Protein 1MXH (pdb70)

Sequence (992 aa):
CPAAVITGGARRIGHSIAVRLHQQGFRVVVHYRHSEGAAQRLVAELNAARAGSAVLCKGDLSLSSSLLDCCEDIIDCSFRAFGRCDVLVNNASAYYPTPLLPPIDAQVAELFGSNAVAPLFLIRAFARRQSRNLSVVNLCDAMTDLPLPGFCVYTMAKHALGGLTRAAALELAPRHIRVNAVAPGLSLLPPAMPQETQEEYRRKVPLGQSEASAAQIADAIAFLVSKDAGYITGTTLKVDGGLILARACPAAVITGGARRIGHSIAVRLHQQGFRVVVHYRHSEGAAQRLVAELNAARAGSAVLCKGDLSLSSSLLDCCEDIIDCSFRAFGRCDVLVNNASAYYPTPLLPPIDAQVAELFGSNAVAPLFLIRAFARRQSRNLSVVNLCDAMTDLPLPGFCVYTMAKHALGGLTRAAALELAPRHIRVNAVAPGLSLLPPAMPQETQEEYRRKVPLGQSEASAAQIADAIAFLVSKDAGYITGTTLKVDGGLILARACPAAVITGGARRIGHSIAVRLHQQGFRVVVHYRHSEGAAQRLVAELNAARAGSAVLCKGDLSLSSSLLDCCEDIIDCSFRAFGRCDVLVNNASAYYPTPLLPPIDAQVAELFGSNAVAPLFLIRAFARRQSRNLSVVNLCDAMTDLPLPGFCVYTMAKHALGGLTRAAALELAPRHIRVNAVAPGLSLLPPAMPQETQEEYRRKVPLGQSEASAAQIADAIAFLVSKDAGYITGTTLKVDGGLILARACPAAVITGGARRIGHSIAVRLHQQGFRVVVHYRHSEGAAQRLVAELNAARAGSAVLCKGDLSLSSSLLDCCEDIIDCSFRAFGRCDVLVNNASAYYPTPLLPPIDAQVAELFGSNAVAPLFLIRAFARRQSRNLSVVNLCDAMTDLPLPGFCVYTMAKHALGGLTRAAALELAPRHIRVNAVAPGLSLLPPAMPQETQEEYRRKVPLGQSEASAAQIADAIAFLVSKDAGYITGTTLKVDGGLILARA

B-factor: mean 30.33, std 11.25, range [6.54, 82.96]

Structure (mmCIF, N/CA/C/O backbone):
data_1MXH
#
_entry.id   1MXH
#
_cell.length_a   74.610
_cell.length_b   74.610
_cell.length_c   181.260
_cell.angle_alpha   90.00
_cell.angle_beta   90.00
_cell.angle_gamma   120.00
#
_symmetry.space_group_name_H-M   'P 31'
#
loop_
_entity.id
_entity.type
_entity.pdbx_description
1 polymer 'PTERIDINE REDUCTASE 2'
2 non-polymer 'NADP NICOTINAMIDE-ADENINE-DINUCLEOTIDE PHOSPHATE'
3 non-polymer 'DIHYDROFOLIC ACID'
4 water water
#
loop_
_atom_site.group_PDB
_atom_site.id
_atom_site.type_symbol
_atom_site.label_atom_id
_atom_site.label_alt_id
_atom_site.label_comp_id
_atom_site.label_asym_id
_atom_site.label_entity_id
_atom_site.label_seq_id
_atom_site.pdbx_PDB_ins_code
_atom_site.Cartn_x
_atom_site.Cartn_y
_atom_site.Cartn_z
_atom_site.occupancy
_atom_site.B_iso_or_equiv
_atom_site.auth_seq_id
_atom_site.auth_comp_id
_atom_site.auth_asym_id
_atom_site.auth_atom_id
_atom_site.pdbx_PDB_model_num
ATOM 1 N N . CYS A 1 11 ? 41.447 41.181 27.659 1.00 42.35 11 CYS A N 1
ATOM 2 C CA . CYS A 1 11 ? 41.266 41.516 26.217 1.00 43.41 11 CYS A CA 1
ATOM 3 C C . CYS A 1 11 ? 41.032 40.262 25.381 1.00 41.24 11 CYS A C 1
ATOM 4 O O . CYS A 1 11 ? 41.782 39.286 25.469 1.00 42.05 11 CYS A O 1
ATOM 7 N N . PRO A 1 12 ? 39.983 40.282 24.547 1.00 38.98 12 PRO A N 1
ATOM 8 C CA . PRO A 1 12 ? 39.602 39.166 23.677 1.00 36.72 12 PRO A CA 1
ATOM 9 C C . PRO A 1 12 ? 40.553 38.937 22.505 1.00 34.87 12 PRO A C 1
ATOM 10 O O . PRO A 1 12 ? 41.172 39.879 22.002 1.00 31.91 12 PRO A O 1
ATOM 14 N N . ALA A 1 13 ? 40.649 37.677 22.078 1.00 33.20 13 ALA A N 1
ATOM 15 C CA . ALA A 1 13 ? 41.504 37.277 20.958 1.00 31.94 13 ALA A CA 1
ATOM 16 C C . ALA A 1 13 ? 40.665 36.794 19.773 1.00 30.99 13 ALA A C 1
ATOM 17 O O . ALA A 1 13 ? 39.615 36.153 19.946 1.00 30.07 13 ALA A O 1
ATOM 19 N N . ALA A 1 14 ? 41.145 37.093 18.571 1.00 29.24 14 ALA A N 1
ATOM 20 C CA . ALA A 1 14 ? 40.452 36.709 17.353 1.00 27.60 14 ALA A CA 1
ATOM 21 C C . ALA A 1 14 ? 41.390 36.082 16.336 1.00 27.70 14 ALA A C 1
ATOM 22 O O . ALA A 1 14 ? 42.529 36.531 16.164 1.00 27.12 14 ALA A O 1
ATOM 24 N N . VAL A 1 15 ? 40.905 35.043 15.665 1.00 25.58 15 VAL A N 1
ATOM 25 C CA . VAL A 1 15 ? 41.672 34.372 14.627 1.00 26.23 15 VAL A CA 1
ATOM 26 C C . VAL A 1 15 ? 41.072 34.737 13.271 1.00 26.79 15 VAL A C 1
ATOM 27 O O . VAL A 1 15 ? 39.873 34.546 13.040 1.00 26.97 15 VAL A O 1
ATOM 31 N N . ILE A 1 16 ? 41.897 35.294 12.389 1.00 25.44 16 ILE A N 1
ATOM 32 C CA . ILE A 1 16 ? 41.448 35.676 11.052 1.00 25.05 16 ILE A CA 1
ATOM 33 C C . ILE A 1 16 ? 42.192 34.843 10.000 1.00 26.44 16 ILE A C 1
ATOM 34 O O . ILE A 1 16 ? 43.389 35.052 9.783 1.00 24.66 16 ILE A O 1
ATOM 39 N N . THR A 1 17 ? 41.503 33.900 9.352 1.00 24.11 17 THR A N 1
ATOM 40 C CA . THR A 1 17 ? 42.169 33.091 8.328 1.00 24.23 17 THR A CA 1
ATOM 41 C C . THR A 1 17 ? 42.388 33.962 7.084 1.00 22.82 17 THR A C 1
ATOM 42 O O . THR A 1 17 ? 41.567 34.834 6.777 1.00 22.65 17 THR A O 1
ATOM 46 N N . GLY A 1 18 ? 43.504 33.746 6.388 1.00 22.23 18 GLY A N 1
ATOM 47 C CA . GLY A 1 18 ? 43.809 34.544 5.204 1.00 22.03 18 GLY A CA 1
ATOM 48 C C . GLY A 1 18 ? 43.806 36.044 5.484 1.00 23.60 18 GLY A C 1
ATOM 49 O O . GLY A 1 18 ? 43.336 36.841 4.666 1.00 21.21 18 GLY A O 1
ATOM 50 N N . GLY A 1 19 ? 44.359 36.445 6.626 1.00 23.45 19 GLY A N 1
ATOM 51 C CA . GLY A 1 19 ? 44.352 37.855 6.985 1.00 25.58 19 GLY A CA 1
ATOM 52 C C . GLY A 1 19 ? 45.521 38.710 6.542 1.00 27.09 19 GLY A C 1
ATOM 53 O O . GLY A 1 19 ? 45.572 39.904 6.850 1.00 24.69 19 GLY A O 1
ATOM 54 N N . ALA A 1 20 ? 46.444 38.105 5.801 1.00 28.94 20 ALA A N 1
ATOM 55 C CA . ALA A 1 20 ? 47.633 38.796 5.328 1.00 30.18 20 ALA A CA 1
ATOM 56 C C . ALA A 1 20 ? 47.351 39.984 4.413 1.00 30.48 20 ALA A C 1
ATOM 57 O O . ALA A 1 20 ? 48.016 41.016 4.513 1.00 31.24 20 ALA A O 1
ATOM 59 N N . ARG A 1 21 ? 46.378 39.848 3.517 1.00 30.51 21 ARG A N 1
ATOM 60 C CA . ARG A 1 21 ? 46.070 40.936 2.591 1.00 31.44 21 ARG A CA 1
ATOM 61 C C . ARG A 1 21 ? 44.579 41.129 2.337 1.00 30.81 21 ARG A C 1
ATOM 62 O O . ARG A 1 21 ? 43.747 40.336 2.776 1.00 30.48 21 ARG A O 1
ATOM 70 N N . ARG A 1 22 ? 44.267 42.205 1.621 1.00 29.91 22 ARG A N 1
ATOM 71 C CA . ARG A 1 22 ? 42.909 42.546 1.219 1.00 29.49 22 ARG A CA 1
ATOM 72 C C . ARG A 1 22 ? 41.850 42.590 2.331 1.00 29.01 22 ARG A C 1
ATOM 73 O O . ARG A 1 22 ? 42.078 43.178 3.390 1.00 27.82 22 ARG A O 1
ATOM 81 N N . ILE A 1 23 ? 40.689 41.988 2.088 1.00 28.72 23 ILE A N 1
ATOM 82 C CA . ILE A 1 23 ? 39.613 42.000 3.077 1.00 27.57 23 ILE A CA 1
ATOM 83 C C . ILE A 1 23 ? 40.057 41.463 4.434 1.00 27.07 23 ILE A C 1
ATOM 84 O O . ILE A 1 23 ? 39.854 42.115 5.457 1.00 25.85 23 ILE A O 1
ATOM 89 N N . GLY A 1 24 ? 40.658 40.274 4.433 1.00 28.18 24 GLY A N 1
ATOM 90 C CA . GLY A 1 24 ? 41.129 39.665 5.668 1.00 29.82 24 GLY A CA 1
ATOM 91 C C . GLY A 1 24 ? 42.061 40.569 6.456 1.00 29.90 24 GLY A C 1
ATOM 92 O O . GLY A 1 24 ? 42.025 40.603 7.684 1.00 30.73 24 GLY A O 1
ATOM 93 N N . HIS A 1 25 ? 42.893 41.313 5.741 1.00 31.85 25 HIS A N 1
ATOM 94 C CA . HIS A 1 25 ? 43.833 42.238 6.361 1.00 32.70 25 HIS A CA 1
ATOM 95 C C . HIS A 1 25 ? 43.067 43.381 7.026 1.00 32.57 25 HIS A C 1
ATOM 96 O O . HIS A 1 25 ? 43.401 43.803 8.136 1.00 34.49 25 HIS A O 1
ATOM 103 N N . SER A 1 26 ? 42.034 43.872 6.345 1.00 30.91 26 SER A N 1
ATOM 104 C CA . SER A 1 26 ? 41.221 44.974 6.856 1.00 30.18 26 SER A CA 1
ATOM 105 C C . SER A 1 26 ? 40.405 44.582 8.083 1.00 28.13 26 SER A C 1
ATOM 106 O O . SER A 1 26 ? 40.145 45.413 8.951 1.00 26.77 26 SER A O 1
ATOM 109 N N . ILE A 1 27 ? 39.984 43.322 8.134 1.00 27.25 27 ILE A N 1
ATOM 110 C CA . ILE A 1 27 ? 39.221 42.807 9.269 1.00 25.45 27 ILE A CA 1
ATOM 111 C C . ILE A 1 27 ? 40.178 42.736 10.457 1.00 26.78 27 ILE A C 1
ATOM 112 O O . ILE A 1 27 ? 39.880 43.238 11.547 1.00 26.79 27 ILE A O 1
ATOM 117 N N . ALA A 1 28 ? 41.326 42.097 10.230 1.00 25.66 28 ALA A N 1
ATOM 118 C CA . ALA A 1 28 ? 42.354 41.950 11.251 1.00 27.17 28 ALA A CA 1
ATOM 119 C C . ALA A 1 28 ? 42.630 43.292 11.913 1.00 27.50 28 ALA A C 1
ATOM 120 O O . ALA A 1 28 ? 42.590 43.403 13.140 1.00 29.01 28 ALA A O 1
ATOM 122 N N . VAL A 1 29 ? 42.891 44.311 11.099 1.00 29.07 29 VAL A N 1
ATOM 123 C CA . VAL A 1 29 ? 43.181 45.648 11.606 1.00 30.68 29 VAL A CA 1
ATOM 124 C C . VAL A 1 29 ? 41.983 46.247 12.331 1.00 32.71 29 VAL A C 1
ATOM 125 O O . VAL A 1 29 ? 42.128 46.854 13.397 1.00 31.94 29 VAL A O 1
ATOM 129 N N . ARG A 1 30 ? 40.801 46.081 11.750 1.00 32.96 30 ARG A N 1
ATOM 130 C CA . ARG A 1 30 ? 39.591 46.616 12.349 1.00 33.38 30 ARG A CA 1
ATOM 131 C C . ARG A 1 30 ? 39.346 46.035 13.735 1.00 31.68 30 ARG A C 1
ATOM 132 O O . ARG A 1 30 ? 39.051 46.769 14.671 1.00 33.66 30 ARG A O 1
ATOM 140 N N . LEU A 1 31 ? 39.474 44.721 13.876 1.00 30.39 31 LEU A N 1
ATOM 141 C CA . LEU A 1 31 ? 39.264 44.092 15.173 1.00 29.84 31 LEU A CA 1
ATOM 142 C C . LEU A 1 31 ? 40.360 44.485 16.149 1.00 29.91 31 LEU A C 1
ATOM 143 O O . LEU A 1 31 ? 40.116 44.648 17.346 1.00 27.40 31 LEU A O 1
ATOM 148 N N . HIS A 1 32 ? 41.573 44.633 15.635 1.00 31.16 32 HIS A N 1
ATOM 149 C CA . HIS A 1 32 ? 42.685 45.030 16.480 1.00 32.86 32 HIS A CA 1
ATOM 150 C C . HIS A 1 32 ? 42.404 46.437 17.006 1.00 33.20 32 HIS A C 1
ATOM 151 O O . HIS A 1 32 ? 42.598 46.717 18.186 1.00 33.83 32 HIS A O 1
ATOM 158 N N . GLN A 1 33 ? 41.925 47.317 16.133 1.00 34.09 33 GLN A N 1
ATOM 159 C CA . GLN A 1 33 ? 41.618 48.682 16.537 1.00 36.73 33 GLN A CA 1
ATOM 160 C C . GLN A 1 33 ? 40.516 48.716 17.593 1.00 38.06 33 GLN A C 1
ATOM 161 O O . GLN A 1 33 ? 40.383 49.691 18.335 1.00 38.84 33 GLN A O 1
ATOM 167 N N . GLN A 1 34 ? 39.721 47.657 17.665 1.00 37.54 34 GLN A N 1
ATOM 168 C CA . GLN A 1 34 ? 38.654 47.620 18.649 1.00 39.16 34 GLN A CA 1
ATOM 169 C C . GLN A 1 34 ? 39.077 46.946 19.950 1.00 39.03 34 GLN A C 1
ATOM 170 O O . GLN A 1 34 ? 38.256 46.720 20.837 1.00 38.61 34 GLN A O 1
ATOM 176 N N . GLY A 1 35 ? 40.365 46.625 20.057 1.00 38.03 35 GLY A N 1
ATOM 177 C CA . GLY A 1 35 ? 40.871 46.011 21.271 1.00 35.57 35 GLY A CA 1
ATOM 178 C C . GLY A 1 35 ? 41.134 44.522 21.218 1.00 33.99 35 GLY A C 1
ATOM 179 O O . GLY A 1 35 ? 41.489 43.924 22.232 1.00 33.85 35 GLY A O 1
ATOM 180 N N . PHE A 1 36 ? 40.964 43.910 20.052 1.00 32.71 36 PHE A N 1
ATOM 181 C CA . PHE A 1 36 ? 41.199 42.477 19.920 1.00 32.00 36 PHE A CA 1
ATOM 182 C C . PHE A 1 36 ? 42.673 42.142 19.715 1.00 32.26 36 PHE A C 1
ATOM 183 O O . PHE A 1 36 ? 43.406 42.876 19.050 1.00 31.36 36 PHE A O 1
ATOM 191 N N . ARG A 1 37 ? 43.097 41.032 20.308 1.00 32.44 37 ARG A N 1
ATOM 192 C CA . ARG A 1 37 ? 44.395 40.524 20.092 1.00 33.15 37 ARG A CA 1
ATOM 193 C C . ARG A 1 37 ? 44.227 39.576 18.963 1.00 33.82 37 ARG A C 1
ATOM 194 O O . ARG A 1 37 ? 43.362 38.709 18.968 1.00 33.22 37 ARG A O 1
ATOM 202 N N . VAL A 1 38 ? 45.007 39.704 17.896 1.00 32.33 38 VAL A N 1
ATOM 203 C CA . VAL A 1 38 ? 44.777 38.862 16.728 1.00 32.74 38 VAL A CA 1
ATOM 204 C C . VAL A 1 38 ? 45.826 37.852 16.279 1.00 33.88 38 VAL A C 1
ATOM 205 O O . VAL A 1 38 ? 47.031 38.015 16.496 1.00 35.93 38 VAL A O 1
ATOM 209 N N . VAL A 1 39 ? 45.331 36.804 15.633 1.00 32.97 39 VAL A N 1
ATOM 210 C CA . VAL A 1 39 ? 46.161 35.754 15.073 1.00 31.77 39 VAL A CA 1
ATOM 211 C C . VAL A 1 39 ? 46.003 35.873 13.556 1.00 31.79 39 VAL A C 1
ATOM 212 O O . VAL A 1 39 ? 44.991 35.453 12.993 1.00 33.34 39 VAL A O 1
ATOM 216 N N . VAL A 1 40 ? 46.983 36.484 12.901 1.00 29.02 40 VAL A N 1
ATOM 217 C CA . VAL A 1 40 ? 46.930 36.637 11.461 1.00 28.76 40 VAL A CA 1
ATOM 218 C C . VAL A 1 40 ? 47.373 35.345 10.793 1.00 29.21 40 VAL A C 1
ATOM 219 O O . VAL A 1 40 ? 48.556 34.998 10.814 1.00 29.68 40 VAL A O 1
ATOM 223 N N . HIS A 1 41 ? 46.423 34.616 10.215 1.00 28.42 41 HIS A N 1
ATOM 224 C CA . HIS A 1 41 ? 46.755 33.375 9.532 1.00 28.16 41 HIS A CA 1
ATOM 225 C C . HIS A 1 41 ? 46.925 33.614 8.039 1.00 28.68 41 HIS A C 1
ATOM 226 O O . HIS A 1 41 ? 46.242 34.454 7.451 1.00 29.86 41 HIS A O 1
ATOM 233 N N . TYR A 1 42 ? 47.850 32.869 7.439 1.00 29.57 42 TYR A N 1
ATOM 234 C CA . TYR A 1 42 ? 48.137 32.973 6.013 1.00 30.34 42 TYR A CA 1
ATOM 235 C C . TYR A 1 42 ? 48.584 31.612 5.484 1.00 30.75 42 TYR A C 1
ATOM 236 O O . TYR A 1 42 ? 48.710 30.643 6.243 1.00 29.26 42 TYR A O 1
ATOM 245 N N . ARG A 1 43 ? 48.811 31.542 4.176 1.00 30.21 43 ARG A N 1
ATOM 246 C CA . ARG A 1 43 ? 49.272 30.306 3.570 1.00 31.57 43 ARG A CA 1
ATOM 247 C C . ARG A 1 43 ? 50.545 30.555 2.780 1.00 31.49 43 ARG A C 1
ATOM 248 O O . ARG A 1 43 ? 51.534 29.849 2.954 1.00 30.58 43 ARG A O 1
ATOM 256 N N . HIS A 1 44 ? 50.510 31.570 1.923 1.00 31.65 44 HIS A N 1
ATOM 257 C CA . HIS A 1 44 ? 51.647 31.908 1.077 1.00 32.86 44 HIS A CA 1
ATOM 258 C C . HIS A 1 44 ? 52.140 33.360 1.224 1.00 31.81 44 HIS A C 1
ATOM 259 O O . HIS A 1 44 ? 53.257 33.671 0.820 1.00 30.72 44 HIS A O 1
ATOM 266 N N . SER A 1 45 ? 51.328 34.249 1.790 1.00 29.55 45 SER A N 1
ATOM 267 C CA . SER A 1 45 ? 51.751 35.645 1.927 1.00 29.99 45 SER A CA 1
ATOM 268 C C . SER A 1 45 ? 52.406 35.953 3.260 1.00 31.17 45 SER A C 1
ATOM 269 O O . SER A 1 45 ? 51.978 36.853 3.997 1.00 30.54 45 SER A O 1
ATOM 272 N N . GLU A 1 46 ? 53.460 35.201 3.550 1.00 32.10 46 GLU A N 1
ATOM 273 C CA . GLU A 1 46 ? 54.213 35.345 4.780 1.00 32.75 46 GLU A CA 1
ATOM 274 C C . GLU A 1 46 ? 54.692 36.788 4.956 1.00 32.42 46 GLU A C 1
ATOM 275 O O . GLU A 1 46 ? 54.537 37.380 6.026 1.00 31.10 46 GLU A O 1
ATOM 281 N N . GLY A 1 47 ? 55.267 37.357 3.901 1.00 32.05 47 GLY A N 1
ATOM 282 C CA . GLY A 1 47 ? 55.755 38.723 3.988 1.00 31.94 47 GLY A CA 1
ATOM 283 C C . GLY A 1 47 ? 54.691 39.745 4.361 1.00 31.52 47 GLY A C 1
ATOM 284 O O . GLY A 1 47 ? 54.925 40.617 5.196 1.00 31.28 47 GLY A O 1
ATOM 285 N N . ALA A 1 48 ? 53.522 39.657 3.733 1.00 31.11 48 ALA A N 1
ATOM 286 C CA . ALA A 1 48 ? 52.446 40.595 4.029 1.00 30.38 48 ALA A CA 1
ATOM 287 C C . ALA A 1 48 ? 51.979 40.371 5.467 1.00 30.28 48 ALA A C 1
ATOM 288 O O . ALA A 1 48 ? 51.715 41.322 6.202 1.00 30.15 48 ALA A O 1
ATOM 290 N N . ALA A 1 49 ? 51.892 39.102 5.856 1.00 30.60 49 ALA A N 1
ATOM 291 C CA . ALA A 1 49 ? 51.478 38.720 7.203 1.00 32.47 49 ALA A CA 1
ATOM 292 C C . ALA A 1 49 ? 52.415 39.330 8.242 1.00 34.39 49 ALA A C 1
ATOM 293 O O . ALA A 1 49 ? 51.965 39.955 9.209 1.00 32.62 49 ALA A O 1
ATOM 295 N N . GLN A 1 50 ? 53.719 39.145 8.032 1.00 36.74 50 GLN A N 1
ATOM 296 C CA . GLN A 1 50 ? 54.740 39.668 8.940 1.00 37.92 50 GLN A CA 1
ATOM 297 C C . GLN A 1 50 ? 54.701 41.191 9.043 1.00 37.07 50 GLN A C 1
ATOM 298 O O . GLN A 1 50 ? 54.879 41.748 10.126 1.00 36.35 50 GLN A O 1
ATOM 304 N N . ARG A 1 51 ? 54.489 41.864 7.917 1.00 36.60 51 ARG A N 1
ATOM 305 C CA . ARG A 1 51 ? 54.425 43.321 7.921 1.00 37.87 51 ARG A CA 1
ATOM 306 C C . ARG A 1 51 ? 53.226 43.797 8.737 1.00 37.06 51 ARG A C 1
ATOM 307 O O . ARG A 1 51 ? 53.261 44.872 9.338 1.00 36.86 51 ARG A O 1
ATOM 315 N N . LEU A 1 52 ? 52.162 42.996 8.746 1.00 35.76 52 LEU A N 1
ATOM 316 C CA . LEU A 1 52 ? 50.958 43.345 9.493 1.00 33.15 52 LEU A CA 1
ATOM 317 C C . LEU A 1 52 ? 51.149 43.092 10.973 1.00 32.93 52 LEU A C 1
ATOM 318 O O . LEU A 1 52 ? 50.935 43.986 11.793 1.00 32.61 52 LEU A O 1
ATOM 323 N N . VAL A 1 53 ? 51.540 41.865 11.308 1.00 33.57 53 VAL A N 1
ATOM 324 C CA . VAL A 1 53 ? 51.752 41.485 12.697 1.00 34.84 53 VAL A CA 1
ATOM 325 C C . VAL A 1 53 ? 52.746 42.440 13.347 1.00 36.22 53 VAL A C 1
ATOM 326 O O . VAL A 1 53 ? 52.633 42.761 14.532 1.00 35.94 53 VAL A O 1
ATOM 330 N N . ALA A 1 54 ? 53.712 42.896 12.555 1.00 37.54 54 ALA A N 1
ATOM 331 C CA . ALA A 1 54 ? 54.732 43.815 13.034 1.00 38.64 54 ALA A CA 1
ATOM 332 C C . ALA A 1 54 ? 54.107 45.164 13.338 1.00 38.97 54 ALA A C 1
ATOM 333 O O . ALA A 1 54 ? 54.362 45.754 14.385 1.00 38.46 54 ALA A O 1
ATOM 335 N N . GLU A 1 55 ? 53.283 45.645 12.414 1.00 40.77 55 GLU A N 1
ATOM 336 C CA . GLU A 1 55 ? 52.621 46.936 12.571 1.00 42.14 55 GLU A CA 1
ATOM 337 C C . GLU A 1 55 ? 51.697 46.971 13.788 1.00 41.12 55 GLU A C 1
ATOM 338 O O . GLU A 1 55 ? 51.651 47.960 14.519 1.00 41.60 55 GLU A O 1
ATOM 344 N N . LEU A 1 56 ? 50.957 45.888 13.993 1.00 39.86 56 LEU A N 1
ATOM 345 C CA . LEU A 1 56 ? 50.021 45.800 15.108 1.00 40.10 56 LEU A CA 1
ATOM 346 C C . LEU A 1 56 ? 50.736 45.791 16.456 1.00 40.61 56 LEU A C 1
ATOM 347 O O . LEU A 1 56 ? 50.332 46.491 17.385 1.00 39.33 56 LEU A O 1
ATOM 352 N N . ASN A 1 57 ? 51.793 44.990 16.556 1.00 40.81 57 ASN A N 1
ATOM 353 C CA . ASN A 1 57 ? 52.561 44.894 17.790 1.00 41.39 57 ASN A CA 1
ATOM 354 C C . ASN A 1 57 ? 53.275 46.201 18.104 1.00 42.67 57 ASN A C 1
ATOM 355 O O . ASN A 1 57 ? 53.652 46.448 19.245 1.00 42.43 57 ASN A O 1
ATOM 360 N N . ALA A 1 58 ? 53.453 47.039 17.087 1.00 44.37 58 ALA A N 1
ATOM 361 C CA . ALA A 1 58 ? 54.121 48.325 17.267 1.00 46.07 58 ALA A CA 1
ATOM 362 C C . ALA A 1 58 ? 53.163 49.308 17.919 1.00 46.42 58 ALA A C 1
ATOM 363 O O . ALA A 1 58 ? 53.587 50.292 18.529 1.00 46.90 58 ALA A O 1
ATOM 365 N N . ALA A 1 59 ? 51.868 49.039 17.785 1.00 46.21 59 ALA A N 1
ATOM 366 C CA . ALA A 1 59 ? 50.844 49.895 18.378 1.00 46.00 59 ALA A CA 1
ATOM 367 C C . ALA A 1 59 ? 50.480 49.368 19.767 1.00 45.58 59 ALA A C 1
ATOM 368 O O . ALA A 1 59 ? 50.022 50.118 20.632 1.00 45.95 59 ALA A O 1
ATOM 370 N N . ARG A 1 60 ? 50.693 48.071 19.968 1.00 44.57 60 ARG A N 1
ATOM 371 C CA . ARG A 1 60 ? 50.410 47.407 21.237 1.00 44.25 60 ARG A CA 1
ATOM 372 C C . ARG A 1 60 ? 51.234 46.135 21.319 1.00 43.74 60 ARG A C 1
ATOM 373 O O . ARG A 1 60 ? 50.982 45.172 20.597 1.00 43.65 60 ARG A O 1
ATOM 381 N N . ALA A 1 61 ? 52.219 46.138 22.208 1.00 42.92 61 ALA A N 1
ATOM 382 C CA . ALA A 1 61 ? 53.107 44.997 22.380 1.00 42.04 61 ALA A CA 1
ATOM 383 C C . ALA A 1 61 ? 52.384 43.671 22.632 1.00 41.00 61 ALA A C 1
ATOM 384 O O . ALA A 1 61 ? 51.473 43.591 23.454 1.00 40.50 61 ALA A O 1
ATOM 386 N N . GLY A 1 62 ? 52.809 42.637 21.912 1.00 40.79 62 GLY A N 1
ATOM 387 C CA . GLY A 1 62 ? 52.227 41.313 22.057 1.00 40.49 62 GLY A CA 1
ATOM 388 C C . GLY A 1 62 ? 50.752 41.195 21.717 1.00 40.70 62 GLY A C 1
ATOM 389 O O . GLY A 1 62 ? 50.069 40.308 22.233 1.00 41.74 62 GLY A O 1
ATOM 390 N N . SER A 1 63 ? 50.253 42.066 20.844 1.00 39.02 63 SER A N 1
ATOM 391 C CA . SER A 1 63 ? 48.842 42.021 20.475 1.00 39.24 63 SER A CA 1
ATOM 392 C C . SER A 1 63 ? 48.569 41.288 19.160 1.00 39.39 63 SER A C 1
ATOM 393 O O . SER A 1 63 ? 47.425 41.239 18.702 1.00 38.96 63 SER A O 1
ATOM 396 N N . ALA A 1 64 ? 49.609 40.713 18.560 1.00 38.51 64 ALA A N 1
ATOM 397 C CA . ALA A 1 64 ? 49.443 40.004 17.299 1.00 37.35 64 ALA A CA 1
ATOM 398 C C . ALA A 1 64 ? 50.514 38.953 17.053 1.00 37.15 64 ALA A C 1
ATOM 399 O O . ALA A 1 64 ? 51.692 39.167 17.335 1.00 37.32 64 ALA A O 1
ATOM 401 N N . VAL A 1 65 ? 50.087 37.815 16.522 1.00 36.35 65 VAL A N 1
ATOM 402 C CA . VAL A 1 65 ? 50.979 36.711 16.194 1.00 35.77 65 VAL A CA 1
ATOM 403 C C . VAL A 1 65 ? 50.498 36.189 14.849 1.00 36.57 65 VAL A C 1
ATOM 404 O O . VAL A 1 65 ? 49.327 36.355 14.508 1.00 35.80 65 VAL A O 1
ATOM 408 N N . LEU A 1 66 ? 51.384 35.585 14.066 1.00 35.73 66 LEU A N 1
ATOM 409 C CA . LEU A 1 66 ? 50.955 35.048 12.782 1.00 36.64 66 LEU A CA 1
ATOM 410 C C . LEU A 1 66 ? 50.924 33.529 12.863 1.00 37.05 66 LEU A C 1
ATOM 411 O O . LEU A 1 66 ? 51.527 32.939 13.765 1.00 36.31 66 LEU A O 1
ATOM 416 N N . CYS A 1 67 ? 50.206 32.899 11.937 1.00 36.25 67 CYS A N 1
ATOM 417 C CA . CYS A 1 67 ? 50.081 31.446 11.912 1.00 37.33 67 CYS A CA 1
ATOM 418 C C . CYS A 1 67 ? 49.906 30.952 10.475 1.00 37.61 67 CYS A C 1
ATOM 419 O O . CYS A 1 67 ? 49.058 31.453 9.741 1.00 37.55 67 CYS A O 1
ATOM 422 N N . LYS A 1 68 ? 50.703 29.959 10.088 1.00 37.33 68 LYS A N 1
ATOM 423 C CA . LYS A 1 68 ? 50.672 29.421 8.729 1.00 38.01 68 LYS A CA 1
ATOM 424 C C . LYS A 1 68 ? 49.998 28.058 8.649 1.00 37.76 68 LYS A C 1
ATOM 425 O O . LYS A 1 68 ? 50.139 27.236 9.553 1.00 37.54 68 LYS A O 1
ATOM 431 N N . GLY A 1 69 ? 49.274 27.821 7.559 1.00 36.09 69 GLY A N 1
ATOM 432 C CA . GLY A 1 69 ? 48.605 26.544 7.387 1.00 35.80 69 GLY A CA 1
ATOM 433 C C . GLY A 1 69 ? 47.798 26.452 6.109 1.00 36.16 69 GLY A C 1
ATOM 434 O O . GLY A 1 69 ? 47.172 27.431 5.687 1.00 37.42 69 GLY A O 1
ATOM 435 N N . ASP A 1 70 ? 47.821 25.285 5.474 1.00 36.21 70 ASP A N 1
ATOM 436 C CA . ASP A 1 70 ? 47.058 25.081 4.248 1.00 36.00 70 ASP A CA 1
ATOM 437 C C . ASP A 1 70 ? 45.694 24.531 4.641 1.00 34.00 70 ASP A C 1
ATOM 438 O O . ASP A 1 70 ? 45.609 23.571 5.405 1.00 32.91 70 ASP A O 1
ATOM 443 N N . LEU A 1 71 ? 44.630 25.124 4.104 1.00 33.78 71 LEU A N 1
ATOM 444 C CA . LEU A 1 71 ? 43.278 24.694 4.446 1.00 31.32 71 LEU A CA 1
ATOM 445 C C . LEU A 1 71 ? 42.609 23.762 3.445 1.00 31.59 71 LEU A C 1
ATOM 446 O O . LEU A 1 71 ? 41.426 23.443 3.581 1.00 29.39 71 LEU A O 1
ATOM 451 N N . SER A 1 72 ? 43.366 23.319 2.444 1.00 31.53 72 SER A N 1
ATOM 452 C CA . SER A 1 72 ? 42.834 22.407 1.435 1.00 31.11 72 SER A CA 1
ATOM 453 C C . SER A 1 72 ? 42.571 21.056 2.065 1.00 31.67 72 SER A C 1
ATOM 454 O O . SER A 1 72 ? 43.118 20.748 3.124 1.00 32.08 72 SER A O 1
ATOM 457 N N . LEU A 1 73 ? 41.737 20.244 1.423 1.00 31.99 73 LEU A N 1
ATOM 458 C CA . LEU A 1 73 ? 41.450 18.923 1.956 1.00 33.16 73 LEU A CA 1
ATOM 459 C C . LEU A 1 73 ? 42.693 18.049 1.904 1.00 33.54 73 LEU A C 1
ATOM 460 O O . LEU A 1 73 ? 43.383 17.998 0.888 1.00 34.70 73 LEU A O 1
ATOM 465 N N . SER A 1 74 ? 42.968 17.354 2.999 1.00 33.84 74 SER A N 1
ATOM 466 C CA . SER A 1 74 ? 44.117 16.460 3.067 1.00 34.84 74 SER A CA 1
ATOM 467 C C . SER A 1 74 ? 44.060 15.719 4.389 1.00 35.24 74 SER A C 1
ATOM 468 O O . SER A 1 74 ? 43.235 16.034 5.247 1.00 36.96 74 SER A O 1
ATOM 471 N N . SER A 1 75 ? 44.930 14.730 4.549 1.00 34.22 75 SER A N 1
ATOM 472 C CA . SER A 1 75 ? 44.960 13.953 5.782 1.00 34.57 75 SER A CA 1
ATOM 473 C C . SER A 1 75 ? 45.452 14.795 6.966 1.00 33.71 75 SER A C 1
ATOM 474 O O . SER A 1 75 ? 45.262 14.423 8.122 1.00 33.73 75 SER A O 1
ATOM 477 N N . SER A 1 76 ? 46.062 15.938 6.663 1.00 33.59 76 SER A N 1
ATOM 478 C CA . SER A 1 76 ? 46.600 16.831 7.687 1.00 34.32 76 SER A CA 1
ATOM 479 C C . SER A 1 76 ? 45.717 18.023 8.052 1.00 33.93 76 SER A C 1
ATOM 480 O O . SER A 1 76 ? 46.040 18.765 8.987 1.00 33.85 76 SER A O 1
ATOM 483 N N . LEU A 1 77 ? 44.614 18.203 7.326 1.00 32.72 77 LEU A N 1
ATOM 484 C CA . LEU A 1 77 ? 43.699 19.330 7.551 1.00 31.11 77 LEU A CA 1
ATOM 485 C C . LEU A 1 77 ? 43.135 19.429 8.964 1.00 30.13 77 LEU A C 1
ATOM 486 O O . LEU A 1 77 ? 43.203 20.490 9.586 1.00 29.51 77 LEU A O 1
ATOM 491 N N . LEU A 1 78 ? 42.584 18.324 9.461 1.00 31.76 78 LEU A N 1
ATOM 492 C CA . LEU A 1 78 ? 41.996 18.289 10.798 1.00 32.51 78 LEU A CA 1
ATOM 493 C C . LEU A 1 78 ? 42.984 18.799 11.855 1.00 33.48 78 LEU A C 1
ATOM 494 O O . LEU A 1 78 ? 42.634 19.639 12.686 1.00 33.23 78 LEU A O 1
ATOM 499 N N . ASP A 1 79 ? 44.216 18.296 11.824 1.00 33.48 79 ASP A N 1
ATOM 500 C CA . ASP A 1 79 ? 45.229 18.726 12.789 1.00 33.72 79 ASP A CA 1
ATOM 501 C C . ASP A 1 79 ? 45.659 20.173 12.568 1.00 32.42 79 ASP A C 1
ATOM 502 O O . ASP A 1 79 ? 45.851 20.922 13.527 1.00 31.80 79 ASP A O 1
ATOM 507 N N . CYS A 1 80 ? 45.807 20.569 11.306 1.00 30.99 80 CYS A N 1
ATOM 508 C CA . CYS A 1 80 ? 46.212 21.937 10.981 1.00 32.09 80 CYS A CA 1
ATOM 509 C C . CYS A 1 80 ? 45.182 22.934 11.526 1.00 32.72 80 CYS A C 1
ATOM 510 O O . CYS A 1 80 ? 45.540 23.965 12.097 1.00 31.66 80 CYS A O 1
ATOM 513 N N . CYS A 1 81 ? 43.899 22.630 11.357 1.00 32.97 81 CYS A N 1
ATOM 514 C CA . CYS A 1 81 ? 42.877 23.533 11.866 1.00 32.95 81 CYS A CA 1
ATOM 515 C C . CYS A 1 81 ? 42.956 23.588 13.389 1.00 32.22 81 CYS A C 1
ATOM 516 O O . CYS A 1 81 ? 42.784 24.651 13.991 1.00 31.91 81 CYS A O 1
ATOM 519 N N . GLU A 1 82 ? 43.236 22.443 14.003 1.00 31.42 82 GLU A N 1
ATOM 520 C CA . GLU A 1 82 ? 43.369 22.367 15.453 1.00 32.32 82 GLU A CA 1
ATOM 521 C C . GLU A 1 82 ? 44.501 23.273 15.920 1.00 30.41 82 GLU A C 1
ATOM 522 O O . GLU A 1 82 ? 44.368 23.981 16.914 1.00 29.03 82 GLU A O 1
ATOM 528 N N . ASP A 1 83 ? 45.617 23.246 15.195 1.00 31.70 83 ASP A N 1
ATOM 529 C CA . ASP A 1 83 ? 46.769 24.063 15.550 1.00 31.78 83 ASP A CA 1
ATOM 530 C C . ASP A 1 83 ? 46.532 25.548 15.370 1.00 30.76 83 ASP A C 1
ATOM 531 O O . ASP A 1 83 ? 47.086 26.353 16.120 1.00 30.72 83 ASP A O 1
ATOM 536 N N . ILE A 1 84 ? 45.725 25.916 14.378 1.00 29.83 84 ILE A N 1
ATOM 537 C CA . ILE A 1 84 ? 45.428 27.323 14.133 1.00 29.85 84 ILE A CA 1
ATOM 538 C C . ILE A 1 84 ? 44.656 27.898 15.318 1.00 30.43 84 ILE A C 1
ATOM 539 O O . ILE A 1 84 ? 44.922 29.019 15.757 1.00 29.95 84 ILE A O 1
ATOM 544 N N . ILE A 1 85 ? 43.699 27.129 15.830 1.00 30.63 85 ILE A N 1
ATOM 545 C CA . ILE A 1 85 ? 42.922 27.564 16.982 1.00 30.53 85 ILE A CA 1
ATOM 546 C C . ILE A 1 85 ? 43.839 27.481 18.200 1.00 32.03 85 ILE A C 1
ATOM 547 O O . ILE A 1 85 ? 43.889 28.398 19.023 1.00 30.99 85 ILE A O 1
ATOM 552 N N . ASP A 1 86 ? 44.581 26.385 18.297 1.00 33.99 86 ASP A N 1
ATOM 553 C CA . ASP A 1 86 ? 45.502 26.192 19.411 1.00 36.61 86 ASP A CA 1
ATOM 554 C C . ASP A 1 86 ? 46.518 27.331 19.459 1.00 36.41 86 ASP A C 1
ATOM 555 O O . ASP A 1 86 ? 47.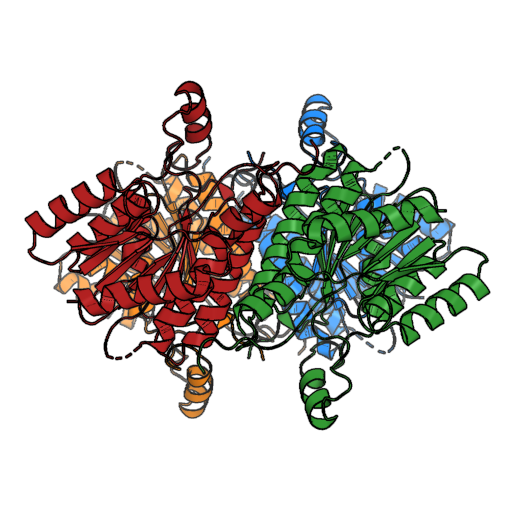091 27.612 20.507 1.00 38.10 86 ASP A O 1
ATOM 560 N N . CYS A 1 87 ? 46.717 27.995 18.322 1.00 36.62 87 CYS A N 1
ATOM 561 C CA . CYS A 1 87 ? 47.655 29.111 18.221 1.00 36.89 87 CYS A CA 1
ATOM 562 C C . CYS A 1 87 ? 47.164 30.326 18.997 1.00 36.06 87 CYS A C 1
ATOM 563 O O . CYS A 1 87 ? 47.953 31.046 19.612 1.00 37.05 87 CYS A O 1
ATOM 566 N N . SER A 1 88 ? 45.858 30.562 18.961 1.00 35.63 88 SER A N 1
ATOM 567 C CA . SER A 1 88 ? 45.283 31.695 19.680 1.00 34.77 88 SER A CA 1
ATOM 568 C C . SER A 1 88 ? 45.480 31.498 21.186 1.00 34.68 88 SER A C 1
ATOM 569 O O . SER A 1 88 ? 45.851 32.428 21.902 1.00 32.83 88 SER A O 1
ATOM 572 N N . PHE A 1 89 ? 45.226 30.277 21.649 1.00 35.66 89 PHE A N 1
ATOM 573 C CA . PHE A 1 89 ? 45.353 29.926 23.061 1.00 39.18 89 PHE A CA 1
ATOM 574 C C . PHE A 1 89 ? 46.787 29.959 23.592 1.00 40.51 89 PHE A C 1
ATOM 575 O O . PHE A 1 89 ? 47.004 30.242 24.769 1.00 41.01 89 PHE A O 1
ATOM 583 N N . ARG A 1 90 ? 47.759 29.661 22.734 1.00 41.92 90 ARG A N 1
ATOM 584 C CA . ARG A 1 90 ? 49.161 29.675 23.145 1.00 43.52 90 ARG A CA 1
ATOM 585 C C . ARG A 1 90 ? 49.653 31.105 23.282 1.00 42.92 90 ARG A C 1
ATOM 586 O O . ARG A 1 90 ? 50.378 31.433 24.217 1.00 44.69 90 ARG A O 1
ATOM 594 N N . ALA A 1 91 ? 49.248 31.956 22.350 1.00 40.28 91 ALA A N 1
ATOM 595 C CA . ALA A 1 91 ? 49.670 33.344 22.363 1.00 38.59 91 ALA A CA 1
ATOM 596 C C . ALA A 1 91 ? 48.898 34.220 23.335 1.00 38.49 91 ALA A C 1
ATOM 597 O O . ALA A 1 91 ? 49.482 35.070 24.012 1.00 38.54 91 ALA A O 1
ATOM 599 N N . PHE A 1 92 ? 47.589 34.008 23.411 1.00 36.94 92 PHE A N 1
ATOM 600 C CA . PHE A 1 92 ? 46.750 34.837 24.262 1.00 35.03 92 PHE A CA 1
ATOM 601 C C . PHE A 1 92 ? 46.008 34.102 25.370 1.00 34.09 92 PHE A C 1
ATOM 602 O O . PHE A 1 92 ? 45.349 34.731 26.200 1.00 34.22 92 PHE A O 1
ATOM 610 N N . GLY A 1 93 ? 46.109 32.778 25.390 1.00 33.69 93 GLY A N 1
ATOM 611 C CA . GLY A 1 93 ? 45.420 32.015 26.420 1.00 33.43 93 GLY A CA 1
ATOM 612 C C . GLY A 1 93 ? 43.907 31.990 26.259 1.00 34.40 93 GLY A C 1
ATOM 613 O O . GLY A 1 93 ? 43.189 31.604 27.185 1.00 34.36 93 GLY A O 1
ATOM 614 N N . ARG A 1 94 ? 43.418 32.400 25.088 1.00 33.87 94 ARG A N 1
ATOM 615 C CA . ARG A 1 94 ? 41.979 32.424 24.811 1.00 32.55 94 ARG A CA 1
ATOM 616 C C . ARG A 1 94 ? 41.706 32.674 23.320 1.00 31.83 94 ARG A C 1
ATOM 617 O O . ARG A 1 94 ? 42.594 33.104 22.575 1.00 30.06 94 ARG A O 1
ATOM 625 N N . CYS A 1 95 ? 40.476 32.387 22.899 1.00 29.69 95 CYS A N 1
ATOM 626 C CA . CYS A 1 95 ? 40.043 32.617 21.523 1.00 29.36 95 CYS A CA 1
ATOM 627 C C . CYS A 1 95 ? 38.555 32.942 21.592 1.00 27.49 95 CYS A C 1
ATOM 628 O O . CYS A 1 95 ? 37.735 32.059 21.831 1.00 27.61 95 CYS A O 1
ATOM 631 N N . ASP A 1 96 ? 38.221 34.213 21.397 1.00 25.95 96 ASP A N 1
ATOM 632 C CA . ASP A 1 96 ? 36.839 34.665 21.457 1.00 27.71 96 ASP A CA 1
ATOM 633 C C . ASP A 1 96 ? 36.156 34.789 20.097 1.00 27.59 96 ASP A C 1
ATOM 634 O O . ASP A 1 96 ? 34.945 34.594 19.995 1.00 26.57 96 ASP A O 1
ATOM 639 N N . VAL A 1 97 ? 36.926 35.124 19.064 1.00 26.29 97 VAL A N 1
ATOM 640 C CA . VAL A 1 97 ? 36.371 35.312 17.729 1.00 24.22 97 VAL A CA 1
ATOM 641 C C . VAL A 1 97 ? 37.104 34.568 16.621 1.00 23.44 97 VAL A C 1
ATOM 642 O O . VAL A 1 97 ? 38.328 34.561 16.573 1.00 24.04 97 VAL A O 1
ATOM 646 N N . LEU A 1 98 ? 36.333 33.941 15.738 1.00 22.54 98 LEU A N 1
ATOM 647 C CA . LEU A 1 98 ? 36.870 33.214 14.594 1.00 21.36 98 LEU A CA 1
ATOM 648 C C . LEU A 1 98 ? 36.239 33.798 13.336 1.00 21.21 98 LEU A C 1
ATOM 649 O O . LEU A 1 98 ? 35.011 33.839 13.214 1.00 22.16 98 LEU A O 1
ATOM 654 N N . VAL A 1 99 ? 37.075 34.251 12.408 1.00 21.69 99 VAL A N 1
ATOM 655 C CA . VAL A 1 99 ? 36.607 34.829 11.150 1.00 20.61 99 VAL A CA 1
ATOM 656 C C . VAL A 1 99 ? 37.106 33.963 10.007 1.00 22.41 99 VAL A C 1
ATOM 657 O O . VAL A 1 99 ? 38.295 34.006 9.674 1.00 23.85 99 VAL A O 1
ATOM 661 N N . ASN A 1 100 ? 36.208 33.180 9.404 1.00 22.13 100 ASN A N 1
ATOM 662 C CA . ASN A 1 100 ? 36.579 32.300 8.297 1.00 23.01 100 ASN A CA 1
ATOM 663 C C . ASN A 1 100 ? 36.586 33.060 6.982 1.00 23.80 100 ASN A C 1
ATOM 664 O O . ASN A 1 100 ? 35.596 33.085 6.249 1.00 24.11 100 ASN A O 1
ATOM 669 N N . ASN A 1 101 ? 37.730 33.667 6.691 1.00 24.96 101 ASN A N 1
ATOM 670 C CA . ASN A 1 101 ? 37.894 34.462 5.495 1.00 25.73 101 ASN A CA 1
ATOM 671 C C . ASN A 1 101 ? 38.760 33.846 4.391 1.00 26.29 101 ASN A C 1
ATOM 672 O O . ASN A 1 101 ? 38.555 34.145 3.216 1.00 26.19 101 ASN A O 1
ATOM 677 N N . ALA A 1 102 ? 39.712 32.983 4.749 1.00 26.45 102 ALA A N 1
ATOM 678 C CA . ALA A 1 102 ? 40.567 32.346 3.738 1.00 26.44 102 ALA A CA 1
ATOM 679 C C . ALA A 1 102 ? 39.667 31.620 2.728 1.00 26.76 102 ALA A C 1
ATOM 680 O O . ALA A 1 102 ? 38.733 30.920 3.116 1.00 24.81 102 ALA A O 1
ATOM 682 N N . SER A 1 103 ? 39.961 31.772 1.439 1.00 26.33 103 SER A N 1
ATOM 683 C CA . SER A 1 103 ? 39.135 31.145 0.410 1.00 24.73 103 SER A CA 1
ATOM 684 C C . SER A 1 103 ? 39.845 31.012 -0.926 1.00 23.01 103 SER A C 1
ATOM 685 O O . SER A 1 103 ? 40.490 31.947 -1.382 1.00 21.10 103 SER A O 1
ATOM 688 N N . ALA A 1 104 ? 39.714 29.843 -1.546 1.00 23.77 104 ALA A N 1
ATOM 689 C CA . ALA A 1 104 ? 40.304 29.588 -2.863 1.00 24.98 104 ALA A CA 1
ATOM 690 C C . ALA A 1 104 ? 39.210 29.921 -3.881 1.00 25.20 104 ALA A C 1
ATOM 691 O O . ALA A 1 104 ? 38.059 29.520 -3.717 1.00 25.86 104 ALA A O 1
ATOM 693 N N . TYR A 1 105 ? 39.572 30.637 -4.937 1.00 26.60 105 TYR A N 1
ATOM 694 C CA . TYR A 1 105 ? 38.595 31.052 -5.932 1.00 26.92 105 TYR A CA 1
ATOM 695 C C . TYR A 1 105 ? 39.093 31.035 -7.386 1.00 27.11 105 TYR A C 1
ATOM 696 O O . TYR A 1 105 ? 39.887 31.881 -7.794 1.00 26.41 105 TYR A O 1
ATOM 705 N N . TYR A 1 106 ? 38.604 30.079 -8.170 1.00 26.56 106 TYR A N 1
ATOM 706 C CA . TYR A 1 106 ? 38.980 29.976 -9.575 1.00 27.98 106 TYR A CA 1
ATOM 707 C C . TYR A 1 106 ? 38.025 29.037 -10.309 1.00 28.45 106 TYR A C 1
ATOM 708 O O . TYR A 1 106 ? 37.342 28.223 -9.690 1.00 29.21 106 TYR A O 1
ATOM 717 N N . PRO A 1 107 ? 37.962 29.139 -11.642 1.00 29.57 107 PRO A N 1
ATOM 718 C CA . PRO A 1 107 ? 37.066 28.281 -12.423 1.00 31.01 107 PRO A CA 1
ATOM 719 C C . PRO A 1 107 ? 37.323 26.780 -12.399 1.00 31.16 107 PRO A C 1
ATOM 720 O O . PRO A 1 107 ? 38.426 26.324 -12.123 1.00 34.34 107 PRO A O 1
ATOM 724 N N . THR A 1 108 ? 36.264 26.031 -12.682 1.00 31.63 108 THR A N 1
ATOM 725 C CA . THR A 1 108 ? 36.286 24.574 -12.758 1.00 32.23 108 THR A CA 1
ATOM 726 C C . THR A 1 108 ? 35.154 24.186 -13.717 1.00 32.30 108 THR A C 1
ATOM 727 O O . THR A 1 108 ? 34.207 23.507 -13.335 1.00 31.52 108 THR A O 1
ATOM 731 N N . PRO A 1 109 ? 35.250 24.613 -14.986 1.00 34.02 109 PRO A N 1
ATOM 732 C CA . PRO A 1 109 ? 34.232 24.321 -16.002 1.00 33.90 109 PRO A CA 1
ATOM 733 C C . PRO A 1 109 ? 33.888 22.847 -16.144 1.00 35.63 109 PRO A C 1
AT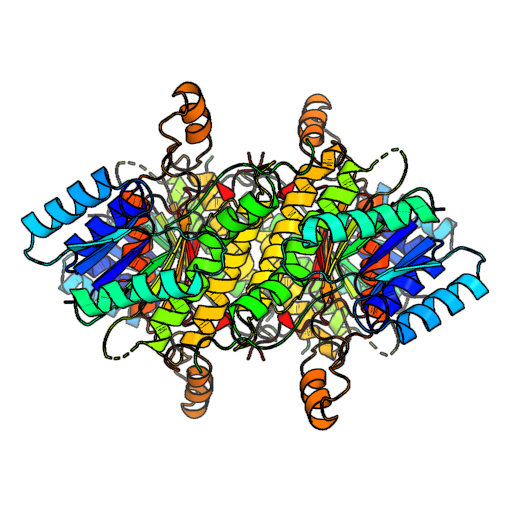OM 734 O O . PRO A 1 109 ? 34.769 21.985 -16.165 1.00 34.25 109 PRO A O 1
ATOM 738 N N . LEU A 1 110 ? 32.589 22.574 -16.233 1.00 36.97 110 LEU A N 1
ATOM 739 C CA . LEU A 1 110 ? 32.090 21.214 -16.363 1.00 38.33 110 LEU A CA 1
ATOM 740 C C . LEU A 1 110 ? 32.556 20.585 -17.672 1.00 39.51 110 LEU A C 1
ATOM 741 O O . LEU A 1 110 ? 32.890 19.406 -17.712 1.00 40.02 110 LEU A O 1
ATOM 746 N N . LEU A 1 111 ? 32.574 21.375 -18.739 1.00 41.17 111 LEU A N 1
ATOM 747 C CA . LEU A 1 111 ? 33.019 20.885 -20.037 1.00 44.49 111 LEU A CA 1
ATOM 748 C C . LEU A 1 111 ? 34.379 21.488 -20.383 1.00 45.80 111 LEU A C 1
ATOM 749 O O . LEU A 1 111 ? 34.654 22.645 -20.064 1.00 46.60 111 LEU A O 1
ATOM 754 N N . PRO A 1 112 ? 35.246 20.707 -21.045 1.00 47.19 112 PRO A N 1
ATOM 755 C CA . PRO A 1 112 ? 36.589 21.148 -21.443 1.00 47.80 112 PRO A CA 1
ATOM 756 C C . PRO A 1 112 ? 36.642 22.589 -21.950 1.00 47.64 112 PRO A C 1
ATOM 757 O O . PRO A 1 112 ? 36.004 22.932 -22.947 1.00 47.57 112 PRO A O 1
ATOM 761 N N . PRO A 1 124 ? 44.197 19.640 -12.008 1.00 49.49 124 PRO A N 1
ATOM 762 C CA . PRO A 1 124 ? 43.390 18.428 -11.849 1.00 49.69 124 PRO A CA 1
ATOM 763 C C . PRO A 1 124 ? 42.156 18.698 -10.992 1.00 50.00 124 PRO A C 1
ATOM 764 O O . PRO A 1 124 ? 42.244 19.341 -9.945 1.00 50.59 124 PRO A O 1
ATOM 768 N N . ILE A 1 125 ? 41.012 18.194 -11.449 1.00 49.02 125 ILE A N 1
ATOM 769 C CA . ILE A 1 125 ? 39.730 18.399 -10.781 1.00 47.25 125 ILE A CA 1
ATOM 770 C C . ILE A 1 125 ? 39.665 18.103 -9.281 1.00 47.02 125 ILE A C 1
ATOM 771 O O . ILE A 1 125 ? 39.447 19.017 -8.484 1.00 46.58 125 ILE A O 1
ATOM 776 N N . ASP A 1 126 ? 39.849 16.844 -8.890 1.00 46.01 126 ASP A N 1
ATOM 777 C CA . ASP A 1 126 ? 39.776 16.482 -7.475 1.00 45.44 126 ASP A CA 1
ATOM 778 C C . ASP A 1 126 ? 40.756 17.250 -6.579 1.00 42.92 126 ASP A C 1
ATOM 779 O O . ASP A 1 126 ? 40.599 17.276 -5.357 1.00 41.90 126 ASP A O 1
ATOM 784 N N . ALA A 1 127 ? 41.760 17.875 -7.184 1.00 41.45 127 ALA A N 1
ATOM 785 C CA . ALA A 1 127 ? 42.726 18.662 -6.424 1.00 39.14 127 ALA A CA 1
ATOM 786 C C . ALA A 1 127 ? 42.104 20.038 -6.256 1.00 37.58 127 ALA A C 1
ATOM 787 O O . ALA A 1 127 ? 42.376 20.752 -5.290 1.00 37.11 127 ALA A O 1
ATOM 789 N N . GLN A 1 128 ? 41.269 20.408 -7.223 1.00 34.97 128 GLN A N 1
ATOM 790 C CA . GLN A 1 128 ? 40.583 21.689 -7.184 1.00 33.72 128 GLN A CA 1
ATOM 791 C C . GLN A 1 128 ? 39.497 21.568 -6.127 1.00 32.78 128 GLN A C 1
ATOM 792 O O . GLN A 1 128 ? 39.230 22.508 -5.385 1.00 32.40 128 GLN A O 1
ATOM 798 N N . VAL A 1 129 ? 38.891 20.389 -6.060 1.00 32.75 129 VAL A N 1
ATOM 799 C CA . VAL A 1 129 ? 37.848 20.108 -5.086 1.00 33.49 129 VAL A CA 1
ATOM 800 C C . VAL A 1 129 ? 38.455 20.195 -3.686 1.00 34.65 129 VAL A C 1
ATOM 801 O O . VAL A 1 129 ? 37.885 20.816 -2.783 1.00 33.60 129 VAL A O 1
ATOM 805 N N . ALA A 1 130 ? 39.620 19.571 -3.518 1.00 34.34 130 ALA A N 1
ATOM 806 C CA . ALA A 1 130 ? 40.312 19.573 -2.235 1.00 34.24 130 ALA A CA 1
ATOM 807 C C . ALA A 1 130 ? 40.572 20.999 -1.765 1.00 33.65 130 ALA A C 1
ATOM 808 O O . ALA A 1 130 ? 40.302 21.337 -0.619 1.00 34.55 130 ALA A O 1
ATOM 810 N N . GLU A 1 131 ? 41.084 21.836 -2.658 1.00 34.10 131 GLU A N 1
ATOM 811 C CA . GLU A 1 131 ? 41.384 23.219 -2.310 1.00 34.61 131 GLU A CA 1
ATOM 812 C C . GLU A 1 131 ? 40.170 24.132 -2.149 1.00 35.49 131 GLU A C 1
ATOM 813 O O . GLU A 1 131 ? 40.069 24.867 -1.164 1.00 35.94 131 GLU A O 1
ATOM 819 N N . LEU A 1 132 ? 39.257 24.093 -3.114 1.00 35.80 132 LEU A N 1
ATOM 820 C CA . LEU A 1 132 ? 38.063 24.934 -3.069 1.00 34.65 132 LEU A CA 1
ATOM 821 C C . LEU A 1 132 ? 37.108 24.537 -1.940 1.00 34.90 132 LEU A C 1
ATOM 822 O O . LEU A 1 132 ? 36.568 25.398 -1.243 1.00 33.60 132 LEU A O 1
ATOM 827 N N . PHE A 1 133 ? 36.898 23.236 -1.761 1.00 34.10 133 PHE A N 1
ATOM 828 C CA . PHE A 1 133 ? 36.023 22.768 -0.698 1.00 33.99 133 PHE A CA 1
ATOM 829 C C . PHE A 1 133 ? 36.700 22.851 0.659 1.00 32.96 133 PHE A C 1
ATOM 830 O O . PHE A 1 133 ? 36.046 23.126 1.673 1.00 31.03 133 PHE A O 1
ATOM 838 N N . GLY A 1 134 ? 38.009 22.604 0.672 1.00 30.30 134 GLY A N 1
ATOM 839 C CA . GLY A 1 134 ? 38.756 22.671 1.913 1.00 27.80 134 GLY A CA 1
ATOM 840 C C . GLY A 1 134 ? 38.719 24.064 2.521 1.00 24.87 134 GLY A C 1
ATOM 841 O O . GLY A 1 134 ? 38.173 24.258 3.602 1.00 24.57 134 GLY A O 1
ATOM 842 N N . SER A 1 135 ? 39.283 25.035 1.811 1.00 23.61 135 SER A N 1
ATOM 843 C CA . SER A 1 135 ? 39.346 26.416 2.281 1.00 23.77 135 SER A CA 1
ATOM 844 C C . SER A 1 135 ? 37.994 27.081 2.530 1.00 25.00 135 SER A C 1
ATOM 845 O O . SER A 1 135 ? 37.820 27.803 3.521 1.00 25.39 135 SER A O 1
ATOM 848 N N . ASN A 1 136 ? 37.047 26.852 1.622 1.00 23.80 136 ASN A N 1
ATOM 849 C CA . ASN A 1 136 ? 35.726 27.468 1.724 1.00 24.62 136 ASN A CA 1
ATOM 850 C C . ASN A 1 136 ? 34.724 26.771 2.645 1.00 23.75 136 ASN A C 1
ATOM 851 O O . ASN A 1 136 ? 33.851 27.413 3.213 1.00 24.91 136 ASN A O 1
ATOM 856 N N . ALA A 1 137 ? 34.843 25.469 2.825 1.00 24.30 137 ALA A N 1
ATOM 857 C CA . ALA A 1 137 ? 33.844 24.811 3.644 1.00 24.63 137 ALA A CA 1
ATOM 858 C C . ALA A 1 137 ? 34.324 23.920 4.778 1.00 24.70 137 ALA A C 1
ATOM 859 O O . ALA A 1 137 ? 33.945 24.124 5.941 1.00 24.32 137 ALA A O 1
ATOM 861 N N . VAL A 1 138 ? 35.147 22.934 4.434 1.00 24.55 138 VAL A N 1
ATOM 862 C CA . VAL A 1 138 ? 35.643 21.976 5.414 1.00 25.43 138 VAL A CA 1
ATOM 863 C C . VAL A 1 138 ? 36.564 22.555 6.489 1.00 24.50 138 VAL A C 1
ATOM 864 O O . VAL A 1 138 ? 36.438 22.200 7.660 1.00 24.08 138 VAL A O 1
ATOM 868 N N . ALA A 1 139 ? 37.487 23.434 6.099 1.00 24.91 139 ALA A N 1
ATOM 869 C CA . ALA A 1 139 ? 38.396 24.042 7.069 1.00 25.28 139 ALA A CA 1
ATOM 870 C C . ALA A 1 139 ? 37.527 24.837 8.058 1.00 25.06 139 ALA A C 1
ATOM 871 O O . ALA A 1 139 ? 37.710 24.736 9.271 1.00 25.89 139 ALA A O 1
ATOM 873 N N . PRO A 1 140 ? 36.576 25.645 7.551 1.00 23.59 140 PRO A N 1
ATOM 874 C CA . PRO A 1 140 ? 35.721 26.404 8.476 1.00 22.70 140 PRO A CA 1
ATOM 875 C C . PRO A 1 140 ? 34.978 25.465 9.438 1.00 19.80 140 PRO A C 1
ATOM 876 O O . PRO A 1 140 ? 34.835 25.778 10.613 1.00 21.42 140 PRO A O 1
ATOM 880 N N . LEU A 1 141 ? 34.524 24.309 8.952 1.00 18.78 141 LEU A N 1
ATOM 881 C CA . LEU A 1 141 ? 33.855 23.353 9.833 1.00 20.44 141 LEU A CA 1
ATOM 882 C C . LEU A 1 141 ? 34.806 22.851 10.936 1.00 22.71 141 LEU A C 1
ATOM 883 O O . LEU A 1 141 ? 34.437 22.828 12.114 1.00 22.18 141 LEU A O 1
ATOM 888 N N . PHE A 1 142 ? 36.017 22.434 10.555 1.00 23.26 142 PHE A N 1
ATOM 889 C CA . PHE A 1 142 ? 36.980 21.929 11.547 1.00 24.15 142 PHE A CA 1
ATOM 890 C C . PHE A 1 142 ? 37.409 23.028 12.523 1.00 23.12 142 PHE A C 1
ATOM 891 O O . PHE A 1 142 ? 37.599 22.768 13.711 1.00 22.74 142 PHE A O 1
ATOM 899 N N . LEU A 1 143 ? 37.569 24.247 12.012 1.00 22.43 143 LEU A N 1
ATOM 900 C CA . LEU A 1 143 ? 37.963 25.379 12.852 1.00 22.78 143 LEU A CA 1
ATOM 901 C C . LEU A 1 143 ? 36.875 25.735 13.874 1.00 24.08 143 LEU A C 1
ATOM 902 O O . LEU A 1 143 ? 37.172 26.011 15.033 1.00 24.97 143 LEU A O 1
ATOM 907 N N . ILE A 1 144 ? 35.615 25.735 13.447 1.00 24.65 144 ILE A N 1
ATOM 908 C CA . ILE A 1 144 ? 34.523 26.050 14.369 1.00 24.25 144 ILE A CA 1
ATOM 909 C C . ILE A 1 144 ? 34.458 24.939 15.410 1.00 24.23 144 ILE A C 1
ATOM 910 O O . ILE A 1 144 ? 34.310 25.185 16.602 1.00 23.69 144 ILE A O 1
ATOM 915 N N . ARG A 1 145 ? 34.592 23.710 14.938 1.00 26.62 145 ARG A N 1
ATOM 916 C CA . ARG A 1 145 ? 34.567 22.538 15.802 1.00 27.99 145 ARG A CA 1
ATOM 917 C C . ARG A 1 145 ? 35.625 22.684 16.899 1.00 27.71 145 ARG A C 1
ATOM 918 O O . ARG A 1 145 ? 35.313 22.578 18.083 1.00 28.23 145 ARG A O 1
ATOM 926 N N . ALA A 1 146 ? 36.868 22.949 16.504 1.00 26.90 146 ALA A N 1
ATOM 927 C CA . ALA A 1 146 ? 37.958 23.115 17.467 1.00 26.31 146 ALA A CA 1
ATOM 928 C C . ALA A 1 146 ? 37.724 24.319 18.372 1.00 26.06 146 ALA A C 1
ATOM 929 O O . ALA A 1 146 ? 37.953 24.246 19.577 1.00 24.49 146 ALA A O 1
ATOM 931 N N . PHE A 1 147 ? 37.266 25.424 17.786 1.00 26.93 147 PHE A N 1
ATOM 932 C CA . PHE A 1 147 ? 36.999 26.642 18.537 1.00 27.18 147 PHE A CA 1
ATOM 933 C C . PHE A 1 147 ? 35.954 26.401 19.629 1.00 29.17 147 PHE A C 1
ATOM 934 O O . PHE A 1 147 ? 36.124 26.839 20.770 1.00 29.75 147 PHE A O 1
ATOM 942 N N . ALA A 1 148 ? 34.886 25.689 19.281 1.00 29.27 148 ALA A N 1
ATOM 943 C CA . ALA A 1 148 ? 33.814 25.395 20.230 1.00 30.01 148 ALA A CA 1
ATOM 944 C C . ALA A 1 148 ? 34.248 24.410 21.312 1.00 32.21 148 ALA A C 1
ATOM 945 O O . ALA A 1 148 ? 33.902 24.561 22.487 1.00 31.15 148 ALA A O 1
ATOM 947 N N . ARG A 1 149 ? 35.005 23.393 20.922 1.00 33.32 149 ARG A N 1
ATOM 948 C CA . ARG A 1 149 ? 35.436 22.409 21.893 1.00 34.97 149 ARG A CA 1
ATOM 949 C C . ARG A 1 149 ? 36.426 22.963 22.904 1.00 35.69 149 ARG A C 1
ATOM 950 O O . ARG A 1 149 ? 36.521 22.455 24.017 1.00 37.15 149 ARG A O 1
ATOM 958 N N . ARG A 1 150 ? 37.136 24.022 22.535 1.00 35.74 150 ARG A N 1
ATOM 959 C CA . ARG A 1 150 ? 38.115 24.605 23.437 1.00 37.38 150 ARG A CA 1
ATOM 960 C C . ARG A 1 150 ? 37.602 25.745 24.300 1.00 38.39 150 ARG A C 1
ATOM 961 O O . ARG A 1 150 ? 38.389 26.505 24.855 1.00 40.57 150 ARG A O 1
ATOM 969 N N . GLN A 1 151 ? 36.288 25.868 24.428 1.00 38.59 151 GLN A N 1
ATOM 970 C CA . GLN A 1 151 ? 35.722 26.940 25.241 1.00 38.13 151 GLN A CA 1
ATOM 971 C C . GLN A 1 151 ? 35.312 26.443 26.629 1.00 38.56 151 GLN A C 1
ATOM 972 O O . GLN A 1 151 ? 35.220 25.236 26.868 1.00 39.71 151 GLN A O 1
ATOM 978 N N . SER A 1 159 ? 30.598 35.865 31.701 1.00 53.03 159 SER A N 1
ATOM 979 C CA . SER A 1 159 ? 30.844 35.362 30.356 1.00 52.46 159 SER A CA 1
ATOM 980 C C . SER A 1 159 ? 31.433 36.431 29.456 1.00 52.44 159 SER A C 1
ATOM 981 O O . SER A 1 159 ? 31.695 37.560 29.882 1.00 53.48 159 SER A O 1
ATOM 984 N N . ARG A 1 160 ? 31.631 36.058 28.198 1.00 50.43 160 ARG A N 1
ATOM 985 C CA . ARG A 1 160 ? 32.181 36.957 27.198 1.00 47.29 160 ARG A CA 1
ATOM 986 C C . ARG A 1 160 ? 31.224 37.079 26.016 1.00 43.65 160 ARG A C 1
ATOM 987 O O . ARG A 1 160 ? 30.007 36.950 26.167 1.00 43.07 160 ARG A O 1
ATOM 995 N N . ASN A 1 161 ? 31.786 37.331 24.839 1.00 37.78 161 ASN A N 1
ATOM 996 C CA . ASN A 1 161 ? 31.000 37.460 23.621 1.00 33.49 161 ASN A CA 1
ATOM 997 C C . ASN A 1 161 ? 31.664 36.596 22.552 1.00 29.63 161 ASN A C 1
ATOM 998 O O . ASN A 1 161 ? 32.424 37.096 21.721 1.00 28.27 161 ASN A O 1
ATOM 1003 N N . LEU A 1 162 ? 31.379 35.299 22.587 1.00 25.75 162 LEU A N 1
ATOM 1004 C CA . LEU A 1 162 ? 31.951 34.350 21.638 1.00 25.63 162 LEU A CA 1
ATOM 1005 C C . LEU A 1 162 ? 31.160 34.291 20.326 1.00 24.92 162 LEU A C 1
ATOM 1006 O O . LEU A 1 162 ? 29.949 34.074 20.337 1.00 22.87 162 LEU A O 1
ATOM 1011 N N . SER A 1 163 ? 31.839 34.483 19.199 1.00 24.04 163 SER A N 1
ATOM 1012 C CA . SER A 1 163 ? 31.172 34.413 17.905 1.00 24.32 163 SER A CA 1
ATOM 1013 C C . SER A 1 163 ? 32.101 34.038 16.763 1.00 24.69 163 SER A C 1
ATOM 1014 O O . SER A 1 163 ? 33.329 34.169 16.854 1.00 23.60 163 SER A O 1
ATOM 1017 N N . VAL A 1 164 ? 31.475 33.570 15.690 1.00 24.70 164 VAL A N 1
ATOM 1018 C CA . VAL A 1 164 ? 32.137 33.149 14.464 1.00 23.75 164 VAL A CA 1
ATOM 1019 C C . VAL A 1 164 ? 31.511 33.911 13.294 1.00 24.35 164 VAL A C 1
ATOM 1020 O O . VAL A 1 164 ? 30.288 34.068 13.228 1.00 25.12 164 VAL A O 1
ATOM 1024 N N . VAL A 1 165 ? 32.344 34.395 12.381 1.00 23.44 165 VAL A N 1
ATOM 1025 C CA . VAL A 1 165 ? 31.850 35.105 11.212 1.00 21.95 165 VAL A CA 1
ATOM 1026 C C . VAL A 1 165 ? 32.435 34.480 9.955 1.00 22.54 165 VAL A C 1
ATOM 1027 O O . VAL A 1 165 ? 33.647 34.534 9.727 1.00 21.71 165 VAL A O 1
ATOM 1031 N N . ASN A 1 166 ? 31.571 33.884 9.140 1.00 21.44 166 ASN A N 1
ATOM 1032 C CA . ASN A 1 166 ? 32.005 33.264 7.896 1.00 21.37 166 ASN A CA 1
ATOM 1033 C C . ASN A 1 166 ? 31.898 34.265 6.742 1.00 21.46 166 ASN A C 1
ATOM 1034 O O . ASN A 1 166 ? 30.943 35.042 6.662 1.00 20.62 166 ASN A O 1
ATOM 1039 N N . LEU A 1 167 ? 32.895 34.272 5.859 1.00 20.92 167 LEU A N 1
ATOM 1040 C CA . LEU A 1 167 ? 32.856 35.168 4.714 1.00 20.88 167 LEU A CA 1
ATOM 1041 C C . LEU A 1 167 ? 32.181 34.443 3.550 1.00 22.71 167 LEU A C 1
ATOM 1042 O O . LEU A 1 167 ? 32.741 33.505 2.970 1.00 21.11 167 LEU A O 1
ATOM 1047 N N . CYS A 1 168 ? 30.974 34.883 3.208 1.00 22.77 168 CYS A N 1
ATOM 1048 C CA . CYS A 1 168 ? 30.230 34.261 2.120 1.00 22.66 168 CYS A CA 1
ATOM 1049 C C . CYS A 1 168 ? 30.348 35.023 0.812 1.00 21.25 168 CYS A C 1
ATOM 1050 O O . CYS A 1 168 ? 31.251 35.838 0.638 1.00 20.83 168 CYS A O 1
ATOM 1053 N N . ASP A 1 169 ? 29.421 34.747 -0.101 1.00 20.69 169 ASP A N 1
ATOM 1054 C CA . ASP A 1 169 ? 29.385 35.379 -1.412 1.00 20.26 169 ASP A CA 1
ATOM 1055 C C . ASP A 1 169 ? 27.914 35.610 -1.796 1.00 20.49 169 ASP A C 1
ATOM 1056 O O . ASP A 1 169 ? 27.176 34.661 -2.061 1.00 20.65 169 ASP A O 1
ATOM 1061 N N . ALA A 1 170 ? 27.508 36.875 -1.830 1.00 21.63 170 ALA A N 1
ATOM 1062 C CA . ALA A 1 170 ? 26.133 37.243 -2.152 1.00 25.01 170 ALA A CA 1
ATOM 1063 C C . ALA A 1 170 ? 25.651 36.771 -3.526 1.00 25.43 170 ALA A C 1
ATOM 1064 O O . ALA A 1 170 ? 24.462 36.533 -3.715 1.00 27.65 170 ALA A O 1
ATOM 1066 N N . MET A 1 171 ? 26.567 36.625 -4.478 1.00 24.51 171 MET A N 1
ATOM 1067 C CA . MET A 1 171 ? 26.195 36.225 -5.828 1.00 25.04 171 MET A CA 1
ATOM 1068 C C . MET A 1 171 ? 26.139 34.723 -6.119 1.00 24.91 171 MET A C 1
ATOM 1069 O O . MET A 1 171 ? 25.837 34.317 -7.243 1.00 23.56 171 MET A O 1
ATOM 1074 N N . THR A 1 172 ? 26.413 33.896 -5.119 1.00 26.31 172 THR A N 1
ATOM 1075 C CA . THR A 1 172 ? 26.400 32.456 -5.333 1.00 28.24 172 THR A CA 1
ATOM 1076 C C . THR A 1 172 ? 25.017 31.933 -5.685 1.00 30.69 172 THR A C 1
ATOM 1077 O O . THR A 1 172 ? 24.865 30.758 -6.023 1.00 29.99 172 THR A O 1
ATOM 1081 N N . ASP A 1 173 ? 24.012 32.805 -5.599 1.00 33.47 173 ASP A N 1
ATOM 1082 C CA . ASP A 1 173 ? 22.641 32.435 -5.945 1.00 35.44 173 ASP A CA 1
ATOM 1083 C C . ASP A 1 173 ? 22.518 32.524 -7.457 1.00 34.47 173 ASP A C 1
ATOM 1084 O O . ASP A 1 173 ? 21.702 31.840 -8.074 1.00 34.69 173 ASP A O 1
ATOM 1089 N N . LEU A 1 174 ? 23.338 33.388 -8.038 1.00 32.65 174 LEU A N 1
ATOM 1090 C CA . LEU A 1 174 ? 23.405 33.558 -9.479 1.00 32.00 174 LEU A CA 1
ATOM 1091 C C . LEU A 1 174 ? 24.786 32.992 -9.830 1.00 31.14 174 LEU A C 1
ATOM 1092 O O . LEU A 1 174 ? 25.717 33.727 -10.147 1.00 30.55 174 LEU A O 1
ATOM 1097 N N . PRO A 1 175 ? 24.923 31.660 -9.778 1.00 31.51 175 PRO A N 1
ATOM 1098 C CA . PRO A 1 175 ? 26.180 30.964 -10.069 1.00 30.93 175 PRO A CA 1
ATOM 1099 C C . PRO A 1 175 ? 26.944 31.526 -11.255 1.00 31.00 175 PRO A C 1
ATOM 1100 O O . PRO A 1 175 ? 26.429 31.558 -12.368 1.00 31.83 175 PRO A O 1
ATOM 1104 N N . LEU A 1 176 ? 28.171 31.975 -11.008 1.00 29.81 176 LEU A N 1
ATOM 1105 C CA . LEU A 1 176 ? 29.014 32.503 -12.074 1.00 30.54 176 LEU A CA 1
ATOM 1106 C C . LEU A 1 176 ? 29.392 31.314 -12.950 1.00 30.00 176 LEU A C 1
ATOM 1107 O O . LEU A 1 176 ? 29.968 30.342 -12.463 1.00 28.83 176 LEU A O 1
ATOM 1112 N N . PRO A 1 177 ? 29.055 31.366 -14.250 1.00 31.14 177 PRO A N 1
ATOM 1113 C CA . PRO A 1 177 ? 29.360 30.285 -15.200 1.00 32.56 177 PRO A CA 1
ATOM 1114 C C . PRO A 1 177 ? 30.802 29.772 -15.133 1.00 32.17 177 PRO A C 1
ATOM 1115 O O . PRO A 1 177 ? 31.747 30.540 -15.284 1.00 32.42 177 PRO A O 1
ATOM 1119 N N . GLY A 1 178 ? 30.960 28.473 -14.900 1.00 32.03 178 GLY A N 1
ATOM 1120 C CA . GLY A 1 178 ? 32.290 27.896 -14.826 1.00 33.59 178 GLY A CA 1
ATOM 1121 C C . GLY A 1 178 ? 32.962 27.865 -13.456 1.00 34.71 178 GLY A C 1
ATOM 1122 O O . GLY A 1 178 ? 34.159 27.565 -13.372 1.00 35.00 178 GLY A O 1
ATOM 1123 N N . PHE A 1 179 ? 32.219 28.179 -12.392 1.00 31.98 179 PHE A N 1
ATOM 1124 C CA . PHE A 1 179 ? 32.769 28.164 -11.034 1.00 31.85 179 PHE A CA 1
ATOM 1125 C C . PHE A 1 179 ? 31.944 27.251 -10.153 1.00 30.42 179 PHE A C 1
ATOM 1126 O O . PHE A 1 179 ? 31.738 27.525 -8.974 1.00 30.82 179 PHE A O 1
ATOM 1134 N N . CYS A 1 180 ? 31.479 26.164 -10.747 1.00 29.77 180 CYS A N 1
ATOM 1135 C CA . CYS A 1 180 ? 30.647 25.189 -10.073 1.00 29.27 180 CYS A CA 1
ATOM 1136 C C . CYS A 1 180 ? 31.138 24.717 -8.707 1.00 27.91 180 CYS A C 1
ATOM 1137 O O . CYS A 1 180 ? 30.369 24.687 -7.747 1.00 26.47 180 CYS A O 1
ATOM 1140 N N . VAL A 1 181 ? 32.408 24.325 -8.628 1.00 25.70 181 VAL A N 1
ATOM 1141 C CA . VAL A 1 181 ? 32.964 23.824 -7.367 1.00 24.61 181 VAL A CA 1
ATOM 1142 C C . VAL A 1 181 ? 33.016 24.910 -6.299 1.00 23.40 181 VAL A C 1
ATOM 1143 O O . VAL A 1 181 ? 32.659 24.666 -5.149 1.00 25.28 181 VAL A O 1
ATOM 1147 N N . TYR A 1 182 ? 33.465 26.100 -6.682 1.00 21.44 182 TYR A N 1
ATOM 1148 C CA . TYR A 1 182 ? 33.525 27.219 -5.752 1.00 22.28 182 TYR A CA 1
ATOM 1149 C C . TYR A 1 182 ? 32.127 27.511 -5.203 1.00 21.75 182 TYR A C 1
ATOM 1150 O O . TYR A 1 182 ? 31.949 27.670 -3.995 1.00 21.68 182 TYR A O 1
ATOM 1159 N N . THR A 1 183 ? 31.142 27.577 -6.097 1.00 22.44 183 THR A N 1
ATOM 1160 C CA . THR A 1 183 ? 29.761 27.860 -5.713 1.00 20.88 183 THR A CA 1
ATOM 1161 C C . THR A 1 183 ? 29.238 26.816 -4.731 1.00 21.68 183 THR A C 1
ATOM 1162 O O . THR A 1 183 ? 28.648 27.163 -3.706 1.00 19.29 183 THR A O 1
ATOM 1166 N N . MET A 1 184 ? 29.468 25.538 -5.042 1.00 22.78 184 MET A N 1
ATOM 1167 C CA . MET A 1 184 ? 29.035 24.453 -4.168 1.00 22.27 184 MET A CA 1
ATOM 1168 C C . MET A 1 184 ? 29.657 24.643 -2.794 1.00 22.89 184 MET A C 1
ATOM 1169 O O . MET A 1 184 ? 28.999 24.454 -1.772 1.00 23.35 184 MET A O 1
ATOM 1174 N N . ALA A 1 185 ? 30.941 24.998 -2.789 1.00 22.28 185 ALA A N 1
ATOM 1175 C CA . ALA A 1 185 ? 31.685 25.202 -1.550 1.00 22.30 185 ALA A CA 1
ATOM 1176 C C . ALA A 1 185 ? 31.088 26.331 -0.707 1.00 19.74 185 ALA A C 1
ATOM 1177 O O . ALA A 1 185 ? 30.903 26.180 0.489 1.00 19.69 185 ALA A O 1
ATOM 1179 N N . LYS A 1 186 ? 30.791 27.462 -1.334 1.00 20.19 186 LYS A N 1
ATOM 1180 C CA . LYS A 1 186 ? 30.219 28.586 -0.603 1.00 21.21 186 LYS A CA 1
ATOM 1181 C C . LYS A 1 186 ? 28.810 28.258 -0.080 1.00 20.67 186 LYS A C 1
ATOM 1182 O O . LYS A 1 186 ? 28.405 28.735 0.977 1.00 20.16 186 LYS A O 1
ATOM 1188 N N . HIS A 1 187 ? 28.067 27.435 -0.813 1.00 21.13 187 HIS A N 1
ATOM 1189 C CA . HIS A 1 187 ? 26.739 27.047 -0.348 1.00 21.00 187 HIS A CA 1
ATOM 1190 C C . HIS A 1 187 ? 26.912 26.200 0.899 1.00 21.03 187 HIS A C 1
ATOM 1191 O O . HIS A 1 187 ? 26.160 26.354 1.870 1.00 18.60 187 HIS A O 1
ATOM 1198 N N . ALA A 1 188 ? 27.918 25.320 0.871 1.00 17.96 188 ALA A N 1
ATOM 1199 C CA . ALA A 1 188 ? 28.193 24.447 2.004 1.00 20.01 188 ALA A CA 1
ATOM 1200 C C . ALA A 1 188 ? 28.498 25.304 3.226 1.00 20.47 188 ALA A C 1
ATOM 1201 O O . ALA A 1 188 ? 28.052 25.009 4.342 1.00 23.38 188 ALA A O 1
ATOM 1203 N N . LEU A 1 189 ? 29.247 26.377 3.008 1.00 19.49 189 LEU A N 1
ATOM 1204 C CA . LEU A 1 189 ? 29.604 27.290 4.083 1.00 18.21 189 LEU A CA 1
ATOM 1205 C C . LEU A 1 189 ? 28.346 27.968 4.638 1.00 18.11 189 LEU A C 1
ATOM 1206 O O . LEU A 1 189 ? 28.263 28.231 5.832 1.00 19.98 189 LEU A O 1
ATOM 1211 N N . GLY A 1 190 ? 27.374 28.253 3.772 1.00 18.36 190 GLY A N 1
ATOM 1212 C CA . GLY A 1 190 ? 26.133 28.862 4.230 1.00 16.57 190 GLY A CA 1
ATOM 1213 C C . GLY A 1 190 ? 25.395 27.862 5.108 1.00 15.83 190 GLY A C 1
ATOM 1214 O O . GLY A 1 190 ? 24.889 28.203 6.172 1.00 16.52 190 GLY A O 1
ATOM 1215 N N . GLY A 1 191 ? 25.348 26.612 4.653 1.00 17.54 191 GLY A N 1
ATOM 1216 C CA . GLY A 1 191 ? 24.698 25.566 5.419 1.00 15.81 191 GLY A CA 1
ATOM 1217 C C . GLY A 1 191 ? 25.364 25.419 6.778 1.00 17.13 191 GLY A C 1
ATOM 1218 O O . GLY A 1 191 ? 24.705 25.141 7.779 1.00 14.64 191 GLY A O 1
ATOM 1219 N N . LEU A 1 192 ? 26.681 25.609 6.811 1.00 17.24 192 LEU A N 1
ATOM 1220 C CA . LEU A 1 192 ? 27.450 25.510 8.048 1.00 17.70 192 LEU A CA 1
ATOM 1221 C C . LEU A 1 192 ? 27.122 26.679 8.965 1.00 17.22 192 LEU A C 1
ATOM 1222 O O . LEU A 1 192 ? 27.022 26.520 10.180 1.00 16.32 192 LEU A O 1
ATOM 1227 N N . THR A 1 193 ? 26.973 27.865 8.393 1.00 16.83 193 THR A N 1
ATOM 1228 C CA . THR A 1 193 ? 26.666 29.019 9.217 1.00 17.94 193 THR A CA 1
ATOM 1229 C C . THR A 1 193 ? 25.401 28.792 10.038 1.00 18.68 193 THR A C 1
ATOM 1230 O O . THR A 1 193 ? 25.344 29.132 11.224 1.00 18.32 193 THR A O 1
ATOM 1234 N N . ARG A 1 194 ? 24.391 28.204 9.411 1.00 18.47 194 ARG A N 1
ATOM 1235 C CA . ARG A 1 194 ? 23.130 27.968 10.097 1.00 19.29 194 ARG A CA 1
ATOM 1236 C C . ARG A 1 194 ? 23.113 26.730 10.988 1.00 19.28 194 ARG A C 1
ATOM 1237 O O . ARG A 1 194 ? 22.597 26.779 12.106 1.00 17.99 194 ARG A O 1
ATOM 1245 N N . ALA A 1 195 ? 23.678 25.624 10.518 1.00 20.19 195 ALA A N 1
ATOM 1246 C CA . ALA A 1 195 ? 23.687 24.419 11.334 1.00 20.92 195 ALA A CA 1
ATOM 1247 C C . ALA A 1 195 ? 24.473 24.685 12.616 1.00 21.09 195 ALA A C 1
ATOM 1248 O O . ALA A 1 195 ? 24.064 24.284 13.700 1.00 22.25 195 ALA A O 1
ATOM 1250 N N . ALA A 1 196 ? 25.598 25.377 12.490 1.00 20.65 196 ALA A N 1
ATOM 1251 C CA . ALA A 1 196 ? 26.428 25.668 13.656 1.00 20.64 196 ALA A CA 1
ATOM 1252 C C . ALA A 1 196 ? 25.766 26.682 14.583 1.00 19.19 196 ALA A C 1
ATOM 1253 O O . ALA A 1 196 ? 25.884 26.584 15.809 1.00 20.73 196 ALA A O 1
ATOM 1255 N N . ALA A 1 197 ? 25.065 27.648 13.996 1.00 16.91 197 ALA A N 1
ATOM 1256 C CA . ALA A 1 197 ? 24.380 28.680 14.766 1.00 15.65 197 ALA A CA 1
ATOM 1257 C C . ALA A 1 197 ? 23.399 28.037 15.739 1.00 15.31 197 ALA A C 1
ATOM 1258 O O . ALA A 1 197 ? 23.402 28.330 16.940 1.00 13.37 197 ALA A O 1
ATOM 1260 N N . LEU A 1 198 ? 22.571 27.145 15.215 1.00 15.62 198 LEU A N 1
ATOM 1261 C CA . LEU A 1 198 ? 21.597 26.465 16.041 1.00 19.24 198 LEU A CA 1
ATOM 1262 C C . LEU A 1 198 ? 22.232 25.506 17.056 1.00 20.39 198 LEU A C 1
ATOM 1263 O O . LEU A 1 198 ? 21.890 25.525 18.243 1.00 21.05 198 LEU A O 1
ATOM 1268 N N . GLU A 1 199 ? 23.167 24.681 16.596 1.00 21.72 199 GLU A N 1
ATOM 1269 C CA . GLU A 1 199 ? 23.803 23.714 17.481 1.00 22.70 199 GLU A CA 1
ATOM 1270 C C . GLU A 1 199 ? 24.681 24.316 18.577 1.00 22.86 199 GLU A C 1
ATOM 1271 O O . GLU A 1 199 ? 24.829 23.731 19.652 1.00 23.30 199 GLU A O 1
ATOM 1277 N N . LEU A 1 200 ? 25.256 25.483 18.315 1.00 21.80 200 LEU A N 1
ATOM 1278 C CA . LEU A 1 200 ? 26.133 26.116 19.294 1.00 22.72 200 LEU A CA 1
ATOM 1279 C C . LEU A 1 200 ? 25.448 27.137 20.196 1.00 23.30 200 LEU A C 1
ATOM 1280 O O . LEU A 1 200 ? 26.062 27.639 21.136 1.00 24.07 200 LEU A O 1
ATOM 1285 N N . ALA A 1 201 ? 24.182 27.437 19.918 1.00 23.90 201 ALA A N 1
ATOM 1286 C CA . ALA A 1 201 ? 23.429 28.406 20.714 1.00 24.41 201 ALA A CA 1
ATOM 1287 C C . ALA A 1 201 ? 23.439 28.071 22.204 1.00 25.37 201 ALA A C 1
ATOM 1288 O O . ALA A 1 201 ? 23.555 28.958 23.048 1.00 24.64 201 ALA A O 1
ATOM 1290 N N . PRO A 1 202 ? 23.313 26.783 22.551 1.00 27.23 202 PRO A N 1
ATOM 1291 C CA . PRO A 1 202 ? 23.321 26.421 23.973 1.00 28.48 202 PRO A CA 1
ATOM 1292 C C . PRO A 1 202 ? 24.673 26.730 24.619 1.00 28.37 202 PRO A C 1
ATOM 1293 O O . PRO A 1 202 ? 24.785 26.765 25.839 1.00 29.19 202 PRO A O 1
ATOM 1297 N N . ARG A 1 203 ? 25.690 26.946 23.787 1.00 28.21 203 ARG A N 1
ATOM 1298 C CA . ARG A 1 203 ? 27.045 27.245 24.248 1.00 28.43 203 ARG A CA 1
ATOM 1299 C C . ARG A 1 203 ? 27.319 28.738 24.137 1.00 27.49 203 ARG A C 1
ATOM 1300 O O . ARG A 1 203 ? 28.445 29.184 24.324 1.00 27.12 203 ARG A O 1
ATOM 1308 N N . HIS A 1 204 ? 26.289 29.500 23.800 1.00 27.08 204 HIS A N 1
ATOM 1309 C CA . HIS A 1 204 ? 26.410 30.950 23.660 1.00 27.74 204 HIS A CA 1
ATOM 1310 C C . HIS A 1 204 ? 27.446 31.402 22.631 1.00 26.48 204 HIS A C 1
ATOM 1311 O O . HIS A 1 204 ? 28.073 32.453 22.786 1.00 26.28 204 HIS A O 1
ATOM 1318 N N . ILE A 1 205 ? 27.639 30.600 21.590 1.00 25.45 205 ILE A N 1
ATOM 1319 C CA . ILE A 1 205 ? 28.565 30.956 20.525 1.00 22.48 205 ILE A CA 1
ATOM 1320 C C . ILE A 1 205 ? 27.705 31.305 19.330 1.00 20.50 205 ILE A C 1
ATOM 1321 O O . ILE A 1 205 ? 26.998 30.452 18.794 1.00 21.29 205 ILE A O 1
ATOM 1326 N N . ARG A 1 206 ? 27.748 32.564 18.924 1.00 18.54 206 ARG A N 1
ATOM 1327 C CA . ARG A 1 206 ? 26.970 33.001 17.782 1.00 19.19 206 ARG A CA 1
ATOM 1328 C C . ARG A 1 206 ? 27.758 32.737 16.506 1.00 20.43 206 ARG A C 1
ATOM 1329 O O . ARG A 1 206 ? 28.983 32.922 16.464 1.00 19.29 206 ARG A O 1
ATOM 1337 N N . VAL A 1 207 ? 27.045 32.297 15.472 1.00 20.95 207 VAL A N 1
ATOM 1338 C CA . VAL A 1 207 ? 27.656 32.018 14.175 1.00 19.16 207 VAL A CA 1
ATOM 1339 C C . VAL A 1 207 ? 26.886 32.780 13.106 1.00 19.16 207 VAL A C 1
ATOM 1340 O O . VAL A 1 207 ? 25.694 32.539 12.891 1.00 18.68 207 VAL A O 1
ATOM 1344 N N . ASN A 1 208 ? 27.583 33.705 12.452 1.00 18.38 208 ASN A N 1
ATOM 1345 C CA . ASN A 1 208 ? 27.004 34.535 11.407 1.00 17.12 208 ASN A CA 1
ATOM 1346 C C . ASN A 1 208 ? 27.894 34.600 10.172 1.00 17.91 208 ASN A C 1
ATOM 1347 O O . ASN A 1 208 ? 28.958 33.978 10.113 1.00 16.38 208 ASN A O 1
ATOM 1352 N N . ALA A 1 209 ? 27.462 35.356 9.176 1.00 17.27 209 ALA A N 1
ATOM 1353 C CA . ALA A 1 209 ? 28.252 35.478 7.971 1.00 18.41 209 ALA A CA 1
ATOM 1354 C C . ALA A 1 209 ? 28.009 36.808 7.310 1.00 18.98 209 ALA A C 1
ATOM 1355 O O . ALA A 1 209 ? 26.951 37.424 7.475 1.00 18.60 209 ALA A O 1
ATOM 1357 N N . VAL A 1 210 ? 29.020 37.258 6.584 1.00 17.90 210 VAL A N 1
ATOM 1358 C CA . VAL A 1 210 ? 28.922 38.482 5.829 1.00 19.06 210 VAL A CA 1
ATOM 1359 C C . VAL A 1 210 ? 29.058 37.973 4.409 1.00 19.54 210 VAL A C 1
ATOM 1360 O O . VAL A 1 210 ? 29.855 37.068 4.141 1.00 19.00 210 VAL A O 1
ATOM 1364 N N . ALA A 1 211 ? 28.251 38.530 3.512 1.00 20.42 211 ALA A N 1
ATOM 1365 C CA . ALA A 1 211 ? 28.270 38.127 2.116 1.00 19.33 211 ALA A CA 1
ATOM 1366 C C . ALA A 1 211 ? 28.471 39.330 1.221 1.00 22.50 211 ALA A C 1
ATOM 1367 O O . ALA A 1 211 ? 27.524 40.073 0.917 1.00 21.52 211 ALA A O 1
ATOM 1369 N N . PRO A 1 212 ? 29.722 39.563 0.808 1.00 23.87 212 PRO A N 1
ATOM 1370 C CA . PRO A 1 212 ? 30.010 40.696 -0.071 1.00 24.22 212 PRO A CA 1
ATOM 1371 C C . PRO A 1 212 ? 29.459 40.362 -1.462 1.00 23.74 212 PRO A C 1
ATOM 1372 O O . PRO A 1 212 ? 29.256 39.190 -1.796 1.00 23.48 212 PRO A O 1
ATOM 1376 N N . GLY A 1 213 ? 29.203 41.396 -2.254 1.00 23.98 213 GLY A N 1
ATOM 1377 C CA . GLY A 1 213 ? 28.745 41.194 -3.615 1.00 25.66 213 GLY A CA 1
ATOM 1378 C C . GLY A 1 213 ? 30.001 41.341 -4.462 1.00 25.19 213 GLY A C 1
ATOM 1379 O O . GLY A 1 213 ? 30.690 40.364 -4.753 1.00 26.65 213 GLY A O 1
ATOM 1380 N N . LEU A 1 214 ? 30.293 42.570 -4.868 1.00 24.57 214 LEU A N 1
ATOM 1381 C CA . LEU A 1 214 ? 31.497 42.849 -5.632 1.00 24.81 214 LEU A CA 1
ATOM 1382 C C . LEU A 1 214 ? 32.398 43.690 -4.736 1.00 24.58 214 LEU A C 1
ATOM 1383 O O . LEU A 1 214 ? 32.069 44.830 -4.415 1.00 22.14 214 LEU A O 1
ATOM 1388 N N . SER A 1 215 ? 33.515 43.114 -4.309 1.00 26.29 215 SER A N 1
ATOM 1389 C CA . SER A 1 215 ? 34.474 43.848 -3.491 1.00 28.61 215 SER A CA 1
ATOM 1390 C C . SER A 1 215 ? 35.816 43.819 -4.232 1.00 28.92 215 SER A C 1
ATOM 1391 O O . SER A 1 215 ? 35.844 43.673 -5.451 1.00 28.90 215 SER A O 1
ATOM 1394 N N . LEU A 1 216 ? 36.915 43.937 -3.497 1.00 29.75 216 LEU A N 1
ATOM 1395 C CA . LEU A 1 216 ? 38.252 43.957 -4.092 1.00 31.70 216 LEU A CA 1
ATOM 1396 C C . LEU A 1 216 ? 38.442 43.077 -5.328 1.00 31.69 216 LEU A C 1
ATOM 1397 O O . LEU A 1 216 ? 38.379 41.849 -5.259 1.00 30.25 216 LEU A O 1
ATOM 1402 N N . LEU A 1 217 ? 38.677 43.729 -6.462 1.00 32.62 217 LEU A N 1
ATOM 1403 C CA . LEU A 1 217 ? 38.890 43.031 -7.725 1.00 33.90 217 LEU A CA 1
ATOM 1404 C C . LEU A 1 217 ? 40.307 42.462 -7.783 1.00 34.55 217 LEU A C 1
ATOM 1405 O O . LEU A 1 217 ? 41.183 42.898 -7.041 1.00 33.13 217 LEU A O 1
ATOM 1410 N N . PRO A 1 218 ? 40.543 41.462 -8.652 1.00 36.49 218 PRO A N 1
ATOM 1411 C CA . PRO A 1 218 ? 41.888 40.887 -8.748 1.00 38.48 218 PRO A CA 1
ATOM 1412 C C . PRO A 1 218 ? 42.871 42.002 -9.111 1.00 41.25 218 PRO A C 1
ATOM 1413 O O . PRO A 1 218 ? 42.556 42.882 -9.911 1.00 40.90 218 PRO A O 1
ATOM 1417 N N . PRO A 1 219 ? 44.070 41.988 -8.515 1.00 44.03 219 PRO A N 1
ATOM 1418 C CA . PRO A 1 219 ? 45.063 43.024 -8.807 1.00 46.46 219 PRO A CA 1
ATOM 1419 C C . PRO A 1 219 ? 45.552 43.014 -10.258 1.00 48.54 219 PRO A C 1
ATOM 1420 O O . PRO A 1 219 ? 45.944 44.054 -10.794 1.00 48.99 219 PRO A O 1
ATOM 1424 N N . ALA A 1 220 ? 45.507 41.845 -10.895 1.00 50.02 220 ALA A N 1
ATOM 1425 C CA . ALA A 1 220 ? 45.962 41.709 -12.277 1.00 52.16 220 ALA A CA 1
ATOM 1426 C C . ALA A 1 220 ? 44.941 42.183 -13.313 1.00 53.53 220 ALA A C 1
ATOM 1427 O O . ALA A 1 220 ? 45.316 42.703 -14.367 1.00 54.16 220 ALA A O 1
ATOM 1429 N N . MET A 1 221 ? 43.659 41.996 -13.012 1.00 54.00 221 MET A N 1
ATOM 1430 C CA . MET A 1 221 ? 42.582 42.390 -13.917 1.00 53.72 221 MET A CA 1
ATOM 1431 C C . MET A 1 221 ? 42.760 43.793 -14.495 1.00 53.62 221 MET A C 1
ATOM 1432 O O . MET A 1 221 ? 42.967 44.758 -13.757 1.00 53.61 221 MET A O 1
ATOM 1437 N N . PRO A 1 222 ? 42.682 43.920 -15.831 1.00 53.72 222 PRO A N 1
ATOM 1438 C CA . PRO A 1 222 ? 42.830 45.199 -16.539 1.00 54.25 222 PRO A CA 1
ATOM 1439 C C . PRO A 1 222 ? 41.800 46.226 -16.074 1.00 55.26 222 PRO A C 1
ATOM 1440 O O . PRO A 1 222 ? 40.625 45.897 -15.895 1.00 55.44 222 PRO A O 1
ATOM 1444 N N . GLN A 1 223 ? 42.237 47.468 -15.890 1.00 56.09 223 GLN A N 1
ATOM 1445 C CA . GLN A 1 223 ? 41.335 48.524 -15.441 1.00 57.56 223 GLN A CA 1
ATOM 1446 C C . GLN A 1 223 ? 40.066 48.613 -16.281 1.00 57.31 223 GLN A C 1
ATOM 1447 O O . GLN A 1 223 ? 39.019 49.024 -15.785 1.00 57.33 223 GLN A O 1
ATOM 1453 N N . GLU A 1 224 ? 40.163 48.236 -17.552 1.00 56.75 224 GLU A N 1
ATOM 1454 C CA . GLU A 1 224 ? 39.006 48.267 -18.435 1.00 56.09 224 GLU A CA 1
ATOM 1455 C C . GLU A 1 224 ? 37.958 47.291 -17.935 1.00 53.91 224 GLU A C 1
ATOM 1456 O O . GLU A 1 224 ? 36.778 47.625 -17.838 1.00 53.26 224 GLU A O 1
ATOM 1462 N N . THR A 1 225 ? 38.406 46.077 -17.632 1.00 52.06 225 THR A N 1
ATOM 1463 C CA . THR A 1 225 ? 37.521 45.031 -17.145 1.00 50.55 225 THR A CA 1
ATOM 1464 C C . THR A 1 225 ? 37.010 45.365 -15.748 1.00 50.10 225 THR A C 1
ATOM 1465 O O . THR A 1 225 ? 35.841 45.143 -15.435 1.00 49.49 225 THR A O 1
ATOM 1469 N N . GLN A 1 226 ? 37.886 45.903 -14.907 1.00 49.41 226 GLN A N 1
ATOM 1470 C CA . GLN A 1 226 ? 37.489 46.267 -13.555 1.00 48.37 226 GLN A CA 1
ATOM 1471 C C . GLN A 1 226 ? 36.349 47.280 -13.616 1.00 48.23 226 GLN A C 1
ATOM 1472 O O . GLN A 1 226 ? 35.360 47.171 -12.888 1.00 46.03 226 GLN A O 1
ATOM 1478 N N . GLU A 1 227 ? 36.488 48.259 -14.503 1.00 48.27 227 GLU A N 1
ATOM 1479 C CA . GLU A 1 227 ? 35.488 49.306 -14.652 1.00 49.21 227 GLU A CA 1
ATOM 1480 C C . GLU A 1 227 ? 34.159 48.757 -15.160 1.00 49.31 227 GLU A C 1
ATOM 1481 O O . GLU A 1 227 ? 33.096 49.288 -14.835 1.00 49.33 227 GLU A O 1
ATOM 1487 N N . GLU A 1 228 ? 34.219 47.701 -15.965 1.00 48.67 228 GLU A N 1
ATOM 1488 C CA . GLU A 1 228 ? 33.006 47.093 -16.497 1.00 48.58 228 GLU A CA 1
ATOM 1489 C C . GLU A 1 228 ? 32.256 46.379 -15.374 1.00 46.86 228 GLU A C 1
ATOM 1490 O O . GLU A 1 228 ? 31.030 46.278 -15.401 1.00 45.36 228 GLU A O 1
ATOM 1496 N N . TYR A 1 229 ? 33.008 45.881 -14.394 1.00 45.53 229 TYR A N 1
ATOM 1497 C CA . TYR A 1 229 ? 32.430 45.202 -13.237 1.00 43.63 229 TYR A CA 1
ATOM 1498 C C . TYR A 1 229 ? 31.822 46.257 -12.307 1.00 42.05 229 TYR A C 1
ATOM 1499 O O . TYR A 1 229 ? 30.675 46.133 -11.883 1.00 41.09 229 TYR A O 1
ATOM 1508 N N . ARG A 1 230 ? 32.602 47.296 -12.009 1.00 40.44 230 ARG A N 1
ATOM 1509 C CA . ARG A 1 230 ? 32.165 48.388 -11.142 1.00 38.86 230 ARG A CA 1
ATOM 1510 C C . ARG A 1 230 ? 30.828 48.990 -11.548 1.00 38.53 230 ARG A C 1
ATOM 1511 O O . ARG A 1 230 ? 29.933 49.140 -10.719 1.00 38.16 230 ARG A O 1
ATOM 1519 N N . ARG A 1 231 ? 30.714 49.363 -12.819 1.00 37.28 231 ARG A N 1
ATOM 1520 C CA . ARG A 1 231 ? 29.502 49.987 -13.331 1.00 38.47 231 ARG A CA 1
ATOM 1521 C C . ARG A 1 231 ? 28.232 49.160 -13.157 1.00 37.21 231 ARG A C 1
ATOM 1522 O O . ARG A 1 231 ? 27.131 49.676 -13.313 1.00 36.50 231 ARG A O 1
ATOM 1530 N N . LYS A 1 232 ? 28.374 47.885 -12.821 1.00 35.47 232 LYS A N 1
ATOM 1531 C CA . LYS A 1 232 ? 27.196 47.057 -12.628 1.00 33.83 232 LYS A CA 1
ATOM 1532 C C . LYS A 1 232 ? 26.551 47.240 -11.249 1.00 32.18 232 LYS A C 1
ATOM 1533 O O . LYS A 1 232 ? 25.384 46.887 -11.052 1.00 29.63 232 LYS A O 1
ATOM 1539 N N . VAL A 1 233 ? 27.300 47.801 -10.303 1.00 29.07 233 VAL A N 1
ATOM 1540 C CA . VAL A 1 233 ? 26.782 48.018 -8.953 1.00 28.10 233 VAL A CA 1
ATOM 1541 C C . VAL A 1 233 ? 25.779 49.169 -8.922 1.00 26.63 233 VAL A C 1
ATOM 1542 O O . VAL A 1 233 ? 26.127 50.319 -9.198 1.00 27.76 233 VAL A O 1
ATOM 1546 N N . PRO A 1 234 ? 24.519 48.876 -8.564 1.00 24.56 234 PRO A N 1
ATOM 1547 C CA . PRO A 1 234 ? 23.465 49.896 -8.505 1.00 22.99 234 PRO A CA 1
ATOM 1548 C C . PRO A 1 234 ? 23.740 51.072 -7.559 1.00 23.15 234 PRO A C 1
ATOM 1549 O O . PRO A 1 234 ? 23.400 52.215 -7.860 1.00 22.72 234 PRO A O 1
ATOM 1553 N N . LEU A 1 235 ? 24.342 50.792 -6.410 1.00 23.23 235 LEU A N 1
ATOM 1554 C CA . LEU A 1 235 ? 24.625 51.849 -5.450 1.00 24.10 235 LEU A CA 1
ATOM 1555 C C . LEU A 1 235 ? 26.044 52.412 -5.629 1.00 25.39 235 LEU A C 1
ATOM 1556 O O . LEU A 1 235 ? 26.991 51.931 -5.017 1.00 22.85 235 LEU A O 1
ATOM 1561 N N . GLY A 1 236 ? 26.182 53.417 -6.491 1.00 27.56 236 GLY A N 1
ATOM 1562 C CA . GLY A 1 236 ? 27.481 54.042 -6.715 1.00 31.15 236 GLY A CA 1
ATOM 1563 C C . GLY A 1 236 ? 28.385 53.514 -7.828 1.00 32.21 236 GLY A C 1
ATOM 1564 O O . GLY A 1 236 ? 29.440 54.098 -8.086 1.00 33.14 236 GLY A O 1
ATOM 1565 N N . GLN A 1 237 ? 27.991 52.425 -8.485 1.00 32.19 237 GLN A N 1
ATOM 1566 C CA . GLN A 1 237 ? 28.787 51.837 -9.568 1.00 32.80 237 GLN A CA 1
ATOM 1567 C C . GLN A 1 237 ? 30.214 51.547 -9.115 1.00 34.13 237 GLN A C 1
ATOM 1568 O O . GLN A 1 237 ? 31.173 51.710 -9.884 1.00 34.95 237 GLN A O 1
ATOM 1574 N N . SER A 1 238 ? 30.352 51.105 -7.871 1.00 32.06 238 SER A N 1
ATOM 1575 C CA . SER A 1 238 ? 31.659 50.804 -7.318 1.00 32.24 238 SER A CA 1
ATOM 1576 C C . SER A 1 238 ? 31.662 49.540 -6.470 1.00 31.63 238 SER A C 1
ATOM 1577 O O . SER A 1 238 ? 30.667 49.215 -5.821 1.00 32.41 238 SER A O 1
ATOM 1580 N N . GLU A 1 239 ? 32.780 48.824 -6.474 1.00 30.83 239 GLU A N 1
ATOM 1581 C CA . GLU A 1 239 ? 32.888 47.623 -5.659 1.00 30.59 239 GLU A CA 1
ATOM 1582 C C . GLU A 1 239 ? 33.032 48.083 -4.208 1.00 31.01 239 GLU A C 1
ATOM 1583 O O . GLU A 1 239 ? 33.321 49.258 -3.944 1.00 29.47 239 GLU A O 1
ATOM 1589 N N . ALA A 1 240 ? 32.824 47.163 -3.271 1.00 30.21 240 ALA A N 1
ATOM 1590 C CA . ALA A 1 240 ? 32.947 47.483 -1.853 1.00 30.52 240 ALA A CA 1
ATOM 1591 C C . ALA A 1 240 ? 34.419 47.460 -1.430 1.00 29.74 240 ALA A C 1
ATOM 1592 O O . ALA A 1 240 ? 35.161 46.549 -1.801 1.00 27.77 240 ALA A O 1
ATOM 1594 N N . SER A 1 241 ? 34.832 48.475 -0.671 1.00 28.00 241 SER A N 1
ATOM 1595 C CA . SER A 1 241 ? 36.206 48.560 -0.181 1.00 27.46 241 SER A CA 1
ATOM 1596 C C . SER A 1 241 ? 36.373 47.528 0.926 1.00 27.12 241 SER A C 1
ATOM 1597 O O . SER A 1 241 ? 35.383 47.077 1.509 1.00 27.35 241 SER A O 1
ATOM 1600 N N . ALA A 1 242 ? 37.616 47.164 1.227 1.00 26.03 242 ALA A N 1
ATOM 1601 C CA . ALA A 1 242 ? 37.874 46.187 2.275 1.00 27.29 242 ALA A CA 1
ATOM 1602 C C . ALA A 1 242 ? 37.288 46.678 3.599 1.00 27.36 242 ALA A C 1
ATOM 1603 O O . ALA A 1 242 ? 36.768 45.889 4.389 1.00 26.78 242 ALA A O 1
ATOM 1605 N N . ALA A 1 243 ? 37.373 47.986 3.826 1.00 26.31 243 ALA A N 1
ATOM 1606 C CA . ALA A 1 243 ? 36.864 48.591 5.046 1.00 26.91 243 ALA A CA 1
ATOM 1607 C C . ALA A 1 243 ? 35.359 48.372 5.221 1.00 27.15 243 ALA A C 1
ATOM 1608 O O . ALA A 1 243 ? 34.912 47.955 6.293 1.00 25.50 243 ALA A O 1
ATOM 1610 N N . GLN A 1 244 ? 34.584 48.668 4.180 1.00 27.13 244 GLN A N 1
ATOM 1611 C CA . GLN A 1 244 ? 33.132 48.510 4.237 1.00 27.05 244 GLN A CA 1
ATOM 1612 C C . GLN A 1 244 ? 32.748 47.090 4.641 1.00 26.39 244 GLN A C 1
ATOM 1613 O O . GLN A 1 244 ? 31.811 46.886 5.416 1.00 27.70 244 GLN A O 1
ATOM 1619 N N . ILE A 1 245 ? 33.477 46.109 4.125 1.00 24.79 245 ILE A N 1
ATOM 1620 C CA . ILE A 1 245 ? 33.209 44.729 4.478 1.00 24.32 245 ILE A CA 1
ATOM 1621 C C . ILE A 1 245 ? 33.616 44.550 5.944 1.00 25.00 245 ILE A C 1
ATOM 1622 O O . ILE A 1 245 ? 32.917 43.888 6.722 1.00 24.78 245 ILE A O 1
ATOM 1627 N N . ALA A 1 246 ? 34.738 45.159 6.323 1.00 23.31 246 ALA A N 1
ATOM 1628 C CA . ALA A 1 246 ? 35.220 45.090 7.697 1.00 22.74 246 ALA A CA 1
ATOM 1629 C C . ALA A 1 246 ? 34.160 45.648 8.642 1.00 22.31 246 ALA A C 1
ATOM 1630 O O . ALA A 1 246 ? 33.968 45.130 9.734 1.00 22.18 246 ALA A O 1
ATOM 1632 N N . ASP A 1 247 ? 33.479 46.712 8.225 1.00 24.22 247 ASP A N 1
ATOM 1633 C CA . ASP A 1 247 ? 32.437 47.317 9.051 1.00 26.07 247 ASP A CA 1
ATOM 1634 C C . ASP A 1 247 ? 31.371 46.284 9.457 1.00 25.48 247 ASP A C 1
ATOM 1635 O O . ASP A 1 247 ? 30.984 46.214 10.626 1.00 26.43 247 ASP A O 1
ATOM 1640 N N . ALA A 1 248 ? 30.911 45.484 8.493 1.00 23.34 248 ALA A N 1
ATOM 1641 C CA . ALA A 1 248 ? 29.884 44.464 8.743 1.00 23.32 248 ALA A CA 1
ATOM 1642 C C . ALA A 1 248 ? 30.347 43.401 9.737 1.00 22.78 248 ALA A C 1
ATOM 1643 O O . ALA A 1 248 ? 29.615 43.034 10.656 1.00 22.19 248 ALA A O 1
ATOM 1645 N N . ILE A 1 249 ? 31.559 42.897 9.541 1.00 23.33 249 ILE A N 1
ATOM 1646 C CA . ILE A 1 249 ? 32.101 41.882 10.434 1.00 24.05 249 ILE A CA 1
ATOM 1647 C C . ILE A 1 249 ? 32.214 42.439 11.843 1.00 24.22 249 ILE A C 1
ATOM 1648 O O . ILE A 1 249 ? 31.836 41.772 12.820 1.00 22.29 249 ILE A O 1
ATOM 1653 N N . ALA A 1 250 ? 32.727 43.667 11.939 1.00 22.57 250 ALA A N 1
ATOM 1654 C CA . ALA A 1 250 ? 32.887 44.329 13.228 1.00 22.09 250 ALA A CA 1
ATOM 1655 C C . ALA A 1 250 ? 31.539 44.411 13.939 1.00 22.95 250 ALA A C 1
ATOM 1656 O O . ALA A 1 250 ? 31.443 44.155 15.140 1.00 23.01 250 ALA A O 1
ATOM 1658 N N . PHE A 1 251 ? 30.497 44.773 13.193 1.00 23.24 251 PHE A N 1
ATOM 1659 C CA . PHE A 1 251 ? 29.173 44.866 13.777 1.00 22.63 251 PHE A CA 1
ATOM 1660 C C . PHE A 1 251 ? 28.730 43.492 14.292 1.00 22.69 251 PHE A C 1
ATOM 1661 O O . PHE A 1 251 ? 28.303 43.366 15.434 1.00 23.42 251 PHE A O 1
ATOM 1669 N N . LEU A 1 252 ? 28.852 42.460 13.464 1.00 23.21 252 LEU A N 1
ATOM 1670 C CA . LEU A 1 252 ? 28.444 41.116 13.872 1.00 22.21 252 LEU A CA 1
ATOM 1671 C C . LEU A 1 252 ? 29.174 40.560 15.107 1.00 23.99 252 LEU A C 1
ATOM 1672 O O . LEU A 1 252 ? 28.588 39.808 15.885 1.00 24.14 252 LEU A O 1
ATOM 1677 N N . VAL A 1 253 ? 30.441 40.923 15.301 1.00 24.83 253 VAL A N 1
ATOM 1678 C CA . VAL A 1 253 ? 31.184 40.441 16.469 1.00 24.80 253 VAL A CA 1
ATOM 1679 C C . VAL A 1 253 ? 30.882 41.292 17.712 1.00 24.67 253 VAL A C 1
ATOM 1680 O O . VAL A 1 253 ? 31.075 40.837 18.835 1.00 23.35 253 VAL A O 1
ATOM 1684 N N . SER A 1 254 ? 30.410 42.519 17.503 1.00 25.33 254 SER A N 1
ATOM 1685 C CA . SER A 1 254 ? 30.119 43.436 18.602 1.00 26.45 254 SER A CA 1
ATOM 1686 C C . SER A 1 254 ? 28.927 43.070 19.478 1.00 28.69 254 SER A C 1
ATOM 1687 O O . SER A 1 254 ? 28.135 42.177 19.158 1.00 28.19 254 SER A O 1
ATOM 1690 N N . LYS A 1 255 ? 28.817 43.795 20.587 1.00 29.06 255 LYS A N 1
ATOM 1691 C CA . LYS A 1 255 ? 27.740 43.626 21.560 1.00 30.80 255 LYS A CA 1
ATOM 1692 C C . LYS A 1 255 ? 26.412 44.049 20.909 1.00 29.36 255 LYS A C 1
ATOM 1693 O O . LYS A 1 255 ? 25.341 43.601 21.312 1.00 28.21 255 LYS A O 1
ATOM 1699 N N . ASP A 1 256 ? 26.506 44.914 19.900 1.00 27.38 256 ASP A N 1
ATOM 1700 C CA . ASP A 1 256 ? 25.338 45.417 19.180 1.00 27.22 256 ASP A CA 1
ATOM 1701 C C . ASP A 1 256 ? 24.630 44.338 18.355 1.00 24.84 256 ASP A C 1
ATOM 1702 O O . ASP A 1 256 ? 23.581 44.591 17.765 1.00 22.07 256 ASP A O 1
ATOM 1707 N N . ALA A 1 257 ? 25.215 43.145 18.322 1.00 23.15 257 ALA A N 1
ATOM 1708 C CA . ALA A 1 257 ? 24.659 42.017 17.582 1.00 23.43 257 ALA A CA 1
ATOM 1709 C C . ALA A 1 257 ? 24.549 40.817 18.519 1.00 22.15 257 ALA A C 1
ATOM 1710 O O . ALA A 1 257 ? 24.551 39.666 18.068 1.00 22.38 257 ALA A O 1
ATOM 1712 N N . GLY A 1 258 ? 24.450 41.099 19.816 1.00 19.26 258 GLY A N 1
ATOM 1713 C CA . GLY A 1 258 ? 24.361 40.045 20.813 1.00 19.55 258 GLY A CA 1
ATOM 1714 C C . GLY A 1 258 ? 23.189 39.080 20.716 1.00 19.28 258 GLY A C 1
ATOM 1715 O O . GLY A 1 258 ? 23.214 38.011 21.337 1.00 18.19 258 GLY A O 1
ATOM 1716 N N . TYR A 1 259 ? 22.162 39.443 19.951 1.00 16.19 259 TYR A N 1
ATOM 1717 C CA . TYR A 1 259 ? 20.994 38.582 19.794 1.00 16.00 259 TYR A CA 1
ATOM 1718 C C . TYR A 1 259 ? 21.003 37.961 18.395 1.00 16.80 259 TYR A C 1
ATOM 1719 O O . TYR A 1 259 ? 20.140 37.157 18.051 1.00 16.25 259 TYR A O 1
ATOM 1728 N N . ILE A 1 260 ? 21.996 38.341 17.596 1.00 16.22 260 ILE A N 1
ATOM 1729 C CA . ILE A 1 260 ? 22.110 37.869 16.231 1.00 15.64 260 ILE A CA 1
ATOM 1730 C C . ILE A 1 260 ? 22.942 36.603 16.076 1.00 15.85 260 ILE A C 1
ATOM 1731 O O . ILE A 1 260 ? 24.096 36.548 16.493 1.00 13.42 260 ILE A O 1
ATOM 1736 N N . THR A 1 261 ? 22.337 35.578 15.483 1.00 14.78 261 THR A N 1
ATOM 1737 C CA . THR A 1 261 ? 23.039 34.327 15.238 1.00 16.76 261 THR A CA 1
ATOM 1738 C C . THR A 1 261 ? 22.346 33.577 14.096 1.00 18.64 261 THR A C 1
ATOM 1739 O O . THR A 1 261 ? 21.125 33.575 13.993 1.00 18.28 261 THR A O 1
ATOM 1743 N N . GLY A 1 262 ? 23.143 32.972 13.221 1.00 20.06 262 GLY A N 1
ATOM 1744 C CA . GLY A 1 262 ? 22.583 32.252 12.099 1.00 16.60 262 GLY A CA 1
ATOM 1745 C C . GLY A 1 262 ? 22.176 33.195 10.986 1.00 17.04 262 GLY A C 1
ATOM 1746 O O . GLY A 1 262 ? 21.489 32.787 10.056 1.00 14.39 262 GLY A O 1
ATOM 1747 N N . THR A 1 263 ? 22.567 34.464 11.066 1.00 16.92 263 THR A N 1
ATOM 1748 C CA . THR A 1 263 ? 22.186 35.351 9.988 1.00 17.78 263 THR A CA 1
ATOM 1749 C C . THR A 1 263 ? 23.361 35.658 9.076 1.00 20.59 263 THR A C 1
ATOM 1750 O O . THR A 1 263 ? 24.526 35.639 9.489 1.00 17.30 263 THR A O 1
ATOM 1754 N N . THR A 1 264 ? 23.024 35.884 7.812 1.00 20.38 264 THR A N 1
ATOM 1755 C CA . THR A 1 264 ? 23.990 36.201 6.779 1.00 20.58 264 THR A CA 1
ATOM 1756 C C . THR A 1 264 ? 23.673 37.631 6.389 1.00 21.04 264 THR A C 1
ATOM 1757 O O . THR A 1 264 ? 22.554 37.933 5.966 1.00 22.27 264 THR A O 1
ATOM 1761 N N . LEU A 1 265 ? 24.656 38.507 6.557 1.00 18.66 265 LEU A N 1
ATOM 1762 C CA . LEU A 1 265 ? 24.508 39.917 6.252 1.00 19.08 265 LEU A CA 1
ATOM 1763 C C . LEU A 1 265 ? 25.050 40.249 4.865 1.00 20.74 265 LEU A C 1
ATOM 1764 O O . LEU A 1 265 ? 26.262 40.204 4.624 1.00 20.60 265 LEU A O 1
ATOM 1769 N N . LYS A 1 266 ? 24.144 40.580 3.954 1.00 19.50 266 LYS A N 1
ATOM 1770 C CA . LYS A 1 266 ? 24.528 40.919 2.595 1.00 19.29 266 LYS A CA 1
ATOM 1771 C C . LYS A 1 266 ? 25.077 42.330 2.516 1.00 18.44 266 LYS A C 1
ATOM 1772 O O . LYS A 1 266 ? 24.532 43.246 3.116 1.00 18.74 266 LYS A O 1
ATOM 1778 N N . VAL A 1 267 ? 26.171 42.494 1.781 1.00 18.91 267 VAL A N 1
ATOM 1779 C CA . VAL A 1 267 ? 26.800 43.794 1.595 1.00 20.71 267 VAL A CA 1
ATOM 1780 C C . VAL A 1 267 ? 27.171 43.842 0.118 1.00 22.28 267 VAL A C 1
ATOM 1781 O O . VAL A 1 267 ? 28.326 43.602 -0.250 1.00 23.57 267 VAL A O 1
ATOM 1785 N N . ASP A 1 268 ? 26.190 44.155 -0.727 1.00 22.07 268 ASP A N 1
ATOM 1786 C CA . ASP A 1 268 ? 26.414 44.168 -2.168 1.00 21.22 268 ASP A CA 1
ATOM 1787 C C . ASP A 1 268 ? 25.971 45.393 -2.955 1.00 20.89 268 ASP A C 1
ATOM 1788 O O . ASP A 1 268 ? 25.956 45.346 -4.181 1.00 22.11 268 ASP A O 1
ATOM 1793 N N . GLY A 1 269 ? 25.606 46.476 -2.279 1.00 20.73 269 GLY A N 1
ATOM 1794 C CA . GLY A 1 269 ? 25.173 47.664 -2.994 1.00 20.54 269 GLY A CA 1
ATOM 1795 C C . GLY A 1 269 ? 24.023 47.407 -3.960 1.00 23.74 269 GLY A C 1
ATOM 1796 O O . GLY A 1 269 ? 23.849 48.147 -4.938 1.00 24.09 269 GLY A O 1
ATOM 1797 N N . GLY A 1 270 ? 23.238 46.364 -3.680 1.00 23.50 270 GLY A N 1
ATOM 1798 C CA . GLY A 1 270 ? 22.101 46.024 -4.519 1.00 25.00 270 GLY A CA 1
ATOM 1799 C C . GLY A 1 270 ? 22.424 45.241 -5.781 1.00 25.69 270 GLY A C 1
ATOM 1800 O O . GLY A 1 270 ? 21.558 45.052 -6.637 1.00 26.61 270 GLY A O 1
ATOM 1801 N N . LEU A 1 271 ? 23.662 44.769 -5.890 1.00 24.51 271 LEU A N 1
ATOM 1802 C CA . LEU A 1 271 ? 24.107 44.025 -7.063 1.00 23.73 271 LEU A CA 1
ATOM 1803 C C . LEU A 1 271 ? 23.272 42.780 -7.345 1.00 22.57 271 LEU A C 1
ATOM 1804 O O . LEU A 1 271 ? 22.891 42.535 -8.479 1.00 23.67 271 LEU A O 1
ATOM 1809 N N . ILE A 1 272 ? 22.994 41.991 -6.314 1.00 22.54 272 ILE A N 1
ATOM 1810 C CA . ILE A 1 272 ? 22.197 40.779 -6.485 1.00 23.36 272 ILE A CA 1
ATOM 1811 C C . ILE A 1 272 ? 20.745 41.055 -6.941 1.00 23.36 272 ILE A C 1
ATOM 1812 O O . ILE A 1 272 ? 20.029 40.131 -7.319 1.00 26.08 272 ILE A O 1
ATOM 1817 N N . LEU A 1 273 ? 20.321 42.317 -6.911 1.00 23.76 273 LEU A N 1
ATOM 1818 C CA . LEU A 1 273 ? 18.952 42.694 -7.306 1.00 24.75 273 LEU A CA 1
ATOM 1819 C C . LEU A 1 273 ? 18.739 43.005 -8.794 1.00 24.91 273 LEU A C 1
ATOM 1820 O O . LEU A 1 273 ? 17.591 43.048 -9.258 1.00 23.54 273 LEU A O 1
ATOM 1825 N N . ALA A 1 274 ? 19.830 43.223 -9.528 1.00 24.27 274 ALA A N 1
ATOM 1826 C CA . ALA A 1 274 ? 19.761 43.567 -10.949 1.00 26.80 274 ALA A CA 1
ATOM 1827 C C . ALA A 1 274 ? 19.494 42.387 -11.885 1.00 27.05 274 ALA A C 1
ATOM 1828 O O . ALA A 1 274 ? 19.960 41.277 -11.641 1.00 27.29 274 ALA A O 1
ATOM 1830 N N . ARG A 1 275 ? 18.751 42.640 -12.963 1.00 28.59 275 ARG A N 1
ATOM 1831 C CA . ARG A 1 275 ? 18.424 41.600 -13.942 1.00 30.03 275 ARG A CA 1
ATOM 1832 C C . ARG A 1 275 ? 19.357 41.700 -15.143 1.00 31.59 275 ARG A C 1
ATOM 1833 O O . ARG A 1 275 ? 19.829 42.789 -15.483 1.00 30.97 275 ARG A O 1
ATOM 1841 N N . ALA A 1 276 ? 19.599 40.562 -15.791 1.00 32.55 276 ALA A N 1
ATOM 1842 C CA . ALA A 1 276 ? 20.464 40.489 -16.967 1.00 33.20 276 ALA A CA 1
ATOM 1843 C C . ALA A 1 276 ? 19.715 40.829 -18.259 1.00 32.38 276 ALA A C 1
ATOM 1844 O O . ALA A 1 276 ? 18.699 41.525 -18.248 1.00 32.56 276 ALA A O 1
ATOM 1846 N N . CYS B 1 11 ? 14.958 3.456 -27.199 1.00 47.20 11 CYS B N 1
ATOM 1847 C CA . CYS B 1 11 ? 14.577 3.760 -25.788 1.00 47.95 11 CYS B CA 1
ATOM 1848 C C . CYS B 1 11 ? 15.697 4.472 -25.033 1.00 45.17 11 CYS B C 1
ATOM 1849 O O . CYS B 1 11 ? 16.881 4.246 -25.292 1.00 45.59 11 CYS B O 1
ATOM 1852 N N . PRO B 1 12 ? 15.329 5.356 -24.090 1.00 42.60 12 PRO B N 1
ATOM 1853 C CA . PRO B 1 12 ? 16.295 6.109 -23.288 1.00 40.57 12 PRO B CA 1
ATOM 1854 C C . PRO B 1 12 ? 16.776 5.334 -22.061 1.00 39.25 12 PRO B C 1
ATOM 1855 O O . PRO B 1 12 ? 16.106 4.415 -21.581 1.00 38.04 12 PRO B O 1
ATOM 1859 N N . ALA B 1 13 ? 17.943 5.711 -21.554 1.00 37.61 13 ALA B N 1
ATOM 1860 C CA . ALA B 1 13 ? 18.502 5.051 -20.387 1.00 36.41 13 ALA B CA 1
ATOM 1861 C C . ALA B 1 13 ? 18.741 6.033 -19.246 1.00 36.46 13 ALA B C 1
ATOM 1862 O O . ALA B 1 13 ? 19.183 7.165 -19.458 1.00 33.82 13 ALA B O 1
ATOM 1864 N N . ALA B 1 14 ? 18.458 5.578 -18.031 1.00 36.89 14 ALA B N 1
ATOM 1865 C CA . ALA B 1 14 ? 18.626 6.394 -16.841 1.00 36.60 14 ALA B CA 1
ATOM 1866 C C . ALA B 1 14 ? 19.470 5.703 -15.771 1.00 36.84 14 ALA B C 1
ATOM 1867 O O . ALA B 1 14 ? 19.360 4.495 -15.554 1.00 36.15 14 ALA B O 1
ATOM 1869 N N . VAL B 1 15 ? 20.308 6.482 -15.099 1.00 37.00 15 VAL B N 1
ATOM 1870 C CA . VAL B 1 15 ? 21.146 5.966 -14.024 1.00 35.67 15 VAL B CA 1
ATOM 1871 C C . VAL B 1 15 ? 20.523 6.397 -12.706 1.00 34.45 15 VAL B C 1
ATOM 1872 O O . VAL B 1 15 ? 20.239 7.578 -12.513 1.00 34.81 15 VAL B O 1
ATOM 1876 N N . ILE B 1 16 ? 20.307 5.448 -11.804 1.00 32.80 16 ILE B N 1
ATOM 1877 C CA . ILE B 1 16 ? 19.734 5.763 -10.500 1.00 31.69 16 ILE B CA 1
ATOM 1878 C C . ILE B 1 16 ? 20.716 5.354 -9.398 1.00 32.90 16 ILE B C 1
ATOM 1879 O O . ILE B 1 16 ? 20.847 4.163 -9.098 1.00 33.58 16 ILE B O 1
ATOM 1884 N N . THR B 1 17 ? 21.411 6.320 -8.795 1.00 31.84 17 THR B N 1
ATOM 1885 C CA . THR B 1 17 ? 22.349 5.977 -7.728 1.00 31.96 17 THR B CA 1
ATOM 1886 C C . THR B 1 17 ? 21.561 5.587 -6.487 1.00 31.37 17 THR B C 1
ATOM 1887 O O . THR B 1 17 ? 20.502 6.152 -6.223 1.00 31.69 17 THR B O 1
ATOM 1891 N N . GLY B 1 18 ? 22.068 4.604 -5.744 1.00 30.52 18 GLY B N 1
ATOM 1892 C CA . GLY B 1 18 ? 21.376 4.140 -4.557 1.00 28.50 18 GLY B CA 1
ATOM 1893 C C . GLY B 1 18 ? 19.967 3.684 -4.900 1.00 29.53 18 GLY B C 1
ATOM 1894 O O . GLY B 1 18 ? 19.041 3.873 -4.114 1.00 30.91 18 GLY B O 1
ATOM 1895 N N . GLY B 1 19 ? 19.804 3.057 -6.063 1.00 30.88 19 GLY B N 1
ATOM 1896 C CA . GLY B 1 19 ? 18.480 2.622 -6.495 1.00 32.35 19 GLY B CA 1
ATOM 1897 C C . GLY B 1 19 ? 18.006 1.217 -6.163 1.00 33.16 19 GLY B C 1
ATOM 1898 O O . GLY B 1 19 ? 16.961 0.780 -6.667 1.00 31.33 19 GLY B O 1
ATOM 1899 N N . ALA B 1 20 ? 18.741 0.516 -5.303 1.00 33.46 20 ALA B N 1
ATOM 1900 C CA . ALA B 1 20 ? 18.374 -0.851 -4.941 1.00 33.61 20 ALA B CA 1
ATOM 1901 C C . ALA B 1 20 ? 17.159 -0.936 -4.023 1.00 33.65 20 ALA B C 1
ATOM 1902 O O . ALA B 1 20 ? 16.382 -1.889 -4.115 1.00 35.30 20 ALA B O 1
ATOM 1904 N N . ARG B 1 21 ? 16.993 0.050 -3.143 1.00 32.24 21 ARG B N 1
ATOM 1905 C CA . ARG B 1 21 ? 15.871 0.054 -2.204 1.00 32.20 21 ARG B CA 1
ATOM 1906 C C . ARG B 1 21 ? 15.226 1.426 -1.987 1.00 30.82 21 ARG B C 1
ATOM 1907 O O . ARG B 1 21 ? 15.708 2.440 -2.483 1.00 30.21 21 ARG B O 1
ATOM 1915 N N . ARG B 1 22 ? 14.128 1.433 -1.235 1.00 28.94 22 ARG B N 1
ATOM 1916 C CA . ARG B 1 22 ? 13.415 2.661 -0.887 1.00 29.60 22 ARG B CA 1
ATOM 1917 C C . ARG B 1 22 ? 13.173 3.648 -2.047 1.00 28.67 22 ARG B C 1
ATOM 1918 O O . ARG B 1 22 ? 12.828 3.242 -3.157 1.00 27.56 22 ARG B O 1
ATOM 1926 N N . ILE B 1 23 ? 13.353 4.940 -1.790 1.00 28.22 23 ILE B N 1
ATOM 1927 C CA . ILE B 1 23 ? 13.115 5.953 -2.816 1.00 27.86 23 ILE B CA 1
ATOM 1928 C C . ILE B 1 23 ? 13.812 5.673 -4.143 1.00 28.61 23 ILE B C 1
ATOM 1929 O O . ILE B 1 23 ? 13.194 5.792 -5.206 1.00 27.65 23 ILE B O 1
ATOM 1934 N N . GLY B 1 24 ? 15.089 5.307 -4.087 1.00 26.64 24 GLY B N 1
ATOM 1935 C CA . GLY B 1 24 ? 15.817 5.016 -5.309 1.00 29.99 24 GLY B CA 1
ATOM 1936 C C . GLY B 1 24 ? 15.235 3.830 -6.071 1.00 32.00 24 GLY B C 1
ATOM 1937 O O . GLY B 1 24 ? 15.319 3.769 -7.297 1.00 30.81 24 GLY B O 1
ATOM 1938 N N . HIS B 1 25 ? 14.645 2.888 -5.340 1.00 34.08 25 HIS B N 1
ATOM 1939 C CA . HIS B 1 25 ? 14.045 1.704 -5.947 1.00 38.24 25 HIS B CA 1
ATOM 1940 C C . HIS B 1 25 ? 12.762 2.113 -6.665 1.00 38.67 25 HIS B C 1
ATOM 1941 O O . HIS B 1 25 ? 12.555 1.773 -7.832 1.00 39.06 25 HIS B O 1
ATOM 1948 N N . SER B 1 26 ? 11.917 2.853 -5.953 1.00 38.56 26 SER B N 1
ATOM 1949 C CA . SER B 1 26 ? 10.649 3.339 -6.488 1.00 38.33 26 SER B CA 1
ATOM 1950 C C . SER B 1 26 ? 10.860 4.175 -7.751 1.00 36.56 26 SER B C 1
ATOM 1951 O O . SER B 1 26 ? 10.022 4.171 -8.653 1.00 36.33 26 SER B O 1
ATOM 1954 N N . ILE B 1 27 ? 11.985 4.883 -7.808 1.00 35.00 27 ILE B N 1
ATOM 1955 C CA . ILE B 1 27 ? 12.311 5.729 -8.954 1.00 34.17 27 ILE B CA 1
ATOM 1956 C C . ILE B 1 27 ? 12.752 4.903 -10.157 1.00 33.86 27 ILE B C 1
ATOM 1957 O O . ILE B 1 27 ? 12.363 5.188 -11.289 1.00 33.48 27 ILE B O 1
ATOM 1962 N N . ALA B 1 28 ? 13.589 3.896 -9.915 1.00 33.84 28 ALA B N 1
ATOM 1963 C CA . ALA B 1 28 ? 14.063 3.040 -10.996 1.00 32.91 28 ALA B CA 1
ATOM 1964 C C . ALA B 1 28 ? 12.856 2.332 -11.608 1.00 32.19 28 ALA B C 1
ATOM 1965 O O . ALA B 1 28 ? 12.694 2.293 -12.824 1.00 31.91 28 ALA B O 1
ATOM 1967 N N . VAL B 1 29 ? 12.002 1.791 -10.751 1.00 32.61 29 VAL B N 1
ATOM 1968 C CA . VAL B 1 29 ? 10.814 1.086 -11.210 1.00 35.85 29 VAL B CA 1
ATOM 1969 C C . VAL B 1 29 ? 9.923 2.000 -12.041 1.00 37.83 29 VAL B C 1
ATOM 1970 O O . VAL B 1 29 ? 9.449 1.615 -13.110 1.00 37.12 29 VAL B O 1
ATOM 1974 N N . ARG B 1 30 ? 9.709 3.215 -11.541 1.00 40.01 30 ARG B N 1
ATOM 1975 C CA . ARG B 1 30 ? 8.870 4.195 -12.217 1.00 40.48 30 ARG B CA 1
ATOM 1976 C C . ARG B 1 30 ? 9.382 4.525 -13.610 1.00 40.74 30 ARG B C 1
ATOM 1977 O O . ARG B 1 30 ? 8.648 4.399 -14.584 1.00 41.78 30 ARG B O 1
ATOM 1985 N N . LEU B 1 31 ? 10.640 4.943 -13.708 1.00 40.52 31 LEU B N 1
ATOM 1986 C CA . LEU B 1 31 ? 11.214 5.282 -15.004 1.00 40.30 31 LEU B CA 1
ATOM 1987 C C . LEU B 1 31 ? 11.208 4.072 -15.943 1.00 41.60 31 LEU B C 1
ATOM 1988 O O . LEU B 1 31 ? 11.058 4.218 -17.159 1.00 40.58 31 LEU B O 1
ATOM 1993 N N . HIS B 1 32 ? 11.362 2.877 -15.382 1.00 42.09 32 HIS B N 1
ATOM 1994 C CA . HIS B 1 32 ? 11.361 1.675 -16.205 1.00 43.37 32 HIS B CA 1
ATOM 1995 C C . HIS B 1 32 ? 9.965 1.482 -16.780 1.00 43.84 32 HIS B C 1
ATOM 1996 O O . HIS B 1 32 ? 9.806 1.184 -17.960 1.00 44.30 32 HIS B O 1
ATOM 2003 N N . GLN B 1 33 ? 8.956 1.674 -15.937 1.00 45.02 33 GLN B N 1
ATOM 2004 C CA . GLN B 1 33 ? 7.569 1.538 -16.355 1.00 46.62 33 GLN B CA 1
ATOM 2005 C C . GLN B 1 33 ? 7.219 2.525 -17.468 1.00 47.61 33 GLN B C 1
ATOM 2006 O O . GLN B 1 33 ? 6.229 2.341 -18.179 1.00 48.50 33 GLN B O 1
ATOM 2012 N N . GLN B 1 34 ? 8.026 3.572 -17.614 1.00 47.80 34 GLN B N 1
ATOM 2013 C CA . GLN B 1 34 ? 7.780 4.581 -18.639 1.00 48.49 34 GLN B CA 1
ATOM 2014 C C . GLN B 1 34 ? 8.666 4.373 -19.864 1.00 48.07 34 GLN B C 1
ATOM 2015 O O . GLN B 1 34 ? 8.831 5.273 -20.688 1.00 48.71 34 GLN B O 1
ATOM 2021 N N . GLY B 1 35 ? 9.246 3.181 -19.973 1.00 46.61 35 GLY B N 1
ATOM 2022 C CA . GLY B 1 35 ? 10.075 2.871 -21.124 1.00 44.50 35 GLY B CA 1
ATOM 2023 C C . GLY B 1 35 ? 11.561 3.110 -20.997 1.00 43.23 35 GLY B C 1
ATOM 2024 O O . GLY B 1 35 ? 12.299 2.973 -21.976 1.00 42.01 35 GLY B O 1
ATOM 2025 N N . PHE B 1 36 ? 12.013 3.474 -19.806 1.00 42.11 36 PHE B N 1
ATOM 2026 C CA . PHE B 1 36 ? 13.433 3.722 -19.581 1.00 40.96 36 PHE B CA 1
ATOM 2027 C C . PHE B 1 36 ? 14.211 2.426 -19.333 1.00 40.56 36 PHE B C 1
ATOM 2028 O O . PHE B 1 36 ? 13.689 1.481 -18.739 1.00 38.99 36 PHE B O 1
ATOM 2036 N N . ARG B 1 37 ? 15.451 2.393 -19.818 1.00 41.66 37 ARG B N 1
ATOM 2037 C CA . ARG B 1 37 ? 16.358 1.331 -19.577 1.00 43.21 37 ARG B CA 1
ATOM 2038 C C . ARG B 1 37 ? 17.188 1.784 -18.427 1.00 43.38 37 ARG B C 1
ATOM 2039 O O . ARG B 1 37 ? 17.843 2.818 -18.467 1.00 43.11 37 ARG B O 1
ATOM 2047 N N . VAL B 1 38 ? 17.184 1.066 -17.307 1.00 43.80 38 VAL B N 1
ATOM 2048 C CA . VAL B 1 38 ? 17.889 1.543 -16.121 1.00 43.83 38 VAL B CA 1
ATOM 2049 C C . VAL B 1 38 ? 19.153 0.850 -15.628 1.00 44.27 38 VAL B C 1
ATOM 2050 O O . VAL B 1 38 ? 19.263 -0.377 -15.641 1.00 44.13 38 VAL B O 1
ATOM 2054 N N . VAL B 1 39 ? 20.095 1.681 -15.183 1.00 43.81 39 VAL B N 1
ATOM 2055 C CA . VAL B 1 39 ? 21.360 1.247 -14.603 1.00 43.32 39 VAL B CA 1
ATOM 2056 C C . VAL B 1 39 ? 21.155 1.456 -13.105 1.00 43.69 39 VAL B C 1
ATOM 2057 O O . VAL B 1 39 ? 21.139 2.598 -12.633 1.00 44.14 39 VAL B O 1
ATOM 2061 N N . VAL B 1 40 ? 20.976 0.361 -12.371 1.00 42.39 40 VAL B N 1
ATOM 2062 C CA . VAL B 1 40 ? 20.755 0.428 -10.932 1.00 41.72 40 VAL B CA 1
ATOM 2063 C C . VAL B 1 40 ? 22.068 0.384 -10.156 1.00 41.93 40 VAL B C 1
ATOM 2064 O O . VAL B 1 40 ? 22.721 -0.657 -10.071 1.00 43.11 40 VAL B O 1
ATOM 2068 N N . HIS B 1 41 ? 22.457 1.523 -9.596 1.00 40.29 41 HIS B N 1
ATOM 2069 C CA . HIS B 1 41 ? 23.681 1.595 -8.820 1.00 39.52 41 HIS B CA 1
ATOM 2070 C C . HIS B 1 41 ? 23.387 1.302 -7.359 1.00 39.64 41 HIS B C 1
ATOM 2071 O O . HIS B 1 41 ? 22.301 1.602 -6.857 1.00 40.18 41 HIS B O 1
ATOM 2078 N N . TYR B 1 42 ? 24.363 0.708 -6.681 1.00 38.87 42 TYR B N 1
ATOM 2079 C CA . TYR B 1 42 ? 24.219 0.382 -5.274 1.00 38.81 42 TYR B CA 1
ATOM 2080 C C . TYR B 1 42 ? 25.600 0.239 -4.645 1.00 39.08 42 TYR B C 1
ATOM 2081 O O . TYR B 1 42 ? 26.620 0.277 -5.344 1.00 38.30 42 TYR B O 1
ATOM 2090 N N . ARG B 1 43 ? 25.634 0.093 -3.325 1.00 38.75 43 ARG B N 1
ATOM 2091 C CA . ARG B 1 43 ? 26.901 -0.078 -2.635 1.00 40.44 43 ARG B CA 1
ATOM 2092 C C . ARG B 1 43 ? 26.923 -1.398 -1.878 1.00 39.12 43 ARG B C 1
ATOM 2093 O O . ARG B 1 43 ? 27.722 -2.278 -2.186 1.00 40.49 43 ARG B O 1
ATOM 2101 N N . HIS B 1 44 ? 26.040 -1.540 -0.895 1.00 38.01 44 HIS B N 1
ATOM 2102 C CA . HIS B 1 44 ? 25.982 -2.764 -0.106 1.00 38.07 44 HIS B CA 1
ATOM 2103 C C . HIS B 1 44 ? 24.673 -3.541 -0.264 1.00 37.60 44 HIS B C 1
ATOM 2104 O O . HIS B 1 44 ? 24.577 -4.678 0.186 1.00 36.68 44 HIS B O 1
ATOM 2111 N N . SER B 1 45 ? 23.665 -2.940 -0.892 1.00 36.78 45 SER B N 1
ATOM 2112 C CA . SER B 1 45 ? 22.393 -3.638 -1.087 1.00 38.11 45 SER B CA 1
ATOM 2113 C C . SER B 1 45 ? 22.463 -4.534 -2.325 1.00 38.71 45 SER B C 1
ATOM 2114 O O . SER B 1 45 ? 21.622 -4.438 -3.221 1.00 38.63 45 SER B O 1
ATOM 2117 N N . GLU B 1 46 ? 23.474 -5.403 -2.354 1.00 40.18 46 GLU B N 1
ATOM 2118 C CA . GLU B 1 46 ? 23.716 -6.324 -3.469 1.00 41.26 46 GLU B CA 1
ATOM 2119 C C . GLU B 1 46 ? 22.506 -7.206 -3.766 1.00 40.49 46 GLU B C 1
ATOM 2120 O O . GLU B 1 46 ? 22.119 -7.374 -4.919 1.00 40.76 46 GLU B O 1
ATOM 2126 N N . GLY B 1 47 ? 21.907 -7.760 -2.719 1.00 40.58 47 GLY B N 1
ATOM 2127 C CA . GLY B 1 47 ? 20.748 -8.616 -2.896 1.00 41.26 47 GLY B CA 1
ATOM 2128 C C . GLY B 1 47 ? 19.594 -7.916 -3.591 1.00 41.57 47 GLY B C 1
ATOM 2129 O O . GLY B 1 47 ? 19.161 -8.336 -4.668 1.00 41.65 47 GLY B O 1
ATOM 2130 N N . ALA B 1 48 ? 19.095 -6.845 -2.978 1.00 41.02 48 ALA B N 1
ATOM 2131 C CA . ALA B 1 48 ? 17.984 -6.085 -3.544 1.00 39.68 48 ALA B CA 1
ATOM 2132 C C . ALA B 1 48 ? 18.326 -5.614 -4.954 1.00 39.16 48 ALA B C 1
ATOM 2133 O O . ALA B 1 48 ? 17.491 -5.664 -5.851 1.00 38.23 48 ALA B O 1
ATOM 2135 N N . ALA B 1 49 ? 19.559 -5.158 -5.143 1.00 39.77 49 ALA B N 1
ATOM 2136 C CA . ALA B 1 49 ? 19.997 -4.688 -6.448 1.00 41.49 49 ALA B CA 1
ATOM 2137 C C . ALA B 1 49 ? 19.809 -5.791 -7.489 1.00 43.59 49 ALA B C 1
ATOM 2138 O O . ALA B 1 49 ? 19.388 -5.534 -8.620 1.00 43.69 49 ALA B O 1
ATOM 2140 N N . GLN B 1 50 ? 20.123 -7.020 -7.094 1.00 45.45 50 GLN B N 1
ATOM 2141 C CA . GLN B 1 50 ? 19.995 -8.174 -7.975 1.00 46.98 50 GLN B CA 1
ATOM 2142 C C . GLN B 1 50 ? 18.528 -8.546 -8.220 1.00 45.87 50 GLN B C 1
ATOM 2143 O O . GLN B 1 50 ? 18.127 -8.785 -9.356 1.00 46.12 50 GLN B O 1
ATOM 2149 N N . ARG B 1 51 ? 17.731 -8.599 -7.159 1.00 45.94 51 ARG B N 1
ATOM 2150 C CA . ARG B 1 51 ? 16.317 -8.943 -7.295 1.00 47.17 51 ARG B CA 1
ATOM 2151 C C . ARG B 1 51 ? 15.542 -7.921 -8.130 1.00 47.50 51 ARG B C 1
ATOM 2152 O O . ARG B 1 51 ? 14.555 -8.266 -8.787 1.00 47.57 51 ARG B O 1
ATOM 2160 N N . LEU B 1 52 ? 15.986 -6.666 -8.102 1.00 46.11 52 LEU B N 1
ATOM 2161 C CA . LEU B 1 52 ? 15.323 -5.609 -8.860 1.00 44.81 52 LEU B CA 1
ATOM 2162 C C . LEU B 1 52 ? 15.725 -5.652 -10.326 1.00 44.50 52 LEU B C 1
ATOM 2163 O O . LEU B 1 52 ? 14.868 -5.609 -11.211 1.00 45.29 52 LEU B O 1
ATOM 2168 N N . VAL B 1 53 ? 17.028 -5.727 -10.578 1.00 43.51 53 VAL B N 1
ATOM 2169 C CA . VAL B 1 53 ? 17.540 -5.772 -11.939 1.00 43.32 53 VAL B CA 1
ATOM 2170 C C . VAL B 1 53 ? 16.989 -6.980 -12.696 1.00 45.06 53 VAL B C 1
ATOM 2171 O O . VAL B 1 53 ? 16.831 -6.942 -13.917 1.00 44.74 53 VAL B O 1
ATOM 2175 N N . ALA B 1 54 ? 16.693 -8.048 -11.964 1.00 46.43 54 ALA B N 1
ATOM 2176 C CA . ALA B 1 54 ? 16.148 -9.257 -12.567 1.00 47.39 54 ALA B CA 1
ATOM 2177 C C . ALA B 1 54 ? 14.661 -9.065 -12.832 1.00 48.31 54 ALA B C 1
ATOM 2178 O O . ALA B 1 54 ? 14.153 -9.445 -13.889 1.00 48.96 54 ALA B O 1
ATOM 2180 N N . GLU B 1 55 ? 13.964 -8.475 -11.867 1.00 49.28 55 GLU B N 1
ATOM 2181 C CA . GLU B 1 55 ? 12.535 -8.236 -12.010 1.00 50.68 55 GLU B CA 1
ATOM 2182 C C . GLU B 1 55 ? 12.278 -7.409 -13.261 1.00 49.97 55 GLU B C 1
ATOM 2183 O O . GLU B 1 55 ? 11.416 -7.741 -14.077 1.00 48.99 55 GLU B O 1
ATOM 2189 N N . LEU B 1 56 ? 13.037 -6.331 -13.410 1.00 49.65 56 LEU B N 1
ATOM 2190 C CA . LEU B 1 56 ? 12.884 -5.451 -14.561 1.00 50.00 56 LEU B CA 1
ATOM 2191 C C . LEU B 1 56 ? 13.194 -6.180 -15.859 1.00 50.50 56 LEU B C 1
ATOM 2192 O O . LEU B 1 56 ? 12.523 -5.976 -16.870 1.00 51.00 56 LEU B O 1
ATOM 2197 N N . ASN B 1 57 ? 14.215 -7.029 -15.830 1.00 50.88 57 ASN B N 1
ATOM 2198 C CA . ASN B 1 57 ? 14.601 -7.776 -17.015 1.00 51.65 57 ASN B CA 1
ATOM 2199 C C . ASN B 1 57 ? 13.583 -8.856 -17.339 1.00 52.07 57 ASN B C 1
ATOM 2200 O O . ASN B 1 57 ? 13.465 -9.292 -18.487 1.00 51.80 57 ASN B O 1
ATOM 2205 N N . ALA B 1 58 ? 12.833 -9.271 -16.324 1.00 52.20 58 ALA B N 1
ATOM 2206 C CA . ALA B 1 58 ? 11.795 -10.273 -16.507 1.00 52.61 58 ALA B CA 1
ATOM 2207 C C . ALA B 1 58 ? 10.686 -9.611 -17.318 1.00 52.47 58 ALA B C 1
ATOM 2208 O O . ALA B 1 58 ? 10.113 -10.214 -18.226 1.00 52.80 58 ALA B O 1
ATOM 2210 N N . ALA B 1 59 ? 10.406 -8.356 -16.979 1.00 52.35 59 ALA B N 1
ATOM 2211 C CA . ALA B 1 59 ? 9.373 -7.569 -17.639 1.00 51.82 59 ALA B CA 1
ATOM 2212 C C . ALA B 1 59 ? 9.814 -7.115 -19.023 1.00 51.41 59 ALA B C 1
ATOM 2213 O O . ALA B 1 59 ? 8.993 -6.951 -19.921 1.00 51.57 59 ALA B O 1
ATOM 2215 N N . ARG B 1 60 ? 11.115 -6.911 -19.191 1.00 51.65 60 ARG B N 1
ATOM 2216 C CA . ARG B 1 60 ? 11.667 -6.473 -20.466 1.00 51.87 60 ARG B CA 1
ATOM 2217 C C . ARG B 1 60 ? 13.120 -6.908 -20.578 1.00 51.68 60 ARG B C 1
ATOM 2218 O O . ARG B 1 60 ? 13.983 -6.413 -19.856 1.00 51.91 60 ARG B O 1
ATOM 2226 N N . ALA B 1 61 ? 13.384 -7.835 -21.494 1.00 51.02 61 ALA B N 1
ATOM 2227 C CA . ALA B 1 61 ? 14.728 -8.359 -21.705 1.00 50.32 61 ALA B CA 1
ATOM 2228 C C . ALA B 1 61 ? 15.778 -7.280 -21.964 1.00 49.91 61 ALA B C 1
ATOM 2229 O O . ALA B 1 61 ? 15.576 -6.383 -22.785 1.00 49.78 61 ALA B O 1
ATOM 2231 N N . GLY B 1 62 ? 16.903 -7.383 -21.259 1.00 48.66 62 GLY B N 1
ATOM 2232 C CA . GLY B 1 62 ? 17.985 -6.427 -21.419 1.00 48.70 62 GLY B CA 1
ATOM 2233 C C . GLY B 1 62 ? 17.601 -4.982 -21.163 1.00 48.52 62 GLY B C 1
ATOM 2234 O O . GLY B 1 62 ? 18.102 -4.079 -21.831 1.00 48.05 62 GLY B O 1
ATOM 2235 N N . SER B 1 63 ? 16.727 -4.757 -20.186 1.00 48.70 63 SER B N 1
ATOM 2236 C CA . SER B 1 63 ? 16.274 -3.406 -19.862 1.00 49.68 63 SER B CA 1
ATOM 2237 C C . SER B 1 63 ? 16.864 -2.862 -18.569 1.00 49.75 63 SER B C 1
ATOM 2238 O O . SER B 1 63 ? 16.685 -1.687 -18.248 1.00 50.17 63 SER B O 1
ATOM 2241 N N . ALA B 1 64 ? 17.566 -3.711 -17.825 1.00 50.06 64 ALA B N 1
ATOM 2242 C CA . ALA B 1 64 ? 18.155 -3.281 -16.565 1.00 48.96 64 ALA B CA 1
ATOM 2243 C C . ALA B 1 64 ? 19.458 -3.992 -16.202 1.00 48.98 64 ALA B C 1
ATOM 2244 O O . ALA B 1 64 ? 19.544 -5.225 -16.231 1.00 49.61 64 ALA B O 1
ATOM 2246 N N . VAL B 1 65 ? 20.469 -3.196 -15.866 1.00 47.20 65 VAL B N 1
ATOM 2247 C CA . VAL B 1 65 ? 21.771 -3.699 -15.457 1.00 46.80 65 VAL B CA 1
ATOM 2248 C C . VAL B 1 65 ? 22.071 -3.055 -14.101 1.00 46.64 65 VAL B C 1
ATOM 2249 O O . VAL B 1 65 ? 21.417 -2.084 -13.725 1.00 45.52 65 VAL B O 1
ATOM 2253 N N . LEU B 1 66 ? 23.041 -3.596 -13.369 1.00 45.31 66 LEU B N 1
ATOM 2254 C CA . LEU B 1 66 ? 23.403 -3.038 -12.070 1.00 45.04 66 LEU B CA 1
ATOM 2255 C C . LEU B 1 66 ? 24.872 -2.647 -12.036 1.00 44.88 66 LEU B C 1
ATOM 2256 O O . LEU B 1 66 ? 25.645 -3.037 -12.907 1.00 44.73 66 LEU B O 1
ATOM 2261 N N . CYS B 1 67 ? 25.246 -1.861 -11.030 1.00 44.60 67 CYS B N 1
ATOM 2262 C CA . CYS B 1 67 ? 26.620 -1.386 -10.882 1.00 44.26 67 CYS B CA 1
ATOM 2263 C C . CYS B 1 67 ? 26.919 -1.072 -9.410 1.00 43.56 67 CYS B C 1
ATOM 2264 O O . CYS B 1 67 ? 26.258 -0.232 -8.796 1.00 41.92 67 CYS B O 1
ATOM 2267 N N . LYS B 1 68 ? 27.917 -1.754 -8.853 1.00 42.02 68 LYS B N 1
ATOM 2268 C CA . LYS B 1 68 ? 28.298 -1.560 -7.458 1.00 41.26 68 LYS B CA 1
ATOM 2269 C C . LYS B 1 68 ? 29.354 -0.468 -7.336 1.00 40.79 68 LYS B C 1
ATOM 2270 O O . LYS B 1 68 ? 30.249 -0.368 -8.176 1.00 40.54 68 LYS B O 1
ATOM 2276 N N . GLY B 1 69 ? 29.248 0.357 -6.297 1.00 39.85 69 GLY B N 1
ATOM 2277 C CA . GLY B 1 69 ? 30.226 1.418 -6.128 1.00 41.76 69 GLY B CA 1
ATOM 2278 C C . GLY B 1 69 ? 30.093 2.289 -4.890 1.00 42.76 69 GLY B C 1
ATOM 2279 O O . GLY B 1 69 ? 28.981 2.573 -4.428 1.00 42.38 69 GLY B O 1
ATOM 2280 N N . ASP B 1 70 ? 31.238 2.707 -4.347 1.00 42.35 70 ASP B N 1
ATOM 2281 C CA . ASP B 1 70 ? 31.263 3.574 -3.174 1.00 42.34 70 ASP B CA 1
ATOM 2282 C C . ASP B 1 70 ? 31.411 5.000 -3.675 1.00 41.20 70 ASP B C 1
ATOM 2283 O O . ASP B 1 70 ? 32.212 5.269 -4.573 1.00 40.55 70 ASP B O 1
ATOM 2288 N N . LEU B 1 71 ? 30.644 5.916 -3.096 1.00 39.49 71 LEU B N 1
ATOM 2289 C CA . LEU B 1 71 ? 30.698 7.301 -3.532 1.00 37.57 71 LEU B CA 1
ATOM 2290 C C . LEU B 1 71 ? 31.397 8.276 -2.583 1.00 35.85 71 LEU B C 1
ATOM 2291 O O . LEU B 1 71 ? 31.342 9.484 -2.796 1.00 34.03 71 LEU B O 1
ATOM 2296 N N . SER B 1 72 ? 32.068 7.755 -1.555 1.00 35.08 72 SER B N 1
ATOM 2297 C CA . SER B 1 72 ? 32.788 8.607 -0.597 1.00 33.90 72 SER B CA 1
ATOM 2298 C C . SER B 1 72 ? 34.000 9.256 -1.252 1.00 33.19 72 SER B C 1
ATOM 2299 O O . SER B 1 72 ? 34.527 8.738 -2.229 1.00 33.74 72 SER B O 1
ATOM 2302 N N . LEU B 1 73 ? 34.444 10.390 -0.719 1.00 33.35 73 LEU B N 1
ATOM 2303 C CA . LEU B 1 73 ? 35.620 11.058 -1.269 1.00 35.01 73 LEU B CA 1
ATOM 2304 C C . LEU B 1 73 ? 36.830 10.121 -1.168 1.00 35.92 73 LEU B C 1
ATOM 2305 O O . LEU B 1 73 ? 37.010 9.436 -0.156 1.00 36.20 73 LEU B O 1
ATOM 2310 N N . SER B 1 74 ? 37.647 10.084 -2.217 1.00 36.83 74 SER B N 1
ATOM 2311 C CA . SER B 1 74 ? 38.847 9.244 -2.246 1.00 38.04 74 SER B CA 1
ATOM 2312 C C . SER B 1 74 ? 39.543 9.412 -3.583 1.00 39.12 74 SER B C 1
ATOM 2313 O O . SER B 1 74 ? 39.015 10.051 -4.490 1.00 39.69 74 SER B O 1
ATOM 2316 N N . SER B 1 75 ? 40.728 8.826 -3.704 1.00 39.51 75 SER B N 1
ATOM 2317 C CA . SER B 1 75 ? 41.493 8.915 -4.939 1.00 40.92 75 SER B CA 1
ATOM 2318 C C . SER B 1 75 ? 40.814 8.138 -6.066 1.00 40.45 75 SER B C 1
ATOM 2319 O O . SER B 1 75 ? 41.090 8.377 -7.240 1.00 40.37 75 SER B O 1
ATOM 2322 N N . SER B 1 76 ? 39.921 7.218 -5.709 1.00 40.85 76 SER B N 1
ATOM 2323 C CA . SER B 1 76 ? 39.221 6.403 -6.702 1.00 42.04 76 SER B CA 1
ATOM 2324 C C . SER B 1 76 ? 37.777 6.834 -6.979 1.00 41.62 76 SER B C 1
ATOM 2325 O O . SER B 1 76 ? 37.040 6.130 -7.673 1.00 41.48 76 SER B O 1
ATOM 2328 N N . LEU B 1 77 ? 37.367 7.982 -6.450 1.00 41.20 77 LEU B N 1
ATOM 2329 C CA . LEU B 1 77 ? 35.996 8.447 -6.658 1.00 40.07 77 LEU B CA 1
ATOM 2330 C C . LEU B 1 77 ? 35.746 8.942 -8.074 1.00 39.73 77 LEU B C 1
ATOM 2331 O O . LEU B 1 77 ? 34.736 8.598 -8.685 1.00 39.64 77 LEU B O 1
ATOM 2336 N N . LEU B 1 78 ? 36.667 9.750 -8.587 1.00 39.84 78 LEU B N 1
ATOM 2337 C CA . LEU B 1 78 ? 36.535 10.309 -9.925 1.00 40.88 78 LEU B CA 1
ATOM 2338 C C . LEU B 1 78 ? 36.327 9.226 -10.983 1.00 41.53 78 LEU B C 1
ATOM 2339 O O . LEU B 1 78 ? 35.440 9.347 -11.833 1.00 41.27 78 LEU B O 1
ATOM 2344 N N . ASP B 1 79 ? 37.142 8.174 -10.933 1.00 41.49 79 ASP B N 1
ATOM 2345 C CA . ASP B 1 79 ? 37.031 7.092 -11.908 1.00 42.10 79 ASP B CA 1
ATOM 2346 C C . ASP B 1 79 ? 35.795 6.232 -11.663 1.00 41.17 79 ASP B C 1
ATOM 2347 O O . ASP B 1 79 ? 35.229 5.658 -12.593 1.00 41.66 79 ASP B O 1
ATOM 2352 N N . CYS B 1 80 ? 35.377 6.139 -10.409 1.00 40.13 80 CYS B N 1
ATOM 2353 C CA . CYS B 1 80 ? 34.215 5.332 -10.080 1.00 40.24 80 CYS B CA 1
ATOM 2354 C C . CYS B 1 80 ? 32.974 5.944 -10.722 1.00 40.73 80 CYS B C 1
ATOM 2355 O O . CYS B 1 80 ? 32.140 5.238 -11.290 1.00 39.94 80 CYS B O 1
ATOM 2358 N N . CYS B 1 81 ? 32.857 7.264 -10.632 1.00 40.89 81 CYS B N 1
ATOM 2359 C CA . CYS B 1 81 ? 31.714 7.952 -11.212 1.00 41.48 81 CYS B CA 1
ATOM 2360 C C . CYS B 1 81 ? 31.753 7.848 -12.737 1.00 42.40 81 CYS B C 1
ATOM 2361 O O . CYS B 1 81 ? 30.721 7.645 -13.377 1.00 42.06 81 CYS B O 1
ATOM 2364 N N . GLU B 1 82 ? 32.942 7.982 -13.319 1.00 43.12 82 GLU B N 1
ATOM 2365 C CA . GLU B 1 82 ? 33.073 7.858 -14.768 1.00 44.05 82 GLU B CA 1
ATOM 2366 C C . GLU B 1 82 ? 32.555 6.480 -15.179 1.00 43.71 82 GLU B C 1
ATOM 2367 O O . GLU B 1 82 ? 31.793 6.356 -16.135 1.00 42.96 82 GLU B O 1
ATOM 2373 N N . ASP B 1 83 ? 32.962 5.454 -14.434 1.00 43.90 83 ASP B N 1
ATOM 2374 C CA . ASP B 1 83 ? 32.554 4.081 -14.720 1.00 43.66 83 ASP B CA 1
ATOM 2375 C C . ASP B 1 83 ? 31.061 3.834 -14.533 1.00 42.68 83 ASP B C 1
ATOM 2376 O O . ASP B 1 83 ? 30.479 2.994 -15.219 1.00 41.96 83 ASP B O 1
ATOM 2381 N N . ILE B 1 84 ? 30.441 4.554 -13.602 1.00 41.74 84 ILE B N 1
ATOM 2382 C CA . ILE B 1 84 ? 29.010 4.397 -13.363 1.00 41.15 84 ILE B CA 1
ATOM 2383 C C . ILE B 1 84 ? 28.243 4.920 -14.574 1.00 41.88 84 ILE B C 1
ATOM 2384 O O . ILE B 1 84 ? 27.268 4.306 -15.015 1.00 41.26 84 ILE B O 1
ATOM 2389 N N . ILE B 1 85 ? 28.683 6.059 -15.104 1.00 42.08 85 ILE B N 1
ATOM 2390 C CA . ILE B 1 85 ? 28.044 6.645 -16.279 1.00 42.98 85 ILE B CA 1
ATOM 2391 C C . ILE B 1 85 ? 28.404 5.791 -17.489 1.00 45.02 85 ILE B C 1
ATOM 2392 O O . ILE B 1 85 ? 27.550 5.473 -18.318 1.00 46.11 85 ILE B O 1
ATOM 2397 N N . ASP B 1 86 ? 29.676 5.419 -17.576 1.00 47.46 86 ASP B N 1
ATOM 2398 C CA . ASP B 1 86 ? 30.166 4.598 -18.676 1.00 49.03 86 ASP B CA 1
ATOM 2399 C C . ASP B 1 86 ? 29.408 3.273 -18.727 1.00 48.49 86 ASP B C 1
ATOM 2400 O O . ASP B 1 86 ? 29.265 2.668 -19.787 1.00 49.02 86 ASP B O 1
ATOM 2405 N N . CYS B 1 87 ? 28.914 2.839 -17.573 1.00 48.25 87 CYS B N 1
ATOM 2406 C CA . CYS B 1 87 ? 28.159 1.595 -17.468 1.00 48.19 87 CYS B CA 1
ATOM 2407 C C . CYS B 1 87 ? 26.830 1.703 -18.215 1.00 47.72 87 CYS B C 1
ATOM 2408 O O . CYS B 1 87 ? 26.267 0.698 -18.650 1.00 48.56 87 CYS B O 1
ATOM 2411 N N . SER B 1 88 ? 26.329 2.925 -18.362 1.00 47.28 88 SER B N 1
ATOM 2412 C CA . SER B 1 88 ? 25.066 3.145 -19.057 1.00 46.62 88 SER B CA 1
ATOM 2413 C C . SER B 1 88 ? 25.292 3.109 -20.568 1.00 46.63 88 SER B C 1
ATOM 2414 O O . SER B 1 88 ? 24.464 2.599 -21.321 1.00 45.69 88 SER B O 1
ATOM 2417 N N . PHE B 1 89 ? 26.426 3.649 -21.002 1.00 47.69 89 PHE B N 1
ATOM 2418 C CA . PHE B 1 89 ? 26.765 3.677 -22.416 1.00 49.60 89 PHE B CA 1
ATOM 2419 C C . PHE B 1 89 ? 27.142 2.291 -22.936 1.00 51.29 89 PHE B C 1
ATOM 2420 O O . PHE B 1 89 ? 26.977 1.997 -24.119 1.00 51.80 89 PHE B O 1
ATOM 2428 N N . ARG B 1 90 ? 27.652 1.441 -22.051 1.00 52.13 90 ARG B N 1
ATOM 2429 C CA . ARG B 1 90 ? 28.034 0.093 -22.445 1.00 52.52 90 ARG B CA 1
ATOM 2430 C C . ARG B 1 90 ? 26.801 -0.788 -22.503 1.00 51.70 90 ARG B C 1
ATOM 2431 O O . ARG B 1 90 ? 26.618 -1.562 -23.441 1.00 51.74 90 ARG B O 1
ATOM 2439 N N . ALA B 1 91 ? 25.950 -0.653 -21.495 1.00 49.73 91 ALA B N 1
ATOM 2440 C CA . ALA B 1 91 ? 24.744 -1.455 -21.412 1.00 47.79 91 ALA B CA 1
ATOM 2441 C C . ALA B 1 91 ? 23.657 -1.037 -22.378 1.00 47.48 91 ALA B C 1
ATOM 2442 O O . ALA B 1 91 ? 22.858 -1.871 -22.805 1.00 48.14 91 ALA B O 1
ATOM 2444 N N . PHE B 1 92 ? 23.622 0.244 -22.734 1.00 45.13 92 PHE B N 1
ATOM 2445 C CA . PHE B 1 92 ? 22.569 0.724 -23.613 1.00 43.35 92 PHE B CA 1
ATOM 2446 C C . PHE B 1 92 ? 23.020 1.671 -24.710 1.00 42.10 92 PHE B C 1
ATOM 2447 O O . PHE B 1 92 ? 22.210 2.113 -25.523 1.00 41.75 92 PHE B O 1
ATOM 2455 N N . GLY B 1 93 ? 24.308 1.985 -24.733 1.00 41.87 93 GLY B N 1
ATOM 2456 C CA . GLY B 1 93 ? 24.823 2.877 -25.758 1.00 43.06 93 GLY B CA 1
ATOM 2457 C C . GLY B 1 93 ? 24.395 4.324 -25.599 1.00 44.02 93 GLY B C 1
ATOM 2458 O O . GLY B 1 93 ? 24.735 5.172 -26.431 1.00 44.30 93 GLY B O 1
ATOM 2459 N N . ARG B 1 94 ? 23.655 4.612 -24.531 1.00 43.28 94 ARG B N 1
ATOM 2460 C CA . ARG B 1 94 ? 23.187 5.970 -24.274 1.00 42.82 94 ARG B CA 1
ATOM 2461 C C . ARG B 1 94 ? 22.850 6.185 -22.798 1.00 42.31 94 ARG B C 1
ATOM 2462 O O . ARG B 1 94 ? 22.648 5.228 -22.047 1.00 41.59 94 ARG B O 1
ATOM 2470 N N . CYS B 1 95 ? 22.802 7.454 -22.398 1.00 41.16 95 CYS B N 1
ATOM 2471 C CA . CYS B 1 95 ? 22.451 7.837 -21.032 1.00 39.26 95 CYS B CA 1
ATOM 2472 C C . CYS B 1 95 ? 21.731 9.177 -21.127 1.00 37.49 95 CYS B C 1
ATOM 2473 O O . CYS B 1 95 ? 22.351 10.199 -21.421 1.00 35.56 95 CYS B O 1
ATOM 2476 N N . ASP B 1 96 ? 20.427 9.174 -20.880 1.00 36.09 96 ASP B N 1
ATOM 2477 C CA . ASP B 1 96 ? 19.654 10.404 -20.988 1.00 35.99 96 ASP B CA 1
ATOM 2478 C C . ASP B 1 96 ? 19.254 11.040 -19.661 1.00 34.16 96 ASP B C 1
ATOM 2479 O O . ASP B 1 96 ? 19.054 12.254 -19.583 1.00 32.43 96 ASP B O 1
ATOM 2484 N N . VAL B 1 97 ? 19.145 10.221 -18.624 1.00 31.69 97 VAL B N 1
ATOM 2485 C CA . VAL B 1 97 ? 18.752 10.710 -17.316 1.00 29.13 97 VAL B CA 1
ATOM 2486 C C . VAL B 1 97 ? 19.668 10.199 -16.208 1.00 28.14 97 VAL B C 1
ATOM 2487 O O . VAL B 1 97 ? 20.116 9.049 -16.234 1.00 27.73 97 VAL B O 1
ATOM 2491 N N . LEU B 1 98 ? 19.939 11.079 -15.247 1.00 25.66 98 LEU B N 1
ATOM 2492 C CA . LEU B 1 98 ? 20.777 10.786 -14.090 1.00 23.70 98 LEU B CA 1
ATOM 2493 C C . LEU B 1 98 ? 20.044 11.240 -12.831 1.00 22.73 98 LEU B C 1
ATOM 2494 O O . LEU B 1 98 ? 19.695 12.411 -12.702 1.00 23.68 98 LEU B O 1
ATOM 2499 N N . VAL B 1 99 ? 19.806 10.310 -11.916 1.00 22.00 99 VAL B N 1
ATOM 2500 C CA . VAL B 1 99 ? 19.134 10.617 -10.667 1.00 22.61 99 VAL B CA 1
ATOM 2501 C C . VAL B 1 99 ? 20.103 10.440 -9.503 1.00 24.70 99 VAL B C 1
ATOM 2502 O O . VAL B 1 99 ? 20.482 9.317 -9.171 1.00 24.64 99 VAL B O 1
ATOM 2506 N N . ASN B 1 100 ? 20.509 11.550 -8.892 1.00 25.39 100 ASN B N 1
ATOM 2507 C CA . ASN B 1 100 ? 21.430 11.517 -7.759 1.00 25.45 100 ASN B CA 1
ATOM 2508 C C . ASN B 1 100 ? 20.662 11.288 -6.465 1.00 25.90 100 ASN B C 1
ATOM 2509 O O . ASN B 1 100 ? 20.322 12.227 -5.742 1.00 26.35 100 ASN B O 1
ATOM 2514 N N . ASN B 1 101 ? 20.394 10.013 -6.198 1.00 26.06 101 ASN B N 1
ATOM 2515 C CA . ASN B 1 101 ? 19.644 9.575 -5.026 1.00 25.43 101 ASN B CA 1
ATOM 2516 C C . ASN B 1 101 ? 20.573 9.052 -3.923 1.00 25.24 101 ASN B C 1
ATOM 2517 O O . ASN B 1 101 ? 20.302 9.253 -2.741 1.00 24.41 101 ASN B O 1
ATOM 2522 N N . ALA B 1 102 ? 21.672 8.404 -4.308 1.00 23.93 102 ALA B N 1
ATOM 2523 C CA . ALA B 1 102 ? 22.611 7.860 -3.324 1.00 25.02 102 ALA B CA 1
ATOM 2524 C C . ALA B 1 102 ? 22.938 8.909 -2.256 1.00 25.20 102 ALA B C 1
ATOM 2525 O O . ALA B 1 102 ? 23.294 10.048 -2.581 1.00 23.74 102 ALA B O 1
ATOM 2527 N N . SER B 1 103 ? 22.834 8.517 -0.986 1.00 26.02 103 SER B N 1
ATOM 2528 C CA . SER B 1 103 ? 23.092 9.450 0.109 1.00 24.05 103 SER B CA 1
ATOM 2529 C C . SER B 1 103 ? 23.408 8.849 1.475 1.00 23.65 103 SER B C 1
ATOM 2530 O O . SER B 1 103 ? 22.653 8.026 1.999 1.00 25.19 103 SER B O 1
ATOM 2533 N N . ALA B 1 104 ? 24.519 9.281 2.059 1.00 23.04 104 ALA B N 1
ATOM 2534 C CA . ALA B 1 104 ? 24.888 8.831 3.393 1.00 23.26 104 ALA B CA 1
ATOM 2535 C C . ALA B 1 104 ? 24.172 9.806 4.329 1.00 23.58 104 ALA B C 1
ATOM 2536 O O . ALA B 1 104 ? 24.054 10.996 4.017 1.00 23.25 104 ALA B O 1
ATOM 2538 N N . TYR B 1 105 ? 23.695 9.316 5.468 1.00 22.51 105 TYR B N 1
ATOM 2539 C CA . TYR B 1 105 ? 22.989 10.180 6.400 1.00 21.86 105 TYR B CA 1
ATOM 2540 C C . TYR B 1 105 ? 23.150 9.727 7.844 1.00 21.12 105 TYR B C 1
ATOM 2541 O O . TYR B 1 105 ? 22.687 8.657 8.221 1.00 20.37 105 TYR B O 1
ATOM 2550 N N . TYR B 1 106 ? 23.806 10.557 8.649 1.00 21.26 106 TYR B N 1
ATOM 2551 C CA . TYR B 1 106 ? 24.020 10.264 10.059 1.00 22.38 106 TYR B CA 1
ATOM 2552 C C . TYR B 1 106 ? 24.648 11.479 10.731 1.00 23.14 106 TYR B C 1
ATOM 2553 O O . TYR B 1 106 ? 25.291 12.300 10.071 1.00 23.93 106 TYR B O 1
ATOM 2562 N N . PRO B 1 107 ? 24.487 11.596 12.059 1.00 24.02 107 PRO B N 1
ATOM 2563 C CA . PRO B 1 107 ? 25.013 12.704 12.863 1.00 25.24 107 PRO B CA 1
ATOM 2564 C C . PRO B 1 107 ? 26.538 12.869 12.912 1.00 26.46 107 PRO B C 1
ATOM 2565 O O . PRO B 1 107 ? 27.293 11.911 12.745 1.00 28.33 107 PRO B O 1
ATOM 2569 N N . THR B 1 108 ? 26.962 14.110 13.136 1.00 25.52 108 THR B N 1
ATOM 2570 C CA . THR B 1 108 ? 28.368 14.485 13.249 1.00 26.55 108 THR B CA 1
ATOM 2571 C C . THR B 1 108 ? 28.416 15.646 14.245 1.00 27.91 108 THR B C 1
ATOM 2572 O O . THR B 1 108 ? 28.814 16.763 13.905 1.00 26.41 108 THR B O 1
ATOM 2576 N N . PRO B 1 109 ? 28.012 15.388 15.501 1.00 29.47 109 PRO B N 1
ATOM 2577 C CA . PRO B 1 109 ? 27.991 16.403 16.559 1.00 29.92 109 PRO B CA 1
ATOM 2578 C C . PRO B 1 109 ? 29.283 17.188 16.755 1.00 31.87 109 PRO B C 1
ATOM 2579 O O . PRO B 1 109 ? 30.363 16.610 16.888 1.00 31.86 109 PRO B O 1
ATOM 2583 N N . LEU B 1 110 ? 29.146 18.514 16.762 1.00 32.03 110 LEU B N 1
ATOM 2584 C CA . LEU B 1 110 ? 30.273 19.424 16.943 1.00 33.41 110 LEU B CA 1
ATOM 2585 C C . LEU B 1 110 ? 30.950 19.244 18.304 1.00 35.22 110 LEU B C 1
ATOM 2586 O O . LEU B 1 110 ? 32.149 19.461 18.436 1.00 36.08 110 LEU B O 1
ATOM 2591 N N . LEU B 1 111 ? 30.179 18.863 19.316 1.00 37.23 111 LEU B N 1
ATOM 2592 C CA . LEU B 1 111 ? 30.741 18.632 20.645 1.00 39.19 111 LEU B CA 1
ATOM 2593 C C . LEU B 1 111 ? 30.600 17.146 20.991 1.00 40.96 111 LEU B C 1
ATOM 2594 O O . LEU B 1 111 ? 29.594 16.519 20.659 1.00 40.81 111 LEU B O 1
ATOM 2599 N N . PRO B 1 112 ? 31.611 16.567 21.662 1.00 43.01 112 PRO B N 1
ATOM 2600 C CA . PRO B 1 112 ? 31.592 15.151 22.046 1.00 43.94 112 PRO B CA 1
ATOM 2601 C C . PRO B 1 112 ? 30.279 14.753 22.705 1.00 44.25 112 PRO B C 1
ATOM 2602 O O . PRO B 1 112 ? 29.795 15.452 23.594 1.00 45.83 112 PRO B O 1
ATOM 2606 N N . PRO B 1 124 ? 35.245 8.393 12.679 1.00 37.25 124 PRO B N 1
ATOM 2607 C CA . PRO B 1 124 ? 36.178 9.526 12.614 1.00 37.22 124 PRO B CA 1
ATOM 2608 C C . PRO B 1 124 ? 35.680 10.633 11.684 1.00 38.11 124 PRO B C 1
ATOM 2609 O O . PRO B 1 124 ? 35.225 10.372 10.572 1.00 37.31 124 PRO B O 1
ATOM 2613 N N . ILE B 1 125 ? 35.782 11.870 12.155 1.00 37.71 125 ILE B N 1
ATOM 2614 C CA . ILE B 1 125 ? 35.306 13.032 11.419 1.00 39.65 125 ILE B CA 1
ATOM 2615 C C . ILE B 1 125 ? 35.700 13.170 9.947 1.00 40.51 125 ILE B C 1
ATOM 2616 O O . ILE B 1 125 ? 34.825 13.233 9.086 1.00 40.47 125 ILE B O 1
ATOM 2621 N N . ASP B 1 126 ? 36.992 13.226 9.636 1.00 41.43 126 ASP B N 1
ATOM 2622 C CA . ASP B 1 126 ? 37.379 13.372 8.237 1.00 42.21 126 ASP B CA 1
ATOM 2623 C C . ASP B 1 126 ? 36.876 12.206 7.386 1.00 41.05 126 ASP B C 1
ATOM 2624 O O . ASP B 1 126 ? 36.690 12.345 6.177 1.00 40.65 126 ASP B O 1
ATOM 2629 N N . ALA B 1 127 ? 36.641 11.061 8.020 1.00 39.23 127 ALA B N 1
ATOM 2630 C CA . ALA B 1 127 ? 36.119 9.902 7.302 1.00 36.85 127 ALA B CA 1
ATOM 2631 C C . ALA B 1 127 ? 34.633 10.143 7.021 1.00 35.14 127 ALA B C 1
ATOM 2632 O O . ALA B 1 127 ? 34.122 9.769 5.966 1.00 34.27 127 ALA B O 1
ATOM 2634 N N . GLN B 1 128 ? 33.951 10.767 7.978 1.00 32.62 128 GLN B N 1
ATOM 2635 C CA . GLN B 1 128 ? 32.532 11.081 7.845 1.00 32.51 128 GLN B CA 1
ATOM 2636 C C . GLN B 1 128 ? 32.389 12.157 6.778 1.00 31.94 128 GLN B C 1
ATOM 2637 O O . GLN B 1 128 ? 31.507 12.087 5.919 1.00 32.01 128 GLN B O 1
ATOM 2643 N N . VAL B 1 129 ? 33.268 13.150 6.829 1.00 30.90 129 VAL B N 1
ATOM 2644 C CA . VAL B 1 129 ? 33.245 14.216 5.840 1.00 31.00 129 VAL B CA 1
ATOM 2645 C C . VAL B 1 129 ? 33.404 13.607 4.444 1.00 32.10 129 VAL B C 1
ATOM 2646 O O . VAL B 1 129 ? 32.695 13.989 3.509 1.00 32.75 129 VAL B O 1
ATOM 2650 N N . ALA B 1 130 ? 34.319 12.648 4.317 1.00 30.11 130 ALA B N 1
ATOM 2651 C CA . ALA B 1 130 ? 34.559 11.974 3.043 1.00 29.60 130 ALA B CA 1
ATOM 2652 C C . ALA B 1 130 ? 33.310 11.234 2.542 1.00 29.38 130 ALA B C 1
ATOM 2653 O O . ALA B 1 130 ? 32.974 11.299 1.365 1.00 29.23 130 ALA B O 1
ATOM 2655 N N . GLU B 1 131 ? 32.619 10.532 3.433 1.00 28.90 131 GLU B N 1
ATOM 2656 C CA . GLU B 1 131 ? 31.426 9.803 3.024 1.00 29.70 131 GLU B CA 1
ATOM 2657 C C . GLU B 1 131 ? 30.176 10.672 2.864 1.00 29.87 131 GLU B C 1
ATOM 2658 O O . GLU B 1 131 ? 29.411 10.499 1.915 1.00 29.44 131 GLU B O 1
ATOM 2664 N N . LEU B 1 132 ? 29.964 11.598 3.791 1.00 28.99 132 LEU B N 1
ATOM 2665 C CA . LEU B 1 132 ? 28.797 12.460 3.724 1.00 27.73 132 LEU B CA 1
ATOM 2666 C C . LEU B 1 132 ? 28.857 13.396 2.524 1.00 28.36 132 LEU B C 1
ATOM 2667 O O . LEU B 1 132 ? 27.862 13.558 1.809 1.00 26.62 132 LEU B O 1
ATOM 2672 N N . PHE B 1 133 ? 30.022 14.000 2.300 1.00 27.38 133 PHE B N 1
ATOM 2673 C CA . PHE B 1 133 ? 30.205 14.908 1.176 1.00 29.80 133 PHE B CA 1
ATOM 2674 C C . PHE B 1 133 ? 30.328 14.190 -0.165 1.00 29.10 133 PHE B C 1
ATOM 2675 O O . PHE B 1 133 ? 29.867 14.695 -1.189 1.00 26.44 133 PHE B O 1
ATOM 2683 N N . GLY B 1 134 ? 30.964 13.021 -0.156 1.00 28.08 134 GLY B N 1
ATOM 2684 C CA . GLY B 1 134 ? 31.108 12.264 -1.386 1.00 27.41 134 GLY B CA 1
ATOM 2685 C C . GLY B 1 134 ? 29.748 11.869 -1.938 1.00 26.52 134 GLY B C 1
ATOM 2686 O O . GLY B 1 134 ? 29.386 12.248 -3.049 1.00 25.86 134 GLY B O 1
ATOM 2687 N N . SER B 1 135 ? 28.982 11.120 -1.152 1.00 27.19 135 SER B N 1
ATOM 2688 C CA . SER B 1 135 ? 27.663 10.667 -1.583 1.00 27.72 135 SER B CA 1
ATOM 2689 C C . SER B 1 135 ? 26.674 11.790 -1.917 1.00 28.26 135 SER B C 1
ATOM 2690 O O . SER B 1 135 ? 25.975 11.732 -2.934 1.00 28.17 135 SER B O 1
ATOM 2693 N N . ASN B 1 136 ? 26.637 12.821 -1.078 1.00 26.35 136 ASN B N 1
ATOM 2694 C CA . ASN B 1 136 ? 25.687 13.923 -1.255 1.00 27.07 136 ASN B CA 1
ATOM 2695 C C . ASN B 1 136 ? 26.045 15.090 -2.170 1.00 25.62 136 ASN B C 1
ATOM 2696 O O . ASN B 1 136 ? 25.154 15.846 -2.563 1.00 26.90 136 ASN B O 1
ATOM 2701 N N . ALA B 1 137 ? 27.318 15.251 -2.516 1.00 23.71 137 ALA B N 1
ATOM 2702 C CA . ALA B 1 137 ? 27.697 16.386 -3.339 1.00 24.49 137 ALA B CA 1
ATOM 2703 C C . ALA B 1 137 ? 28.766 16.163 -4.408 1.00 24.30 137 ALA B C 1
ATOM 2704 O O . ALA B 1 137 ? 28.508 16.364 -5.596 1.00 23.33 137 ALA B O 1
ATOM 2706 N N . VAL B 1 138 ? 29.969 15.785 -3.980 1.00 25.19 138 VAL B N 1
ATOM 2707 C CA . VAL B 1 138 ? 31.084 15.581 -4.899 1.00 25.16 138 VAL B CA 1
ATOM 2708 C C . VAL B 1 138 ? 30.816 14.486 -5.930 1.00 25.12 138 VAL B C 1
ATOM 2709 O O . VAL B 1 138 ? 31.126 14.660 -7.107 1.00 25.88 138 VAL B O 1
ATOM 2713 N N . ALA B 1 139 ? 30.249 13.362 -5.500 1.00 25.01 139 ALA B N 1
ATOM 2714 C CA . ALA B 1 139 ? 29.948 12.292 -6.449 1.00 27.91 139 ALA B CA 1
ATOM 2715 C C . ALA B 1 139 ? 28.955 12.835 -7.481 1.00 28.38 139 ALA B C 1
ATOM 2716 O O . ALA B 1 139 ? 29.164 12.682 -8.686 1.00 28.60 139 ALA B O 1
ATOM 2718 N N . PRO B 1 140 ? 27.862 13.484 -7.022 1.00 29.16 140 PRO B N 1
ATOM 2719 C CA . PRO B 1 140 ? 26.893 14.025 -7.985 1.00 28.93 140 PRO B CA 1
ATOM 2720 C C . PRO B 1 140 ? 27.582 14.965 -8.966 1.00 27.46 140 PRO B C 1
ATOM 2721 O O . PRO B 1 140 ? 27.239 14.997 -10.143 1.00 27.37 140 PRO B O 1
ATOM 2725 N N . LEU B 1 141 ? 28.563 15.717 -8.472 1.00 27.23 141 LEU B N 1
ATOM 2726 C CA . LEU B 1 141 ? 29.315 16.637 -9.318 1.00 28.52 141 LEU B CA 1
ATOM 2727 C C . LEU B 1 141 ? 30.035 15.871 -10.432 1.00 29.84 141 LEU B C 1
ATOM 2728 O O . LEU B 1 141 ? 29.899 16.193 -11.614 1.00 30.16 141 LEU B O 1
ATOM 2733 N N . PHE B 1 142 ? 30.803 14.857 -10.045 1.00 30.13 142 PHE B N 1
ATOM 2734 C CA . PHE B 1 142 ? 31.553 14.061 -11.011 1.00 30.38 142 PHE B CA 1
ATOM 2735 C C . PHE B 1 142 ? 30.618 13.339 -11.959 1.00 30.01 142 PHE B C 1
ATOM 2736 O O . PHE B 1 142 ? 30.897 13.230 -13.140 1.00 29.89 142 PHE B O 1
ATOM 2744 N N . LEU B 1 143 ? 29.508 12.838 -11.432 1.00 31.57 143 LEU B N 1
ATOM 2745 C CA . LEU B 1 143 ? 28.546 12.139 -12.266 1.00 32.56 143 LEU B CA 1
ATOM 2746 C C . LEU B 1 143 ? 27.995 13.073 -13.352 1.00 33.78 143 LEU B C 1
ATOM 2747 O O . LEU B 1 143 ? 28.017 12.731 -14.530 1.00 32.88 143 LEU B O 1
ATOM 2752 N N . ILE B 1 144 ? 27.519 14.253 -12.957 1.00 34.18 144 ILE B N 1
ATOM 2753 C CA . ILE B 1 144 ? 26.974 15.214 -13.916 1.00 33.36 144 ILE B CA 1
ATOM 2754 C C . ILE B 1 144 ? 28.035 15.602 -14.941 1.00 34.24 144 ILE B C 1
ATOM 2755 O O . ILE B 1 144 ? 27.745 15.766 -16.128 1.00 33.51 144 ILE B O 1
ATOM 2760 N N . ARG B 1 145 ? 29.268 15.731 -14.468 1.00 34.30 145 ARG B N 1
ATOM 2761 C CA . ARG B 1 145 ? 30.393 16.097 -15.316 1.00 35.51 145 ARG B CA 1
ATOM 2762 C C . ARG B 1 145 ? 30.649 15.013 -16.370 1.00 36.00 145 ARG B C 1
ATOM 2763 O O . ARG B 1 145 ? 30.811 15.304 -17.556 1.00 35.33 145 ARG B O 1
ATOM 2771 N N . ALA B 1 146 ? 30.685 13.760 -15.935 1.00 36.63 146 ALA B N 1
ATOM 2772 C CA . ALA B 1 146 ? 30.914 12.650 -16.858 1.00 36.87 146 ALA B CA 1
ATOM 2773 C C . ALA B 1 146 ? 29.743 12.580 -17.833 1.00 36.76 146 ALA B C 1
ATOM 2774 O O . ALA B 1 146 ? 29.931 12.474 -19.042 1.00 36.54 146 ALA B O 1
ATOM 2776 N N . PHE B 1 147 ? 28.537 12.641 -17.277 1.00 36.34 147 PHE B N 1
ATOM 2777 C CA . PHE B 1 147 ? 27.298 12.594 -18.043 1.00 36.12 147 PHE B CA 1
ATOM 2778 C C . PHE B 1 147 ? 27.256 13.663 -19.130 1.00 36.07 147 PHE B C 1
ATOM 2779 O O . PHE B 1 147 ? 26.956 13.370 -20.283 1.00 37.29 147 PHE B O 1
ATOM 2787 N N . ALA B 1 148 ? 27.564 14.900 -18.764 1.00 36.30 148 ALA B N 1
ATOM 2788 C CA . ALA B 1 148 ? 27.531 15.991 -19.728 1.00 37.19 148 ALA B CA 1
ATOM 2789 C C . ALA B 1 148 ? 28.613 15.870 -20.791 1.00 38.35 148 ALA B C 1
ATOM 2790 O O . ALA B 1 148 ? 28.356 16.102 -21.973 1.00 36.80 148 ALA B O 1
ATOM 2792 N N . ARG B 1 149 ? 29.822 15.504 -20.375 1.00 40.73 149 ARG B N 1
ATOM 2793 C CA . ARG B 1 149 ? 30.928 15.379 -21.315 1.00 43.65 149 ARG B CA 1
ATOM 2794 C C . ARG B 1 149 ? 30.722 14.292 -22.360 1.00 45.19 149 ARG B C 1
ATOM 2795 O O . ARG B 1 149 ? 31.223 14.405 -23.478 1.00 45.51 149 ARG B O 1
ATOM 2803 N N . ARG B 1 150 ? 29.973 13.252 -22.014 1.00 46.26 150 ARG B N 1
ATOM 2804 C CA . ARG B 1 150 ? 29.751 12.160 -22.952 1.00 49.21 150 ARG B CA 1
ATOM 2805 C C . ARG B 1 150 ? 28.548 12.315 -23.879 1.00 50.31 150 ARG B C 1
ATOM 2806 O O . ARG B 1 150 ? 28.277 11.429 -24.692 1.00 51.35 150 ARG B O 1
ATOM 2814 N N . GLN B 1 151 ? 27.833 13.432 -23.768 1.00 50.52 151 GLN B N 1
ATOM 2815 C CA . GLN B 1 151 ? 26.660 13.661 -24.610 1.00 50.45 151 GLN B CA 1
ATOM 2816 C C . GLN B 1 151 ? 27.038 14.240 -25.974 1.00 51.47 151 GLN B C 1
ATOM 2817 O O . GLN B 1 151 ? 28.198 14.187 -26.387 1.00 52.23 151 GLN B O 1
ATOM 2823 N N . SER B 1 159 ? 17.003 15.718 -31.560 1.00 55.73 159 SER B N 1
ATOM 2824 C CA . SER B 1 159 ? 17.477 15.746 -30.184 1.00 55.52 159 SER B CA 1
ATOM 2825 C C . SER B 1 159 ? 16.553 14.993 -29.232 1.00 55.27 159 SER B C 1
ATOM 2826 O O . SER B 1 159 ? 15.419 14.650 -29.577 1.00 54.77 159 SER B O 1
ATOM 2829 N N . ARG B 1 160 ? 17.054 14.743 -28.026 1.00 54.23 160 ARG B N 1
ATOM 2830 C CA . ARG B 1 160 ? 16.294 14.032 -27.007 1.00 52.70 160 ARG B CA 1
ATOM 2831 C C . ARG B 1 160 ? 15.886 14.941 -25.847 1.00 50.02 160 ARG B C 1
ATOM 2832 O O . ARG B 1 160 ? 15.743 16.154 -26.006 1.00 50.76 160 ARG B O 1
ATOM 2840 N N . ASN B 1 161 ? 15.702 14.331 -24.681 1.00 45.58 161 ASN B N 1
ATOM 2841 C CA . ASN B 1 161 ? 15.307 15.037 -23.472 1.00 40.68 161 ASN B CA 1
ATOM 2842 C C . ASN B 1 161 ? 16.256 14.628 -22.346 1.00 37.70 161 ASN B C 1
ATOM 2843 O O . ASN B 1 161 ? 15.945 13.740 -21.548 1.00 35.91 161 ASN B O 1
ATOM 2848 N N . LEU B 1 162 ? 17.419 15.279 -22.301 1.00 34.39 162 LEU B N 1
ATOM 2849 C CA . LEU B 1 162 ? 18.440 14.996 -21.291 1.00 32.72 162 LEU B CA 1
ATOM 2850 C C . LEU B 1 162 ? 18.202 15.810 -20.012 1.00 32.39 162 LEU B C 1
ATOM 2851 O O . LEU B 1 162 ? 18.049 17.030 -20.074 1.00 31.72 162 LEU B O 1
ATOM 2856 N N . SER B 1 163 ? 18.160 15.144 -18.860 1.00 31.14 163 SER B N 1
ATOM 2857 C CA . SER B 1 163 ? 17.967 15.862 -17.602 1.00 31.69 163 SER B CA 1
ATOM 2858 C C . SER B 1 163 ? 18.542 15.132 -16.393 1.00 31.38 163 SER B C 1
ATOM 2859 O O . SER B 1 163 ? 18.667 13.901 -16.380 1.00 30.95 163 SER B O 1
ATOM 2862 N N . VAL B 1 164 ? 18.899 15.919 -15.385 1.00 30.84 164 VAL B N 1
ATOM 2863 C CA . VAL B 1 164 ? 19.457 15.412 -14.139 1.00 30.24 164 VAL B CA 1
ATOM 2864 C C . VAL B 1 164 ? 18.558 15.819 -12.981 1.00 29.56 164 VAL B C 1
ATOM 2865 O O . VAL B 1 164 ? 18.141 16.973 -12.892 1.00 31.00 164 VAL B O 1
ATOM 2869 N N . VAL B 1 165 ? 18.255 14.873 -12.101 1.00 28.05 165 VAL B N 1
ATOM 2870 C CA . VAL B 1 165 ? 17.428 15.158 -10.932 1.00 26.99 165 VAL B CA 1
ATOM 2871 C C . VAL B 1 165 ? 18.202 14.823 -9.661 1.00 27.62 165 VAL B C 1
ATOM 2872 O O . VAL B 1 165 ? 18.547 13.662 -9.419 1.00 28.32 165 VAL B O 1
ATOM 2876 N N . ASN B 1 166 ? 18.492 15.842 -8.860 1.00 25.45 166 ASN B N 1
ATOM 2877 C CA . ASN B 1 166 ? 19.198 15.623 -7.608 1.00 24.16 166 ASN B CA 1
ATOM 2878 C C . ASN B 1 166 ? 18.180 15.478 -6.490 1.00 24.36 166 ASN B C 1
ATOM 2879 O O . ASN B 1 166 ? 17.140 16.145 -6.490 1.00 23.85 166 ASN B O 1
ATOM 2884 N N . LEU B 1 167 ? 18.458 14.575 -5.558 1.00 23.35 167 LEU B N 1
ATOM 2885 C CA . LEU B 1 167 ? 17.577 14.373 -4.425 1.00 23.59 167 LEU B CA 1
ATOM 2886 C C . LEU B 1 167 ? 18.108 15.230 -3.279 1.00 24.91 167 LEU B C 1
ATOM 2887 O O . LEU B 1 167 ? 19.179 14.959 -2.723 1.00 22.75 167 LEU B O 1
ATOM 2892 N N . CYS B 1 168 ? 17.362 16.280 -2.954 1.00 24.34 168 CYS B N 1
ATOM 2893 C CA . CYS B 1 168 ? 17.736 17.185 -1.883 1.00 24.23 168 CYS B CA 1
ATOM 2894 C C . CYS B 1 168 ? 16.993 16.870 -0.590 1.00 22.97 168 CYS B C 1
ATOM 2895 O O . CYS B 1 168 ? 16.537 15.744 -0.389 1.00 22.87 168 CYS B O 1
ATOM 2898 N N . ASP B 1 169 ? 16.879 17.878 0.274 1.00 20.94 169 ASP B N 1
ATOM 2899 C CA . ASP B 1 169 ? 16.226 17.756 1.578 1.00 20.59 169 ASP B CA 1
ATOM 2900 C C . ASP B 1 169 ? 15.556 19.101 1.914 1.00 21.28 169 ASP B C 1
ATOM 2901 O O . ASP B 1 169 ? 16.241 20.088 2.189 1.00 21.27 169 ASP B O 1
ATOM 2906 N N . ALA B 1 170 ? 14.228 19.138 1.911 1.00 20.14 170 ALA B N 1
ATOM 2907 C CA . ALA B 1 170 ? 13.501 20.379 2.182 1.00 21.10 170 ALA B CA 1
ATOM 2908 C C . ALA B 1 170 ? 13.727 20.954 3.571 1.00 21.90 170 ALA B C 1
ATOM 2909 O O . ALA B 1 170 ? 13.498 22.137 3.792 1.00 23.68 170 ALA B O 1
ATOM 2911 N N . MET B 1 171 ? 14.182 20.124 4.504 1.00 20.68 171 MET B N 1
ATOM 2912 C CA . MET B 1 171 ? 14.388 20.564 5.874 1.00 21.02 171 MET B CA 1
ATOM 2913 C C . MET B 1 171 ? 15.790 21.063 6.227 1.00 21.83 171 MET B C 1
ATOM 2914 O O . MET B 1 171 ? 16.033 21.463 7.367 1.00 19.74 171 MET B O 1
ATOM 2919 N N . THR B 1 172 ? 16.706 21.061 5.265 1.00 23.15 172 THR B N 1
ATOM 2920 C CA . THR B 1 172 ? 18.070 21.504 5.543 1.00 24.56 172 THR B CA 1
ATOM 2921 C C . THR B 1 172 ? 18.164 22.987 5.879 1.00 26.97 172 THR B C 1
ATOM 2922 O O . THR B 1 172 ? 19.231 23.474 6.258 1.00 27.00 172 THR B O 1
ATOM 2926 N N . ASP B 1 173 ? 17.051 23.701 5.720 1.00 28.56 173 ASP B N 1
ATOM 2927 C CA . ASP B 1 173 ? 16.985 25.120 6.061 1.00 29.86 173 ASP B CA 1
ATOM 2928 C C . ASP B 1 173 ? 16.791 25.195 7.574 1.00 29.31 173 ASP B C 1
ATOM 2929 O O . ASP B 1 173 ? 17.091 26.210 8.209 1.00 30.69 173 ASP B O 1
ATOM 2934 N N . LEU B 1 174 ? 16.261 24.115 8.138 1.00 26.00 174 LEU B N 1
ATOM 2935 C CA . LEU B 1 174 ? 16.046 24.006 9.575 1.00 24.20 174 LEU B CA 1
ATOM 2936 C C . LEU B 1 174 ? 16.978 22.871 10.002 1.00 23.90 174 LEU B C 1
ATOM 2937 O O . LEU B 1 174 ? 16.538 21.775 10.318 1.00 21.56 174 LEU B O 1
ATOM 2942 N N . PRO B 1 175 ? 18.292 23.143 10.031 1.00 23.20 175 PRO B N 1
ATOM 2943 C CA . PRO B 1 175 ? 19.355 22.203 10.394 1.00 21.55 175 PRO B CA 1
ATOM 2944 C C . PRO B 1 175 ? 19.048 21.299 11.580 1.00 22.68 175 PRO B C 1
ATOM 2945 O O . PRO B 1 175 ? 18.962 21.765 12.710 1.00 22.92 175 PRO B O 1
ATOM 2949 N N . LEU B 1 176 ? 18.883 20.007 11.319 1.00 22.57 176 LEU B N 1
ATOM 2950 C CA . LEU B 1 176 ? 18.621 19.052 12.390 1.00 23.65 176 LEU B CA 1
ATOM 2951 C C . LEU B 1 176 ? 19.870 19.067 13.286 1.00 24.52 176 LEU B C 1
ATOM 2952 O O . LEU B 1 176 ? 20.983 18.849 12.811 1.00 24.62 176 LEU B O 1
ATOM 2957 N N . PRO B 1 177 ? 19.699 19.351 14.588 1.00 26.42 177 PRO B N 1
ATOM 2958 C CA . PRO B 1 177 ? 20.816 19.402 15.545 1.00 28.34 177 PRO B CA 1
ATOM 2959 C C . PRO B 1 177 ? 21.681 18.138 15.513 1.00 27.25 177 PRO B C 1
ATOM 2960 O O . PRO B 1 177 ? 21.178 17.035 15.727 1.00 27.27 177 PRO B O 1
ATOM 2964 N N . GLY B 1 178 ? 22.973 18.306 15.232 1.00 27.69 178 GLY B N 1
ATOM 2965 C CA . GLY B 1 178 ? 23.876 17.166 15.179 1.00 26.78 178 GLY B CA 1
ATOM 2966 C C . GLY B 1 178 ? 24.206 16.623 13.793 1.00 27.78 178 GLY B C 1
ATOM 2967 O O . GLY B 1 178 ? 25.025 15.704 13.670 1.00 27.04 178 GLY B O 1
ATOM 2968 N N . PHE B 1 179 ? 23.589 17.174 12.747 1.00 25.22 179 PHE B N 1
ATOM 2969 C CA . PHE B 1 179 ? 23.848 16.705 11.380 1.00 25.02 179 PHE B CA 1
ATOM 2970 C C . PHE B 1 179 ? 24.535 17.731 10.496 1.00 24.81 179 PHE B C 1
ATOM 2971 O O . PHE B 1 179 ? 24.314 17.795 9.287 1.00 25.94 179 PHE B O 1
ATOM 2979 N N . CYS B 1 180 ? 25.399 18.511 11.120 1.00 24.72 180 CYS B N 1
ATOM 2980 C CA . CYS B 1 180 ? 26.152 19.563 10.465 1.00 26.34 180 CYS B CA 1
ATOM 2981 C C . CYS B 1 180 ? 26.765 19.210 9.104 1.00 24.42 180 CYS B C 1
ATOM 2982 O O . CYS B 1 180 ? 26.603 19.944 8.125 1.00 24.83 180 CYS B O 1
ATOM 2985 N N . VAL B 1 181 ? 27.487 18.098 9.045 1.00 22.79 181 VAL B N 1
ATOM 2986 C CA . VAL B 1 181 ? 28.134 17.678 7.806 1.00 22.45 181 VAL B CA 1
ATOM 2987 C C . VAL B 1 181 ? 27.094 17.343 6.737 1.00 21.61 181 VAL B C 1
ATOM 2988 O O . VAL B 1 181 ? 27.116 17.903 5.639 1.00 21.89 181 VAL B O 1
ATOM 2992 N N . TYR B 1 182 ? 26.186 16.431 7.068 1.00 21.72 182 TYR B N 1
ATOM 2993 C CA . TYR B 1 182 ? 25.117 16.052 6.158 1.00 20.82 182 TYR B CA 1
ATOM 2994 C C . TYR B 1 182 ? 24.471 17.332 5.595 1.00 21.08 182 TYR B C 1
ATOM 2995 O O . TYR B 1 182 ? 24.336 17.490 4.376 1.00 19.26 182 TYR B O 1
ATOM 3004 N N . THR B 1 183 ? 24.111 18.251 6.492 1.00 20.42 183 THR B N 1
ATOM 3005 C CA . THR B 1 183 ? 23.482 19.515 6.103 1.00 19.87 183 THR B CA 1
ATOM 3006 C C . THR B 1 183 ? 24.340 20.342 5.145 1.00 19.35 183 THR B C 1
ATOM 3007 O O . THR B 1 183 ? 23.818 20.934 4.207 1.00 18.66 183 THR B O 1
ATOM 3011 N N . MET B 1 184 ? 25.652 20.382 5.373 1.00 21.74 184 MET B N 1
ATOM 3012 C CA . MET B 1 184 ? 26.550 21.144 4.496 1.00 20.43 184 MET B CA 1
ATOM 3013 C C . MET B 1 184 ? 26.572 20.530 3.109 1.00 19.48 184 MET B C 1
ATOM 3014 O O . MET B 1 184 ? 26.581 21.234 2.104 1.00 20.70 184 MET B O 1
ATOM 3019 N N . ALA B 1 185 ? 26.592 19.205 3.073 1.00 20.47 185 ALA B N 1
ATOM 3020 C CA . ALA B 1 185 ? 26.635 18.455 1.830 1.00 19.44 185 ALA B CA 1
ATOM 3021 C C . ALA B 1 185 ? 25.388 18.732 1.005 1.00 18.85 185 ALA B C 1
ATOM 3022 O O . ALA B 1 185 ? 25.486 19.099 -0.166 1.00 19.07 185 ALA B O 1
ATOM 3024 N N . LYS B 1 186 ? 24.222 18.539 1.618 1.00 18.12 186 LYS B N 1
ATOM 3025 C CA . LYS B 1 186 ? 22.971 18.794 0.925 1.00 18.55 186 LYS B CA 1
ATOM 3026 C C . LYS B 1 186 ? 22.971 20.237 0.403 1.00 17.61 186 LYS B C 1
ATOM 3027 O O . LYS B 1 186 ? 22.564 20.477 -0.720 1.00 18.34 186 LYS B O 1
ATOM 3033 N N . HIS B 1 187 ? 23.444 21.190 1.205 1.00 16.43 187 HIS B N 1
ATOM 3034 C CA . HIS B 1 187 ? 23.497 22.579 0.746 1.00 17.82 187 HIS B CA 1
ATOM 3035 C C . HIS B 1 187 ? 24.356 22.702 -0.492 1.00 18.93 187 HIS B C 1
ATOM 3036 O O . HIS B 1 187 ? 24.021 23.447 -1.415 1.00 18.26 187 HIS B O 1
ATOM 3043 N N . ALA B 1 188 ? 25.473 21.978 -0.502 1.00 17.89 188 ALA B N 1
ATOM 3044 C CA . ALA B 1 188 ? 26.390 22.006 -1.640 1.00 19.99 188 ALA B CA 1
ATOM 3045 C C . ALA B 1 188 ? 25.697 21.443 -2.879 1.00 19.20 188 ALA B C 1
ATOM 3046 O O . ALA B 1 188 ? 25.966 21.875 -4.007 1.00 18.76 188 ALA B O 1
ATOM 3048 N N . LEU B 1 189 ? 24.811 20.472 -2.650 1.00 20.12 189 LEU B N 1
ATOM 3049 C CA . LEU B 1 189 ? 24.048 19.838 -3.719 1.00 20.14 189 LEU B CA 1
ATOM 3050 C C . LEU B 1 189 ? 23.076 20.847 -4.335 1.00 21.13 189 LEU B C 1
ATOM 3051 O O . LEU B 1 189 ? 22.841 20.833 -5.544 1.00 21.18 189 LEU B O 1
ATOM 3056 N N . GLY B 1 190 ? 22.504 21.720 -3.507 1.00 20.58 190 GLY B N 1
ATOM 3057 C CA . GLY B 1 190 ? 21.603 22.730 -4.044 1.00 19.13 190 GLY B CA 1
ATOM 3058 C C . GLY B 1 190 ? 22.396 23.696 -4.924 1.00 19.95 190 GLY B C 1
ATOM 3059 O O . GLY B 1 190 ? 21.941 24.098 -5.995 1.00 20.74 190 GLY B O 1
ATOM 3060 N N . GLY B 1 191 ? 23.590 24.073 -4.477 1.00 18.03 191 GLY B N 1
ATOM 3061 C CA . GLY B 1 191 ? 24.410 24.974 -5.263 1.00 19.89 191 GLY B CA 1
ATOM 3062 C C . GLY B 1 191 ? 24.760 24.306 -6.581 1.00 19.82 191 GLY B C 1
ATOM 3063 O O . GLY B 1 191 ? 24.786 24.947 -7.633 1.00 19.37 191 GLY B O 1
ATOM 3064 N N . LEU B 1 192 ? 25.013 23.004 -6.517 1.00 20.05 192 LEU B N 1
ATOM 3065 C CA . LEU B 1 192 ? 25.349 22.226 -7.705 1.00 21.31 192 LEU B CA 1
ATOM 3066 C C . LEU B 1 192 ? 24.181 22.231 -8.687 1.00 20.61 192 LEU B C 1
ATOM 3067 O O . LEU B 1 192 ? 24.366 22.450 -9.879 1.00 21.53 192 LEU B O 1
ATOM 3072 N N . THR B 1 193 ? 22.978 21.995 -8.177 1.00 20.11 193 THR B N 1
ATOM 3073 C CA . THR B 1 193 ? 21.799 21.974 -9.029 1.00 20.10 193 THR B CA 1
ATOM 3074 C C . THR B 1 193 ? 21.694 23.258 -9.854 1.00 20.32 193 THR B C 1
ATOM 3075 O O . THR B 1 193 ? 21.562 23.211 -11.077 1.00 19.72 193 THR B O 1
ATOM 3079 N N . ARG B 1 194 ? 21.786 24.405 -9.196 1.00 19.81 194 ARG B N 1
ATOM 3080 C CA . ARG B 1 194 ? 21.680 25.679 -9.905 1.00 22.85 194 ARG B CA 1
ATOM 3081 C C . ARG B 1 194 ? 22.874 26.043 -10.787 1.00 21.70 194 ARG B C 1
ATOM 3082 O O . ARG B 1 194 ? 22.704 26.591 -11.878 1.00 20.03 194 ARG B O 1
ATOM 3090 N N . ALA B 1 195 ? 24.077 25.740 -10.316 1.00 22.28 195 ALA B N 1
ATOM 3091 C CA . ALA B 1 195 ? 25.287 26.041 -11.075 1.00 23.48 195 ALA B CA 1
ATOM 3092 C C . ALA B 1 195 ? 25.293 25.207 -12.353 1.00 22.65 195 ALA B C 1
ATOM 3093 O O . ALA B 1 195 ? 25.523 25.723 -13.447 1.00 21.96 195 ALA B O 1
ATOM 3095 N N . ALA B 1 196 ? 25.036 23.914 -12.207 1.00 22.97 196 ALA B N 1
ATOM 3096 C CA . ALA B 1 196 ? 25.019 23.033 -13.368 1.00 24.91 196 ALA B CA 1
ATOM 3097 C C . ALA B 1 196 ? 23.891 23.425 -14.322 1.00 24.89 196 ALA B C 1
ATOM 3098 O O . ALA B 1 196 ? 24.099 23.500 -15.540 1.00 25.14 196 ALA B O 1
ATOM 3100 N N . ALA B 1 197 ? 22.708 23.684 -13.760 1.00 24.35 197 ALA B N 1
ATOM 3101 C CA . ALA B 1 197 ? 21.527 24.055 -14.547 1.00 23.56 197 ALA B CA 1
ATOM 3102 C C . ALA B 1 197 ? 21.846 25.140 -15.548 1.00 22.80 197 ALA B C 1
ATOM 3103 O O . ALA B 1 197 ? 21.553 25.012 -16.734 1.00 25.13 197 ALA B O 1
ATOM 3105 N N . LEU B 1 198 ? 22.442 26.217 -15.062 1.00 23.32 198 LEU B N 1
ATOM 3106 C CA . LEU B 1 198 ? 22.798 27.332 -15.916 1.00 23.77 198 LEU B CA 1
ATOM 3107 C C . LEU B 1 198 ? 23.906 26.968 -16.902 1.00 25.50 198 LEU B C 1
ATOM 3108 O O . LEU B 1 198 ? 23.771 27.185 -18.106 1.00 24.63 198 LEU B O 1
ATOM 3113 N N . GLU B 1 199 ? 24.996 26.403 -16.393 1.00 27.04 199 GLU B N 1
ATOM 3114 C CA . GLU B 1 199 ? 26.137 26.053 -17.239 1.00 29.45 199 GLU B CA 1
ATOM 3115 C C . GLU B 1 199 ? 25.816 25.054 -18.341 1.00 29.12 199 GLU B C 1
ATOM 3116 O O . GLU B 1 199 ? 26.324 25.165 -19.452 1.00 31.76 199 GLU B O 1
ATOM 3122 N N . LEU B 1 200 ? 24.972 24.080 -18.029 1.00 30.28 200 LEU B N 1
ATOM 3123 C CA . LEU B 1 200 ? 24.582 23.057 -18.988 1.00 29.99 200 LEU B CA 1
ATOM 3124 C C . LEU B 1 200 ? 23.368 23.440 -19.841 1.00 31.27 200 LEU B C 1
ATOM 3125 O O . LEU B 1 200 ? 22.926 22.655 -20.679 1.00 32.34 200 LEU B O 1
ATOM 3130 N N . ALA B 1 201 ? 22.831 24.640 -19.639 1.00 31.50 201 ALA B N 1
ATOM 3131 C CA . ALA B 1 201 ? 21.670 25.070 -20.415 1.00 33.08 201 ALA B CA 1
ATOM 3132 C C . ALA B 1 201 ? 21.962 25.052 -21.919 1.00 32.88 201 ALA B C 1
ATOM 3133 O O . ALA B 1 201 ? 21.187 24.506 -22.703 1.00 32.10 201 ALA B O 1
ATOM 3135 N N . PRO B 1 202 ? 23.089 25.646 -22.339 1.00 33.92 202 PRO B N 1
ATOM 3136 C CA . PRO B 1 202 ? 23.425 25.660 -23.768 1.00 34.46 202 PRO B CA 1
ATOM 3137 C C . PRO B 1 202 ? 23.584 24.248 -24.355 1.00 35.59 202 PRO B C 1
ATOM 3138 O O . PRO B 1 202 ? 23.450 24.052 -25.560 1.00 36.38 202 PRO B O 1
ATOM 3142 N N . ARG B 1 203 ? 23.864 23.270 -23.502 1.00 35.06 203 ARG B N 1
ATOM 3143 C CA . ARG B 1 203 ? 24.043 21.892 -23.953 1.00 35.83 203 ARG B CA 1
ATOM 3144 C C . ARG B 1 203 ? 22.723 21.145 -23.901 1.00 34.96 203 ARG B C 1
ATOM 3145 O O . ARG B 1 203 ? 22.673 19.931 -24.102 1.00 33.97 203 ARG B O 1
ATOM 3153 N N . HIS B 1 204 ? 21.655 21.882 -23.616 1.00 35.27 204 HIS B N 1
ATOM 3154 C CA . HIS B 1 204 ? 20.314 21.322 -23.523 1.00 34.37 204 HIS B CA 1
ATOM 3155 C C . HIS B 1 204 ? 20.146 20.252 -22.464 1.00 32.65 204 HIS B C 1
ATOM 3156 O O . HIS B 1 204 ? 19.341 19.339 -22.634 1.00 31.62 204 HIS B O 1
ATOM 3163 N N . ILE B 1 205 ? 20.911 20.327 -21.381 1.00 30.82 205 ILE B N 1
ATOM 3164 C CA . ILE B 1 205 ? 20.726 19.356 -20.309 1.00 26.93 205 ILE B CA 1
ATOM 3165 C C . ILE B 1 205 ? 20.074 20.103 -19.153 1.00 25.23 205 ILE B C 1
ATOM 3166 O O . ILE B 1 205 ? 20.628 21.084 -18.658 1.00 24.39 205 ILE B O 1
ATOM 3171 N N . ARG B 1 206 ? 18.896 19.650 -18.734 1.00 23.84 206 ARG B N 1
ATOM 3172 C CA . ARG B 1 206 ? 18.199 20.285 -17.622 1.00 23.92 206 ARG B CA 1
ATOM 3173 C C . ARG B 1 206 ? 18.667 19.669 -16.307 1.00 23.40 206 ARG B C 1
ATOM 3174 O O . ARG B 1 206 ? 18.857 18.456 -16.216 1.00 25.41 206 ARG B O 1
ATOM 3182 N N . VAL B 1 207 ? 18.880 20.511 -15.299 1.00 22.64 207 VAL B N 1
ATOM 3183 C CA . VAL B 1 207 ? 19.301 20.046 -13.986 1.00 21.05 207 VAL B CA 1
ATOM 3184 C C . VAL B 1 207 ? 18.352 20.599 -12.922 1.00 21.23 207 VAL B C 1
ATOM 3185 O O . VAL B 1 207 ? 18.311 21.808 -12.672 1.00 19.91 207 VAL B O 1
ATOM 3189 N N . ASN B 1 208 ? 17.592 19.702 -12.304 1.00 21.44 208 ASN B N 1
ATOM 3190 C CA . ASN B 1 208 ? 16.631 20.065 -11.262 1.00 22.00 208 ASN B CA 1
ATOM 3191 C C . ASN B 1 208 ? 16.805 19.192 -10.022 1.00 22.23 208 ASN B C 1
ATOM 3192 O O . ASN B 1 208 ? 17.718 18.364 -9.943 1.00 23.56 208 ASN B O 1
ATOM 3197 N N . ALA B 1 209 ? 15.922 19.376 -9.051 1.00 20.20 209 ALA B N 1
ATOM 3198 C CA . ALA B 1 209 ? 15.993 18.587 -7.836 1.00 20.39 209 ALA B CA 1
ATOM 3199 C C . ALA B 1 209 ? 14.628 18.414 -7.203 1.00 20.87 209 ALA B C 1
ATOM 3200 O O . ALA B 1 209 ? 13.711 19.203 -7.441 1.00 20.97 209 ALA B O 1
ATOM 3202 N N . VAL B 1 210 ? 14.508 17.356 -6.412 1.00 20.44 210 VAL B N 1
ATOM 3203 C CA . VAL B 1 210 ? 13.293 17.073 -5.669 1.00 22.09 210 VAL B CA 1
ATOM 3204 C C . VAL B 1 210 ? 13.710 17.065 -4.205 1.00 22.81 210 VAL B C 1
ATOM 3205 O O . VAL B 1 210 ? 14.660 16.364 -3.819 1.00 25.94 210 VAL B O 1
ATOM 3209 N N . ALA B 1 211 ? 13.020 17.854 -3.390 1.00 21.81 211 ALA B N 1
ATOM 3210 C CA . ALA B 1 211 ? 13.354 17.950 -1.975 1.00 22.06 211 ALA B CA 1
ATOM 3211 C C . ALA B 1 211 ? 12.275 17.415 -1.034 1.00 23.10 211 ALA B C 1
ATOM 3212 O O . ALA B 1 211 ? 11.370 18.144 -0.626 1.00 21.29 211 ALA B O 1
ATOM 3214 N N . PRO B 1 212 ? 12.378 16.129 -0.657 1.00 23.07 212 PRO B N 1
ATOM 3215 C CA . PRO B 1 212 ? 11.388 15.543 0.246 1.00 23.87 212 PRO B CA 1
ATOM 3216 C C . PRO B 1 212 ? 11.501 16.182 1.625 1.00 24.09 212 PRO B C 1
ATOM 3217 O O . PRO B 1 212 ? 12.522 16.792 1.958 1.00 24.42 212 PRO B O 1
ATOM 3221 N N . GLY B 1 213 ? 10.450 16.033 2.421 1.00 25.68 213 GLY B N 1
ATOM 3222 C CA . GLY B 1 213 ? 10.453 16.551 3.776 1.00 27.93 213 GLY B CA 1
ATOM 3223 C C . GLY B 1 213 ? 10.663 15.333 4.651 1.00 29.03 213 GLY B C 1
ATOM 3224 O O . GLY B 1 213 ? 11.794 14.957 4.952 1.00 29.74 213 GLY B O 1
ATOM 3225 N N . LEU B 1 214 ? 9.563 14.717 5.064 1.00 30.13 214 LEU B N 1
ATOM 3226 C CA . LEU B 1 214 ? 9.623 13.500 5.854 1.00 30.32 214 LEU B CA 1
ATOM 3227 C C . LEU B 1 214 ? 9.111 12.398 4.939 1.00 31.97 214 LEU B C 1
ATOM 3228 O O . LEU B 1 214 ? 7.912 12.331 4.652 1.00 32.74 214 LEU B O 1
ATOM 3233 N N . SER B 1 215 ? 10.024 11.566 4.448 1.00 31.33 215 SER B N 1
ATOM 3234 C CA . SER B 1 215 ? 9.654 10.445 3.592 1.00 31.68 215 SER B CA 1
ATOM 3235 C C . SER B 1 215 ? 9.950 9.170 4.393 1.00 32.07 215 SER B C 1
ATOM 3236 O O . SER B 1 215 ? 9.934 9.202 5.625 1.00 30.08 215 SER B O 1
ATOM 3239 N N . LEU B 1 216 ? 10.230 8.065 3.708 1.00 30.63 216 LEU B N 1
ATOM 3240 C CA . LEU B 1 216 ? 10.491 6.795 4.393 1.00 31.68 216 LEU B CA 1
ATOM 3241 C C . LEU B 1 216 ? 11.386 6.871 5.634 1.00 30.74 216 LEU B C 1
ATOM 3242 O O . LEU B 1 216 ? 12.539 7.304 5.569 1.00 29.66 216 LEU B O 1
ATOM 3247 N N . LEU B 1 217 ? 10.839 6.434 6.763 1.00 31.50 217 LEU B N 1
ATOM 3248 C CA . LEU B 1 217 ? 11.566 6.431 8.027 1.00 34.18 217 LEU B CA 1
ATOM 3249 C C . LEU B 1 217 ? 12.523 5.243 8.118 1.00 35.13 217 LEU B C 1
ATOM 3250 O O . LEU B 1 217 ? 12.351 4.240 7.423 1.00 34.43 217 LEU B O 1
ATOM 3255 N N . PRO B 1 218 ? 13.558 5.347 8.969 1.00 37.02 218 PRO B N 1
ATOM 3256 C CA . PRO B 1 218 ? 14.524 4.252 9.123 1.00 37.53 218 PRO B CA 1
ATOM 3257 C C . PRO B 1 218 ? 13.787 2.995 9.584 1.00 38.35 218 PRO B C 1
ATOM 3258 O O . PRO B 1 218 ? 13.026 3.031 10.555 1.00 37.14 218 PRO B O 1
ATOM 3262 N N . PRO B 1 219 ? 13.998 1.868 8.890 1.00 39.69 219 PRO B N 1
ATOM 3263 C CA . PRO B 1 219 ? 13.336 0.606 9.242 1.00 42.14 219 PRO B CA 1
ATOM 3264 C C . PRO B 1 219 ? 13.532 0.142 10.685 1.00 44.25 219 PRO B C 1
ATOM 3265 O O . PRO B 1 219 ? 12.706 -0.599 11.218 1.00 44.73 219 PRO B O 1
ATOM 3269 N N . ALA B 1 220 ? 14.613 0.596 11.314 1.00 45.71 220 ALA B N 1
ATOM 3270 C CA . ALA B 1 220 ? 14.925 0.219 12.690 1.00 47.57 220 ALA B CA 1
ATOM 3271 C C . ALA B 1 220 ? 14.249 1.100 13.740 1.00 48.42 220 ALA B C 1
ATOM 3272 O O . ALA B 1 220 ? 14.229 0.757 14.926 1.00 48.63 220 ALA B O 1
ATOM 3274 N N . MET B 1 221 ? 13.702 2.232 13.309 1.00 48.31 221 MET B N 1
ATOM 3275 C CA . MET B 1 221 ? 13.044 3.154 14.228 1.00 48.56 221 MET B CA 1
ATOM 3276 C C . MET B 1 221 ? 11.746 2.581 14.800 1.00 49.15 221 MET B C 1
ATOM 3277 O O . MET B 1 221 ? 10.894 2.091 14.059 1.00 48.90 221 MET B O 1
ATOM 3282 N N . PRO B 1 222 ? 11.588 2.631 16.134 1.00 49.99 222 PRO B N 1
ATOM 3283 C CA . PRO B 1 222 ? 10.397 2.127 16.826 1.00 51.50 222 PRO B CA 1
ATOM 3284 C C . PRO B 1 222 ? 9.138 2.857 16.374 1.00 52.91 222 PRO B C 1
ATOM 3285 O O . PRO B 1 222 ? 9.154 4.074 16.174 1.00 52.16 222 PRO B O 1
ATOM 3289 N N . GLN B 1 223 ? 8.049 2.110 16.221 1.00 54.42 223 GLN B N 1
ATOM 3290 C CA . GLN B 1 223 ? 6.785 2.679 15.776 1.00 56.38 223 GLN B CA 1
ATOM 3291 C C . GLN B 1 223 ? 6.374 3.906 16.577 1.00 55.80 223 GLN B C 1
ATOM 3292 O O . GLN B 1 223 ? 5.849 4.867 16.019 1.00 56.28 223 GLN B O 1
ATOM 3298 N N . GLU B 1 224 ? 6.608 3.875 17.883 1.00 55.57 224 GLU B N 1
ATOM 3299 C CA . GLU B 1 224 ? 6.259 5.011 18.728 1.00 55.18 224 GLU B CA 1
ATOM 3300 C C . GLU B 1 224 ? 6.987 6.249 18.233 1.00 53.41 224 GLU B C 1
ATOM 3301 O O . GLU B 1 224 ? 6.409 7.332 18.142 1.00 52.59 224 GLU B O 1
ATOM 3307 N N . THR B 1 225 ? 8.265 6.075 17.921 1.00 52.03 225 THR B N 1
ATOM 3308 C CA . THR B 1 225 ? 9.090 7.166 17.435 1.00 50.92 225 THR B CA 1
ATOM 3309 C C . THR B 1 225 ? 8.659 7.576 16.033 1.00 50.88 225 THR B C 1
ATOM 3310 O O . THR B 1 225 ? 8.649 8.760 15.705 1.00 51.63 225 THR B O 1
ATOM 3314 N N . GLN B 1 226 ? 8.302 6.598 15.204 1.00 49.66 226 GLN B N 1
ATOM 3315 C CA . GLN B 1 226 ? 7.870 6.895 13.843 1.00 48.82 226 GLN B CA 1
ATOM 3316 C C . GLN B 1 226 ? 6.577 7.694 13.862 1.00 47.66 226 GLN B C 1
ATOM 3317 O O . GLN B 1 226 ? 6.377 8.602 13.051 1.00 46.79 226 GLN B O 1
ATOM 3323 N N . GLU B 1 227 ? 5.698 7.354 14.796 1.00 45.73 227 GLU B N 1
ATOM 3324 C CA . GLU B 1 227 ? 4.423 8.041 14.902 1.00 44.83 227 GLU B CA 1
ATOM 3325 C C . GLU B 1 227 ? 4.598 9.476 15.388 1.00 43.52 227 GLU B C 1
ATOM 3326 O O . GLU B 1 227 ? 3.824 10.356 15.020 1.00 42.56 227 GLU B O 1
ATOM 3332 N N . GLU B 1 228 ? 5.615 9.716 16.210 1.00 42.56 228 GLU B N 1
ATOM 3333 C CA . GLU B 1 228 ? 5.863 11.064 16.700 1.00 41.97 228 GLU B CA 1
ATOM 3334 C C . GLU B 1 228 ? 6.335 11.931 15.535 1.00 40.46 228 GLU B C 1
ATOM 3335 O O . GLU B 1 228 ? 6.108 13.137 15.519 1.00 38.75 228 GLU B O 1
ATOM 3341 N N . TYR B 1 229 ? 6.993 11.307 14.561 1.00 39.28 229 TYR B N 1
ATOM 3342 C CA . TYR B 1 229 ? 7.474 12.027 13.385 1.00 38.70 229 TYR B CA 1
ATOM 3343 C C . TYR B 1 229 ? 6.333 12.304 12.409 1.00 37.96 229 TYR B C 1
ATOM 3344 O O . TYR B 1 229 ? 6.154 13.436 11.963 1.00 36.42 229 TYR B O 1
ATOM 3353 N N . ARG B 1 230 ? 5.563 11.266 12.086 1.00 36.92 230 ARG B N 1
ATOM 3354 C CA . ARG B 1 230 ? 4.451 11.400 11.154 1.00 36.30 230 ARG B CA 1
ATOM 3355 C C . ARG B 1 230 ? 3.482 12.497 11.556 1.00 35.19 230 ARG B C 1
ATOM 3356 O O . ARG B 1 230 ? 3.072 13.307 10.724 1.00 34.40 230 ARG B O 1
ATOM 3364 N N . ARG B 1 231 ? 3.113 12.510 12.831 1.00 33.18 231 ARG B N 1
ATOM 3365 C CA . ARG B 1 231 ? 2.157 13.482 13.336 1.00 35.01 231 ARG B CA 1
ATOM 3366 C C . ARG B 1 231 ? 2.525 14.946 13.111 1.00 33.51 231 ARG B C 1
ATOM 3367 O O . ARG B 1 231 ? 1.664 15.823 13.177 1.00 31.36 231 ARG B O 1
ATOM 3375 N N . LYS B 1 232 ? 3.796 15.214 12.834 1.00 31.09 232 LYS B N 1
ATOM 3376 C CA . LYS B 1 232 ? 4.222 16.583 12.617 1.00 29.86 232 LYS B CA 1
ATOM 3377 C C . LYS B 1 232 ? 3.953 17.101 11.197 1.00 27.69 232 LYS B C 1
ATOM 3378 O O . LYS B 1 232 ? 4.041 18.300 10.948 1.00 25.42 232 LYS B O 1
ATOM 3384 N N . VAL B 1 233 ? 3.611 16.210 10.270 1.00 26.61 233 VAL B N 1
ATOM 3385 C CA . VAL B 1 233 ? 3.328 16.639 8.904 1.00 26.03 233 VAL B CA 1
ATOM 3386 C C . VAL B 1 233 ? 1.928 17.250 8.806 1.00 26.26 233 VAL B C 1
ATOM 3387 O O . VAL B 1 233 ? 0.925 16.580 9.037 1.00 25.12 233 VAL B O 1
ATOM 3391 N N . PRO B 1 234 ? 1.849 18.547 8.466 1.00 26.18 234 PRO B N 1
ATOM 3392 C CA . PRO B 1 234 ? 0.566 19.254 8.340 1.00 25.39 234 PRO B CA 1
ATOM 3393 C C . PRO B 1 234 ? -0.444 18.554 7.420 1.00 25.11 234 PRO B C 1
ATOM 3394 O O . PRO B 1 234 ? -1.622 18.420 7.762 1.00 24.74 234 PRO B O 1
ATOM 3398 N N . LEU B 1 235 ? 0.019 18.106 6.258 1.00 22.57 235 LEU B N 1
ATOM 3399 C CA . LEU B 1 235 ? -0.859 17.452 5.304 1.00 25.46 235 LEU B CA 1
ATOM 3400 C C . LEU B 1 235 ? -0.994 15.946 5.551 1.00 26.25 235 LEU B C 1
ATOM 3401 O O . LEU B 1 235 ? -0.144 15.165 5.126 1.00 26.43 235 LEU B O 1
ATOM 3406 N N . GLY B 1 236 ? -2.054 15.552 6.254 1.00 26.69 236 GLY B N 1
ATOM 3407 C CA . GLY B 1 236 ? -2.309 14.142 6.510 1.00 27.97 236 GLY B CA 1
ATOM 3408 C C . GLY B 1 236 ? -1.559 13.451 7.636 1.00 29.50 236 GLY B C 1
ATOM 3409 O O . GLY B 1 236 ? -1.861 12.305 7.950 1.00 29.84 236 GLY B O 1
ATOM 3410 N N . GLN B 1 237 ? -0.587 14.129 8.237 1.00 30.46 237 GLN B N 1
ATOM 3411 C CA . GLN B 1 237 ? 0.194 13.557 9.332 1.00 31.05 237 GLN B CA 1
ATOM 3412 C C . GLN B 1 237 ? 0.781 12.198 8.962 1.00 31.05 237 GLN B C 1
ATOM 3413 O O . GLN B 1 237 ? 0.638 11.213 9.684 1.00 31.10 237 GLN B O 1
ATOM 3419 N N . SER B 1 238 ? 1.458 12.166 7.827 1.00 30.51 238 SER B N 1
ATOM 3420 C CA . SER B 1 238 ? 2.070 10.956 7.330 1.00 31.20 238 SER B CA 1
ATOM 3421 C C . SER B 1 238 ? 3.314 11.335 6.542 1.00 31.62 238 SER B C 1
ATOM 3422 O O . SER B 1 238 ? 3.428 12.458 6.052 1.00 31.34 238 SER B O 1
ATOM 3425 N N . GLU B 1 239 ? 4.257 10.407 6.439 1.00 32.28 239 GLU B N 1
ATOM 3426 C CA . GLU B 1 239 ? 5.474 10.659 5.682 1.00 31.52 239 GLU B CA 1
ATOM 3427 C C . GLU B 1 239 ? 5.144 10.385 4.220 1.00 31.49 239 GLU B C 1
ATOM 3428 O O . GLU B 1 239 ? 4.208 9.643 3.921 1.00 32.14 239 GLU B O 1
ATOM 3434 N N . ALA B 1 240 ? 5.903 10.989 3.312 1.00 32.02 240 ALA B N 1
ATOM 3435 C CA . ALA B 1 240 ? 5.710 10.799 1.878 1.00 31.26 240 ALA B CA 1
ATOM 3436 C C . ALA B 1 240 ? 6.157 9.400 1.466 1.00 32.22 240 ALA B C 1
ATOM 3437 O O . ALA B 1 240 ? 7.255 8.972 1.827 1.00 33.24 240 ALA B O 1
ATOM 3439 N N . SER B 1 241 ? 5.318 8.691 0.711 1.00 31.66 241 SER B N 1
ATOM 3440 C CA . SER B 1 241 ? 5.674 7.350 0.251 1.00 30.92 241 SER B CA 1
ATOM 3441 C C . SER B 1 241 ? 6.762 7.493 -0.800 1.00 29.86 241 SER B C 1
ATOM 3442 O O . SER B 1 241 ? 7.006 8.587 -1.299 1.00 29.45 241 SER B O 1
ATOM 3445 N N . ALA B 1 242 ? 7.409 6.386 -1.139 1.00 29.07 242 ALA B N 1
ATOM 3446 C CA . ALA B 1 242 ? 8.466 6.413 -2.139 1.00 28.37 242 ALA B CA 1
ATOM 3447 C C . ALA B 1 242 ? 7.867 6.776 -3.499 1.00 27.22 242 ALA B C 1
ATOM 3448 O O . ALA B 1 242 ? 8.452 7.538 -4.269 1.00 24.23 242 ALA B O 1
ATOM 3450 N N . ALA B 1 243 ? 6.687 6.230 -3.775 1.00 27.38 243 ALA B N 1
ATOM 3451 C CA . ALA B 1 243 ? 5.996 6.493 -5.032 1.00 27.20 243 ALA B CA 1
ATOM 3452 C C . ALA B 1 243 ? 5.681 7.987 -5.199 1.00 25.61 243 ALA B C 1
ATOM 3453 O O . ALA B 1 243 ? 5.806 8.526 -6.299 1.00 26.67 243 ALA B O 1
ATOM 3455 N N . GLN B 1 244 ? 5.288 8.657 -4.117 1.00 25.44 244 GLN B N 1
ATOM 3456 C CA . GLN B 1 244 ? 4.986 10.087 -4.201 1.00 24.18 244 GLN B CA 1
ATOM 3457 C C . GLN B 1 244 ? 6.234 10.879 -4.556 1.00 24.71 244 GLN B C 1
ATOM 3458 O O . GLN B 1 244 ? 6.156 11.895 -5.247 1.00 24.70 244 GLN B O 1
ATOM 3464 N N . ILE B 1 245 ? 7.388 10.422 -4.081 1.00 23.92 245 ILE B N 1
ATOM 3465 C CA . ILE B 1 245 ? 8.629 11.108 -4.407 1.00 23.41 245 ILE B CA 1
ATOM 3466 C C . ILE B 1 245 ? 8.950 10.761 -5.857 1.00 22.94 245 ILE B C 1
ATOM 3467 O O . ILE B 1 245 ? 9.312 11.625 -6.653 1.00 24.66 245 ILE B O 1
ATOM 3472 N N . ALA B 1 246 ? 8.804 9.489 -6.208 1.00 23.46 246 ALA B N 1
ATOM 3473 C CA . ALA B 1 246 ? 9.079 9.066 -7.579 1.00 23.46 246 ALA B CA 1
ATOM 3474 C C . ALA B 1 246 ? 8.224 9.888 -8.552 1.00 21.18 246 ALA B C 1
ATOM 3475 O O . ALA B 1 246 ? 8.658 10.189 -9.651 1.00 21.81 246 ALA B O 1
ATOM 3477 N N . ASP B 1 247 ? 7.020 10.263 -8.129 1.00 22.53 247 ASP B N 1
ATOM 3478 C CA . ASP B 1 247 ? 6.112 11.061 -8.959 1.00 23.86 247 ASP B CA 1
ATOM 3479 C C . ASP B 1 247 ? 6.715 12.398 -9.398 1.00 23.64 247 ASP B C 1
ATOM 3480 O O . ASP B 1 247 ? 6.608 12.786 -10.566 1.00 23.65 247 ASP B O 1
ATOM 3485 N N . ALA B 1 248 ? 7.349 13.099 -8.461 1.00 22.65 248 ALA B N 1
ATOM 3486 C CA . ALA B 1 248 ? 7.951 14.398 -8.754 1.00 22.33 248 ALA B CA 1
ATOM 3487 C C . ALA B 1 248 ? 9.163 14.230 -9.662 1.00 21.58 248 ALA B C 1
ATOM 3488 O O . ALA B 1 248 ? 9.385 15.010 -10.584 1.00 20.63 248 ALA B O 1
ATOM 3490 N N . ILE B 1 249 ? 9.953 13.205 -9.399 1.00 22.40 249 ILE B N 1
ATOM 3491 C CA . ILE B 1 249 ? 11.124 12.964 -10.220 1.00 23.82 249 ILE B CA 1
ATOM 3492 C C . ILE B 1 249 ? 10.681 12.635 -11.649 1.00 25.37 249 ILE B C 1
ATOM 3493 O O . ILE B 1 249 ? 11.239 13.160 -12.614 1.00 25.31 249 ILE B O 1
ATOM 3498 N N . ALA B 1 250 ? 9.665 11.785 -11.777 1.00 24.92 250 ALA B N 1
ATOM 3499 C CA . ALA B 1 250 ? 9.158 11.413 -13.095 1.00 26.34 250 ALA B CA 1
ATOM 3500 C C . ALA B 1 250 ? 8.650 12.670 -13.815 1.00 26.19 250 ALA B C 1
ATOM 3501 O O . ALA B 1 250 ? 8.870 12.845 -15.013 1.00 26.22 250 ALA B O 1
ATOM 3503 N N . PHE B 1 251 ? 7.981 13.551 -13.078 1.00 25.68 251 PHE B N 1
ATOM 3504 C CA . PHE B 1 251 ? 7.489 14.781 -13.681 1.00 24.68 251 PHE B CA 1
ATOM 3505 C C . PHE B 1 251 ? 8.651 15.634 -14.198 1.00 23.27 251 PHE B C 1
ATOM 3506 O O . PHE B 1 251 ? 8.633 16.088 -15.346 1.00 21.95 251 PHE B O 1
ATOM 3514 N N . LEU B 1 252 ? 9.667 15.849 -13.366 1.00 22.96 252 LEU B N 1
ATOM 3515 C CA . LEU B 1 252 ? 10.806 16.662 -13.801 1.00 23.07 252 LEU B CA 1
ATOM 3516 C C . LEU B 1 252 ? 11.555 16.076 -15.002 1.00 23.80 252 LEU B C 1
ATOM 3517 O O . LEU B 1 252 ? 12.165 16.816 -15.773 1.00 23.69 252 LEU B O 1
ATOM 3522 N N . VAL B 1 253 ? 11.521 14.755 -15.171 1.00 25.67 253 VAL B N 1
ATOM 3523 C CA . VAL B 1 253 ? 12.198 14.155 -16.318 1.00 25.12 253 VAL B CA 1
ATOM 3524 C C . VAL B 1 253 ? 11.294 14.177 -17.551 1.00 25.42 253 VAL B C 1
ATOM 3525 O O . VAL B 1 253 ? 11.776 14.307 -18.675 1.00 24.75 253 VAL B O 1
ATOM 3529 N N . SER B 1 254 ? 9.984 14.081 -17.338 1.00 26.51 254 SER B N 1
ATOM 3530 C CA . SER B 1 254 ? 9.027 14.077 -18.445 1.00 29.42 254 SER B CA 1
ATOM 3531 C C . SER B 1 254 ? 9.076 15.338 -19.308 1.00 31.30 254 SER B C 1
ATOM 3532 O O . SER B 1 254 ? 9.669 16.352 -18.938 1.00 31.87 254 SER B O 1
ATOM 3535 N N . LYS B 1 255 ? 8.426 15.253 -20.463 1.00 34.28 255 LYS B N 1
ATOM 3536 C CA . LYS B 1 255 ? 8.350 16.346 -21.430 1.00 34.01 255 LYS B CA 1
ATOM 3537 C C . LYS B 1 255 ? 7.525 17.510 -20.878 1.00 31.72 255 LYS B C 1
ATOM 3538 O O . LYS B 1 255 ? 7.586 18.625 -21.390 1.00 30.07 255 LYS B O 1
ATOM 3544 N N . ASP B 1 256 ? 6.745 17.231 -19.841 1.00 30.27 256 ASP B N 1
ATOM 3545 C CA . ASP B 1 256 ? 5.902 18.233 -19.207 1.00 29.35 256 ASP B CA 1
ATOM 3546 C C . ASP B 1 256 ? 6.706 19.226 -18.375 1.00 28.60 256 ASP B C 1
ATOM 3547 O O . ASP B 1 256 ? 6.132 20.095 -17.718 1.00 27.28 256 ASP B O 1
ATOM 3552 N N . ALA B 1 257 ? 8.029 19.087 -18.405 1.00 26.24 257 ALA B N 1
ATOM 3553 C CA . ALA B 1 257 ? 8.925 19.962 -17.657 1.00 26.02 257 ALA B CA 1
ATOM 3554 C C . ALA B 1 257 ? 10.077 20.392 -18.552 1.00 25.14 257 ALA B C 1
ATOM 3555 O O . ALA B 1 257 ? 11.160 20.727 -18.077 1.00 24.82 257 ALA B O 1
ATOM 3557 N N . GLY B 1 258 ? 9.831 20.385 -19.858 1.00 26.93 258 GLY B N 1
ATOM 3558 C CA . GLY B 1 258 ? 10.857 20.766 -20.812 1.00 24.41 258 GLY B CA 1
ATOM 3559 C C . GLY B 1 258 ? 11.433 22.163 -20.667 1.00 24.27 258 GLY B C 1
ATOM 3560 O O . GLY B 1 258 ? 12.514 22.442 -21.178 1.00 25.73 258 GLY B O 1
ATOM 3561 N N . TYR B 1 259 ? 10.731 23.053 -19.975 1.00 23.41 259 TYR B N 1
ATOM 3562 C CA . TYR B 1 259 ? 11.217 24.428 -19.807 1.00 21.03 259 TYR B CA 1
ATOM 3563 C C . TYR B 1 259 ? 11.772 24.637 -18.396 1.00 22.02 259 TYR B C 1
ATOM 3564 O O . TYR B 1 259 ? 12.226 25.733 -18.033 1.00 20.93 259 TYR B O 1
ATOM 3573 N N . ILE B 1 260 ? 11.732 23.569 -17.606 1.00 19.90 260 ILE B N 1
ATOM 3574 C CA . ILE B 1 260 ? 12.196 23.630 -16.232 1.00 22.17 260 ILE B CA 1
ATOM 3575 C C . ILE B 1 260 ? 13.638 23.168 -16.040 1.00 22.31 260 ILE B C 1
ATOM 3576 O O . ILE B 1 260 ? 13.989 22.032 -16.380 1.00 22.10 260 ILE B O 1
ATOM 3581 N N . THR B 1 261 ? 14.461 24.059 -15.498 1.00 22.30 261 THR B N 1
ATOM 3582 C CA . THR B 1 261 ? 15.848 23.748 -15.193 1.00 22.43 261 THR B CA 1
ATOM 3583 C C . THR B 1 261 ? 16.345 24.676 -14.082 1.00 23.27 261 THR B C 1
ATOM 3584 O O . THR B 1 261 ? 16.136 25.890 -14.126 1.00 24.23 261 THR B O 1
ATOM 3588 N N . GLY B 1 262 ? 16.985 24.098 -13.072 1.00 22.25 262 GLY B N 1
ATOM 3589 C CA . GLY B 1 262 ? 17.490 24.897 -11.972 1.00 20.89 262 GLY B CA 1
ATOM 3590 C C . GLY B 1 262 ? 16.458 25.064 -10.874 1.00 19.33 262 GLY B C 1
ATOM 3591 O O . GLY B 1 262 ? 16.619 25.905 -9.984 1.00 16.66 262 GLY B O 1
ATOM 3592 N N . THR B 1 263 ? 15.389 24.276 -10.922 1.00 17.74 263 THR B N 1
ATOM 3593 C CA . THR B 1 263 ? 14.385 24.415 -9.888 1.00 21.30 263 THR B CA 1
ATOM 3594 C C . THR B 1 263 ? 14.339 23.218 -8.960 1.00 22.26 263 THR B C 1
ATOM 3595 O O . THR B 1 263 ? 14.502 22.071 -9.379 1.00 23.12 263 THR B O 1
ATOM 3599 N N . THR B 1 264 ? 14.115 23.504 -7.686 1.00 22.62 264 THR B N 1
ATOM 3600 C CA . THR B 1 264 ? 14.028 22.470 -6.672 1.00 23.09 264 THR B CA 1
ATOM 3601 C C . THR B 1 264 ? 12.544 22.310 -6.337 1.00 22.87 264 THR B C 1
ATOM 3602 O O . THR B 1 264 ? 11.872 23.276 -5.985 1.00 24.73 264 THR B O 1
ATOM 3606 N N . LEU B 1 265 ? 12.033 21.090 -6.473 1.00 22.46 265 LEU B N 1
ATOM 3607 C CA . LEU B 1 265 ? 10.632 20.803 -6.198 1.00 20.49 265 LEU B CA 1
ATOM 3608 C C . LEU B 1 265 ? 10.434 20.206 -4.811 1.00 20.59 265 LEU B C 1
ATOM 3609 O O . LEU B 1 265 ? 10.821 19.066 -4.544 1.00 19.70 265 LEU B O 1
ATOM 3614 N N . LYS B 1 266 ? 9.823 20.982 -3.926 1.00 20.90 266 LYS B N 1
ATOM 3615 C CA . LYS B 1 266 ? 9.568 20.540 -2.562 1.00 21.01 266 LYS B CA 1
ATOM 3616 C C . LYS B 1 266 ? 8.356 19.608 -2.520 1.00 21.37 266 LYS B C 1
ATOM 3617 O O . LYS B 1 266 ? 7.333 19.884 -3.142 1.00 22.84 266 LYS B O 1
ATOM 3623 N N . VAL B 1 267 ? 8.486 18.504 -1.791 1.00 20.08 267 VAL B N 1
ATOM 3624 C CA . VAL B 1 267 ? 7.419 17.517 -1.639 1.00 22.04 267 VAL B CA 1
ATOM 3625 C C . VAL B 1 267 ? 7.436 17.182 -0.153 1.00 22.56 267 VAL B C 1
ATOM 3626 O O . VAL B 1 267 ? 7.912 16.107 0.234 1.00 25.26 267 VAL B O 1
ATOM 3630 N N . ASP B 1 268 ? 6.899 18.080 0.671 1.00 21.00 268 ASP B N 1
ATOM 3631 C CA . ASP B 1 268 ? 6.945 17.901 2.122 1.00 20.72 268 ASP B CA 1
ATOM 3632 C C . ASP B 1 268 ? 5.636 17.984 2.895 1.00 20.12 268 ASP B C 1
ATOM 3633 O O . ASP B 1 268 ? 5.652 18.038 4.128 1.00 17.20 268 ASP B O 1
ATOM 3638 N N . GLY B 1 269 ? 4.510 18.013 2.190 1.00 19.89 269 GLY B N 1
ATOM 3639 C CA . GLY B 1 269 ? 3.235 18.096 2.886 1.00 18.75 269 GLY B CA 1
ATOM 3640 C C . GLY B 1 269 ? 3.164 19.264 3.858 1.00 17.86 269 GLY B C 1
ATOM 3641 O O . GLY B 1 269 ? 2.500 19.179 4.894 1.00 17.88 269 GLY B O 1
ATOM 3642 N N . GLY B 1 270 ? 3.867 20.348 3.526 1.00 16.62 270 GLY B N 1
ATOM 3643 C CA . GLY B 1 270 ? 3.871 21.541 4.362 1.00 16.11 270 GLY B CA 1
ATOM 3644 C C . GLY B 1 270 ? 4.757 21.513 5.599 1.00 17.66 270 GLY B C 1
ATOM 3645 O O . GLY B 1 270 ? 4.744 22.462 6.394 1.00 15.21 270 GLY B O 1
ATOM 3646 N N . LEU B 1 271 ? 5.540 20.444 5.755 1.00 17.57 271 LEU B N 1
ATOM 3647 C CA . LEU B 1 271 ? 6.414 20.279 6.921 1.00 19.25 271 LEU B CA 1
ATOM 3648 C C . LEU B 1 271 ? 7.308 21.477 7.220 1.00 18.47 271 LEU B C 1
ATOM 3649 O O . LEU B 1 271 ? 7.369 21.917 8.361 1.00 19.32 271 LEU B O 1
ATOM 3654 N N . ILE B 1 272 ? 7.997 21.997 6.207 1.00 17.95 272 ILE B N 1
ATOM 3655 C CA . ILE B 1 272 ? 8.899 23.140 6.395 1.00 20.20 272 ILE B CA 1
ATOM 3656 C C . ILE B 1 272 ? 8.195 24.445 6.802 1.00 21.28 272 ILE B C 1
ATOM 3657 O O . ILE B 1 272 ? 8.857 25.442 7.109 1.00 22.66 272 ILE B O 1
ATOM 3662 N N . LEU B 1 273 ? 6.864 24.441 6.820 1.00 20.24 273 LEU B N 1
ATOM 3663 C CA . LEU B 1 273 ? 6.114 25.641 7.192 1.00 21.04 273 LEU B CA 1
ATOM 3664 C C . LEU B 1 273 ? 5.818 25.750 8.694 1.00 21.92 273 LEU B C 1
ATOM 3665 O O . LEU B 1 273 ? 5.621 26.856 9.210 1.00 20.16 273 LEU B O 1
ATOM 3670 N N . ALA B 1 274 ? 5.803 24.612 9.388 1.00 22.28 274 ALA B N 1
ATOM 3671 C CA . ALA B 1 274 ? 5.495 24.571 10.823 1.00 25.25 274 ALA B CA 1
ATOM 3672 C C . ALA B 1 274 ? 6.588 25.084 11.771 1.00 26.70 274 ALA B C 1
ATOM 3673 O O . ALA B 1 274 ? 7.759 24.739 11.629 1.00 28.25 274 ALA B O 1
ATOM 3675 N N . ARG B 1 275 ? 6.193 25.893 12.753 1.00 29.19 275 ARG B N 1
ATOM 3676 C CA . ARG B 1 275 ? 7.142 26.437 13.722 1.00 31.87 275 ARG B CA 1
ATOM 3677 C C . ARG B 1 275 ? 7.188 25.580 14.977 1.00 33.25 275 ARG B C 1
ATOM 3678 O O . ARG B 1 275 ? 6.183 24.994 15.375 1.00 35.14 275 ARG B O 1
ATOM 3686 N N . ALA B 1 276 ? 8.360 25.515 15.601 1.00 35.10 276 ALA B N 1
ATOM 3687 C CA . ALA B 1 276 ? 8.537 24.733 16.826 1.00 36.45 276 ALA B CA 1
ATOM 3688 C C . ALA B 1 276 ? 7.631 25.266 17.932 1.00 36.13 276 ALA B C 1
ATOM 3689 O O . ALA B 1 276 ? 7.095 26.367 17.823 1.00 37.37 276 ALA B O 1
ATOM 3691 N N . CYS C 1 11 ? 22.435 68.585 11.603 1.00 42.06 11 CYS C N 1
ATOM 3692 C CA . CYS C 1 11 ? 21.899 67.365 12.276 1.00 41.99 11 CYS C CA 1
ATOM 3693 C C . CYS C 1 11 ? 20.779 66.708 11.488 1.00 40.39 11 CYS C C 1
ATOM 3694 O O . CYS C 1 11 ? 19.718 67.293 11.284 1.00 40.81 11 CYS C O 1
ATOM 3697 N N . PRO C 1 12 ? 21.005 65.466 11.044 1.00 39.11 12 PRO C N 1
ATOM 3698 C CA . PRO C 1 12 ? 20.010 64.722 10.271 1.00 38.10 12 PRO C CA 1
ATOM 3699 C C . PRO C 1 12 ? 18.711 64.499 11.039 1.00 37.17 12 PRO C C 1
ATOM 3700 O O . PRO C 1 12 ? 18.704 64.466 12.271 1.00 36.69 12 PRO C O 1
ATOM 3704 N N . ALA C 1 13 ? 17.618 64.349 10.296 1.00 34.93 13 ALA C N 1
ATOM 3705 C CA . ALA C 1 13 ? 16.300 64.150 10.880 1.00 33.16 13 ALA C CA 1
ATOM 3706 C C . ALA C 1 13 ? 15.698 62.804 10.465 1.00 32.80 13 ALA C C 1
ATOM 3707 O O . ALA C 1 13 ? 15.761 62.412 9.297 1.00 32.97 13 ALA C O 1
ATOM 3709 N N . ALA C 1 14 ? 15.116 62.099 11.427 1.00 30.23 14 ALA C N 1
ATOM 3710 C CA . ALA C 1 14 ? 14.517 60.804 11.162 1.00 28.87 14 ALA C CA 1
ATOM 3711 C C . ALA C 1 14 ? 13.053 60.762 11.536 1.00 28.03 14 ALA C C 1
ATOM 3712 O O . ALA C 1 14 ? 12.615 61.448 12.455 1.00 29.31 14 ALA C O 1
ATOM 3714 N N . VAL C 1 15 ? 12.298 59.951 10.803 1.00 27.36 15 VAL C N 1
ATOM 3715 C CA . VAL C 1 15 ? 10.879 59.761 11.057 1.00 26.67 15 VAL C CA 1
ATOM 3716 C C . VAL C 1 15 ? 10.679 58.320 11.521 1.00 26.46 15 VAL C C 1
ATOM 3717 O O . VAL C 1 15 ? 11.204 57.390 10.910 1.00 27.85 15 VAL C O 1
ATOM 3721 N N . ILE C 1 16 ? 9.936 58.134 12.605 1.00 25.60 16 ILE C N 1
ATOM 3722 C CA . ILE C 1 16 ? 9.670 56.794 13.121 1.00 23.59 16 ILE C CA 1
ATOM 3723 C C . ILE C 1 16 ? 8.164 56.597 13.283 1.00 23.07 16 ILE C C 1
ATOM 3724 O O . ILE C 1 16 ? 7.537 57.244 14.123 1.00 24.00 16 ILE C O 1
ATOM 3729 N N . THR C 1 17 ? 7.583 55.716 12.471 1.00 20.80 17 THR C N 1
ATOM 3730 C CA . THR C 1 17 ? 6.151 55.438 12.553 1.00 21.61 17 THR C CA 1
ATOM 3731 C C . THR C 1 17 ? 5.930 54.525 13.759 1.00 19.34 17 THR C C 1
ATOM 3732 O O . THR C 1 17 ? 6.762 53.672 14.052 1.00 19.26 17 THR C O 1
ATOM 3736 N N . GLY C 1 18 ? 4.821 54.726 14.465 1.00 19.51 18 GLY C N 1
ATOM 3737 C CA . GLY C 1 18 ? 4.537 53.931 15.650 1.00 19.56 18 GLY C CA 1
ATOM 3738 C C . GLY C 1 18 ? 5.652 54.042 16.683 1.00 20.15 18 GLY C C 1
ATOM 3739 O O . GLY C 1 18 ? 5.942 53.088 17.398 1.00 19.13 18 GLY C O 1
ATOM 3740 N N . GLY C 1 19 ? 6.267 55.218 16.781 1.00 20.81 19 GLY C N 1
ATOM 3741 C CA . GLY C 1 19 ? 7.374 55.389 17.708 1.00 20.91 19 GLY C CA 1
ATOM 3742 C C . GLY C 1 19 ? 7.089 55.778 19.145 1.00 22.36 19 GLY C C 1
ATOM 3743 O O . GLY C 1 19 ? 8.023 56.063 19.905 1.00 21.84 19 GLY C O 1
ATOM 3744 N N . ALA C 1 20 ? 5.819 55.775 19.535 1.00 22.41 20 ALA C N 1
ATOM 3745 C CA . ALA C 1 20 ? 5.450 56.157 20.892 1.00 22.97 20 ALA C CA 1
ATOM 3746 C C . ALA C 1 20 ? 5.797 55.114 21.954 1.00 23.14 20 ALA C C 1
ATOM 3747 O O . ALA C 1 20 ? 6.180 55.474 23.078 1.00 23.31 20 ALA C O 1
ATOM 3749 N N . ARG C 1 21 ? 5.677 53.833 21.603 1.00 21.68 21 ARG C N 1
ATOM 3750 C CA . ARG C 1 21 ? 5.955 52.752 22.552 1.00 21.01 21 ARG C CA 1
ATOM 3751 C C . ARG C 1 21 ? 6.709 51.541 21.982 1.00 20.27 21 ARG C C 1
ATOM 3752 O O . ARG C 1 21 ? 6.867 51.397 20.771 1.00 20.76 21 ARG C O 1
ATOM 3760 N N . ARG C 1 22 ? 7.153 50.676 22.891 1.00 20.20 22 ARG C N 1
ATOM 3761 C CA . ARG C 1 22 ? 7.839 49.434 22.568 1.00 20.66 22 ARG C CA 1
ATOM 3762 C C . ARG C 1 22 ? 9.050 49.582 21.661 1.00 20.24 22 ARG C C 1
ATOM 3763 O O . ARG C 1 22 ? 9.961 50.343 21.978 1.00 21.71 22 ARG C O 1
ATOM 3771 N N . ILE C 1 23 ? 9.079 48.858 20.546 1.00 18.38 23 ILE C N 1
ATOM 3772 C CA . ILE C 1 23 ? 10.220 48.945 19.651 1.00 17.75 23 ILE C CA 1
ATOM 3773 C C . ILE C 1 23 ? 10.385 50.307 18.965 1.00 18.72 23 ILE C C 1
ATOM 3774 O O . ILE C 1 23 ? 11.501 50.829 18.887 1.00 18.49 23 ILE C O 1
ATOM 3779 N N . GLY C 1 24 ? 9.296 50.891 18.480 1.00 18.62 24 GLY C N 1
ATOM 3780 C CA . GLY C 1 24 ? 9.399 52.189 17.843 1.00 18.18 24 GLY C CA 1
ATOM 3781 C C . GLY C 1 24 ? 9.938 53.240 18.813 1.00 20.18 24 GLY C C 1
ATOM 3782 O O . GLY C 1 24 ? 10.722 54.112 18.427 1.00 18.03 24 GLY C O 1
ATOM 3783 N N . HIS C 1 25 ? 9.518 53.151 20.074 1.00 21.77 25 HIS C N 1
ATOM 3784 C CA . HIS C 1 25 ? 9.953 54.081 21.128 1.00 24.36 25 HIS C CA 1
ATOM 3785 C C . HIS C 1 25 ? 11.460 53.979 21.336 1.00 24.79 25 HIS C C 1
ATOM 3786 O O . HIS C 1 25 ? 12.163 54.994 21.423 1.00 26.47 25 HIS C O 1
ATOM 3793 N N . SER C 1 26 ? 11.953 52.746 21.412 1.00 23.71 26 SER C N 1
ATOM 3794 C CA . SER C 1 26 ? 13.372 52.489 21.609 1.00 22.97 26 SER C CA 1
ATOM 3795 C C . SER C 1 26 ? 14.196 52.953 20.395 1.00 23.91 26 SER C C 1
ATOM 3796 O O . SER C 1 26 ? 15.308 53.469 20.543 1.00 22.96 26 SER C O 1
ATOM 3799 N N . ILE C 1 27 ? 13.650 52.770 19.197 1.00 24.08 27 ILE C N 1
ATOM 3800 C CA . ILE C 1 27 ? 14.353 53.183 17.985 1.00 26.18 27 ILE C CA 1
ATOM 3801 C C . ILE C 1 27 ? 14.504 54.705 17.954 1.00 27.19 27 ILE C C 1
ATOM 3802 O O . ILE C 1 27 ? 15.576 55.215 17.644 1.00 28.68 27 ILE C O 1
ATOM 3807 N N . ALA C 1 28 ? 13.427 55.422 18.264 1.00 26.65 28 ALA C N 1
ATOM 3808 C CA . ALA C 1 28 ? 13.448 56.884 18.262 1.00 29.34 28 ALA C CA 1
ATOM 3809 C C . ALA C 1 28 ? 14.484 57.422 19.253 1.00 31.19 28 ALA C C 1
ATOM 3810 O O . ALA C 1 28 ? 15.250 58.335 18.937 1.00 31.57 28 ALA C O 1
ATOM 3812 N N . VAL C 1 29 ? 14.504 56.841 20.447 1.00 32.68 29 VAL C N 1
ATOM 3813 C CA . VAL C 1 29 ? 15.440 57.235 21.491 1.00 34.51 29 VAL C CA 1
ATOM 3814 C C . VAL C 1 29 ? 16.887 56.973 21.067 1.00 35.74 29 VAL C C 1
ATOM 3815 O O . VAL C 1 29 ? 17.782 57.790 21.309 1.00 35.09 29 VAL C O 1
ATOM 3819 N N . ARG C 1 30 ? 17.108 55.823 20.437 1.00 36.38 30 ARG C N 1
ATOM 3820 C CA . ARG C 1 30 ? 18.440 55.438 19.995 1.00 36.89 30 ARG C CA 1
ATOM 3821 C C . ARG C 1 30 ? 18.976 56.366 18.914 1.00 37.45 30 ARG C C 1
ATOM 3822 O O . ARG C 1 30 ? 20.131 56.794 18.977 1.00 38.22 30 ARG C O 1
ATOM 3830 N N . LEU C 1 31 ? 18.150 56.683 17.921 1.00 36.56 31 LEU C N 1
ATOM 3831 C CA . LEU C 1 31 ? 18.590 57.580 16.857 1.00 36.48 31 LEU C CA 1
ATOM 3832 C C . LEU C 1 31 ? 18.801 58.987 17.410 1.00 37.25 31 LEU C C 1
ATOM 3833 O O . LEU C 1 31 ? 19.701 59.711 16.974 1.00 37.31 31 LEU C O 1
ATOM 3838 N N . HIS C 1 32 ? 17.971 59.373 18.374 1.00 38.28 32 HIS C N 1
ATOM 3839 C CA . HIS C 1 32 ? 18.079 60.693 18.994 1.00 38.87 32 HIS C CA 1
ATOM 3840 C C . HIS C 1 32 ? 19.411 60.792 19.733 1.00 38.93 32 HIS C C 1
ATOM 3841 O O . HIS C 1 32 ? 20.081 61.816 19.683 1.00 39.22 32 HIS C O 1
ATOM 3848 N N . GLN C 1 33 ? 19.800 59.714 20.404 1.00 39.94 33 GLN C N 1
ATOM 3849 C CA . GLN C 1 33 ? 21.059 59.695 21.136 1.00 40.66 33 GLN C CA 1
ATOM 3850 C C . GLN C 1 33 ? 22.247 59.847 20.196 1.00 41.69 33 GLN C C 1
ATOM 3851 O O . GLN C 1 33 ? 23.320 60.300 20.603 1.00 40.07 33 GLN C O 1
ATOM 3857 N N . GLN C 1 34 ? 22.064 59.460 18.938 1.00 42.03 34 GLN C N 1
ATOM 3858 C CA . GLN C 1 34 ? 23.142 59.571 17.973 1.00 42.41 34 GLN C CA 1
ATOM 3859 C C . GLN C 1 34 ? 23.113 60.897 17.236 1.00 42.04 34 GLN C C 1
ATOM 3860 O O . GLN C 1 34 ? 23.798 61.071 16.233 1.00 43.96 34 GLN C O 1
ATOM 3866 N N . GLY C 1 35 ? 22.316 61.835 17.738 1.00 40.52 35 GLY C N 1
ATOM 3867 C CA . GLY C 1 35 ? 22.258 63.146 17.121 1.00 39.44 35 GLY C CA 1
ATOM 3868 C C . GLY C 1 35 ? 21.119 63.433 16.169 1.00 38.50 35 GLY C C 1
ATOM 3869 O O . GLY C 1 35 ? 21.073 64.517 15.585 1.00 38.98 35 GLY C O 1
ATOM 3870 N N . PHE C 1 36 ? 20.202 62.486 16.008 1.00 36.54 36 PHE C N 1
ATOM 3871 C CA . PHE C 1 36 ? 19.135 62.429 15.021 1.00 35.99 36 PHE C CA 1
ATOM 3872 C C . PHE C 1 36 ? 17.884 63.160 15.509 1.00 36.45 36 PHE C C 1
ATOM 3873 O O . PHE C 1 36 ? 17.454 63.038 16.648 1.00 37.03 36 PHE C O 1
ATOM 3881 N N . ARG C 1 37 ? 17.327 63.987 14.607 1.00 36.46 37 ARG C N 1
ATOM 3882 C CA . ARG C 1 37 ? 16.125 64.734 14.954 1.00 36.68 37 ARG C CA 1
ATOM 3883 C C . ARG C 1 37 ? 14.859 63.976 14.541 1.00 37.29 37 ARG C C 1
ATOM 3884 O O . ARG C 1 37 ? 14.528 63.845 13.371 1.00 36.87 37 ARG C O 1
ATOM 3892 N N . VAL C 1 38 ? 14.162 63.433 15.559 1.00 36.16 38 VAL C N 1
ATOM 3893 C CA . VAL C 1 38 ? 13.320 62.275 15.278 1.00 35.98 38 VAL C CA 1
ATOM 3894 C C . VAL C 1 38 ? 11.835 62.631 15.355 1.00 34.34 38 VAL C C 1
ATOM 3895 O O . VAL C 1 38 ? 11.326 63.114 16.358 1.00 34.57 38 VAL C O 1
ATOM 3899 N N . VAL C 1 39 ? 11.143 62.418 14.221 1.00 32.16 39 VAL C N 1
ATOM 3900 C CA . VAL C 1 39 ? 9.694 62.585 14.236 1.00 29.06 39 VAL C CA 1
ATOM 3901 C C . VAL C 1 39 ? 8.991 61.344 14.790 1.00 28.60 39 VAL C C 1
ATOM 3902 O O . VAL C 1 39 ? 9.139 60.234 14.298 1.00 28.45 39 VAL C O 1
ATOM 3906 N N . VAL C 1 40 ? 8.232 61.559 15.881 1.00 26.96 40 VAL C N 1
ATOM 3907 C CA . VAL C 1 40 ? 7.519 60.444 16.492 1.00 24.19 40 VAL C CA 1
ATOM 3908 C C . VAL C 1 40 ? 6.060 60.388 16.034 1.00 23.37 40 VAL C C 1
ATOM 3909 O O . VAL C 1 40 ? 5.187 61.058 16.570 1.00 23.02 40 VAL C O 1
ATOM 3913 N N . HIS C 1 41 ? 5.818 59.525 15.052 1.00 21.53 41 HIS C N 1
ATOM 3914 C CA . HIS C 1 41 ? 4.458 59.315 14.572 1.00 20.14 41 HIS C CA 1
ATOM 3915 C C . HIS C 1 41 ? 3.707 58.334 15.482 1.00 19.63 41 HIS C C 1
ATOM 3916 O O . HIS C 1 41 ? 4.310 57.450 16.094 1.00 18.79 41 HIS C O 1
ATOM 3923 N N . TYR C 1 42 ? 2.395 58.522 15.585 1.00 19.75 42 TYR C N 1
ATOM 3924 C CA . TYR C 1 42 ? 1.547 57.649 16.391 1.00 21.83 42 TYR C CA 1
ATOM 3925 C C . TYR C 1 42 ? 0.131 57.727 15.856 1.00 21.35 42 TYR C C 1
ATOM 3926 O O . TYR C 1 42 ? -0.156 58.491 14.938 1.00 22.41 42 TYR C O 1
ATOM 3935 N N . ARG C 1 43 ? -0.753 56.918 16.419 1.00 23.21 43 ARG C N 1
ATOM 3936 C CA . ARG C 1 43 ? -2.139 56.945 16.004 1.00 25.47 43 ARG C CA 1
ATOM 3937 C C . ARG C 1 43 ? -3.027 57.014 17.245 1.00 27.31 43 ARG C C 1
ATOM 3938 O O . ARG C 1 43 ? -3.838 57.930 17.376 1.00 28.06 43 ARG C O 1
ATOM 3946 N N . HIS C 1 44 ? -2.852 56.064 18.163 1.00 26.65 44 HIS C N 1
ATOM 3947 C CA . HIS C 1 44 ? -3.658 56.015 19.375 1.00 27.41 44 HIS C CA 1
ATOM 3948 C C . HIS C 1 44 ? -2.929 56.352 20.675 1.00 28.15 44 HIS C C 1
ATOM 3949 O O . HIS C 1 44 ? -3.567 56.711 21.659 1.00 27.81 44 HIS C O 1
ATOM 3956 N N . SER C 1 45 ? -1.605 56.233 20.688 1.00 26.69 45 SER C N 1
ATOM 3957 C CA . SER C 1 45 ? -0.839 56.493 21.905 1.00 24.98 45 SER C CA 1
ATOM 3958 C C . SER C 1 45 ? -0.392 57.939 22.067 1.00 25.19 45 SER C C 1
ATOM 3959 O O . SER C 1 45 ? 0.802 58.225 22.146 1.00 24.29 45 SER C O 1
ATOM 3962 N N . GLU C 1 46 ? -1.358 58.846 22.147 1.00 25.80 46 GLU C N 1
ATOM 3963 C CA . GLU C 1 46 ? -1.062 60.268 22.286 1.00 28.39 46 GLU C CA 1
ATOM 3964 C C . GLU C 1 46 ? -0.272 60.561 23.560 1.00 26.26 46 GLU C C 1
ATOM 3965 O O . GLU C 1 46 ? 0.749 61.245 23.521 1.00 24.92 46 GLU C O 1
ATOM 3971 N N . GLY C 1 47 ? -0.740 60.034 24.685 1.00 27.11 47 GLY C N 1
ATOM 3972 C CA . GLY C 1 47 ? -0.050 60.261 25.938 1.00 26.59 47 GLY C CA 1
ATOM 3973 C C . GLY C 1 47 ? 1.417 59.892 25.840 1.00 27.60 47 GLY C C 1
ATOM 3974 O O . GLY C 1 47 ? 2.298 60.707 26.124 1.00 27.84 47 GLY C O 1
ATOM 3975 N N . ALA C 1 48 ? 1.678 58.658 25.423 1.00 26.70 48 ALA C N 1
ATOM 3976 C CA . ALA C 1 48 ? 3.042 58.157 25.293 1.00 28.47 48 ALA C CA 1
ATOM 3977 C C . ALA C 1 48 ? 3.913 59.013 24.372 1.00 28.67 48 ALA C C 1
ATOM 3978 O O . ALA C 1 48 ? 5.029 59.386 24.738 1.00 27.99 48 ALA C O 1
ATOM 3980 N N . ALA C 1 49 ? 3.398 59.318 23.182 1.00 29.39 49 ALA C N 1
ATOM 3981 C CA . ALA C 1 49 ? 4.130 60.121 22.207 1.00 31.67 49 ALA C CA 1
ATOM 3982 C C . ALA C 1 49 ? 4.479 61.493 22.775 1.00 33.17 49 ALA C C 1
ATOM 3983 O O . ALA C 1 49 ? 5.584 62.003 22.574 1.00 33.87 49 ALA C O 1
ATOM 3985 N N . GLN C 1 50 ? 3.525 62.087 23.480 1.00 34.85 50 GLN C N 1
ATOM 3986 C CA . GLN C 1 50 ? 3.724 63.394 24.089 1.00 36.47 50 GLN C CA 1
ATOM 3987 C C . GLN C 1 50 ? 4.856 63.344 25.109 1.00 35.61 50 GLN C C 1
ATOM 3988 O O . GLN C 1 50 ? 5.716 64.228 25.138 1.00 35.97 50 GLN C O 1
ATOM 3994 N N . ARG C 1 51 ? 4.853 62.304 25.941 1.00 33.95 51 ARG C N 1
ATOM 3995 C CA . ARG C 1 51 ? 5.879 62.133 26.960 1.00 32.01 51 ARG C CA 1
ATOM 3996 C C . ARG C 1 51 ? 7.267 61.883 26.387 1.00 32.00 51 ARG C C 1
ATOM 3997 O O . ARG C 1 51 ? 8.263 62.334 26.957 1.00 30.76 51 ARG C O 1
ATOM 4005 N N . LEU C 1 52 ? 7.335 61.159 25.272 1.00 29.88 52 LEU C N 1
ATOM 4006 C CA . LEU C 1 52 ? 8.616 60.860 24.641 1.00 30.62 52 LEU C CA 1
ATOM 4007 C C . LEU C 1 52 ? 9.251 62.102 24.025 1.00 30.69 52 LEU C C 1
ATOM 4008 O O . LEU C 1 52 ? 10.454 62.328 24.174 1.00 29.35 52 LEU C O 1
ATOM 4013 N N . VAL C 1 53 ? 8.439 62.884 23.317 1.00 31.46 53 VAL C N 1
ATOM 4014 C CA . VAL C 1 53 ? 8.910 64.102 22.673 1.00 35.17 53 VAL C CA 1
ATOM 4015 C C . VAL C 1 53 ? 9.392 65.102 23.734 1.00 37.31 53 VAL C C 1
ATOM 4016 O O . VAL C 1 53 ? 10.404 65.789 23.547 1.00 37.76 53 VAL C O 1
ATOM 4020 N N . ALA C 1 54 ? 8.666 65.174 24.846 1.00 38.10 54 ALA C N 1
ATOM 4021 C CA . ALA C 1 54 ? 9.028 66.073 25.935 1.00 39.20 54 ALA C CA 1
ATOM 4022 C C . ALA C 1 54 ? 10.362 65.610 26.503 1.00 40.57 54 ALA C C 1
ATOM 4023 O O . ALA C 1 54 ? 11.258 66.411 26.751 1.00 42.17 54 ALA C O 1
ATOM 4025 N N . GLU C 1 55 ? 10.489 64.303 26.699 1.00 41.37 55 GLU C N 1
ATOM 4026 C CA . GLU C 1 55 ? 11.715 63.719 27.223 1.00 41.90 55 GLU C CA 1
ATOM 4027 C C . GLU C 1 55 ? 12.896 64.061 26.313 1.00 41.70 55 GLU C C 1
ATOM 4028 O O . GLU C 1 55 ? 13.967 64.448 26.786 1.00 41.87 55 GLU C O 1
ATOM 4034 N N . LEU C 1 56 ? 12.690 63.925 25.006 1.00 40.57 56 LEU C N 1
ATOM 4035 C CA . LEU C 1 56 ? 13.738 64.196 24.027 1.00 40.17 56 LEU C CA 1
ATOM 4036 C C . LEU C 1 56 ? 14.104 65.679 23.915 1.00 40.66 56 LEU C C 1
ATOM 4037 O O . LEU C 1 56 ? 15.286 66.034 23.922 1.00 40.49 56 LEU C O 1
ATOM 4042 N N . ASN C 1 57 ? 13.101 66.542 23.799 1.00 40.43 57 ASN C N 1
ATOM 4043 C CA . ASN C 1 57 ? 13.358 67.974 23.704 1.00 42.27 57 ASN C CA 1
ATOM 4044 C C . ASN C 1 57 ? 14.073 68.428 24.970 1.00 43.85 57 ASN C C 1
ATOM 4045 O O . ASN C 1 57 ? 15.000 69.238 24.924 1.00 43.68 57 ASN C O 1
ATOM 4050 N N . ALA C 1 58 ? 13.639 67.881 26.100 1.00 45.27 58 ALA C N 1
ATOM 4051 C CA . ALA C 1 58 ? 14.229 68.212 27.385 1.00 46.55 58 ALA C CA 1
ATOM 4052 C C . ALA C 1 58 ? 15.736 67.992 27.347 1.00 47.73 58 ALA C C 1
ATOM 4053 O O . ALA C 1 58 ? 16.492 68.719 27.989 1.00 48.90 58 ALA C O 1
ATOM 4055 N N . ALA C 1 59 ? 16.171 66.989 26.591 1.00 48.08 59 ALA C N 1
ATOM 4056 C CA . ALA C 1 59 ? 17.595 66.690 26.476 1.00 48.29 59 ALA C CA 1
ATOM 4057 C C . ALA C 1 59 ? 18.246 67.548 25.394 1.00 48.88 59 ALA C C 1
ATOM 4058 O O . ALA C 1 59 ? 19.459 67.761 25.404 1.00 48.31 59 ALA C O 1
ATOM 4060 N N . ARG C 1 60 ? 17.428 68.031 24.463 1.00 49.72 60 ARG C N 1
ATOM 4061 C CA . ARG C 1 60 ? 17.900 68.872 23.366 1.00 50.74 60 ARG C CA 1
ATOM 4062 C C . ARG C 1 60 ? 16.755 69.699 22.793 1.00 50.58 60 ARG C C 1
ATOM 4063 O O . ARG C 1 60 ? 15.885 69.183 22.098 1.00 50.29 60 ARG C O 1
ATOM 4071 N N . ALA C 1 61 ? 16.763 70.992 23.092 1.00 50.78 61 ALA C N 1
ATOM 4072 C CA . ALA C 1 61 ? 15.723 71.896 22.622 1.00 50.30 61 ALA C CA 1
ATOM 4073 C C . ALA C 1 61 ? 15.427 71.735 21.135 1.00 50.07 61 ALA C C 1
ATOM 4074 O O . ALA C 1 61 ? 16.335 71.728 20.302 1.00 49.96 61 ALA C O 1
ATOM 4076 N N . GLY C 1 62 ? 14.144 71.607 20.814 1.00 49.19 62 GLY C N 1
ATOM 4077 C CA . GLY C 1 62 ? 13.729 71.466 19.429 1.00 49.16 62 GLY C CA 1
ATOM 4078 C C . GLY C 1 62 ? 14.316 70.295 18.657 1.00 47.94 62 GLY C C 1
ATOM 4079 O O . GLY C 1 62 ? 14.576 70.421 17.459 1.00 47.81 62 GLY C O 1
ATOM 4080 N N . SER C 1 63 ? 14.526 69.161 19.321 1.00 46.77 63 SER C N 1
ATOM 4081 C CA . SER C 1 63 ? 15.078 67.994 18.641 1.00 45.32 63 SER C CA 1
ATOM 4082 C C . SER C 1 63 ? 14.012 66.927 18.393 1.00 45.42 63 SER C C 1
ATOM 4083 O O . SER C 1 63 ? 14.294 65.883 17.802 1.00 45.85 63 SER C O 1
ATOM 4086 N N . ALA C 1 64 ? 12.783 67.197 18.825 1.00 43.52 64 ALA C N 1
ATOM 4087 C CA . ALA C 1 64 ? 11.709 66.231 18.653 1.00 41.60 64 ALA C CA 1
ATOM 4088 C C . ALA C 1 64 ? 10.319 66.836 18.483 1.00 40.14 64 ALA C C 1
ATOM 4089 O O . ALA C 1 64 ? 9.978 67.850 19.093 1.00 39.86 64 ALA C O 1
ATOM 4091 N N . VAL C 1 65 ? 9.519 66.188 17.647 1.00 38.08 65 VAL C N 1
ATOM 4092 C CA . VAL C 1 65 ? 8.152 66.608 17.386 1.00 36.58 65 VAL C CA 1
ATOM 4093 C C . VAL C 1 65 ? 7.348 65.335 17.147 1.00 36.57 65 VAL C C 1
ATOM 4094 O O . VAL C 1 65 ? 7.923 64.263 16.917 1.00 34.93 65 VAL C O 1
ATOM 4098 N N . LEU C 1 66 ? 6.027 65.442 17.213 1.00 34.59 66 LEU C N 1
ATOM 4099 C CA . LEU C 1 66 ? 5.178 64.281 16.995 1.00 34.66 66 LEU C CA 1
ATOM 4100 C C . LEU C 1 66 ? 4.244 64.535 15.830 1.00 34.47 66 LEU C C 1
ATOM 4101 O O . LEU C 1 66 ? 4.023 65.685 15.440 1.00 33.18 66 LEU C O 1
ATOM 4106 N N . CYS C 1 67 ? 3.701 63.450 15.282 1.00 34.56 67 CYS C N 1
ATOM 4107 C CA . CYS C 1 67 ? 2.804 63.519 14.135 1.00 33.76 67 CYS C CA 1
ATOM 4108 C C . CYS C 1 67 ? 1.786 62.383 14.208 1.00 31.92 67 CYS C C 1
ATOM 4109 O O . CYS C 1 67 ? 2.151 61.205 14.241 1.00 31.58 67 CYS C O 1
ATOM 4112 N N . LYS C 1 68 ? 0.508 62.739 14.217 1.00 30.39 68 LYS C N 1
ATOM 4113 C CA . LYS C 1 68 ? -0.554 61.748 14.307 1.00 30.70 68 LYS C CA 1
ATOM 4114 C C . LYS C 1 68 ? -1.074 61.365 12.927 1.00 29.94 68 LYS C C 1
ATOM 4115 O O . LYS C 1 68 ? -1.245 62.222 12.064 1.00 30.83 68 LYS C O 1
ATOM 4121 N N . GLY C 1 69 ? -1.320 60.076 12.718 1.00 27.20 69 GLY C N 1
ATOM 4122 C CA . GLY C 1 69 ? -1.824 59.637 11.430 1.00 27.96 69 GLY C CA 1
ATOM 4123 C C . GLY C 1 69 ? -2.193 58.165 11.356 1.00 28.01 69 GLY C C 1
ATOM 4124 O O . GLY C 1 69 ? -1.411 57.302 11.761 1.00 28.58 69 GLY C O 1
ATOM 4125 N N . ASP C 1 70 ? -3.391 57.877 10.854 1.00 26.77 70 ASP C N 1
ATOM 4126 C CA . ASP C 1 70 ? -3.845 56.498 10.710 1.00 26.45 70 ASP C CA 1
ATOM 4127 C C . ASP C 1 70 ? -3.227 55.977 9.414 1.00 24.73 70 ASP C C 1
ATOM 4128 O O . ASP C 1 70 ? -3.303 56.645 8.379 1.00 23.45 70 ASP C O 1
ATOM 4133 N N . LEU C 1 71 ? -2.614 54.795 9.464 1.00 21.62 71 LEU C N 1
ATOM 4134 C CA . LEU C 1 71 ? -1.954 54.255 8.283 1.00 18.48 71 LEU C CA 1
ATOM 4135 C C . LEU C 1 71 ? -2.713 53.130 7.588 1.00 18.54 71 LEU C C 1
ATOM 4136 O O . LEU C 1 71 ? -2.156 52.413 6.750 1.00 17.12 71 LEU C O 1
ATOM 4141 N N . SER C 1 72 ? -3.993 52.985 7.923 1.00 18.24 72 SER C N 1
ATOM 4142 C CA . SER C 1 72 ? -4.833 51.970 7.292 1.00 19.40 72 SER C CA 1
ATOM 4143 C C . SER C 1 72 ? -5.117 52.423 5.862 1.00 20.17 72 SER C C 1
ATOM 4144 O O . SER C 1 72 ? -4.979 53.606 5.538 1.00 20.75 72 SER C O 1
ATOM 4147 N N . LEU C 1 73 ? -5.503 51.483 5.008 1.00 19.42 73 LEU C N 1
ATOM 4148 C CA . LEU C 1 73 ? -5.840 51.812 3.636 1.00 21.70 73 LEU C CA 1
ATOM 4149 C C . LEU C 1 73 ? -7.104 52.675 3.654 1.00 22.04 73 LEU C C 1
ATOM 4150 O O . LEU C 1 73 ? -8.065 52.353 4.346 1.00 22.79 73 LEU C O 1
ATOM 4155 N N . SER C 1 74 ? -7.098 53.767 2.897 1.00 23.77 74 SER C N 1
ATOM 4156 C CA . SER C 1 74 ? -8.268 54.639 2.788 1.00 23.48 74 SER C CA 1
ATOM 4157 C C . SER C 1 74 ? -7.993 55.692 1.720 1.00 24.00 74 SER C C 1
ATOM 4158 O O . SER C 1 74 ? -6.889 55.766 1.174 1.00 23.47 74 SER C O 1
ATOM 4161 N N . SER C 1 75 ? -9.001 56.505 1.420 1.00 23.23 75 SER C N 1
ATOM 4162 C CA . SER C 1 75 ? -8.844 57.567 0.434 1.00 23.91 75 SER C CA 1
ATOM 4163 C C . SER C 1 75 ? -7.902 58.645 0.962 1.00 23.91 75 SER C C 1
ATOM 4164 O O . SER C 1 75 ? -7.318 59.399 0.185 1.00 26.19 75 SER C O 1
ATOM 4167 N N . SER C 1 76 ? -7.730 58.700 2.282 1.00 24.87 76 SER C N 1
ATOM 4168 C CA . SER C 1 76 ? -6.858 59.703 2.906 1.00 25.39 76 SER C CA 1
ATOM 4169 C C . SER C 1 76 ? -5.403 59.266 3.089 1.00 23.95 76 SER C C 1
ATOM 4170 O O . SER C 1 76 ? -4.517 60.111 3.223 1.00 22.53 76 SER C O 1
ATOM 4173 N N . LEU C 1 77 ? -5.162 57.954 3.104 1.00 23.69 77 LEU C N 1
ATOM 4174 C CA . LEU C 1 77 ? -3.811 57.421 3.314 1.00 22.10 77 LEU C CA 1
ATOM 4175 C C . LEU C 1 77 ? -2.696 58.126 2.543 1.00 23.04 77 LEU C C 1
ATOM 4176 O O . LEU C 1 77 ? -1.695 58.536 3.131 1.00 22.93 77 LEU C O 1
ATOM 4181 N N . LEU C 1 78 ? -2.863 58.266 1.232 1.00 24.39 78 LEU C N 1
ATOM 4182 C CA . LEU C 1 78 ? -1.848 58.922 0.405 1.00 28.56 78 LEU C CA 1
ATOM 4183 C C . LEU C 1 78 ? -1.494 60.302 0.956 1.00 28.84 78 LEU C C 1
ATOM 4184 O O . LEU C 1 78 ? -0.320 60.631 1.124 1.00 29.78 78 LEU C O 1
ATOM 4189 N N . ASP C 1 79 ? -2.516 61.109 1.220 1.00 29.54 79 ASP C N 1
ATOM 4190 C CA . ASP C 1 79 ? -2.294 62.455 1.729 1.00 30.19 79 ASP C CA 1
ATOM 4191 C C . ASP C 1 79 ? -1.666 62.429 3.102 1.00 28.94 79 ASP C C 1
ATOM 4192 O O . ASP C 1 79 ? -0.733 63.183 3.380 1.00 28.96 79 ASP C O 1
ATOM 4197 N N . CYS C 1 80 ? -2.180 61.552 3.958 1.00 28.20 80 CYS C N 1
ATOM 4198 C CA . CYS C 1 80 ? -1.653 61.412 5.309 1.00 26.65 80 CYS C CA 1
ATOM 4199 C C . CYS C 1 80 ? -0.154 61.101 5.276 1.00 25.88 80 CYS C C 1
ATOM 4200 O O . CYS C 1 80 ? 0.641 61.765 5.942 1.00 25.47 80 CYS C O 1
ATOM 4203 N N . CYS C 1 81 ? 0.231 60.094 4.496 1.00 25.56 81 CYS C N 1
ATOM 4204 C CA . CYS C 1 81 ? 1.644 59.728 4.398 1.00 25.23 81 CYS C CA 1
ATOM 4205 C C . CYS C 1 81 ? 2.491 60.908 3.917 1.00 25.70 81 CYS C C 1
ATOM 4206 O O . CYS C 1 81 ? 3.619 61.087 4.367 1.00 25.69 81 CYS C O 1
ATOM 4209 N N . GLU C 1 82 ? 1.950 61.706 2.999 1.00 28.10 82 GLU C N 1
ATOM 4210 C CA . GLU C 1 82 ? 2.675 62.870 2.485 1.00 30.89 82 GLU C CA 1
ATOM 4211 C C . GLU C 1 82 ? 2.960 63.851 3.620 1.00 29.86 82 GLU C C 1
ATOM 4212 O O . GLU C 1 82 ? 4.064 64.396 3.723 1.00 28.76 82 GLU C O 1
ATOM 4218 N N . ASP C 1 83 ? 1.960 64.058 4.476 1.00 30.38 83 ASP C N 1
ATOM 4219 C CA . ASP C 1 83 ? 2.089 64.975 5.602 1.00 32.04 83 ASP C CA 1
ATOM 4220 C C . ASP C 1 83 ? 3.065 64.464 6.655 1.00 31.87 83 ASP C C 1
ATOM 4221 O O . ASP C 1 83 ? 3.736 65.248 7.327 1.00 30.47 83 ASP C O 1
ATOM 4226 N N . ILE C 1 84 ? 3.138 63.147 6.810 1.00 29.28 84 ILE C N 1
ATOM 4227 C CA . ILE C 1 84 ? 4.054 62.582 7.787 1.00 27.68 84 ILE C CA 1
ATOM 4228 C C . ILE C 1 84 ? 5.492 62.938 7.398 1.00 27.49 84 ILE C C 1
ATOM 4229 O O . ILE C 1 84 ? 6.293 63.347 8.242 1.00 26.07 84 ILE C O 1
ATOM 4234 N N . ILE C 1 85 ? 5.812 62.797 6.118 1.00 28.24 85 ILE C N 1
ATOM 4235 C CA . ILE C 1 85 ? 7.150 63.127 5.633 1.00 31.63 85 ILE C CA 1
ATOM 4236 C C . ILE C 1 85 ? 7.307 64.647 5.656 1.00 34.93 85 ILE C C 1
ATOM 4237 O O . ILE C 1 85 ? 8.370 65.180 5.990 1.00 35.23 85 ILE C O 1
ATOM 4242 N N . ASP C 1 86 ? 6.226 65.334 5.307 1.00 37.09 86 ASP C N 1
ATOM 4243 C CA . ASP C 1 86 ? 6.205 66.786 5.278 1.00 40.18 86 ASP C CA 1
ATOM 4244 C C . ASP C 1 86 ? 6.525 67.346 6.665 1.00 41.17 86 ASP C C 1
ATOM 4245 O O . ASP C 1 86 ? 7.195 68.370 6.796 1.00 40.92 86 ASP C O 1
ATOM 4250 N N . CYS C 1 87 ? 6.054 66.650 7.695 1.00 41.25 87 CYS C N 1
ATOM 4251 C CA . CYS C 1 87 ? 6.273 67.051 9.079 1.00 41.87 87 CYS C CA 1
ATOM 4252 C C . CYS C 1 87 ? 7.760 67.206 9.386 1.00 41.03 87 CYS C C 1
ATOM 4253 O O . CYS C 1 87 ? 8.181 68.165 10.041 1.00 40.34 87 CYS C O 1
ATOM 4256 N N . SER C 1 88 ? 8.558 66.256 8.913 1.00 39.96 88 SER C N 1
ATOM 4257 C CA . SER C 1 88 ? 9.996 66.305 9.144 1.00 38.29 88 SER C CA 1
ATOM 4258 C C . SER C 1 88 ? 10.602 67.542 8.485 1.00 39.41 88 SER C C 1
ATOM 4259 O O . SER C 1 88 ? 11.537 68.150 9.013 1.00 38.35 88 SER C O 1
ATOM 4262 N N . PHE C 1 89 ? 10.060 67.911 7.331 1.00 40.63 89 PHE C N 1
ATOM 4263 C CA . PHE C 1 89 ? 10.552 69.064 6.590 1.00 42.72 89 PHE C CA 1
ATOM 4264 C C . PHE C 1 89 ? 10.102 70.383 7.195 1.00 44.24 89 PHE C C 1
ATOM 4265 O O . PHE C 1 89 ? 10.767 71.410 7.029 1.00 44.02 89 PHE C O 1
ATOM 4273 N N . ARG C 1 90 ? 8.979 70.346 7.905 1.00 45.12 90 ARG C N 1
ATOM 4274 C CA . ARG C 1 90 ? 8.438 71.536 8.541 1.00 46.39 90 ARG C CA 1
ATOM 4275 C C . ARG C 1 90 ? 9.150 71.834 9.848 1.00 45.22 90 ARG C C 1
ATOM 4276 O O . ARG C 1 90 ? 9.393 72.990 10.175 1.00 47.13 90 ARG C O 1
ATOM 4284 N N . ALA C 1 91 ? 9.495 70.792 10.595 1.00 44.00 91 ALA C N 1
ATOM 4285 C CA . ALA C 1 91 ? 10.157 70.982 11.878 1.00 42.59 91 ALA C CA 1
ATOM 4286 C C . ALA C 1 91 ? 11.676 70.968 11.830 1.00 41.12 91 ALA C C 1
ATOM 4287 O O . ALA C 1 91 ? 12.316 71.505 12.727 1.00 41.94 91 ALA C O 1
ATOM 4289 N N . PHE C 1 92 ? 12.256 70.365 10.797 1.00 39.14 92 PHE C N 1
ATOM 4290 C CA . PHE C 1 92 ? 13.710 70.287 10.701 1.00 36.19 92 PHE C CA 1
ATOM 4291 C C . PHE C 1 92 ? 14.263 70.662 9.328 1.00 35.51 92 PHE C C 1
ATOM 4292 O O . PHE C 1 92 ? 15.478 70.690 9.134 1.00 35.91 92 PHE C O 1
ATOM 4300 N N . GLY C 1 93 ? 13.372 70.945 8.382 1.00 34.99 93 GLY C N 1
ATOM 4301 C CA . GLY C 1 93 ? 13.782 71.332 7.041 1.00 34.98 93 GLY C CA 1
ATOM 4302 C C . GLY C 1 93 ? 14.515 70.256 6.262 1.00 36.36 93 GLY C C 1
ATOM 4303 O O . GLY C 1 93 ? 15.224 70.544 5.289 1.00 36.15 93 GLY C O 1
ATOM 4304 N N . ARG C 1 94 ? 14.333 69.008 6.675 1.00 35.16 94 ARG C N 1
ATOM 4305 C CA . ARG C 1 94 ? 15.003 67.893 6.029 1.00 33.96 94 ARG C CA 1
ATOM 4306 C C . ARG C 1 94 ? 14.530 66.563 6.605 1.00 33.04 94 ARG C C 1
ATOM 4307 O O . ARG C 1 94 ? 13.885 66.513 7.651 1.00 33.85 94 ARG C O 1
ATOM 4315 N N . CYS C 1 95 ? 14.864 65.486 5.907 1.00 31.92 95 CYS C N 1
ATOM 4316 C CA . CYS C 1 95 ? 14.503 64.144 6.337 1.00 28.61 95 CYS C CA 1
ATOM 4317 C C . CYS C 1 95 ? 15.530 63.196 5.736 1.00 26.21 95 CYS C C 1
ATOM 4318 O O . CYS C 1 95 ? 15.575 63.015 4.518 1.00 25.35 95 CYS C O 1
ATOM 4321 N N . ASP C 1 96 ? 16.359 62.602 6.587 1.00 24.22 96 ASP C N 1
ATOM 4322 C CA . ASP C 1 96 ? 17.413 61.696 6.127 1.00 26.19 96 ASP C CA 1
ATOM 4323 C C . ASP C 1 96 ? 17.102 60.216 6.356 1.00 26.53 96 ASP C C 1
ATOM 4324 O O . ASP C 1 96 ? 17.652 59.346 5.675 1.00 25.18 96 ASP C O 1
ATOM 4329 N N . VAL C 1 97 ? 16.231 59.935 7.320 1.00 26.00 97 VAL C N 1
ATOM 4330 C CA . VAL C 1 97 ? 15.912 58.559 7.658 1.00 23.98 97 VAL C CA 1
ATOM 4331 C C . VAL C 1 97 ? 14.426 58.309 7.886 1.00 25.52 97 VAL C C 1
ATOM 4332 O O . VAL C 1 97 ? 13.730 59.111 8.519 1.00 25.96 97 VAL C O 1
ATOM 4336 N N . LEU C 1 98 ? 13.955 57.184 7.353 1.00 23.98 98 LEU C N 1
ATOM 4337 C CA . LEU C 1 98 ? 12.573 56.758 7.509 1.00 22.29 98 LEU C CA 1
ATOM 4338 C C . LEU C 1 98 ? 12.562 55.337 8.077 1.00 23.09 98 LEU C C 1
ATOM 4339 O O . LEU C 1 98 ? 13.170 54.418 7.511 1.00 24.05 98 LEU C O 1
ATOM 4344 N N . VAL C 1 99 ? 11.898 55.159 9.210 1.00 21.67 99 VAL C N 1
ATOM 4345 C CA . VAL C 1 99 ? 11.787 53.841 9.810 1.00 20.34 99 VAL C CA 1
ATOM 4346 C C . VAL C 1 99 ? 10.311 53.435 9.817 1.00 20.62 99 VAL C C 1
ATOM 4347 O O . VAL C 1 99 ? 9.508 53.985 10.568 1.00 18.25 99 VAL C O 1
ATOM 4351 N N . ASN C 1 100 ? 9.975 52.482 8.948 1.00 20.13 100 ASN C N 1
ATOM 4352 C CA . ASN C 1 100 ? 8.615 51.955 8.817 1.00 20.79 100 ASN C CA 1
ATOM 4353 C C . ASN C 1 100 ? 8.415 50.871 9.864 1.00 18.02 100 ASN C C 1
ATOM 4354 O O . ASN C 1 100 ? 8.505 49.671 9.588 1.00 16.58 100 ASN C O 1
ATOM 4359 N N . ASN C 1 101 ? 8.152 51.327 11.081 1.00 18.86 101 ASN C N 1
ATOM 4360 C CA . ASN C 1 101 ? 7.964 50.451 12.220 1.00 18.69 101 ASN C CA 1
ATOM 4361 C C . ASN C 1 101 ? 6.500 50.190 12.568 1.00 17.62 101 ASN C C 1
ATOM 4362 O O . ASN C 1 101 ? 6.156 49.098 13.019 1.00 16.20 101 ASN C O 1
ATOM 4367 N N . ALA C 1 102 ? 5.639 51.184 12.355 1.00 16.19 102 ALA C N 1
ATOM 4368 C CA . ALA C 1 102 ? 4.208 51.037 12.664 1.00 16.77 102 ALA C CA 1
ATOM 4369 C C . ALA C 1 102 ? 3.654 49.742 12.061 1.00 18.96 102 ALA C C 1
ATOM 4370 O O . ALA C 1 102 ? 3.938 49.430 10.904 1.00 18.88 102 ALA C O 1
ATOM 4372 N N . SER C 1 103 ? 2.854 48.997 12.828 1.00 19.20 103 SER C N 1
ATOM 4373 C CA . SER C 1 103 ? 2.323 47.729 12.322 1.00 18.71 103 SER C CA 1
ATOM 4374 C C . SER C 1 103 ? 1.152 47.121 13.086 1.00 18.09 103 SER C C 1
ATOM 4375 O O . SER C 1 103 ? 1.213 46.972 14.302 1.00 18.60 103 SER C O 1
ATOM 4378 N N . ALA C 1 104 ? 0.092 46.764 12.370 1.00 15.57 104 ALA C N 1
ATOM 4379 C CA . ALA C 1 104 ? -1.044 46.106 13.014 1.00 16.28 104 ALA C CA 1
ATOM 4380 C C . ALA C 1 104 ? -0.708 44.611 12.967 1.00 16.54 104 ALA C C 1
ATOM 4381 O O . ALA C 1 104 ? -0.067 44.143 12.023 1.00 15.81 104 ALA C O 1
ATOM 4383 N N . TYR C 1 105 ? -1.139 43.869 13.980 1.00 16.33 105 TYR C N 1
ATOM 4384 C CA . TYR C 1 105 ? -0.857 42.439 14.062 1.00 16.79 105 TY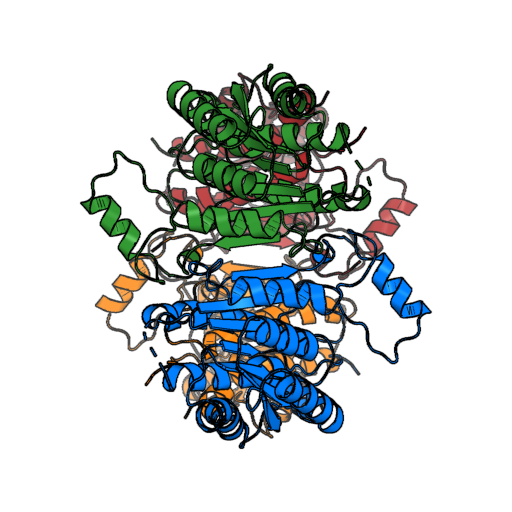R C CA 1
ATOM 4385 C C . TYR C 1 105 ? -1.951 41.733 14.861 1.00 15.71 105 TYR C C 1
ATOM 4386 O O . TYR C 1 105 ? -2.082 41.950 16.055 1.00 15.95 105 TYR C O 1
ATOM 4395 N N . TYR C 1 106 ? -2.739 40.906 14.179 1.00 16.74 106 TYR C N 1
ATOM 4396 C CA . TYR C 1 106 ? -3.817 40.146 14.803 1.00 17.64 106 TYR C CA 1
ATOM 4397 C C . TYR C 1 106 ? -4.327 39.099 13.821 1.00 19.02 106 TYR C C 1
ATOM 4398 O O . TYR C 1 106 ? -4.114 39.214 12.623 1.00 17.78 106 TYR C O 1
ATOM 4407 N N . PRO C 1 107 ? -5.008 38.054 14.322 1.00 20.57 107 PRO C N 1
ATOM 4408 C CA . PRO C 1 107 ? -5.528 36.986 13.464 1.00 20.63 107 PRO C CA 1
ATOM 4409 C C . PRO C 1 107 ? -6.650 37.321 12.489 1.00 21.77 107 PRO C C 1
ATOM 4410 O O . PRO C 1 107 ? -7.481 38.197 12.737 1.00 21.29 107 PRO C O 1
ATOM 4414 N N . THR C 1 108 ? -6.637 36.591 11.375 1.00 19.82 108 THR C N 1
ATOM 4415 C CA . THR C 1 108 ? -7.614 36.686 10.297 1.00 21.20 108 THR C CA 1
ATOM 4416 C C . THR C 1 108 ? -7.717 35.244 9.782 1.00 22.07 108 THR C C 1
ATOM 4417 O O . THR C 1 108 ? -7.315 34.950 8.667 1.00 22.70 108 THR C O 1
ATOM 4421 N N . PRO C 1 109 ? -8.253 34.327 10.603 1.00 24.46 109 PRO C N 1
ATOM 4422 C CA . PRO C 1 109 ? -8.387 32.917 10.215 1.00 27.09 109 PRO C CA 1
ATOM 4423 C C . PRO C 1 109 ? -9.187 32.637 8.945 1.00 27.07 109 PRO C C 1
ATOM 4424 O O . PRO C 1 109 ? -10.224 33.250 8.710 1.00 29.70 109 PRO C O 1
ATOM 4428 N N . LEU C 1 110 ? -8.694 31.705 8.131 1.00 27.34 110 LEU C N 1
ATOM 4429 C CA . LEU C 1 110 ? -9.356 31.346 6.880 1.00 29.08 110 LEU C CA 1
ATOM 4430 C C . LEU C 1 110 ? -10.654 30.586 7.121 1.00 31.16 110 LEU C C 1
ATOM 4431 O O . LEU C 1 110 ? -11.605 30.709 6.353 1.00 31.79 110 LEU C O 1
ATOM 4436 N N . LEU C 1 111 ? -10.693 29.789 8.179 1.00 34.27 111 LEU C N 1
ATOM 4437 C CA . LEU C 1 111 ? -11.907 29.053 8.508 1.00 37.63 111 LEU C CA 1
ATOM 4438 C C . LEU C 1 111 ? -12.446 29.597 9.815 1.00 40.16 111 LEU C C 1
ATOM 4439 O O . LEU C 1 111 ? -11.684 29.891 10.733 1.00 41.06 111 LEU C O 1
ATOM 4444 N N . PRO C 1 112 ? -13.773 29.756 9.908 1.00 42.42 112 PRO C N 1
ATOM 4445 C CA . PRO C 1 112 ? -14.437 30.273 11.107 1.00 43.11 112 PRO C CA 1
ATOM 4446 C C . PRO C 1 112 ? -14.028 29.558 12.399 1.00 43.51 112 PRO C C 1
ATOM 4447 O O . PRO C 1 112 ? -13.378 28.510 12.372 1.00 42.99 112 PRO C O 1
ATOM 4451 N N . PRO C 1 124 ? -14.726 43.072 10.605 1.00 33.22 124 PRO C N 1
ATOM 4452 C CA . PRO C 1 124 ? -14.978 42.790 9.186 1.00 34.25 124 PRO C CA 1
ATOM 4453 C C . PRO C 1 124 ? -13.671 42.575 8.431 1.00 35.59 124 PRO C C 1
ATOM 4454 O O . PRO C 1 124 ? -12.722 43.346 8.577 1.00 33.92 124 PRO C O 1
ATOM 4458 N N . ILE C 1 125 ? -13.640 41.524 7.619 1.00 35.98 125 ILE C N 1
ATOM 4459 C CA . ILE C 1 125 ? -12.447 41.152 6.871 1.00 38.48 125 ILE C CA 1
ATOM 4460 C C . ILE C 1 125 ? -11.765 42.232 6.028 1.00 38.44 125 ILE C C 1
ATOM 4461 O O . ILE C 1 125 ? -10.588 42.523 6.245 1.00 39.29 125 ILE C O 1
ATOM 4466 N N . ASP C 1 126 ? -12.465 42.830 5.070 1.00 38.68 126 ASP C N 1
ATOM 4467 C CA . ASP C 1 126 ? -11.799 43.843 4.262 1.00 37.26 126 ASP C CA 1
ATOM 4468 C C . ASP C 1 126 ? -11.324 45.010 5.123 1.00 34.62 126 ASP C C 1
ATOM 4469 O O . ASP C 1 126 ? -10.377 45.699 4.761 1.00 33.84 126 ASP C O 1
ATOM 4474 N N . ALA C 1 127 ? -11.962 45.225 6.270 1.00 31.55 127 ALA C N 1
ATOM 4475 C CA . ALA C 1 127 ? -11.520 46.297 7.153 1.00 28.41 127 ALA C CA 1
ATOM 4476 C C . ALA C 1 127 ? -10.231 45.833 7.842 1.00 26.92 127 ALA C C 1
ATOM 4477 O O . ALA C 1 127 ? -9.390 46.647 8.234 1.00 24.24 127 ALA C O 1
ATOM 4479 N N . GLN C 1 128 ? -10.084 44.521 8.002 1.00 24.36 128 GLN C N 1
ATOM 4480 C CA . GLN C 1 128 ? -8.877 43.992 8.622 1.00 24.37 128 GLN C CA 1
ATOM 4481 C C . GLN C 1 128 ? -7.785 44.112 7.570 1.00 21.93 128 GLN C C 1
ATOM 4482 O O . GLN C 1 128 ? -6.668 44.503 7.873 1.00 21.26 128 GLN C O 1
ATOM 4488 N N . VAL C 1 129 ? -8.132 43.800 6.326 1.00 21.22 129 VAL C N 1
ATOM 4489 C CA . VAL C 1 129 ? -7.187 43.895 5.222 1.00 21.38 129 VAL C CA 1
ATOM 4490 C C . VAL C 1 129 ? -6.717 45.348 5.115 1.00 23.09 129 VAL C C 1
ATOM 4491 O O . VAL C 1 129 ? -5.537 45.615 4.860 1.00 24.07 129 VAL C O 1
ATOM 4495 N N . ALA C 1 130 ? -7.633 46.289 5.328 1.00 20.60 130 ALA C N 1
ATOM 4496 C CA . ALA C 1 130 ? -7.287 47.707 5.239 1.00 20.90 130 ALA C CA 1
ATOM 4497 C C . ALA C 1 130 ? -6.282 48.117 6.305 1.00 20.46 130 ALA C C 1
ATOM 4498 O O . ALA C 1 130 ? -5.373 48.906 6.052 1.00 19.65 130 ALA C O 1
ATOM 4500 N N . GLU C 1 131 ? -6.453 47.582 7.504 1.00 19.20 131 GLU C N 1
ATOM 4501 C CA . GLU C 1 131 ? -5.576 47.925 8.608 1.00 22.57 131 GLU C CA 1
ATOM 4502 C C . GLU C 1 131 ? -4.250 47.176 8.592 1.00 21.37 131 GLU C C 1
ATOM 4503 O O . GLU C 1 131 ? -3.213 47.734 8.942 1.00 22.03 131 GLU C O 1
ATOM 4509 N N . LEU C 1 132 ? -4.292 45.914 8.193 1.00 21.10 132 LEU C N 1
ATOM 4510 C CA . LEU C 1 132 ? -3.096 45.085 8.153 1.00 19.95 132 LEU C CA 1
ATOM 4511 C C . LEU C 1 132 ? -2.175 45.449 6.997 1.00 20.31 132 LEU C C 1
ATOM 4512 O O . LEU C 1 132 ? -0.966 45.606 7.194 1.00 20.20 132 LEU C O 1
ATOM 4517 N N . PHE C 1 133 ? -2.755 45.604 5.806 1.00 19.96 133 PHE C N 1
ATOM 4518 C CA . PHE C 1 133 ? -2.005 45.963 4.608 1.00 21.77 133 PHE C CA 1
ATOM 4519 C C . PHE C 1 133 ? -1.589 47.420 4.562 1.00 21.47 133 PHE C C 1
ATOM 4520 O O . PHE C 1 133 ? -0.552 47.761 3.980 1.00 20.33 133 PHE C O 1
ATOM 4528 N N . GLY C 1 134 ? -2.414 48.285 5.140 1.00 18.72 134 GLY C N 1
ATOM 4529 C CA . GLY C 1 134 ? -2.078 49.687 5.157 1.00 18.27 134 GLY C CA 1
ATOM 4530 C C . GLY C 1 134 ? -0.820 49.908 5.978 1.00 15.45 134 GLY C C 1
ATOM 4531 O O . GLY C 1 134 ? 0.187 50.374 5.454 1.00 18.42 134 GLY C O 1
ATOM 4532 N N . SER C 1 135 ? -0.871 49.551 7.257 1.00 14.99 135 SER C N 1
ATOM 4533 C CA . SER C 1 135 ? 0.260 49.741 8.166 1.00 16.15 135 SER C CA 1
ATOM 4534 C C . SER C 1 135 ? 1.549 49.012 7.827 1.00 16.90 135 SER C C 1
ATOM 4535 O O . SER C 1 135 ? 2.633 49.581 7.958 1.00 16.91 135 SER C O 1
ATOM 4538 N N . ASN C 1 136 ? 1.436 47.759 7.393 1.00 16.17 136 ASN C N 1
ATOM 4539 C CA . ASN C 1 136 ? 2.619 46.956 7.098 1.00 16.99 136 ASN C CA 1
ATOM 4540 C C . ASN C 1 136 ? 3.207 47.057 5.705 1.00 16.74 136 ASN C C 1
ATOM 4541 O O . ASN C 1 136 ? 4.387 46.745 5.519 1.00 17.24 136 ASN C O 1
ATOM 4546 N N . ALA C 1 137 ? 2.412 47.498 4.735 1.00 15.22 137 ALA C N 1
ATOM 4547 C CA . ALA C 1 137 ? 2.893 47.549 3.368 1.00 15.62 137 ALA C CA 1
ATOM 4548 C C . ALA C 1 137 ? 2.564 48.797 2.545 1.00 16.79 137 ALA C C 1
ATOM 4549 O O . ALA C 1 137 ? 3.475 49.440 2.010 1.00 15.89 137 ALA C O 1
ATOM 4551 N N . VAL C 1 138 ? 1.288 49.153 2.434 1.00 15.51 138 VAL C N 1
ATOM 4552 C CA . VAL C 1 138 ? 0.944 50.313 1.611 1.00 17.30 138 VAL C CA 1
ATOM 4553 C C . VAL C 1 138 ? 1.414 51.675 2.127 1.00 18.29 138 VAL C C 1
ATOM 4554 O O . VAL C 1 138 ? 1.902 52.494 1.334 1.00 21.13 138 VAL C O 1
ATOM 4558 N N . ALA C 1 139 ? 1.279 51.929 3.430 1.00 16.96 139 ALA C N 1
ATOM 4559 C CA . ALA C 1 139 ? 1.740 53.203 4.004 1.00 17.09 139 ALA C CA 1
ATOM 4560 C C . ALA C 1 139 ? 3.259 53.310 3.784 1.00 16.06 139 ALA C C 1
ATOM 4561 O O . ALA C 1 139 ? 3.755 54.333 3.304 1.00 17.16 139 ALA C O 1
ATOM 4563 N N . PRO C 1 140 ? 4.018 52.254 4.137 1.00 16.46 140 PRO C N 1
ATOM 4564 C CA . PRO C 1 140 ? 5.473 52.294 3.937 1.00 17.31 140 PRO C CA 1
ATOM 4565 C C . PRO C 1 140 ? 5.794 52.677 2.488 1.00 17.79 140 PRO C C 1
ATOM 4566 O O . PRO C 1 140 ? 6.708 53.471 2.233 1.00 18.24 140 PRO C O 1
ATOM 4570 N N . LEU C 1 141 ? 5.036 52.103 1.550 1.00 17.63 141 LEU C N 1
ATOM 4571 C CA . LEU C 1 141 ? 5.198 52.406 0.129 1.00 18.62 141 LEU C CA 1
ATOM 4572 C C . LEU C 1 141 ? 4.949 53.897 -0.118 1.00 18.09 141 LEU C C 1
ATOM 4573 O O . LEU C 1 141 ? 5.783 54.574 -0.708 1.00 20.45 141 LEU C O 1
ATOM 4578 N N . PHE C 1 142 ? 3.798 54.408 0.321 1.00 19.95 142 PHE C N 1
ATOM 4579 C CA . PHE C 1 142 ? 3.508 55.834 0.136 1.00 19.28 142 PHE C CA 1
ATOM 4580 C C . PHE C 1 142 ? 4.527 56.705 0.884 1.00 19.93 142 PHE C C 1
ATOM 4581 O O . PHE C 1 142 ? 4.880 57.782 0.420 1.00 19.05 142 PHE C O 1
ATOM 4589 N N . LEU C 1 143 ? 5.003 56.237 2.037 1.00 21.07 143 LEU C N 1
ATOM 4590 C CA . LEU C 1 143 ? 5.979 57.010 2.808 1.00 21.15 143 LEU C CA 1
ATOM 4591 C C . LEU C 1 143 ? 7.332 57.057 2.094 1.00 21.60 143 LEU C C 1
ATOM 4592 O O . LEU C 1 143 ? 7.962 58.117 2.013 1.00 21.12 143 LEU C O 1
ATOM 4597 N N . ILE C 1 144 ? 7.780 55.920 1.571 1.00 20.93 144 ILE C N 1
ATOM 4598 C CA . ILE C 1 144 ? 9.056 55.887 0.861 1.00 21.82 144 ILE C CA 1
ATOM 4599 C C . ILE C 1 144 ? 8.958 56.743 -0.407 1.00 22.80 144 ILE C C 1
ATOM 4600 O O . ILE C 1 144 ? 9.896 57.450 -0.772 1.00 21.23 144 ILE C O 1
ATOM 4605 N N . ARG C 1 145 ? 7.800 56.680 -1.058 1.00 23.28 145 ARG C N 1
ATOM 4606 C CA . ARG C 1 145 ? 7.542 57.430 -2.280 1.00 23.40 145 ARG C CA 1
ATOM 4607 C C . ARG C 1 145 ? 7.654 58.934 -2.008 1.00 23.78 145 ARG C C 1
ATOM 4608 O O . ARG C 1 145 ? 8.353 59.653 -2.724 1.00 23.81 145 ARG C O 1
ATOM 4616 N N . ALA C 1 146 ? 6.969 59.403 -0.968 1.00 21.65 146 ALA C N 1
ATOM 4617 C CA . ALA C 1 146 ? 7.022 60.814 -0.591 1.00 21.82 146 ALA C CA 1
ATOM 4618 C C . ALA C 1 146 ? 8.449 61.206 -0.186 1.00 22.32 146 ALA C C 1
ATOM 4619 O O . ALA C 1 146 ? 8.989 62.209 -0.653 1.00 23.76 146 ALA C O 1
ATOM 4621 N N . PHE C 1 147 ? 9.047 60.397 0.683 1.00 22.94 147 PHE C N 1
ATOM 4622 C CA . PHE C 1 147 ? 10.398 60.624 1.169 1.00 23.62 147 PHE C CA 1
ATOM 4623 C C . PHE C 1 147 ? 11.396 60.838 0.031 1.00 25.49 147 PHE C C 1
ATOM 4624 O O . PHE C 1 147 ? 12.137 61.825 0.024 1.00 25.57 147 PHE C O 1
ATOM 4632 N N . ALA C 1 148 ? 11.410 59.922 -0.931 1.00 27.35 148 ALA C N 1
ATOM 4633 C CA . ALA C 1 148 ? 12.331 60.022 -2.060 1.00 28.97 148 ALA C CA 1
ATOM 4634 C C . ALA C 1 148 ? 12.071 61.239 -2.954 1.00 29.99 148 ALA C C 1
ATOM 4635 O O . ALA C 1 148 ? 13.014 61.870 -3.444 1.00 29.26 148 ALA C O 1
ATOM 4637 N N . ARG C 1 149 ? 10.801 61.572 -3.163 1.00 30.85 149 ARG C N 1
ATOM 4638 C CA . ARG C 1 149 ? 10.456 62.705 -4.013 1.00 34.77 149 ARG C CA 1
ATOM 4639 C C . ARG C 1 149 ? 10.853 64.043 -3.415 1.00 36.58 149 ARG C C 1
ATOM 4640 O O . ARG C 1 149 ? 11.096 65.003 -4.140 1.00 36.72 149 ARG C O 1
ATOM 4648 N N . ARG C 1 150 ? 10.937 64.101 -2.093 1.00 38.51 150 ARG C N 1
ATOM 4649 C CA . ARG C 1 150 ? 11.289 65.344 -1.431 1.00 40.85 150 ARG C CA 1
ATOM 4650 C C . ARG C 1 150 ? 12.777 65.595 -1.214 1.00 42.19 150 ARG C C 1
ATOM 4651 O O . ARG C 1 150 ? 13.153 66.644 -0.692 1.00 43.80 150 ARG C O 1
ATOM 4659 N N . GLN C 1 151 ? 13.623 64.648 -1.611 1.00 42.61 151 GLN C N 1
ATOM 4660 C CA . GLN C 1 151 ? 15.063 64.812 -1.442 1.00 42.25 151 GLN C CA 1
ATOM 4661 C C . GLN C 1 151 ? 15.639 65.686 -2.547 1.00 43.73 151 GLN C C 1
ATOM 4662 O O . GLN C 1 151 ? 15.190 65.626 -3.691 1.00 44.80 151 GLN C O 1
ATOM 4668 N N . SER C 1 159 ? 27.947 64.568 0.171 1.00 52.19 159 SER C N 1
ATOM 4669 C CA . SER C 1 159 ? 26.514 64.467 0.398 1.00 51.88 159 SER C CA 1
ATOM 4670 C C . SER C 1 159 ? 26.234 64.076 1.846 1.00 51.56 159 SER C C 1
ATOM 4671 O O . SER C 1 159 ? 27.039 64.354 2.739 1.00 51.66 159 SER C O 1
ATOM 4674 N N . ARG C 1 160 ? 25.089 63.431 2.063 1.00 49.91 160 ARG C N 1
ATOM 4675 C CA . ARG C 1 160 ? 24.676 62.988 3.389 1.00 46.70 160 ARG C CA 1
ATOM 4676 C C . ARG C 1 160 ? 24.517 61.465 3.432 1.00 43.72 160 ARG C C 1
ATOM 4677 O O . ARG C 1 160 ? 25.211 60.750 2.710 1.00 42.30 160 ARG C O 1
ATOM 4685 N N . ASN C 1 161 ? 23.614 60.971 4.278 1.00 39.99 161 ASN C N 1
ATOM 4686 C CA . ASN C 1 161 ? 23.394 59.528 4.402 1.00 36.87 161 ASN C CA 1
ATOM 4687 C C . ASN C 1 161 ? 21.901 59.206 4.498 1.00 33.92 161 ASN C C 1
ATOM 4688 O O . ASN C 1 161 ? 21.351 59.080 5.593 1.00 32.52 161 ASN C O 1
ATOM 4693 N N . LEU C 1 162 ? 21.254 59.068 3.346 1.00 31.38 162 LEU C N 1
ATOM 4694 C CA . LEU C 1 162 ? 19.827 58.775 3.297 1.00 29.80 162 LEU C CA 1
ATOM 4695 C C . LEU C 1 162 ? 19.557 57.269 3.332 1.00 27.58 162 LEU C C 1
ATOM 4696 O O . LEU C 1 162 ? 20.219 56.498 2.645 1.00 26.51 162 LEU C O 1
ATOM 4701 N N . SER C 1 163 ? 18.594 56.847 4.141 1.00 26.38 163 SER C N 1
ATOM 4702 C CA . SER C 1 163 ? 18.251 55.433 4.192 1.00 25.45 163 SER C CA 1
ATOM 4703 C C . SER C 1 163 ? 16.881 55.196 4.792 1.00 24.36 163 SER C C 1
ATOM 4704 O O . SER C 1 163 ? 16.356 56.017 5.544 1.00 24.29 163 SER C O 1
ATOM 4707 N N . VAL C 1 164 ? 16.300 54.062 4.427 1.00 23.37 164 VAL C N 1
ATOM 4708 C CA . VAL C 1 164 ? 14.998 53.662 4.921 1.00 19.78 164 VAL C CA 1
ATOM 4709 C C . VAL C 1 164 ? 15.223 52.318 5.604 1.00 19.70 164 VAL C C 1
ATOM 4710 O O . VAL C 1 164 ? 16.082 51.544 5.186 1.00 20.07 164 VAL C O 1
ATOM 4714 N N . VAL C 1 165 ? 14.495 52.053 6.682 1.00 20.69 165 VAL C N 1
ATOM 4715 C CA . VAL C 1 165 ? 14.599 50.762 7.351 1.00 19.52 165 VAL C CA 1
ATOM 4716 C C . VAL C 1 165 ? 13.185 50.273 7.644 1.00 20.66 165 VAL C C 1
ATOM 4717 O O . VAL C 1 165 ? 12.401 50.935 8.326 1.00 19.14 165 VAL C O 1
ATOM 4721 N N . ASN C 1 166 ? 12.850 49.110 7.104 1.00 19.41 166 ASN C N 1
ATOM 4722 C CA . ASN C 1 166 ? 11.537 48.551 7.338 1.00 18.13 166 ASN C CA 1
ATOM 4723 C C . ASN C 1 166 ? 11.618 47.504 8.447 1.00 17.61 166 ASN C C 1
ATOM 4724 O O . ASN C 1 166 ? 12.580 46.738 8.529 1.00 19.06 166 ASN C O 1
ATOM 4729 N N . LEU C 1 167 ? 10.637 47.491 9.335 1.00 17.55 167 LEU C N 1
ATOM 4730 C CA . LEU C 1 167 ? 10.634 46.467 10.364 1.00 15.94 167 LEU C CA 1
ATOM 4731 C C . LEU C 1 167 ? 9.876 45.301 9.745 1.00 16.92 167 LEU C C 1
ATOM 4732 O O . LEU C 1 167 ? 8.689 45.417 9.407 1.00 18.21 167 LEU C O 1
ATOM 4737 N N . CYS C 1 168 ? 10.579 44.191 9.559 1.00 16.35 168 CYS C N 1
ATOM 4738 C CA . CYS C 1 168 ? 9.997 42.995 8.983 1.00 16.39 168 CYS C CA 1
ATOM 4739 C C . CYS C 1 168 ? 9.707 41.987 10.083 1.00 17.25 168 CYS C C 1
ATOM 4740 O O . CYS C 1 168 ? 9.544 42.364 11.247 1.00 17.09 168 CYS C O 1
ATOM 4743 N N . ASP C 1 169 ? 9.651 40.710 9.718 1.00 16.59 169 ASP C N 1
ATOM 4744 C CA . ASP C 1 169 ? 9.358 39.642 10.667 1.00 14.04 169 ASP C CA 1
ATOM 4745 C C . ASP C 1 169 ? 10.047 38.377 10.174 1.00 15.89 169 ASP C C 1
ATOM 4746 O O . ASP C 1 169 ? 9.618 37.772 9.192 1.00 15.09 169 ASP C O 1
ATOM 4751 N N . ALA C 1 170 ? 11.104 37.966 10.869 1.00 17.50 170 ALA C N 1
ATOM 4752 C CA . ALA C 1 170 ? 11.860 36.779 10.494 1.00 17.12 170 ALA C CA 1
ATOM 4753 C C . ALA C 1 170 ? 11.023 35.489 10.392 1.00 17.77 170 ALA C C 1
ATOM 4754 O O . ALA C 1 170 ? 11.316 34.623 9.574 1.00 19.80 170 ALA C O 1
ATOM 4756 N N . MET C 1 171 ? 9.982 35.367 11.206 1.00 17.61 171 MET C N 1
ATOM 4757 C CA . MET C 1 171 ? 9.141 34.169 11.214 1.00 20.26 171 MET C CA 1
ATOM 4758 C C . MET C 1 171 ? 8.076 34.031 10.116 1.00 19.66 171 MET C C 1
ATOM 4759 O O . MET C 1 171 ? 7.465 32.969 9.976 1.00 15.18 171 MET C O 1
ATOM 4764 N N . THR C 1 172 ? 7.851 35.084 9.334 1.00 19.57 172 THR C N 1
ATOM 4765 C CA . THR C 1 172 ? 6.834 34.997 8.298 1.00 20.10 172 THR C CA 1
ATOM 4766 C C . THR C 1 172 ? 7.099 33.925 7.232 1.00 21.26 172 THR C C 1
ATOM 4767 O O . THR C 1 172 ? 6.284 33.734 6.334 1.00 18.66 172 THR C O 1
ATOM 4771 N N . ASP C 1 173 ? 8.236 33.236 7.320 1.00 24.81 173 ASP C N 1
ATOM 4772 C CA . ASP C 1 173 ? 8.532 32.154 6.378 1.00 25.40 173 ASP C CA 1
ATOM 4773 C C . ASP C 1 173 ? 7.855 30.902 6.924 1.00 24.55 173 ASP C C 1
ATOM 4774 O O . ASP C 1 173 ? 7.655 29.919 6.213 1.00 25.23 173 ASP C O 1
ATOM 4779 N N . LEU C 1 174 ? 7.525 30.948 8.208 1.00 23.20 174 LEU C N 1
ATOM 4780 C CA . LEU C 1 174 ? 6.838 29.857 8.898 1.00 22.76 174 LEU C CA 1
ATOM 4781 C C . LEU C 1 174 ? 5.525 30.501 9.326 1.00 22.74 174 LEU C C 1
ATOM 4782 O O . LEU C 1 174 ? 5.294 30.752 10.508 1.00 23.38 174 LEU C O 1
ATOM 4787 N N . PRO C 1 175 ? 4.641 30.775 8.359 1.00 22.48 175 PRO C N 1
ATOM 4788 C CA . PRO C 1 175 ? 3.343 31.407 8.605 1.00 22.96 175 PRO C CA 1
ATOM 4789 C C . PRO C 1 175 ? 2.623 30.948 9.857 1.00 22.52 175 PRO C C 1
ATOM 4790 O O . PRO C 1 175 ? 2.203 29.793 9.946 1.00 22.89 175 PRO C O 1
ATOM 4794 N N . LEU C 1 176 ? 2.481 31.850 10.822 1.00 20.35 176 LEU C N 1
ATOM 4795 C CA . LEU C 1 176 ? 1.773 31.515 12.051 1.00 23.41 176 LEU C CA 1
ATOM 4796 C C . LEU C 1 176 ? 0.310 31.254 11.662 1.00 23.65 176 LEU C C 1
ATOM 4797 O O . LEU C 1 176 ? -0.357 32.131 11.132 1.00 23.92 176 LEU C O 1
ATOM 4802 N N . PRO C 1 177 ? -0.194 30.035 11.913 1.00 24.79 177 PRO C N 1
ATOM 4803 C CA . PRO C 1 177 ? -1.582 29.715 11.566 1.00 24.41 177 PRO C CA 1
ATOM 4804 C C . PRO C 1 177 ? -2.583 30.765 12.045 1.00 23.46 177 PRO C C 1
ATOM 4805 O O . PRO C 1 177 ? -2.541 31.212 13.188 1.00 23.25 177 PRO C O 1
ATOM 4809 N N . GLY C 1 178 ? -3.473 31.167 11.147 1.00 22.48 178 GLY C N 1
ATOM 4810 C CA . GLY C 1 178 ? -4.462 32.164 11.504 1.00 22.39 178 GLY C CA 1
ATOM 4811 C C . GLY C 1 178 ? -4.059 33.605 11.254 1.00 21.98 178 GLY C C 1
ATOM 4812 O O . GLY C 1 178 ? -4.887 34.497 11.444 1.00 23.48 178 GLY C O 1
ATOM 4813 N N . PHE C 1 179 ? -2.818 33.851 10.830 1.00 19.40 179 PHE C N 1
ATOM 4814 C CA . PHE C 1 179 ? -2.373 35.228 10.580 1.00 20.24 179 PHE C CA 1
ATOM 4815 C C . PHE C 1 179 ? -2.070 35.508 9.115 1.00 20.28 179 PHE C C 1
ATOM 4816 O O . PHE C 1 179 ? -1.153 36.264 8.784 1.00 19.00 179 PHE C O 1
ATOM 4824 N N . CYS C 1 180 ? -2.871 34.911 8.245 1.00 19.91 180 CYS C N 1
ATOM 4825 C CA . CYS C 1 180 ? -2.706 35.050 6.812 1.00 21.23 180 CYS C CA 1
ATOM 4826 C C . CYS C 1 180 ? -2.473 36.466 6.280 1.00 19.06 180 CYS C C 1
ATOM 4827 O O . CYS C 1 180 ? -1.449 36.726 5.629 1.00 16.96 180 CYS C O 1
ATOM 4830 N N . VAL C 1 181 ? -3.415 37.376 6.538 1.00 16.12 181 VAL C N 1
ATOM 4831 C CA . VAL C 1 181 ? -3.285 38.748 6.041 1.00 14.58 181 VAL C CA 1
ATOM 4832 C C . VAL C 1 181 ? -2.044 39.476 6.557 1.00 13.77 181 VAL C C 1
ATOM 4833 O O . VAL C 1 181 ? -1.376 40.184 5.802 1.00 17.02 181 VAL C O 1
ATOM 4837 N N . TYR C 1 182 ? -1.745 39.319 7.841 1.00 13.68 182 TYR C N 1
ATOM 4838 C CA . TYR C 1 182 ? -0.557 39.943 8.409 1.00 12.89 182 TYR C CA 1
ATOM 4839 C C . TYR C 1 182 ? 0.664 39.372 7.673 1.00 12.43 182 TYR C C 1
ATOM 4840 O O . TYR C 1 182 ? 1.562 40.117 7.300 1.00 10.10 182 TYR C O 1
ATOM 4849 N N . THR C 1 183 ? 0.671 38.055 7.443 1.00 10.97 183 THR C N 1
ATOM 4850 C CA . THR C 1 183 ? 1.792 37.414 6.764 1.00 12.68 183 THR C CA 1
ATOM 4851 C C . THR C 1 183 ? 1.961 37.941 5.351 1.00 13.75 183 THR C C 1
ATOM 4852 O O . THR C 1 183 ? 3.076 38.303 4.943 1.00 14.99 183 THR C O 1
ATOM 4856 N N . MET C 1 184 ? 0.857 38.020 4.612 1.00 13.03 184 MET C N 1
ATOM 4857 C CA . MET C 1 184 ? 0.901 38.538 3.251 1.00 10.76 184 MET C CA 1
ATOM 4858 C C . MET C 1 184 ? 1.463 39.959 3.230 1.00 12.32 184 MET C C 1
ATOM 4859 O O . MET C 1 184 ? 2.270 40.307 2.361 1.00 7.74 184 MET C O 1
ATOM 4864 N N . ALA C 1 185 ? 1.021 40.780 4.182 1.00 12.61 185 ALA C N 1
ATOM 4865 C CA . ALA C 1 185 ? 1.480 42.174 4.235 1.00 14.40 185 ALA C CA 1
ATOM 4866 C C . ALA C 1 185 ? 2.995 42.288 4.480 1.00 13.95 185 ALA C C 1
ATOM 4867 O O . ALA C 1 185 ? 3.672 43.081 3.829 1.00 15.38 185 ALA C O 1
ATOM 4869 N N . LYS C 1 186 ? 3.519 41.505 5.417 1.00 12.22 186 LYS C N 1
ATOM 4870 C CA . LYS C 1 186 ? 4.951 41.541 5.685 1.00 11.86 186 LYS C CA 1
ATOM 4871 C C . LYS C 1 186 ? 5.723 41.080 4.449 1.00 10.16 186 LYS C C 1
ATOM 4872 O O . LYS C 1 186 ? 6.753 41.652 4.120 1.00 7.67 186 LYS C O 1
ATOM 4878 N N . HIS C 1 187 ? 5.207 40.071 3.749 1.00 7.75 187 HIS C N 1
ATOM 4879 C CA . HIS C 1 187 ? 5.862 39.621 2.526 1.00 11.03 187 HIS C CA 1
ATOM 4880 C C . HIS C 1 187 ? 5.901 40.764 1.509 1.00 11.65 187 HIS C C 1
ATOM 4881 O O . HIS C 1 187 ? 6.907 40.967 0.831 1.00 10.84 187 HIS C O 1
ATOM 4888 N N . ALA C 1 188 ? 4.811 41.517 1.409 1.00 12.08 188 ALA C N 1
ATOM 4889 C CA . ALA C 1 188 ? 4.768 42.639 0.475 1.00 13.42 188 ALA C CA 1
ATOM 4890 C C . ALA C 1 188 ? 5.833 43.671 0.874 1.00 12.44 188 ALA C C 1
ATOM 4891 O O . ALA C 1 188 ? 6.479 44.278 0.015 1.00 10.32 188 ALA C O 1
ATOM 4893 N N . LEU C 1 189 ? 6.015 43.859 2.181 1.00 12.09 189 LEU C N 1
ATOM 4894 C CA . LEU C 1 189 ? 7.006 44.815 2.680 1.00 12.95 189 LEU C CA 1
ATOM 4895 C C . LEU C 1 189 ? 8.420 44.361 2.274 1.00 14.25 189 LEU C C 1
ATOM 4896 O O . LEU C 1 189 ? 9.254 45.184 1.888 1.00 13.01 189 LEU C O 1
ATOM 4901 N N . GLY C 1 190 ? 8.682 43.060 2.374 1.00 13.04 190 GLY C N 1
ATOM 4902 C CA . GLY C 1 190 ? 9.973 42.537 1.961 1.00 13.42 190 GLY C CA 1
ATOM 4903 C C . GLY C 1 190 ? 10.173 42.828 0.475 1.00 14.89 190 GLY C C 1
ATOM 4904 O O . GLY C 1 190 ? 11.269 43.188 0.044 1.00 13.96 190 GLY C O 1
ATOM 4905 N N . GLY C 1 191 ? 9.108 42.670 -0.313 1.00 14.99 191 GLY C N 1
ATOM 4906 C CA . GLY C 1 191 ? 9.186 42.961 -1.736 1.00 12.85 191 GLY C CA 1
ATOM 4907 C C . GLY C 1 191 ? 9.516 44.439 -1.939 1.00 14.54 191 GLY C C 1
ATOM 4908 O O . GLY C 1 191 ? 10.332 44.800 -2.793 1.00 13.86 191 GLY C O 1
ATOM 4909 N N . LEU C 1 192 ? 8.874 45.293 -1.146 1.00 13.35 192 LEU C N 1
ATOM 4910 C CA . LEU C 1 192 ? 9.099 46.736 -1.209 1.00 15.07 192 LEU C CA 1
ATOM 4911 C C . LEU C 1 192 ? 10.553 47.075 -0.887 1.00 15.39 192 LEU C C 1
ATOM 4912 O O . LEU C 1 192 ? 11.173 47.899 -1.557 1.00 18.49 192 LEU C O 1
ATOM 4917 N N . THR C 1 193 ? 11.081 46.436 0.150 1.00 15.15 193 THR C N 1
ATOM 4918 C CA . THR C 1 193 ? 12.446 46.676 0.575 1.00 15.18 193 THR C CA 1
ATOM 4919 C C . THR C 1 193 ? 13.418 46.501 -0.582 1.00 13.77 193 THR C C 1
ATOM 4920 O O . THR C 1 193 ? 14.267 47.351 -0.809 1.00 12.04 193 THR C O 1
ATOM 4924 N N . ARG C 1 194 ? 13.259 45.412 -1.328 1.00 13.79 194 ARG C N 1
ATOM 4925 C CA . ARG C 1 194 ? 14.144 45.127 -2.446 1.00 18.50 194 ARG C CA 1
ATOM 4926 C C . ARG C 1 194 ? 13.873 45.930 -3.712 1.00 16.88 194 ARG C C 1
ATOM 4927 O O . ARG C 1 194 ? 14.816 46.362 -4.385 1.00 17.14 194 ARG C O 1
ATOM 4935 N N . ALA C 1 195 ? 12.601 46.145 -4.034 1.00 16.03 195 ALA C N 1
ATOM 4936 C CA . ALA C 1 195 ? 12.253 46.934 -5.216 1.00 17.50 195 ALA C CA 1
ATOM 4937 C C . ALA C 1 195 ? 12.723 48.375 -4.995 1.00 18.50 195 ALA C C 1
ATOM 4938 O O . ALA C 1 195 ? 13.389 48.958 -5.850 1.00 21.06 195 ALA C O 1
ATOM 4940 N N . ALA C 1 196 ? 12.398 48.945 -3.842 1.00 17.85 196 ALA C N 1
ATOM 4941 C CA . ALA C 1 196 ? 12.816 50.317 -3.558 1.00 19.32 196 ALA C CA 1
ATOM 4942 C C . ALA C 1 196 ? 14.333 50.454 -3.524 1.00 17.29 196 ALA C C 1
ATOM 4943 O O . ALA C 1 196 ? 14.876 51.418 -4.042 1.00 17.63 196 ALA C O 1
ATOM 4945 N N . ALA C 1 197 ? 15.012 49.492 -2.912 1.00 20.13 197 ALA C N 1
ATOM 4946 C CA . ALA C 1 197 ? 16.470 49.538 -2.813 1.00 21.43 197 ALA C CA 1
ATOM 4947 C C . ALA C 1 197 ? 17.091 49.678 -4.197 1.00 23.21 197 ALA C C 1
ATOM 4948 O O . ALA C 1 197 ? 17.934 50.543 -4.427 1.00 21.55 197 ALA C O 1
ATOM 4950 N N . LEU C 1 198 ? 16.677 48.814 -5.115 1.00 23.38 198 LEU C N 1
ATOM 4951 C CA . LEU C 1 198 ? 17.205 48.854 -6.467 1.00 23.30 198 LEU C CA 1
ATOM 4952 C C . LEU C 1 198 ? 16.844 50.154 -7.175 1.00 23.48 198 LEU C C 1
ATOM 4953 O O . LEU C 1 198 ? 17.718 50.833 -7.722 1.00 21.72 198 LEU C O 1
ATOM 4958 N N . GLU C 1 199 ? 15.565 50.514 -7.146 1.00 22.83 199 GLU C N 1
ATOM 4959 C CA . GLU C 1 199 ? 15.110 51.726 -7.823 1.00 24.34 199 GLU C CA 1
ATOM 4960 C C . GLU C 1 199 ? 15.666 53.057 -7.283 1.00 24.54 199 GLU C C 1
ATOM 4961 O O . GLU C 1 199 ? 15.895 53.992 -8.047 1.00 25.48 199 GLU C O 1
ATOM 4967 N N . LEU C 1 200 ? 15.887 53.150 -5.978 1.00 23.63 200 LEU C N 1
ATOM 4968 C CA . LEU C 1 200 ? 16.406 54.384 -5.390 1.00 23.48 200 LEU C CA 1
ATOM 4969 C C . LEU C 1 200 ? 17.937 54.442 -5.281 1.00 24.10 200 LEU C C 1
ATOM 4970 O O . LEU C 1 200 ? 18.482 55.446 -4.811 1.00 22.35 200 LEU C O 1
ATOM 4975 N N . ALA C 1 201 ? 18.628 53.380 -5.695 1.00 22.38 201 ALA C N 1
ATOM 4976 C CA . ALA C 1 201 ? 20.093 53.358 -5.618 1.00 25.89 201 ALA C CA 1
ATOM 4977 C C . ALA C 1 201 ? 20.744 54.550 -6.330 1.00 26.73 201 ALA C C 1
ATOM 4978 O O . ALA C 1 201 ? 21.668 55.164 -5.797 1.00 25.90 201 ALA C O 1
ATOM 4980 N N . PRO C 1 202 ? 20.276 54.882 -7.549 1.00 28.51 202 PRO C N 1
ATOM 4981 C CA . PRO C 1 202 ? 20.820 56.005 -8.324 1.00 29.60 202 PRO C CA 1
ATOM 4982 C C . PRO C 1 202 ? 20.649 57.328 -7.576 1.00 31.90 202 PRO C C 1
ATOM 4983 O O . PRO C 1 202 ? 21.425 58.276 -7.764 1.00 31.62 202 PRO C O 1
ATOM 4987 N N . ARG C 1 203 ? 19.623 57.381 -6.729 1.00 31.60 203 ARG C N 1
ATOM 4988 C CA . ARG C 1 203 ? 19.321 58.569 -5.943 1.00 31.42 203 ARG C CA 1
ATOM 4989 C C . ARG C 1 203 ? 20.079 58.542 -4.617 1.00 29.83 203 ARG C C 1
ATOM 4990 O O . ARG C 1 203 ? 19.922 59.432 -3.787 1.00 31.25 203 ARG C O 1
ATOM 4998 N N . HIS C 1 204 ? 20.892 57.513 -4.410 1.00 28.48 204 HIS C N 1
ATOM 4999 C CA . HIS C 1 204 ? 21.670 57.385 -3.177 1.00 28.46 204 HIS C CA 1
ATOM 5000 C C . HIS C 1 204 ? 20.843 57.144 -1.905 1.00 28.05 204 HIS C C 1
ATOM 5001 O O . HIS C 1 204 ? 21.264 57.524 -0.813 1.00 28.04 204 HIS C O 1
ATOM 5008 N N . ILE C 1 205 ? 19.667 56.534 -2.037 1.00 27.71 205 ILE C N 1
ATOM 5009 C CA . ILE C 1 205 ? 18.862 56.230 -0.852 1.00 25.01 205 ILE C CA 1
ATOM 5010 C C . ILE C 1 205 ? 18.927 54.724 -0.621 1.00 24.03 205 ILE C C 1
ATOM 5011 O O . ILE C 1 205 ? 18.537 53.943 -1.488 1.00 23.15 205 ILE C O 1
ATOM 5016 N N . ARG C 1 206 ? 19.439 54.313 0.536 1.00 22.82 206 ARG C N 1
ATOM 5017 C CA . ARG C 1 206 ? 19.531 52.892 0.854 1.00 20.72 206 ARG C CA 1
ATOM 5018 C C . ARG C 1 206 ? 18.238 52.452 1.518 1.00 20.89 206 ARG C C 1
ATOM 5019 O O . ARG C 1 206 ? 17.684 53.168 2.360 1.00 22.08 206 ARG C O 1
ATOM 5027 N N . VAL C 1 207 ? 17.740 51.284 1.121 1.00 19.70 207 VAL C N 1
ATOM 5028 C CA . VAL C 1 207 ? 16.510 50.745 1.694 1.00 16.85 207 VAL C CA 1
ATOM 5029 C C . VAL C 1 207 ? 16.827 49.352 2.214 1.00 16.70 207 VAL C C 1
ATOM 5030 O O . VAL C 1 207 ? 17.212 48.476 1.440 1.00 15.58 207 VAL C O 1
ATOM 5034 N N . ASN C 1 208 ? 16.667 49.157 3.522 1.00 16.46 208 ASN C N 1
ATOM 5035 C CA . ASN C 1 208 ? 16.933 47.869 4.161 1.00 16.55 208 ASN C CA 1
ATOM 5036 C C . ASN C 1 208 ? 15.854 47.535 5.178 1.00 16.21 208 ASN C C 1
ATOM 5037 O O . ASN C 1 208 ? 14.940 48.315 5.422 1.00 13.07 208 ASN C O 1
ATOM 5042 N N . ALA C 1 2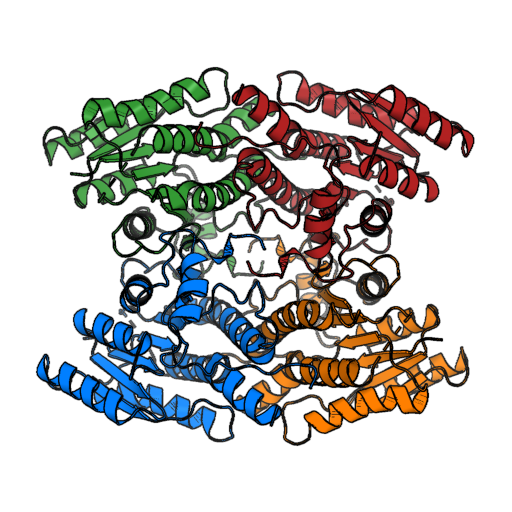09 ? 15.997 46.378 5.806 1.00 15.14 209 ALA C N 1
ATOM 5043 C CA . ALA C 1 209 ? 15.029 45.958 6.791 1.00 14.72 209 ALA C CA 1
ATOM 5044 C C . ALA C 1 209 ? 15.717 45.243 7.941 1.00 16.46 209 ALA C C 1
ATOM 5045 O O . ALA C 1 209 ? 16.843 44.746 7.802 1.00 13.29 209 ALA C O 1
ATOM 5047 N N . VAL C 1 210 ? 15.036 45.235 9.083 1.00 13.71 210 VAL C N 1
ATOM 5048 C CA . VAL C 1 210 ? 15.505 44.532 10.258 1.00 13.09 210 VAL C CA 1
ATOM 5049 C C . VAL C 1 210 ? 14.330 43.587 10.531 1.00 15.37 210 VAL C C 1
ATOM 5050 O O . VAL C 1 210 ? 13.169 44.031 10.591 1.00 15.06 210 VAL C O 1
ATOM 5054 N N . ALA C 1 211 ? 14.617 42.292 10.653 1.00 15.08 211 ALA C N 1
ATOM 5055 C CA . ALA C 1 211 ? 13.576 41.309 10.900 1.00 14.69 211 ALA C CA 1
ATOM 5056 C C . ALA C 1 211 ? 13.682 40.643 12.272 1.00 16.24 211 ALA C C 1
ATOM 5057 O O . ALA C 1 211 ? 14.453 39.698 12.481 1.00 10.88 211 ALA C O 1
ATOM 5059 N N . PRO C 1 212 ? 12.903 41.141 13.241 1.00 17.16 212 PRO C N 1
ATOM 5060 C CA . PRO C 1 212 ? 12.974 40.520 14.562 1.00 16.15 212 PRO C CA 1
ATOM 5061 C C . PRO C 1 212 ? 12.301 39.160 14.470 1.00 16.79 212 PRO C C 1
ATOM 5062 O O . PRO C 1 212 ? 11.465 38.942 13.580 1.00 14.43 212 PRO C O 1
ATOM 5066 N N . GLY C 1 213 ? 12.692 38.258 15.370 1.00 14.89 213 GLY C N 1
ATOM 5067 C CA . GLY C 1 213 ? 12.101 36.973 15.497 1.00 16.92 213 GLY C CA 1
ATOM 5068 C C . GLY C 1 213 ? 11.107 37.098 16.601 1.00 18.83 213 GLY C C 1
ATOM 5069 O O . GLY C 1 213 ? 9.988 37.556 16.415 1.00 20.06 213 GLY C O 1
ATOM 5070 N N . LEU C 1 214 ? 11.493 36.724 17.819 1.00 17.34 214 LEU C N 1
ATOM 5071 C CA . LEU C 1 214 ? 10.602 36.926 18.966 1.00 17.18 214 LEU C CA 1
ATOM 5072 C C . LEU C 1 214 ? 11.119 38.133 19.744 1.00 17.76 214 LEU C C 1
ATOM 5073 O O . LEU C 1 214 ? 12.236 38.110 20.261 1.00 17.78 214 LEU C O 1
ATOM 5078 N N . SER C 1 215 ? 10.343 39.210 19.794 1.00 17.79 215 SER C N 1
ATOM 5079 C CA . SER C 1 215 ? 10.767 40.363 20.576 1.00 18.96 215 SER C CA 1
ATOM 5080 C C . SER C 1 215 ? 9.685 40.650 21.625 1.00 19.86 215 SER C C 1
ATOM 5081 O O . SER C 1 215 ? 9.051 39.721 22.129 1.00 16.87 215 SER C O 1
ATOM 5084 N N . LEU C 1 216 ? 9.459 41.919 21.943 1.00 19.31 216 LEU C N 1
ATOM 5085 C CA . LEU C 1 216 ? 8.474 42.264 22.968 1.00 20.48 216 LEU C CA 1
ATOM 5086 C C . LEU C 1 216 ? 7.120 41.552 22.855 1.00 20.12 216 LEU C C 1
ATOM 5087 O O . LEU C 1 216 ? 6.394 41.698 21.870 1.00 17.66 216 LEU C O 1
ATOM 5092 N N . LEU C 1 217 ? 6.794 40.782 23.890 1.00 19.89 217 LEU C N 1
ATOM 5093 C CA . LEU C 1 217 ? 5.536 40.041 23.950 1.00 21.27 217 LEU C CA 1
ATOM 5094 C C . LEU C 1 217 ? 4.356 40.957 24.270 1.00 19.86 217 LEU C C 1
ATOM 5095 O O . LEU C 1 217 ? 4.538 42.049 24.803 1.00 18.29 217 LEU C O 1
ATOM 5100 N N . PRO C 1 218 ? 3.131 40.521 23.933 1.00 21.41 218 PRO C N 1
ATOM 5101 C CA . PRO C 1 218 ? 1.926 41.316 24.207 1.00 22.63 218 PRO C CA 1
ATOM 5102 C C . PRO C 1 218 ? 1.873 41.533 25.715 1.00 23.08 218 PRO C C 1
ATOM 5103 O O . PRO C 1 218 ? 1.958 40.581 26.484 1.00 21.08 218 PRO C O 1
ATOM 5107 N N . PRO C 1 219 ? 1.734 42.785 26.158 1.00 25.47 219 PRO C N 1
ATOM 5108 C CA . PRO C 1 219 ? 1.682 43.078 27.592 1.00 27.23 219 PRO C CA 1
ATOM 5109 C C . PRO C 1 219 ? 0.600 42.313 28.358 1.00 29.18 219 PRO C C 1
ATOM 5110 O O . PRO C 1 219 ? 0.781 42.013 29.540 1.00 29.07 219 PRO C O 1
ATOM 5114 N N . ALA C 1 220 ? -0.509 41.989 27.694 1.00 29.78 220 ALA C N 1
ATOM 5115 C CA . ALA C 1 220 ? -1.601 41.263 28.353 1.00 31.73 220 ALA C CA 1
ATOM 5116 C C . ALA C 1 220 ? -1.436 39.744 28.372 1.00 32.16 220 ALA C C 1
ATOM 5117 O O . ALA C 1 220 ? -2.215 39.045 29.026 1.00 32.07 220 ALA C O 1
ATOM 5119 N N . MET C 1 221 ? -0.443 39.225 27.655 1.00 30.78 221 MET C N 1
ATOM 5120 C CA . MET C 1 221 ? -0.215 37.780 27.630 1.00 31.11 221 MET C CA 1
ATOM 5121 C C . MET C 1 221 ? 0.227 37.251 28.997 1.00 31.86 221 MET C C 1
ATOM 5122 O O . MET C 1 221 ? 1.120 37.813 29.630 1.00 30.75 221 MET C O 1
ATOM 5127 N N . PRO C 1 222 ? -0.405 36.163 29.470 1.00 32.63 222 PRO C N 1
ATOM 5128 C CA . PRO C 1 222 ? -0.059 35.567 30.762 1.00 34.35 222 PRO C CA 1
ATOM 5129 C C . PRO C 1 222 ? 1.409 35.156 30.749 1.00 35.68 222 PRO C C 1
ATOM 5130 O O . PRO C 1 222 ? 1.918 34.708 29.722 1.00 36.66 222 PRO C O 1
ATOM 5134 N N . GLN C 1 223 ? 2.085 35.308 31.884 1.00 37.73 223 GLN C N 1
ATOM 5135 C CA . GLN C 1 223 ? 3.498 34.957 31.980 1.00 40.06 223 GLN C CA 1
ATOM 5136 C C . GLN C 1 223 ? 3.797 33.518 31.586 1.00 39.57 223 GLN C C 1
ATOM 5137 O O . GLN C 1 223 ? 4.818 33.246 30.956 1.00 38.91 223 GLN C O 1
ATOM 5143 N N . GLU C 1 224 ? 2.922 32.598 31.976 1.00 39.02 224 GLU C N 1
ATOM 5144 C CA . GLU C 1 224 ? 3.118 31.195 31.636 1.00 38.99 224 GLU C CA 1
ATOM 5145 C C . GLU C 1 224 ? 3.268 31.111 30.130 1.00 35.72 224 GLU C C 1
ATOM 5146 O O . GLU C 1 224 ? 4.222 30.535 29.625 1.00 35.48 224 GLU C O 1
ATOM 5152 N N . THR C 1 225 ? 2.312 31.701 29.420 1.00 34.70 225 THR C N 1
ATOM 5153 C CA . THR C 1 225 ? 2.327 31.710 27.966 1.00 32.46 225 THR C CA 1
ATOM 5154 C C . THR C 1 225 ? 3.588 32.403 27.448 1.00 31.48 225 THR C C 1
ATOM 5155 O O . THR C 1 225 ? 4.224 31.912 26.510 1.00 29.87 225 THR C O 1
ATOM 5159 N N . GLN C 1 226 ? 3.952 33.532 28.060 1.00 29.80 226 GLN C N 1
ATOM 5160 C CA . GLN C 1 226 ? 5.148 34.278 27.646 1.00 29.07 226 GLN C CA 1
ATOM 5161 C C . GLN C 1 226 ? 6.395 33.424 27.806 1.00 28.58 226 GLN C C 1
ATOM 5162 O O . GLN C 1 226 ? 7.300 33.441 26.965 1.00 27.91 226 GLN C O 1
ATOM 5168 N N . GLU C 1 227 ? 6.434 32.680 28.900 1.00 27.21 227 GLU C N 1
ATOM 5169 C CA . GLU C 1 227 ? 7.560 31.816 29.188 1.00 27.43 227 GLU C CA 1
ATOM 5170 C C . GLU C 1 227 ? 7.669 30.722 28.123 1.00 27.30 227 GLU C C 1
ATOM 5171 O O . GLU C 1 227 ? 8.763 30.419 27.651 1.00 26.02 227 GLU C O 1
ATOM 5177 N N . GLU C 1 228 ? 6.533 30.146 27.736 1.00 26.42 228 GLU C N 1
ATOM 5178 C CA . GLU C 1 228 ? 6.520 29.102 26.719 1.00 27.30 228 GLU C CA 1
ATOM 5179 C C . GLU C 1 228 ? 7.161 29.599 25.431 1.00 26.65 228 GLU C C 1
ATOM 5180 O O . GLU C 1 228 ? 7.936 28.879 24.803 1.00 25.28 228 GLU C O 1
ATOM 5186 N N . TYR C 1 229 ? 6.838 30.833 25.042 1.00 25.47 229 TYR C N 1
ATOM 5187 C CA . TYR C 1 229 ? 7.410 31.428 23.842 1.00 23.11 229 TYR C CA 1
ATOM 5188 C C . TYR C 1 229 ? 8.914 31.646 23.986 1.00 21.84 229 TYR C C 1
ATOM 5189 O O . TYR C 1 229 ? 9.684 31.327 23.082 1.00 19.10 229 TYR C O 1
ATOM 5198 N N . ARG C 1 230 ? 9.318 32.202 25.125 1.00 19.28 230 ARG C N 1
ATOM 5199 C CA . ARG C 1 230 ? 10.719 32.482 25.394 1.00 21.00 230 ARG C CA 1
ATOM 5200 C C . ARG C 1 230 ? 11.612 31.236 25.339 1.00 22.25 230 ARG C C 1
ATOM 5201 O O . ARG C 1 230 ? 12.712 31.269 24.781 1.00 22.15 230 ARG C O 1
ATOM 5209 N N . ARG C 1 231 ? 11.142 30.139 25.917 1.00 22.84 231 ARG C N 1
ATOM 5210 C CA . ARG C 1 231 ? 11.925 28.915 25.932 1.00 25.94 231 ARG C CA 1
ATOM 5211 C C . ARG C 1 231 ? 12.243 28.363 24.547 1.00 24.48 231 ARG C C 1
ATOM 5212 O O . ARG C 1 231 ? 13.128 27.526 24.406 1.00 23.38 231 ARG C O 1
ATOM 5220 N N . LYS C 1 232 ? 11.540 28.842 23.526 1.00 22.91 232 LYS C N 1
ATOM 5221 C CA . LYS C 1 232 ? 11.780 28.367 22.169 1.00 22.89 232 LYS C CA 1
ATOM 5222 C C . LYS C 1 232 ? 12.991 28.993 21.493 1.00 20.63 232 LYS C C 1
ATOM 5223 O O . LYS C 1 232 ? 13.556 28.408 20.575 1.00 22.62 232 LYS C O 1
ATOM 5229 N N . VAL C 1 233 ? 13.388 30.182 21.936 1.00 21.26 233 VAL C N 1
ATOM 5230 C CA . VAL C 1 233 ? 14.547 30.866 21.356 1.00 19.62 233 VAL C CA 1
ATOM 5231 C C . VAL C 1 233 ? 15.831 30.105 21.725 1.00 19.76 233 VAL C C 1
ATOM 5232 O O . VAL C 1 233 ? 16.160 29.968 22.904 1.00 19.03 233 VAL C O 1
ATOM 5236 N N . PRO C 1 234 ? 16.569 29.606 20.715 1.00 19.73 234 PRO C N 1
ATOM 5237 C CA . PRO C 1 234 ? 17.821 28.845 20.907 1.00 20.72 234 PRO C CA 1
ATOM 5238 C C . PRO C 1 234 ? 18.944 29.594 21.622 1.00 19.40 234 PRO C C 1
ATOM 5239 O O . PRO C 1 234 ? 19.693 29.012 22.420 1.00 19.71 234 PRO C O 1
ATOM 5243 N N . LEU C 1 235 ? 19.062 30.882 21.333 1.00 18.11 235 LEU C N 1
ATOM 5244 C CA . LEU C 1 235 ? 20.102 31.688 21.949 1.00 19.01 235 LEU C CA 1
ATOM 5245 C C . LEU C 1 235 ? 19.556 32.385 23.181 1.00 18.38 235 LEU C C 1
ATOM 5246 O O . LEU C 1 235 ? 18.934 33.441 23.070 1.00 18.50 235 LEU C O 1
ATOM 5251 N N . GLY C 1 236 ? 19.763 31.774 24.344 1.00 19.80 236 GLY C N 1
ATOM 5252 C CA . GLY C 1 236 ? 19.328 32.376 25.597 1.00 19.20 236 GLY C CA 1
ATOM 5253 C C . GLY C 1 236 ? 17.899 32.205 26.091 1.00 20.55 236 GLY C C 1
ATOM 5254 O O . GLY C 1 236 ? 17.581 32.714 27.162 1.00 20.81 236 GLY C O 1
ATOM 5255 N N . GLN C 1 237 ? 17.035 31.513 25.348 1.00 20.26 237 GLN C N 1
ATOM 5256 C CA . GLN C 1 237 ? 15.651 31.324 25.788 1.00 19.44 237 GLN C CA 1
ATOM 5257 C C . GLN C 1 237 ? 15.047 32.659 26.238 1.00 18.51 237 GLN C C 1
ATOM 5258 O O . GLN C 1 237 ? 14.429 32.770 27.298 1.00 17.00 237 GLN C O 1
ATOM 5264 N N . SER C 1 238 ? 15.222 33.672 25.404 1.00 18.39 238 SER C N 1
ATOM 5265 C CA . SER C 1 238 ? 14.729 35.004 25.701 1.00 18.43 238 SER C CA 1
ATOM 5266 C C . SER C 1 238 ? 14.366 35.746 24.417 1.00 19.24 238 SER C C 1
ATOM 5267 O O . SER C 1 238 ? 14.940 35.500 23.352 1.00 18.42 238 SER C O 1
ATOM 5270 N N . GLU C 1 239 ? 13.397 36.645 24.513 1.00 18.38 239 GLU C N 1
ATOM 5271 C CA . GLU C 1 239 ? 13.004 37.420 23.354 1.00 17.12 239 GLU C CA 1
ATOM 5272 C C . GLU C 1 239 ? 14.026 38.539 23.244 1.00 17.62 239 GLU C C 1
ATOM 5273 O O . GLU C 1 239 ? 14.780 38.792 24.178 1.00 18.13 239 GLU C O 1
ATOM 5279 N N . ALA C 1 240 ? 14.068 39.194 22.094 1.00 19.37 240 ALA C N 1
ATOM 5280 C CA . ALA C 1 240 ? 14.992 40.292 21.900 1.00 18.95 240 ALA C CA 1
ATOM 5281 C C . ALA C 1 240 ? 14.393 41.509 22.583 1.00 18.96 240 ALA C C 1
ATOM 5282 O O . ALA C 1 240 ? 13.177 41.692 22.592 1.00 18.09 240 ALA C O 1
ATOM 5284 N N . SER C 1 241 ? 15.255 42.325 23.174 1.00 18.64 241 SER C N 1
ATOM 5285 C CA . SER C 1 241 ? 14.822 43.533 23.848 1.00 18.43 241 SER C CA 1
ATOM 5286 C C . SER C 1 241 ? 14.663 44.594 22.768 1.00 18.37 241 SER C C 1
ATOM 5287 O O . SER C 1 241 ? 15.256 44.477 21.703 1.00 18.50 241 SER C O 1
ATOM 5290 N N . ALA C 1 242 ? 13.862 45.620 23.027 1.00 18.72 242 ALA C N 1
ATOM 5291 C CA . ALA C 1 242 ? 13.682 46.678 22.046 1.00 18.35 242 ALA C CA 1
ATOM 5292 C C . ALA C 1 242 ? 15.041 47.290 21.696 1.00 20.03 242 ALA C C 1
ATOM 5293 O O . ALA C 1 242 ? 15.281 47.678 20.552 1.00 20.26 242 ALA C O 1
ATOM 5295 N N . ALA C 1 243 ? 15.934 47.360 22.677 1.00 19.68 243 ALA C N 1
ATOM 5296 C CA . ALA C 1 243 ? 17.256 47.944 22.462 1.00 19.93 243 ALA C CA 1
ATOM 5297 C C . ALA C 1 243 ? 18.127 47.108 21.515 1.00 19.38 243 ALA C C 1
ATOM 5298 O O . ALA C 1 243 ? 18.939 47.653 20.760 1.00 18.94 243 ALA C O 1
ATOM 5300 N N . GLN C 1 244 ? 17.971 45.788 21.551 1.00 19.27 244 GLN C N 1
ATOM 5301 C CA . GLN C 1 244 ? 18.737 44.936 20.647 1.00 18.40 244 GLN C CA 1
ATOM 5302 C C . GLN C 1 244 ? 18.202 45.122 19.226 1.00 20.28 244 GLN C C 1
ATOM 5303 O O . GLN C 1 244 ? 18.968 45.088 18.256 1.00 17.70 244 GLN C O 1
ATOM 5309 N N . ILE C 1 245 ? 16.891 45.318 19.092 1.00 18.99 245 ILE C N 1
ATOM 5310 C CA . ILE C 1 245 ? 16.325 45.548 17.764 1.00 18.99 245 ILE C CA 1
ATOM 5311 C C . ILE C 1 245 ? 16.807 46.938 17.321 1.00 18.85 245 ILE C C 1
ATOM 5312 O O . ILE C 1 245 ? 17.215 47.134 16.172 1.00 18.37 245 ILE C O 1
ATOM 5317 N N . ALA C 1 246 ? 16.790 47.890 18.249 1.00 18.30 246 ALA C N 1
ATOM 5318 C CA . ALA C 1 246 ? 17.227 49.254 17.954 1.00 18.17 246 ALA C CA 1
ATOM 5319 C C . ALA C 1 246 ? 18.690 49.313 17.519 1.00 17.32 246 ALA C C 1
ATOM 5320 O O . ALA C 1 246 ? 19.066 50.199 16.742 1.00 17.87 246 ALA C O 1
ATOM 5322 N N . ASP C 1 247 ? 19.508 48.394 18.043 1.00 16.45 247 ASP C N 1
ATOM 5323 C CA . ASP C 1 247 ? 20.939 48.314 17.706 1.00 18.54 247 ASP C CA 1
ATOM 5324 C C . ASP C 1 247 ? 21.115 48.008 16.220 1.00 19.00 247 ASP C C 1
ATOM 5325 O O . ASP C 1 247 ? 21.947 48.616 15.548 1.00 19.74 247 ASP C O 1
ATOM 5330 N N . ALA C 1 248 ? 20.329 47.047 15.725 1.00 18.26 248 ALA C N 1
ATOM 5331 C CA . ALA C 1 248 ? 20.379 46.630 14.325 1.00 18.65 248 ALA C CA 1
ATOM 5332 C C . ALA C 1 248 ? 20.004 47.791 13.418 1.00 18.42 248 ALA C C 1
ATOM 5333 O O . ALA C 1 248 ? 20.625 48.005 12.377 1.00 16.46 248 ALA C O 1
ATOM 5335 N N . ILE C 1 249 ? 18.970 48.530 13.812 1.00 17.52 249 ILE C N 1
ATOM 5336 C CA . ILE C 1 249 ? 18.525 49.667 13.025 1.00 18.31 249 ILE C CA 1
ATOM 5337 C C . ILE C 1 249 ? 19.547 50.793 13.042 1.00 19.83 249 ILE C C 1
ATOM 5338 O O . ILE C 1 249 ? 19.752 51.458 12.029 1.00 21.53 249 ILE C O 1
ATOM 5343 N N . ALA C 1 250 ? 20.178 51.010 14.193 1.00 20.79 250 ALA C N 1
ATOM 5344 C CA . ALA C 1 250 ? 21.180 52.064 14.316 1.00 22.85 250 ALA C CA 1
ATOM 5345 C C . ALA C 1 250 ? 22.363 51.742 13.417 1.00 22.93 250 ALA C C 1
ATOM 5346 O O . ALA C 1 250 ? 22.993 52.637 12.866 1.00 27.56 250 ALA C O 1
ATOM 5348 N N . PHE C 1 251 ? 22.659 50.459 13.260 1.00 23.64 251 PHE C N 1
ATOM 5349 C CA . PHE C 1 251 ? 23.770 50.050 12.403 1.00 23.08 251 PHE C CA 1
ATOM 5350 C C . PHE C 1 251 ? 23.440 50.334 10.942 1.00 22.95 251 PHE C C 1
ATOM 5351 O O . PHE C 1 251 ? 24.221 50.958 10.231 1.00 21.78 251 PHE C O 1
ATOM 5359 N N . LEU C 1 252 ? 22.264 49.888 10.508 1.00 22.41 252 LEU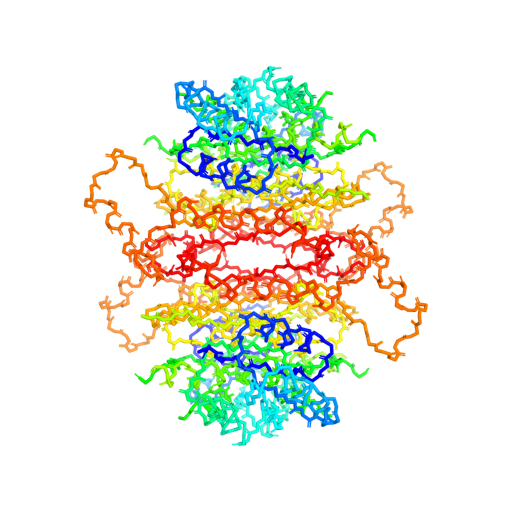 C N 1
ATOM 5360 C CA . LEU C 1 252 ? 21.836 50.069 9.127 1.00 23.18 252 LEU C CA 1
ATOM 5361 C C . LEU C 1 252 ? 21.701 51.530 8.702 1.00 22.63 252 LEU C C 1
ATOM 5362 O O . LEU C 1 252 ? 21.829 51.844 7.523 1.00 23.37 252 LEU C O 1
ATOM 5367 N N . VAL C 1 253 ? 21.444 52.429 9.647 1.00 23.21 253 VAL C N 1
ATOM 5368 C CA . VAL C 1 253 ? 21.341 53.838 9.282 1.00 23.97 253 VAL C CA 1
ATOM 5369 C C . VAL C 1 253 ? 22.729 54.487 9.316 1.00 24.01 253 VAL C C 1
ATOM 5370 O O . VAL C 1 253 ? 22.979 55.478 8.631 1.00 23.96 253 VAL C O 1
ATOM 5374 N N . SER C 1 254 ? 23.642 53.907 10.086 1.00 24.16 254 SER C N 1
ATOM 5375 C CA . SER C 1 254 ? 24.993 54.457 10.212 1.00 25.42 254 SER C CA 1
ATOM 5376 C C . SER C 1 254 ? 25.850 54.383 8.947 1.00 26.45 254 SER C C 1
ATOM 5377 O O . SER C 1 254 ? 25.482 53.760 7.945 1.00 25.54 254 SER C O 1
ATOM 5380 N N . LYS C 1 255 ? 27.013 55.021 9.026 1.00 27.90 255 LYS C N 1
ATOM 5381 C CA . LYS C 1 255 ? 27.963 55.052 7.929 1.00 28.04 255 LYS C CA 1
ATOM 5382 C C . LYS C 1 255 ? 28.596 53.673 7.780 1.00 26.90 255 LYS C C 1
ATOM 5383 O O . LYS C 1 255 ? 29.118 53.334 6.728 1.00 26.75 255 LYS C O 1
ATOM 5389 N N . ASP C 1 256 ? 28.559 52.880 8.844 1.00 25.51 256 ASP C N 1
ATOM 5390 C CA . ASP C 1 256 ? 29.144 51.546 8.805 1.00 26.29 256 ASP C CA 1
ATOM 5391 C C . ASP C 1 256 ? 28.369 50.596 7.883 1.00 24.46 256 ASP C C 1
ATOM 5392 O O . ASP C 1 256 ? 28.781 49.453 7.668 1.00 22.68 256 ASP C O 1
ATOM 5397 N N . ALA C 1 257 ? 27.263 51.082 7.329 1.00 24.08 257 ALA C N 1
ATOM 5398 C CA . ALA C 1 257 ? 26.436 50.286 6.424 1.00 25.32 257 ALA C CA 1
ATOM 5399 C C . ALA C 1 257 ? 26.227 51.033 5.109 1.00 24.25 257 ALA C C 1
ATOM 5400 O O . ALA C 1 257 ? 25.264 50.774 4.384 1.00 25.54 257 ALA C O 1
ATOM 5402 N N . GLY C 1 258 ? 27.142 51.950 4.804 1.00 23.07 258 GLY C N 1
ATOM 5403 C CA . GLY C 1 258 ? 27.044 52.744 3.589 1.00 20.34 258 GLY C CA 1
ATOM 5404 C C . GLY C 1 258 ? 27.005 51.978 2.278 1.00 20.18 258 GLY C C 1
ATOM 5405 O O . GLY C 1 258 ? 26.567 52.515 1.263 1.00 20.45 258 GLY C O 1
ATOM 5406 N N . TYR C 1 259 ? 27.463 50.733 2.277 1.00 20.15 259 TYR C N 1
ATOM 5407 C CA . TYR C 1 259 ? 27.444 49.953 1.042 1.00 21.60 259 TYR C CA 1
ATOM 5408 C C . TYR C 1 259 ? 26.263 49.000 1.052 1.00 20.02 259 TYR C C 1
ATOM 5409 O O . TYR C 1 259 ? 26.017 48.291 0.076 1.00 19.52 259 TYR C O 1
ATOM 5418 N N . ILE C 1 260 ? 25.538 48.994 2.164 1.00 19.53 260 ILE C N 1
ATOM 5419 C CA . ILE C 1 260 ? 24.401 48.109 2.347 1.00 18.09 260 ILE C CA 1
ATOM 5420 C C . ILE C 1 260 ? 23.048 48.664 1.921 1.00 17.91 260 ILE C C 1
ATOM 5421 O O . ILE C 1 260 ? 22.572 49.667 2.462 1.00 17.70 260 ILE C O 1
ATOM 5426 N N . THR C 1 261 ? 22.439 47.993 0.943 1.00 18.44 261 THR C N 1
ATOM 5427 C CA . THR C 1 261 ? 21.109 48.355 0.459 1.00 17.63 261 THR C CA 1
ATOM 5428 C C . THR C 1 261 ? 20.378 47.111 -0.070 1.00 18.10 261 THR C C 1
ATOM 5429 O O . THR C 1 261 ? 20.970 46.250 -0.724 1.00 16.09 261 THR C O 1
ATOM 5433 N N . GLY C 1 262 ? 19.091 47.012 0.239 1.00 17.79 262 GLY C N 1
ATOM 5434 C CA . GLY C 1 262 ? 18.322 45.865 -0.196 1.00 14.93 262 GLY C CA 1
ATOM 5435 C C . GLY C 1 262 ? 18.525 44.649 0.698 1.00 16.51 262 GLY C C 1
ATOM 5436 O O . GLY C 1 262 ? 18.117 43.547 0.321 1.00 14.76 262 GLY C O 1
ATOM 5437 N N . THR C 1 263 ? 19.148 44.807 1.870 1.00 15.41 263 THR C N 1
ATOM 5438 C CA . THR C 1 263 ? 19.327 43.628 2.719 1.00 18.75 263 THR C CA 1
ATOM 5439 C C . THR C 1 263 ? 18.427 43.616 3.944 1.00 19.19 263 THR C C 1
ATOM 5440 O O . THR C 1 263 ? 18.142 44.649 4.550 1.00 20.10 263 THR C O 1
ATOM 5444 N N . THR C 1 264 ? 17.953 42.428 4.281 1.00 18.51 264 THR C N 1
ATOM 5445 C CA . THR C 1 264 ? 17.092 42.243 5.442 1.00 17.35 264 THR C CA 1
ATOM 5446 C C . THR C 1 264 ? 17.978 41.592 6.510 1.00 17.24 264 THR C C 1
ATOM 5447 O O . THR C 1 264 ? 18.502 40.497 6.304 1.00 15.23 264 THR C O 1
ATOM 5451 N N . LEU C 1 265 ? 18.174 42.303 7.621 1.00 17.00 265 LEU C N 1
ATOM 5452 C CA . LEU C 1 265 ? 18.997 41.840 8.743 1.00 17.22 265 LEU C CA 1
ATOM 5453 C C . LEU C 1 265 ? 18.155 41.131 9.797 1.00 16.81 265 LEU C C 1
ATOM 5454 O O . LEU C 1 265 ? 17.416 41.756 10.571 1.00 16.80 265 LEU C O 1
ATOM 5459 N N . LYS C 1 266 ? 18.275 39.813 9.823 1.00 17.30 266 LYS C N 1
ATOM 5460 C CA . LYS C 1 266 ? 17.544 38.996 10.772 1.00 15.93 266 LYS C CA 1
ATOM 5461 C C . LYS C 1 266 ? 18.184 39.148 12.154 1.00 16.64 266 LYS C C 1
ATOM 5462 O O . LYS C 1 266 ? 19.406 39.181 12.276 1.00 17.77 266 LYS C O 1
ATOM 5468 N N . VAL C 1 267 ? 17.341 39.270 13.180 1.00 13.84 267 VAL C N 1
ATOM 5469 C CA . VAL C 1 267 ? 17.757 39.415 14.571 1.00 12.70 267 VAL C CA 1
ATOM 5470 C C . VAL C 1 267 ? 16.779 38.533 15.349 1.00 14.58 267 VAL C C 1
ATOM 5471 O O . VAL C 1 267 ? 15.790 39.024 15.931 1.00 12.75 267 VAL C O 1
ATOM 5475 N N . ASP C 1 268 ? 17.078 37.233 15.371 1.00 14.51 268 ASP C N 1
ATOM 5476 C CA . ASP C 1 268 ? 16.176 36.254 15.964 1.00 15.77 268 ASP C CA 1
ATOM 5477 C C . ASP C 1 268 ? 16.718 35.216 16.951 1.00 16.17 268 ASP C C 1
ATOM 5478 O O . ASP C 1 268 ? 15.982 34.307 17.343 1.00 15.88 268 ASP C O 1
ATOM 5483 N N . GLY C 1 269 ? 17.982 35.315 17.348 1.00 12.53 269 GLY C N 1
ATOM 5484 C CA . GLY C 1 269 ? 18.502 34.333 18.288 1.00 12.97 269 GLY C CA 1
ATOM 5485 C C . GLY C 1 269 ? 18.406 32.887 17.813 1.00 13.72 269 GLY C C 1
ATOM 5486 O O . GLY C 1 269 ? 18.370 31.963 18.624 1.00 15.64 269 GLY C O 1
ATOM 5487 N N . GLY C 1 270 ? 18.364 32.689 16.501 1.00 11.05 270 GLY C N 1
ATOM 5488 C CA . GLY C 1 270 ? 18.295 31.352 15.944 1.00 14.68 270 GLY C CA 1
ATOM 5489 C C . GLY C 1 270 ? 16.913 30.723 15.869 1.00 15.76 270 GLY C C 1
ATOM 5490 O O . GLY C 1 270 ? 16.776 29.607 15.393 1.00 17.65 270 GLY C O 1
ATOM 5491 N N . LEU C 1 271 ? 15.883 31.436 16.313 1.00 18.20 271 LEU C N 1
ATOM 5492 C CA . LEU C 1 271 ? 14.518 30.894 16.311 1.00 18.15 271 LEU C CA 1
ATOM 5493 C C . LEU C 1 271 ? 14.037 30.322 14.964 1.00 17.23 271 LEU C C 1
ATOM 5494 O O . LEU C 1 271 ? 13.445 29.247 14.924 1.00 17.89 271 LEU C O 1
ATOM 5499 N N . ILE C 1 272 ? 14.286 31.026 13.866 1.00 17.65 272 ILE C N 1
ATOM 5500 C CA . ILE C 1 272 ? 13.822 30.544 12.563 1.00 20.22 272 ILE C CA 1
ATOM 5501 C C . ILE C 1 272 ? 14.450 29.214 12.137 1.00 20.53 272 ILE C C 1
ATOM 5502 O O . ILE C 1 272 ? 13.939 28.555 11.236 1.00 21.44 272 ILE C O 1
ATOM 5507 N N . LEU C 1 273 ? 15.533 28.827 12.812 1.00 19.83 273 LEU C N 1
ATOM 5508 C CA . LEU C 1 273 ? 16.282 27.606 12.515 1.00 21.11 273 LEU C CA 1
ATOM 5509 C C . LEU C 1 273 ? 15.803 26.325 13.189 1.00 21.46 273 LEU C C 1
ATOM 5510 O O . LEU C 1 273 ? 16.234 25.243 12.816 1.00 19.91 273 LEU C O 1
ATOM 5515 N N . ALA C 1 274 ? 14.927 26.434 14.179 1.00 22.44 274 ALA C N 1
ATOM 5516 C CA . ALA C 1 274 ? 14.462 25.241 14.882 1.00 25.35 274 ALA C CA 1
ATOM 5517 C C . ALA C 1 274 ? 13.294 24.530 14.206 1.00 27.09 274 ALA C C 1
ATOM 5518 O O . ALA C 1 274 ? 12.352 25.168 13.746 1.00 29.43 274 ALA C O 1
ATOM 5520 N N . ARG C 1 275 ? 13.362 23.204 14.150 1.00 28.89 275 ARG C N 1
ATOM 5521 C CA . ARG C 1 275 ? 12.298 22.400 13.548 1.00 30.41 275 ARG C CA 1
ATOM 5522 C C . ARG C 1 275 ? 11.255 22.164 14.621 1.00 31.63 275 ARG C C 1
ATOM 5523 O O . ARG C 1 275 ? 11.589 22.119 15.803 1.00 32.32 275 ARG C O 1
ATOM 5531 N N . ALA C 1 276 ? 10.003 21.989 14.203 1.00 31.48 276 ALA C N 1
ATOM 5532 C CA . ALA C 1 276 ? 8.900 21.738 15.127 1.00 33.11 276 ALA C CA 1
ATOM 5533 C C . ALA C 1 276 ? 9.082 20.398 15.832 1.00 32.00 276 ALA C C 1
ATOM 5534 O O . ALA C 1 276 ? 9.759 19.507 15.317 1.00 33.72 276 ALA C O 1
ATOM 5536 N N . CYS D 1 11 ? -17.413 14.366 -12.184 1.00 45.37 11 CYS D N 1
ATOM 5537 C CA . CYS D 1 11 ? -16.306 15.198 -12.748 1.00 46.44 11 CYS D CA 1
ATOM 5538 C C . CYS D 1 11 ? -16.023 16.449 -11.907 1.00 44.13 11 CYS D C 1
ATOM 5539 O O . CYS D 1 11 ? -16.929 17.217 -11.579 1.00 45.06 11 CYS D O 1
ATOM 5542 N N . PRO D 1 12 ? -14.748 16.666 -11.554 1.00 42.13 12 PRO D N 1
ATOM 5543 C CA . PRO D 1 12 ? -14.317 17.814 -10.751 1.00 41.14 12 PRO D CA 1
ATOM 5544 C C . PRO D 1 12 ? -14.437 19.156 -11.475 1.00 39.26 12 PRO D C 1
ATOM 5545 O O . PRO D 1 12 ? -14.264 19.234 -12.694 1.00 39.81 12 PRO D O 1
ATOM 5549 N N . ALA D 1 13 ? -14.723 20.206 -10.709 1.00 37.71 13 ALA D N 1
ATOM 5550 C CA . ALA D 1 13 ? -14.877 21.557 -11.248 1.00 35.69 13 ALA D CA 1
ATOM 5551 C C . ALA D 1 13 ? -13.686 22.467 -10.915 1.00 34.96 13 ALA D C 1
ATOM 5552 O O . ALA D 1 13 ? -13.111 22.377 -9.822 1.00 34.20 13 ALA D O 1
ATOM 5554 N N . ALA D 1 14 ? -13.322 23.343 -11.853 1.00 31.79 14 ALA D N 1
ATOM 5555 C CA . ALA D 1 14 ? -12.213 24.263 -11.635 1.00 30.55 14 ALA D CA 1
ATOM 5556 C C . ALA D 1 14 ? -12.493 25.712 -12.036 1.00 29.48 14 ALA D C 1
ATOM 5557 O O . ALA D 1 14 ? -13.050 25.996 -13.101 1.00 29.62 14 ALA D O 1
ATOM 5559 N N . VAL D 1 15 ? -12.101 26.629 -11.162 1.00 26.51 15 VAL D N 1
ATOM 5560 C CA . VAL D 1 15 ? -12.263 28.050 -11.420 1.00 24.84 15 VAL D CA 1
ATOM 5561 C C . VAL D 1 15 ? -10.927 28.587 -11.929 1.00 25.32 15 VAL D C 1
ATOM 5562 O O . VAL D 1 15 ? -9.888 28.344 -11.308 1.00 23.54 15 VAL D O 1
ATOM 5566 N N . ILE D 1 16 ? -10.934 29.290 -13.060 1.00 23.78 16 ILE D N 1
ATOM 5567 C CA . ILE D 1 16 ? -9.701 29.881 -13.581 1.00 22.35 16 ILE D CA 1
ATOM 5568 C C . ILE D 1 16 ? -9.910 31.388 -13.742 1.00 21.95 16 ILE D C 1
ATOM 5569 O O . ILE D 1 16 ? -10.686 31.828 -14.587 1.00 21.43 16 ILE D O 1
ATOM 5574 N N . THR D 1 17 ? -9.237 32.182 -12.914 1.00 20.82 17 THR D N 1
ATOM 5575 C CA . THR D 1 17 ? -9.378 33.632 -13.008 1.00 20.44 17 THR D CA 1
ATOM 5576 C C . THR D 1 17 ? -8.554 34.133 -14.191 1.00 19.31 17 THR D C 1
ATOM 5577 O O . THR D 1 17 ? -7.453 33.624 -14.462 1.00 17.73 17 THR D O 1
ATOM 5581 N N . GLY D 1 18 ? -9.106 35.114 -14.906 1.00 17.99 18 GLY D N 1
ATOM 5582 C CA . GLY D 1 18 ? -8.439 35.661 -16.074 1.00 14.55 18 GLY D CA 1
ATOM 5583 C C . GLY D 1 18 ? -8.212 34.564 -17.097 1.00 15.94 18 GLY D C 1
ATOM 5584 O O . GLY D 1 18 ? -7.208 34.545 -17.808 1.00 16.60 18 GLY D O 1
ATOM 5585 N N . GLY D 1 19 ? -9.165 33.645 -17.187 1.00 16.78 19 GLY D N 1
ATOM 5586 C CA . GLY D 1 19 ? -9.008 32.538 -18.110 1.00 18.28 19 GLY D CA 1
ATOM 5587 C C . GLY D 1 19 ? -9.424 32.729 -19.554 1.00 19.11 19 GLY D C 1
ATOM 5588 O O . GLY D 1 19 ? -9.418 31.760 -20.304 1.00 19.57 19 GLY D O 1
ATOM 5589 N N . ALA D 1 20 ? -9.760 33.953 -19.962 1.00 20.14 20 ALA D N 1
ATOM 5590 C CA . ALA D 1 20 ? -10.194 34.191 -21.342 1.00 21.36 20 ALA D CA 1
ATOM 5591 C C . ALA D 1 20 ? -9.087 34.141 -22.396 1.00 23.17 20 ALA D C 1
ATOM 5592 O O . ALA D 1 20 ? -9.304 33.643 -23.504 1.00 24.67 20 ALA D O 1
ATOM 5594 N N . ARG D 1 21 ? -7.907 34.654 -22.074 1.00 23.28 21 ARG D N 1
ATOM 5595 C CA . ARG D 1 21 ? -6.822 34.635 -23.056 1.00 24.16 21 ARG D CA 1
ATOM 5596 C C . ARG D 1 21 ? -5.481 34.211 -22.473 1.00 22.76 21 ARG D C 1
ATOM 5597 O O . ARG D 1 21 ? -5.364 33.893 -21.289 1.00 23.35 21 ARG D O 1
ATOM 5605 N N . ARG D 1 22 ? -4.479 34.211 -23.342 1.00 21.34 22 ARG D N 1
ATOM 5606 C CA . ARG D 1 22 ? -3.112 33.902 -22.983 1.00 21.23 22 ARG D CA 1
ATOM 5607 C C . ARG D 1 22 ? -2.926 32.728 -22.004 1.00 20.45 22 ARG D C 1
ATOM 5608 O O . ARG D 1 22 ? -3.525 31.667 -22.189 1.00 21.81 22 ARG D O 1
ATOM 5616 N N . ILE D 1 23 ? -2.107 32.904 -20.970 1.00 19.11 23 ILE D N 1
ATOM 5617 C CA . ILE D 1 23 ? -1.850 31.802 -20.043 1.00 19.13 23 ILE D CA 1
ATOM 5618 C C . ILE D 1 23 ? -3.094 31.207 -19.392 1.00 18.70 23 ILE D C 1
ATOM 5619 O O . ILE D 1 23 ? -3.258 29.986 -19.359 1.00 17.53 23 ILE D O 1
ATOM 5624 N N . GLY D 1 24 ? -3.971 32.068 -18.883 1.00 18.95 24 GLY D N 1
ATOM 5625 C CA . GLY D 1 24 ? -5.189 31.580 -18.261 1.00 18.41 24 GLY D CA 1
ATOM 5626 C C . GLY D 1 24 ? -6.001 30.733 -19.244 1.00 19.78 24 GLY D C 1
ATOM 5627 O O . GLY D 1 24 ? -6.538 29.692 -18.877 1.00 17.97 24 GLY D O 1
ATOM 5628 N N . HIS D 1 25 ? -6.084 31.185 -20.494 1.00 21.52 25 HIS D N 1
ATOM 5629 C CA . HIS D 1 25 ? -6.823 30.476 -21.546 1.00 24.35 25 HIS D CA 1
ATOM 5630 C C . HIS D 1 25 ? -6.257 29.063 -21.709 1.00 25.06 25 HIS D C 1
ATOM 5631 O O . HIS D 1 25 ? -6.998 28.079 -21.677 1.00 24.30 25 HIS D O 1
ATOM 5638 N N . SER D 1 26 ? -4.938 28.978 -21.867 1.00 26.34 26 SER D N 1
ATOM 5639 C CA . SER D 1 26 ? -4.254 27.701 -22.036 1.00 28.15 26 SER D CA 1
ATOM 5640 C C . SER D 1 26 ? -4.501 26.765 -20.860 1.00 28.73 26 SER D C 1
ATOM 5641 O O . SER D 1 26 ? -4.650 25.557 -21.033 1.00 29.74 26 SER D O 1
ATOM 5644 N N . ILE D 1 27 ? -4.550 27.332 -19.661 1.00 28.46 27 ILE D N 1
ATOM 5645 C CA . ILE D 1 27 ? -4.784 26.553 -18.456 1.00 28.38 27 ILE D CA 1
ATOM 5646 C C . ILE D 1 27 ? -6.210 25.999 -18.424 1.00 28.85 27 ILE D C 1
ATOM 5647 O O . ILE D 1 27 ? -6.428 24.845 -18.047 1.00 27.38 27 ILE D O 1
ATOM 5652 N N . ALA D 1 28 ? -7.178 26.826 -18.808 1.00 28.21 28 ALA D N 1
ATOM 5653 C CA . ALA D 1 28 ? -8.578 26.405 -18.811 1.00 29.01 28 ALA D CA 1
ATOM 5654 C C . ALA D 1 28 ? -8.774 25.228 -19.765 1.00 29.12 28 ALA D C 1
ATOM 5655 O O . ALA D 1 28 ? -9.508 24.289 -19.470 1.00 29.71 28 ALA D O 1
ATOM 5657 N N . VAL D 1 29 ? -8.102 25.287 -20.905 1.00 29.87 29 VAL D N 1
ATOM 5658 C CA . VAL D 1 29 ? -8.190 24.231 -21.900 1.00 32.56 29 VAL D CA 1
ATOM 5659 C C . VAL D 1 29 ? -7.508 22.937 -21.436 1.00 34.05 29 VAL D C 1
ATOM 5660 O O . VAL D 1 29 ? -8.021 21.841 -21.667 1.00 34.72 29 VAL D O 1
ATOM 5664 N N . ARG D 1 30 ? -6.355 23.064 -20.789 1.00 35.44 30 ARG D N 1
ATOM 5665 C CA . ARG D 1 30 ? -5.622 21.892 -20.322 1.00 37.38 30 ARG D CA 1
ATOM 5666 C C . ARG D 1 30 ? -6.417 21.122 -19.277 1.00 37.43 30 ARG D C 1
ATOM 5667 O O . ARG D 1 30 ? -6.538 19.900 -19.350 1.00 36.07 30 ARG D O 1
ATOM 5675 N N . LEU D 1 31 ? -6.964 21.839 -18.303 1.00 38.05 31 LEU D N 1
ATOM 5676 C CA . LEU D 1 31 ? -7.740 21.203 -17.253 1.00 38.60 31 LEU D CA 1
ATOM 5677 C C . LEU D 1 31 ? -9.019 20.595 -17.815 1.00 40.80 31 LEU D C 1
ATOM 5678 O O . LEU D 1 31 ? -9.509 19.585 -17.312 1.00 41.34 31 LEU D O 1
ATOM 5683 N N . HIS D 1 32 ? -9.565 21.214 -18.855 1.00 42.57 32 HIS D N 1
ATOM 5684 C CA . HIS D 1 32 ? -10.782 20.704 -19.471 1.00 44.00 32 HIS D CA 1
ATOM 5685 C C . HIS D 1 32 ? -10.430 19.416 -20.210 1.00 44.77 32 HIS D C 1
ATOM 5686 O O . HIS D 1 32 ? -11.138 18.421 -20.108 1.00 44.26 32 HIS D O 1
ATOM 5693 N N . GLN D 1 33 ? -9.318 19.435 -20.938 1.00 46.74 33 GLN D N 1
ATOM 5694 C CA . GLN D 1 33 ? -8.859 18.258 -21.666 1.00 48.66 33 GLN D CA 1
ATOM 5695 C C . GLN D 1 33 ? -8.652 17.108 -20.691 1.00 49.19 33 GLN D C 1
ATOM 5696 O O . GLN D 1 33 ? -8.588 15.943 -21.088 1.00 50.54 33 GLN D O 1
ATOM 5702 N N . GLN D 1 34 ? -8.539 17.434 -19.410 1.00 48.74 34 GLN D N 1
ATOM 5703 C CA . GLN D 1 34 ? -8.312 16.411 -18.406 1.00 47.75 34 GLN D CA 1
ATOM 5704 C C . GLN D 1 34 ? -9.539 16.014 -17.602 1.00 45.90 34 GLN D C 1
ATOM 5705 O O . GLN D 1 34 ? -9.433 15.320 -16.597 1.00 46.51 34 GLN D O 1
ATOM 5711 N N . GLY D 1 35 ? -10.710 16.447 -18.052 1.00 44.19 35 GLY D N 1
ATOM 5712 C CA . GLY D 1 35 ? -11.933 16.071 -17.370 1.00 41.39 35 GLY D CA 1
ATOM 5713 C C . GLY D 1 35 ? -12.598 17.132 -16.529 1.00 39.88 35 GLY D C 1
ATOM 5714 O O . GLY D 1 35 ? -13.756 16.974 -16.136 1.00 40.08 35 GLY D O 1
ATOM 5715 N N . PHE D 1 36 ? -11.884 18.210 -16.243 1.00 37.45 36 PHE D N 1
ATOM 5716 C CA . PHE D 1 36 ? -12.247 19.309 -15.352 1.00 36.24 36 PHE D CA 1
ATOM 5717 C C . PHE D 1 36 ? -13.303 20.228 -15.989 1.00 36.85 36 PHE D C 1
ATOM 5718 O O . PHE D 1 36 ? -13.248 20.567 -17.165 1.00 34.55 36 PHE D O 1
ATOM 5726 N N . ARG D 1 37 ? -14.316 20.590 -15.171 1.00 38.22 37 ARG D N 1
ATOM 5727 C CA . ARG D 1 37 ? -15.370 21.479 -15.659 1.00 40.07 37 ARG D CA 1
ATOM 5728 C C . ARG D 1 37 ? -15.080 22.934 -15.279 1.00 41.35 37 ARG D C 1
ATOM 5729 O O . ARG D 1 37 ? -15.312 23.375 -14.161 1.00 42.03 37 ARG D O 1
ATOM 5737 N N . VAL D 1 38 ? -14.515 23.685 -16.249 1.00 39.99 38 VAL D N 1
ATOM 5738 C CA . VAL D 1 38 ? -13.701 24.858 -15.954 1.00 37.85 38 VAL D CA 1
ATOM 5739 C C . VAL D 1 38 ? -14.532 26.142 -16.004 1.00 37.01 38 VAL D C 1
ATOM 5740 O O . VAL D 1 38 ? -15.236 26.431 -16.964 1.00 36.82 38 VAL D O 1
ATOM 5744 N N . VAL D 1 39 ? -14.465 26.904 -14.897 1.00 35.64 39 VAL D N 1
ATOM 5745 C CA . VAL D 1 39 ? -15.213 28.154 -14.842 1.00 33.25 39 VAL D CA 1
ATOM 5746 C C . VAL D 1 39 ? -14.424 29.311 -15.458 1.00 32.63 39 VAL D C 1
ATOM 5747 O O . VAL D 1 39 ? -13.330 29.650 -15.026 1.00 30.96 39 VAL D O 1
ATOM 5751 N N . VAL D 1 40 ? -14.759 29.941 -16.578 1.00 29.75 40 VAL D N 1
ATOM 5752 C CA . VAL D 1 40 ? -13.893 30.919 -17.198 1.00 28.07 40 VAL D CA 1
ATOM 5753 C C . VAL D 1 40 ? -14.207 32.340 -16.745 1.00 27.93 40 VAL D C 1
ATOM 5754 O O . VAL D 1 40 ? -15.077 33.008 -17.312 1.00 27.76 40 VAL D O 1
ATOM 5758 N N . HIS D 1 41 ? -13.502 32.803 -15.715 1.00 24.88 41 HIS D N 1
ATOM 5759 C CA . HIS D 1 41 ? -13.724 34.150 -15.219 1.00 22.04 41 HIS D CA 1
ATOM 5760 C C . HIS D 1 41 ? -12.981 35.160 -16.091 1.00 22.59 41 HIS D C 1
ATOM 5761 O O . HIS D 1 41 ? -11.968 34.835 -16.720 1.00 22.50 41 HIS D O 1
ATOM 5768 N N . TYR D 1 42 ? -13.505 36.381 -16.136 1.00 21.24 42 T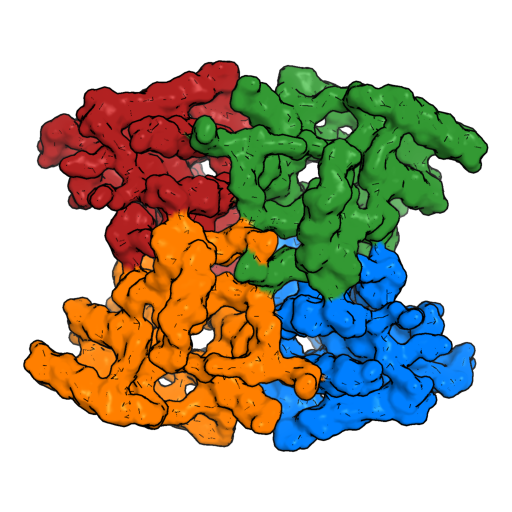YR D N 1
ATOM 5769 C CA . TYR D 1 42 ? -12.900 37.444 -16.920 1.00 21.93 42 TYR D CA 1
ATOM 5770 C C . TYR D 1 42 ? -13.431 38.770 -16.408 1.00 23.02 42 TYR D C 1
ATOM 5771 O O . TYR D 1 42 ? -14.279 38.810 -15.507 1.00 25.27 42 TYR D O 1
ATOM 5780 N N . ARG D 1 43 ? -12.933 39.857 -16.981 1.00 21.49 43 ARG D N 1
ATOM 5781 C CA . ARG D 1 43 ? -13.399 41.177 -16.597 1.00 24.06 43 ARG D CA 1
ATOM 5782 C C . ARG D 1 43 ? -13.722 41.987 -17.854 1.00 23.43 43 ARG D C 1
ATOM 5783 O O . ARG D 1 43 ? -14.849 42.428 -18.033 1.00 23.18 43 ARG D O 1
ATOM 5791 N N . HIS D 1 44 ? -12.727 42.162 -18.720 1.00 24.89 44 HIS D N 1
ATOM 5792 C CA . HIS D 1 44 ? -12.879 42.917 -19.966 1.00 25.76 44 HIS D CA 1
ATOM 5793 C C . HIS D 1 44 ? -12.946 42.053 -21.217 1.00 25.09 44 HIS D C 1
ATOM 5794 O O . HIS D 1 44 ? -13.476 42.492 -22.236 1.00 26.14 44 HIS D O 1
ATOM 5801 N N . SER D 1 45 ? -12.408 40.838 -21.151 1.00 21.99 45 SER D N 1
ATOM 5802 C CA . SER D 1 45 ? -12.402 39.962 -22.327 1.00 22.48 45 SER D CA 1
ATOM 5803 C C . SER D 1 45 ? -13.638 39.076 -22.506 1.00 22.94 45 SER D C 1
ATOM 5804 O O . SER D 1 45 ? -13.509 37.858 -22.588 1.00 21.86 45 SER D O 1
ATOM 5807 N N . GLU D 1 46 ? -14.820 39.682 -22.591 1.00 24.71 46 GLU D N 1
ATOM 5808 C CA . GLU D 1 46 ? -16.075 38.934 -22.763 1.00 26.32 46 GLU D CA 1
ATOM 5809 C C . GLU D 1 46 ? -16.081 38.099 -24.042 1.00 25.20 46 GLU D C 1
ATOM 5810 O O . GLU D 1 46 ? -16.374 36.902 -24.013 1.00 23.09 46 GLU D O 1
ATOM 5816 N N . GLY D 1 47 ? -15.751 38.736 -25.163 1.00 23.88 47 GLY D N 1
ATOM 5817 C CA . GLY D 1 47 ? -15.732 38.030 -26.432 1.00 22.90 47 GLY D CA 1
ATOM 5818 C C . GLY D 1 47 ? -14.880 36.771 -26.414 1.00 24.78 47 GLY D C 1
ATOM 5819 O O . GLY D 1 47 ? -15.331 35.695 -26.832 1.00 24.21 47 GLY D O 1
ATOM 5820 N N . ALA D 1 48 ? -13.647 36.904 -25.925 1.00 23.35 48 ALA D N 1
ATOM 5821 C CA . ALA D 1 48 ? -12.715 35.782 -25.859 1.00 22.90 48 ALA D CA 1
ATOM 5822 C C . ALA D 1 48 ? -13.225 34.685 -24.926 1.00 22.87 48 ALA D C 1
ATOM 5823 O O . ALA D 1 48 ? -13.121 33.495 -25.226 1.00 22.33 48 ALA D O 1
ATOM 5825 N N . ALA D 1 49 ? -13.777 35.097 -23.793 1.00 25.18 49 ALA D N 1
ATOM 5826 C CA . ALA D 1 49 ? -14.312 34.165 -22.806 1.00 28.34 49 ALA D CA 1
ATOM 5827 C C . ALA D 1 49 ? -15.503 33.412 -23.392 1.00 30.02 49 ALA D C 1
ATOM 5828 O O . ALA D 1 49 ? -15.689 32.217 -23.143 1.00 30.31 49 ALA D O 1
ATOM 5830 N N . GLN D 1 50 ? -16.312 34.128 -24.164 1.00 32.76 50 GLN D N 1
ATOM 5831 C CA . GLN D 1 50 ? -17.491 33.547 -24.789 1.00 34.93 50 GLN D CA 1
ATOM 5832 C C . GLN D 1 50 ? -17.083 32.488 -25.802 1.00 33.88 50 GLN D C 1
ATOM 5833 O O . GLN D 1 50 ? -17.646 31.394 -25.835 1.00 34.07 50 GLN D O 1
ATOM 5839 N N . ARG D 1 51 ? -16.094 32.816 -26.624 1.00 32.34 51 ARG D N 1
ATOM 5840 C CA . ARG D 1 51 ? -15.619 31.879 -27.626 1.00 31.98 51 ARG D CA 1
ATOM 5841 C C . ARG D 1 51 ? -15.008 30.638 -26.976 1.00 31.82 51 ARG D C 1
ATOM 5842 O O . ARG D 1 51 ? -15.179 29.520 -27.478 1.00 30.96 51 ARG D O 1
ATOM 5850 N N . LEU D 1 52 ? -14.304 30.829 -25.861 1.00 30.35 52 LEU D N 1
ATOM 5851 C CA . LEU D 1 52 ? -13.693 29.702 -25.175 1.00 30.42 52 LEU D CA 1
ATOM 5852 C C . LEU D 1 52 ? -14.736 28.757 -24.601 1.00 31.99 52 LEU D C 1
ATOM 5853 O O . LEU D 1 52 ? -14.649 27.540 -24.787 1.00 31.64 52 LEU D O 1
ATOM 5858 N N . VAL D 1 53 ? -15.712 29.314 -23.891 1.00 33.09 53 VAL D N 1
ATOM 5859 C CA . VAL D 1 53 ? -16.755 28.491 -23.296 1.00 35.91 53 VAL D CA 1
ATOM 5860 C C . VAL D 1 53 ? -17.497 27.716 -24.382 1.00 38.85 53 VAL D C 1
ATOM 5861 O O . VAL D 1 53 ? -17.902 26.574 -24.173 1.00 39.73 53 VAL D O 1
ATOM 5865 N N . ALA D 1 54 ? -17.668 28.339 -25.543 1.00 40.40 54 ALA D N 1
ATOM 5866 C CA . ALA D 1 54 ? -18.352 27.697 -26.654 1.00 42.40 54 ALA D CA 1
ATOM 5867 C C . ALA D 1 54 ? -17.491 26.549 -27.192 1.00 43.72 54 ALA D C 1
ATOM 5868 O O . ALA D 1 54 ? -17.982 25.444 -27.405 1.00 43.47 54 ALA D O 1
ATOM 5870 N N . GLU D 1 55 ? -16.205 26.815 -27.398 1.00 44.37 55 GLU D N 1
ATOM 5871 C CA . GLU D 1 55 ? -15.287 25.805 -27.909 1.00 45.97 55 GLU D CA 1
ATOM 5872 C C . GLU D 1 55 ? -15.184 24.593 -26.981 1.00 46.50 55 GLU D C 1
ATOM 5873 O O . GLU D 1 55 ? -15.038 23.458 -27.446 1.00 46.55 55 GLU D O 1
ATOM 5879 N N . LEU D 1 56 ? -15.256 24.836 -25.674 1.00 46.22 56 LEU D N 1
ATOM 5880 C CA . LEU D 1 56 ? -15.174 23.763 -24.690 1.00 46.35 56 LEU D CA 1
ATOM 5881 C C . LEU D 1 56 ? -16.484 22.987 -24.607 1.00 46.99 56 LEU D C 1
ATOM 5882 O O . LEU D 1 56 ? -16.490 21.755 -24.659 1.00 46.51 56 LEU D O 1
ATOM 5887 N N . ASN D 1 57 ? -17.591 23.711 -24.471 1.00 47.06 57 ASN D N 1
ATOM 5888 C CA . ASN D 1 57 ? -18.906 23.089 -24.386 1.00 48.16 57 ASN D CA 1
ATOM 5889 C C . ASN D 1 57 ? -19.257 22.358 -25.671 1.00 49.42 57 ASN D C 1
ATOM 5890 O O . ASN D 1 57 ? -20.157 21.519 -25.698 1.00 49.38 57 ASN D O 1
ATOM 5895 N N . ALA D 1 58 ? -18.536 22.681 -26.736 1.00 51.12 58 ALA D N 1
ATOM 5896 C CA . ALA D 1 58 ? -18.759 22.040 -28.017 1.00 53.28 58 ALA D CA 1
ATOM 5897 C C . ALA D 1 58 ? -18.252 20.605 -27.912 1.00 54.44 58 ALA D C 1
ATOM 5898 O O . ALA D 1 58 ? -18.905 19.668 -28.376 1.00 55.59 58 ALA D O 1
ATOM 5900 N N . ALA D 1 59 ? -17.088 20.440 -27.290 1.00 54.40 59 ALA D N 1
ATOM 5901 C CA . ALA D 1 59 ? -16.488 19.120 -27.125 1.00 53.86 59 ALA D CA 1
ATOM 5902 C C . ALA D 1 59 ? -17.190 18.338 -26.023 1.00 53.93 59 ALA D C 1
ATOM 5903 O O . ALA D 1 59 ? -17.182 17.108 -26.023 1.00 54.33 59 ALA D O 1
ATOM 5905 N N . ARG D 1 60 ? -17.794 19.060 -25.085 1.00 53.56 60 ARG D N 1
ATOM 5906 C CA . ARG D 1 60 ? -18.506 18.442 -23.974 1.00 53.56 60 ARG D CA 1
ATOM 5907 C C . ARG D 1 60 ? -19.572 19.385 -23.449 1.00 53.87 60 ARG D C 1
ATOM 5908 O O . ARG D 1 60 ? -19.266 20.437 -22.890 1.00 55.50 60 ARG D O 1
ATOM 5916 N N . ALA D 1 61 ? -20.827 18.996 -23.634 1.00 53.85 61 ALA D N 1
ATOM 5917 C CA . ALA D 1 61 ? -21.959 19.803 -23.199 1.00 52.67 61 ALA D CA 1
ATOM 5918 C C . ALA D 1 61 ? -21.907 20.150 -21.721 1.00 51.21 61 ALA D C 1
ATOM 5919 O O . ALA D 1 61 ? -21.581 19.308 -20.886 1.00 51.92 61 ALA D O 1
ATOM 5921 N N . GLY D 1 62 ? -22.239 21.400 -21.413 1.00 50.79 62 GLY D N 1
ATOM 5922 C CA . GLY D 1 62 ? -22.249 21.873 -20.038 1.00 49.68 62 GLY D CA 1
ATOM 5923 C C . GLY D 1 62 ? -20.979 21.626 -19.239 1.00 48.14 62 GLY D C 1
ATOM 5924 O O . GLY D 1 62 ? -21.040 21.397 -18.034 1.00 47.60 62 GLY D O 1
ATOM 5925 N N . SER D 1 63 ? -19.829 21.672 -19.904 1.00 47.78 63 SER D N 1
ATOM 5926 C CA . SER D 1 63 ? -18.551 21.452 -19.243 1.00 46.06 63 SER D CA 1
ATOM 5927 C C . SER D 1 63 ? -17.833 22.781 -19.042 1.00 46.00 63 SER D C 1
ATOM 5928 O O . SER D 1 63 ? -16.666 22.814 -18.641 1.00 46.67 63 SER D O 1
ATOM 5931 N N . ALA D 1 64 ? -18.530 23.878 -19.317 1.00 44.88 64 ALA D N 1
ATOM 5932 C CA . ALA D 1 64 ? -17.927 25.193 -19.175 1.00 43.58 64 ALA D CA 1
ATOM 5933 C C . ALA D 1 64 ? -18.938 26.324 -19.062 1.00 41.86 64 ALA D C 1
ATOM 5934 O O . ALA D 1 64 ? -20.015 26.280 -19.652 1.00 42.49 64 ALA D O 1
ATOM 5936 N N . VAL D 1 65 ? -18.570 27.335 -18.286 1.00 41.15 65 VAL D N 1
ATOM 5937 C CA . VAL D 1 65 ? -19.390 28.521 -18.073 1.00 39.34 65 VAL D CA 1
ATOM 5938 C C . VAL D 1 65 ? -18.433 29.671 -17.788 1.00 39.76 65 VAL D C 1
ATOM 5939 O O . VAL D 1 65 ? -17.305 29.447 -17.335 1.00 39.30 65 VAL D O 1
ATOM 5943 N N . LEU D 1 66 ? -18.873 30.895 -18.059 1.00 38.62 66 LEU D N 1
ATOM 5944 C CA . LEU D 1 66 ? -18.040 32.064 -17.811 1.00 37.24 66 LEU D CA 1
ATOM 5945 C C . LEU D 1 66 ? -18.572 32.863 -16.625 1.00 35.22 66 LEU D C 1
ATOM 5946 O O . LEU D 1 66 ? -19.719 32.684 -16.213 1.00 33.24 66 LEU D O 1
ATOM 5951 N N . CYS D 1 67 ? -17.727 33.737 -16.081 1.00 33.59 67 CYS D N 1
ATOM 5952 C CA . CYS D 1 67 ? -18.085 34.543 -14.916 1.00 31.67 67 CYS D CA 1
ATOM 5953 C C . CYS D 1 67 ? -17.299 35.851 -14.919 1.00 30.51 67 CYS D C 1
ATOM 5954 O O . CYS D 1 67 ? -16.066 35.842 -14.872 1.00 29.35 67 CYS D O 1
ATOM 5957 N N . LYS D 1 68 ? -18.017 36.972 -14.955 1.00 28.99 68 LYS D N 1
ATOM 5958 C CA . LYS D 1 68 ? -17.400 38.293 -14.987 1.00 28.73 68 LYS D CA 1
ATOM 5959 C C . LYS D 1 68 ? -17.211 38.870 -13.597 1.00 28.78 68 LYS D C 1
ATOM 5960 O O . LYS D 1 68 ? -18.065 38.711 -12.732 1.00 29.06 68 LYS D O 1
ATOM 5966 N N . GLY D 1 69 ? -16.095 39.557 -13.389 1.00 27.25 69 GLY D N 1
ATOM 5967 C CA . GLY D 1 69 ? -15.847 40.151 -12.090 1.00 26.38 69 GLY D CA 1
ATOM 5968 C C . GLY D 1 69 ? -14.545 40.917 -11.980 1.00 25.40 69 GLY D C 1
ATOM 5969 O O . GLY D 1 69 ? -13.477 40.407 -12.327 1.00 26.81 69 GLY D O 1
ATOM 5970 N N . ASP D 1 70 ? -14.639 42.153 -11.502 1.00 25.69 70 ASP D N 1
ATOM 5971 C CA . ASP D 1 70 ? -13.469 43.003 -11.306 1.00 24.98 70 ASP D CA 1
ATOM 5972 C C . ASP D 1 70 ? -12.817 42.596 -9.985 1.00 23.42 70 ASP D C 1
ATOM 5973 O O . ASP D 1 70 ? -13.482 42.528 -8.956 1.00 22.39 70 ASP D O 1
ATOM 5978 N N . LEU D 1 71 ? -11.515 42.336 -10.014 1.00 20.98 71 LEU D N 1
ATOM 5979 C CA . LEU D 1 71 ? -10.815 41.898 -8.817 1.00 19.04 71 LEU D CA 1
ATOM 5980 C C . LEU D 1 71 ? -10.013 42.994 -8.124 1.00 19.93 71 LEU D C 1
ATOM 5981 O O . LEU D 1 71 ? -9.260 42.726 -7.185 1.00 20.60 71 LEU D O 1
ATOM 5986 N N . SER D 1 72 ? -10.188 44.231 -8.580 1.00 19.63 72 SER D N 1
ATOM 5987 C CA . SER D 1 72 ? -9.498 45.375 -7.981 1.00 21.72 72 SER D CA 1
ATOM 5988 C C . SER D 1 72 ? -10.055 45.603 -6.583 1.00 22.20 72 SER D C 1
ATOM 5989 O O . SER D 1 72 ? -11.194 45.218 -6.291 1.00 21.63 72 SER D O 1
ATOM 5992 N N . LEU D 1 73 ? -9.264 46.233 -5.722 1.00 21.22 73 LEU D N 1
ATOM 5993 C CA . LEU D 1 73 ? -9.727 46.531 -4.368 1.00 23.88 73 LEU D CA 1
ATOM 5994 C C . LEU D 1 73 ? -10.925 47.488 -4.416 1.00 24.40 73 LEU D C 1
ATOM 5995 O O . LEU D 1 73 ? -10.922 48.448 -5.189 1.00 25.15 73 LEU D O 1
ATOM 6000 N N . SER D 1 74 ? -11.931 47.228 -3.583 1.00 26.00 74 SER D N 1
ATOM 6001 C CA . SER D 1 74 ? -13.125 48.077 -3.490 1.00 27.92 74 SER D CA 1
ATOM 6002 C C . SER D 1 74 ? -14.060 47.457 -2.464 1.00 28.65 74 SER D C 1
ATOM 6003 O O . SER D 1 74 ? -13.816 46.344 -1.997 1.00 28.32 74 SER D O 1
ATOM 6006 N N . SER D 1 75 ? -15.134 48.160 -2.112 1.00 29.09 75 SER D N 1
ATOM 6007 C CA . SER D 1 75 ? -16.063 47.629 -1.121 1.00 29.53 75 SER D CA 1
ATOM 6008 C C . SER D 1 75 ? -16.873 46.444 -1.640 1.00 29.00 75 SER D C 1
ATOM 6009 O O . SER D 1 75 ? -17.500 45.725 -0.860 1.00 30.82 75 SER D O 1
ATOM 6012 N N . SER D 1 76 ? -16.836 46.225 -2.950 1.00 28.58 76 SER D N 1
ATOM 6013 C CA . SER D 1 76 ? -17.570 45.121 -3.557 1.00 28.46 76 SER D CA 1
ATOM 6014 C C . SER D 1 76 ? -16.712 43.870 -3.791 1.00 27.49 76 SER D C 1
ATOM 6015 O O . SER D 1 76 ? -17.245 42.773 -3.979 1.00 26.36 76 SER D O 1
ATOM 6018 N N . LEU D 1 77 ? -15.389 44.026 -3.773 1.00 25.17 77 LEU D N 1
ATOM 6019 C CA . LEU D 1 77 ? -14.497 42.892 -4.029 1.00 24.16 77 LEU D CA 1
ATOM 6020 C C . LEU D 1 77 ? -14.844 41.610 -3.279 1.00 21.88 77 LEU D C 1
ATOM 6021 O O . LEU D 1 77 ? -14.976 40.548 -3.882 1.00 19.70 77 LEU D O 1
ATOM 6026 N N . LEU D 1 78 ? -15.003 41.720 -1.966 1.00 23.79 78 LEU D N 1
ATOM 6027 C CA . LEU D 1 78 ? -15.320 40.564 -1.130 1.00 25.76 78 LEU D CA 1
ATOM 6028 C C . LEU D 1 78 ? -16.523 39.778 -1.657 1.00 25.13 78 LEU D C 1
ATOM 6029 O O . LEU D 1 78 ? -16.453 38.557 -1.819 1.00 25.14 78 LEU D O 1
ATOM 6034 N N . ASP D 1 79 ? -17.627 40.473 -1.919 1.00 27.10 79 ASP D N 1
ATOM 6035 C CA . ASP D 1 79 ? -18.823 39.800 -2.420 1.00 26.77 79 ASP D CA 1
ATOM 6036 C C . ASP D 1 79 ? -18.568 39.208 -3.793 1.00 25.04 79 ASP D C 1
ATOM 6037 O O . ASP D 1 79 ? -18.980 38.088 -4.082 1.00 25.50 79 ASP D O 1
ATOM 6042 N N . CYS D 1 80 ? -17.873 39.950 -4.643 1.00 24.23 80 CYS D N 1
ATOM 6043 C CA . CYS D 1 80 ? -17.592 39.449 -5.979 1.00 22.72 80 CYS D CA 1
ATOM 6044 C C . CYS D 1 80 ? -16.871 38.096 -5.932 1.00 23.42 80 CYS D C 1
ATOM 6045 O O . CYS D 1 80 ? -17.259 37.158 -6.639 1.00 20.25 80 CYS D O 1
ATOM 6048 N N . CYS D 1 81 ? -15.836 37.990 -5.091 1.00 22.79 81 CYS D N 1
ATOM 6049 C CA . CYS D 1 81 ? -15.077 36.746 -4.952 1.00 22.31 81 CYS D CA 1
ATOM 6050 C C . CYS D 1 81 ? -15.976 35.600 -4.442 1.00 23.14 81 CYS D C 1
ATOM 6051 O O . CYS D 1 81 ? -15.850 34.458 -4.883 1.00 22.51 81 CYS D O 1
ATOM 6054 N N . GLU D 1 82 ? -16.880 35.899 -3.515 1.00 24.26 82 GLU D N 1
ATOM 6055 C CA . GLU D 1 82 ? -17.801 34.873 -3.024 1.00 29.19 82 GLU D CA 1
ATOM 6056 C C . GLU D 1 82 ? -18.634 34.353 -4.203 1.00 28.03 82 GLU D C 1
ATOM 6057 O O . GLU D 1 82 ? -18.867 33.152 -4.338 1.00 25.84 82 GLU D O 1
ATOM 6063 N N . ASP D 1 83 ? -19.067 35.275 -5.062 1.00 30.01 83 ASP D N 1
ATOM 6064 C CA . ASP D 1 83 ? -19.882 34.936 -6.227 1.00 30.38 83 ASP D CA 1
ATOM 6065 C C . ASP D 1 83 ? -19.107 34.159 -7.286 1.00 30.18 83 ASP D C 1
ATOM 6066 O O . ASP D 1 83 ? -19.659 33.258 -7.933 1.00 27.86 83 ASP D O 1
ATOM 6071 N N . ILE D 1 84 ? -17.832 34.504 -7.464 1.00 28.78 84 ILE D N 1
ATOM 6072 C CA . ILE D 1 84 ? -17.007 33.810 -8.442 1.00 28.55 84 ILE D CA 1
ATOM 6073 C C . ILE D 1 84 ? -16.944 32.335 -8.030 1.00 28.70 84 ILE D C 1
ATOM 6074 O O . ILE D 1 84 ? -17.081 31.437 -8.864 1.00 28.28 84 ILE D O 1
ATOM 6079 N N . ILE D 1 85 ? -16.754 32.088 -6.737 1.00 28.82 85 ILE D N 1
ATOM 6080 C CA . ILE D 1 85 ? -16.689 30.720 -6.233 1.00 30.23 85 ILE D CA 1
ATOM 6081 C C . ILE D 1 85 ? -18.076 30.076 -6.284 1.00 32.06 85 ILE D C 1
ATOM 6082 O O . ILE D 1 85 ? -18.228 28.927 -6.700 1.00 31.92 85 ILE D O 1
ATOM 6087 N N . ASP D 1 86 ? -19.085 30.830 -5.866 1.00 34.22 86 ASP D N 1
ATOM 6088 C CA . ASP D 1 86 ? -20.458 30.338 -5.865 1.00 38.78 86 ASP D CA 1
ATOM 6089 C C . ASP D 1 86 ? -20.885 29.930 -7.275 1.00 39.22 86 ASP D C 1
ATOM 6090 O O . ASP D 1 86 ? -21.689 29.017 -7.454 1.00 39.49 86 ASP D O 1
ATOM 6095 N N . CYS D 1 87 ? -20.332 30.612 -8.271 1.00 39.70 87 CYS D N 1
ATOM 6096 C CA . CYS D 1 87 ? -20.635 30.326 -9.667 1.00 41.10 87 CYS D CA 1
ATOM 6097 C C . CYS D 1 87 ? -20.278 28.885 -10.048 1.00 42.09 87 CYS D C 1
ATOM 6098 O O . CYS D 1 87 ? -21.006 28.234 -10.798 1.00 42.19 87 CYS D O 1
ATOM 6101 N N . SER D 1 88 ? -19.156 28.390 -9.534 1.00 42.30 88 SER D N 1
ATOM 6102 C CA . SER D 1 88 ? -18.717 27.027 -9.830 1.00 42.87 88 SER D CA 1
ATOM 6103 C C . SER D 1 88 ? -19.689 26.010 -9.231 1.00 44.15 88 SER D C 1
ATOM 6104 O O . SER D 1 88 ? -19.911 24.933 -9.790 1.00 44.46 88 SER D O 1
ATOM 6107 N N . PHE D 1 89 ? -20.269 26.361 -8.090 1.00 45.22 89 PHE D N 1
ATOM 6108 C CA . PHE D 1 89 ? -21.208 25.475 -7.424 1.00 48.06 89 PHE D CA 1
ATOM 6109 C C . PHE D 1 89 ? -22.575 25.464 -8.105 1.00 49.72 89 PHE D C 1
ATOM 6110 O O . PHE D 1 89 ? -23.265 24.443 -8.103 1.00 50.21 89 PHE D O 1
ATOM 6118 N N . ARG D 1 90 ? -22.963 26.594 -8.692 1.00 50.06 90 ARG D N 1
ATOM 6119 C CA . ARG D 1 90 ? -24.243 26.685 -9.386 1.00 50.59 90 ARG D CA 1
ATOM 6120 C C . ARG D 1 90 ? -24.164 25.897 -10.689 1.00 50.23 90 ARG D C 1
ATOM 6121 O O . ARG D 1 90 ? -25.068 25.135 -11.027 1.00 50.56 90 ARG D O 1
ATOM 6129 N N . ALA D 1 91 ? -23.061 26.072 -11.406 1.00 49.01 91 ALA D N 1
ATOM 6130 C CA . ALA D 1 91 ? -22.865 25.403 -12.682 1.00 47.85 91 ALA D CA 1
ATOM 6131 C C . ALA D 1 91 ? -22.471 23.936 -12.587 1.00 46.87 91 ALA D C 1
ATOM 6132 O O . ALA D 1 91 ? -22.800 23.149 -13.478 1.00 46.08 91 ALA D O 1
ATOM 6134 N N . PHE D 1 92 ? -21.774 23.560 -11.520 1.00 45.38 92 PHE D N 1
ATOM 6135 C CA . PHE D 1 92 ? -21.328 22.179 -11.395 1.00 43.28 92 PHE D CA 1
ATOM 6136 C C . PHE D 1 92 ? -21.585 21.528 -10.032 1.00 42.32 92 PHE D C 1
ATOM 6137 O O . PHE D 1 92 ? -21.270 20.356 -9.833 1.00 41.27 92 PHE D O 1
ATOM 6145 N N . GLY D 1 93 ? -22.155 22.281 -9.098 1.00 41.09 93 GLY D N 1
ATOM 6146 C CA . GLY D 1 93 ? -22.431 21.726 -7.784 1.00 41.68 93 GLY D CA 1
ATOM 6147 C C . GLY D 1 93 ? -21.198 21.405 -6.952 1.00 41.56 93 GLY D C 1
ATOM 6148 O O . GLY D 1 93 ? -21.301 20.780 -5.893 1.00 42.71 93 GLY D O 1
ATOM 6149 N N . ARG D 1 94 ? -20.029 21.836 -7.418 1.00 39.80 94 ARG D N 1
ATOM 6150 C CA . ARG D 1 94 ? -18.784 21.583 -6.701 1.00 37.09 94 ARG D CA 1
ATOM 6151 C C . ARG D 1 94 ? -17.671 22.507 -7.202 1.00 35.65 94 ARG D C 1
ATOM 6152 O O . ARG D 1 94 ? -17.847 23.227 -8.187 1.00 35.30 94 ARG D O 1
ATOM 6160 N N . CYS D 1 95 ? -16.535 22.495 -6.507 1.00 32.39 95 CYS D N 1
ATOM 6161 C CA . CYS D 1 95 ? -15.382 23.306 -6.888 1.00 30.40 95 CYS D CA 1
ATOM 6162 C C . CYS D 1 95 ? -14.174 22.603 -6.299 1.00 29.24 95 CYS D C 1
ATOM 6163 O O . CYS D 1 95 ? -13.971 22.604 -5.089 1.00 28.94 95 CYS D O 1
ATOM 6166 N N . ASP D 1 96 ? -13.373 21.990 -7.154 1.00 29.27 96 ASP D N 1
ATOM 6167 C CA . ASP D 1 96 ? -12.218 21.253 -6.677 1.00 29.21 96 ASP D CA 1
ATOM 6168 C C . ASP D 1 96 ? -10.911 22.011 -6.818 1.00 28.31 96 ASP D C 1
ATOM 6169 O O . ASP D 1 96 ? -10.011 21.866 -5.992 1.00 28.18 96 ASP D O 1
ATOM 6174 N N . VAL D 1 97 ? -10.805 22.823 -7.861 1.00 26.66 97 VAL D N 1
ATOM 6175 C CA . VAL D 1 97 ? -9.584 23.571 -8.102 1.00 24.84 97 VAL D CA 1
ATOM 6176 C C . VAL D 1 97 ? -9.809 25.064 -8.358 1.00 24.74 97 VAL D C 1
ATOM 6177 O O . VAL D 1 97 ? -10.773 25.460 -9.013 1.00 25.81 97 VAL D O 1
ATOM 6181 N N . LEU D 1 98 ? -8.917 25.880 -7.808 1.00 21.74 98 LEU D N 1
ATOM 6182 C CA . LEU D 1 98 ? -8.954 27.325 -7.991 1.00 19.87 98 LEU D CA 1
ATOM 6183 C C . LEU D 1 98 ? -7.596 27.738 -8.559 1.00 20.13 98 LEU D C 1
ATOM 6184 O O . LEU D 1 98 ? -6.555 27.391 -7.994 1.00 20.87 98 LEU D O 1
ATOM 6189 N N . VAL D 1 99 ? -7.588 28.443 -9.685 1.00 19.06 99 VAL D N 1
ATOM 6190 C CA . VAL D 1 99 ? -6.327 28.912 -10.261 1.00 20.38 99 VAL D CA 1
ATOM 6191 C C . VAL D 1 99 ? -6.333 30.430 -10.286 1.00 21.43 99 VAL D C 1
ATOM 6192 O O . VAL D 1 99 ? -7.040 31.050 -11.089 1.00 19.75 99 VAL D O 1
ATOM 6196 N N . ASN D 1 100 ? -5.563 31.031 -9.385 1.00 20.08 100 ASN D N 1
ATOM 6197 C CA . ASN D 1 100 ? -5.473 32.481 -9.329 1.00 16.92 100 ASN D CA 1
ATOM 6198 C C . ASN D 1 100 ? -4.446 32.904 -10.372 1.00 17.32 100 ASN D C 1
ATOM 6199 O O . ASN D 1 100 ? -3.249 33.000 -10.096 1.00 17.98 100 ASN D O 1
ATOM 6204 N N . ASN D 1 101 ? -4.925 33.126 -11.593 1.00 17.28 101 ASN D N 1
ATOM 6205 C CA . ASN D 1 101 ? -4.069 33.525 -12.705 1.00 16.25 101 ASN D CA 1
ATOM 6206 C C . ASN D 1 101 ? -4.252 35.011 -13.043 1.00 16.59 101 ASN D C 1
ATOM 6207 O O . ASN D 1 101 ? -3.296 35.687 -13.436 1.00 15.66 101 ASN D O 1
ATOM 6212 N N . ALA D 1 102 ? -5.473 35.511 -12.866 1.00 16.38 102 ALA D N 1
ATOM 6213 C CA . ALA D 1 102 ? -5.801 36.911 -13.162 1.00 17.49 102 ALA D CA 1
ATOM 6214 C C . ALA D 1 102 ? -4.782 37.854 -12.514 1.00 17.71 102 ALA D C 1
ATOM 6215 O O . ALA D 1 102 ? -4.493 37.739 -11.325 1.00 17.62 102 ALA D O 1
ATOM 6217 N N . SER D 1 103 ? -4.257 38.804 -13.288 1.00 18.76 103 SER D N 1
ATOM 6218 C CA . SER D 1 103 ? -3.236 39.702 -12.748 1.00 17.81 103 SER D CA 1
ATOM 6219 C C . SER D 1 103 ? -2.936 40.966 -13.555 1.00 15.76 103 SER D C 1
ATOM 6220 O O . SER D 1 103 ? -2.645 40.888 -14.745 1.00 17.50 103 SER D O 1
ATOM 6223 N N . ALA D 1 104 ? -2.981 42.121 -12.891 1.00 14.59 104 ALA D N 1
ATOM 6224 C CA . ALA D 1 104 ? -2.655 43.392 -13.534 1.00 15.35 104 ALA D CA 1
ATOM 6225 C C . ALA D 1 104 ? -1.134 43.526 -13.505 1.00 17.00 104 ALA D C 1
ATOM 6226 O O . ALA D 1 104 ? -0.483 43.101 -12.544 1.00 14.59 104 ALA D O 1
ATOM 6228 N N . TYR D 1 105 ? -0.571 44.135 -14.545 1.00 18.20 105 TYR D N 1
ATOM 6229 C CA . TYR D 1 105 ? 0.879 44.282 -14.642 1.00 18.01 105 TYR D CA 1
ATOM 6230 C C . TYR D 1 105 ? 1.316 45.536 -15.397 1.00 16.51 105 TYR D C 1
ATOM 6231 O O . TYR D 1 105 ? 1.189 45.605 -16.614 1.00 16.67 105 TYR D O 1
ATOM 6240 N N . TYR D 1 106 ? 1.841 46.516 -14.667 1.00 16.57 106 TYR D N 1
ATOM 6241 C CA . TYR D 1 106 ? 2.320 47.762 -15.249 1.00 18.22 106 TYR D CA 1
ATOM 6242 C C . TYR D 1 106 ? 3.130 48.560 -14.233 1.00 20.30 106 TYR D C 1
ATOM 6243 O O . TYR D 1 106 ? 3.028 48.350 -13.026 1.00 17.85 106 TYR D O 1
ATOM 6252 N N . PRO D 1 107 ? 3.956 49.494 -14.721 1.00 22.99 107 PRO D N 1
ATOM 6253 C CA . PRO D 1 107 ? 4.784 50.309 -13.829 1.00 23.51 107 PRO D CA 1
ATOM 6254 C C . PRO D 1 107 ? 4.081 51.314 -12.909 1.00 23.78 107 PRO D C 1
ATOM 6255 O O . PRO D 1 107 ? 2.994 51.813 -13.197 1.00 23.21 107 PRO D O 1
ATOM 6259 N N . THR D 1 108 ? 4.734 51.570 -11.781 1.00 21.26 108 THR D N 1
ATOM 6260 C CA . THR D 1 108 ? 4.281 52.522 -10.777 1.00 21.35 108 THR D CA 1
ATOM 6261 C C . THR D 1 108 ? 5.583 53.110 -10.249 1.00 22.54 108 THR D C 1
ATOM 6262 O O . THR D 1 108 ? 5.928 52.934 -9.087 1.00 21.20 108 THR D O 1
ATOM 6266 N N . PRO D 1 109 ? 6.327 53.819 -11.112 1.00 23.92 109 PRO D N 1
ATOM 6267 C CA . PRO D 1 109 ? 7.607 54.419 -10.715 1.00 25.21 109 PRO D CA 1
ATOM 6268 C C . PRO D 1 109 ? 7.555 55.296 -9.464 1.00 26.06 109 PRO D C 1
ATOM 6269 O O . PRO D 1 109 ? 6.642 56.106 -9.298 1.00 25.05 109 PRO D O 1
ATOM 6273 N N . LEU D 1 110 ? 8.542 55.123 -8.586 1.00 26.12 110 LEU D N 1
ATOM 6274 C CA . LEU D 1 110 ? 8.599 55.894 -7.350 1.00 28.38 110 LEU D CA 1
ATOM 6275 C C . LEU D 1 110 ? 8.792 57.393 -7.598 1.00 30.69 110 LEU D C 1
ATOM 6276 O O . LEU D 1 110 ? 8.170 58.217 -6.924 1.00 30.58 110 LEU D O 1
ATOM 6281 N N . LEU D 1 111 ? 9.645 57.748 -8.556 1.00 32.94 111 LEU D N 1
ATOM 6282 C CA . LEU D 1 111 ? 9.854 59.156 -8.898 1.00 35.56 111 LEU D CA 1
ATOM 6283 C C . LEU D 1 111 ? 9.122 59.445 -10.212 1.00 37.05 111 LEU D C 1
ATOM 6284 O O . LEU D 1 111 ? 9.063 58.596 -11.099 1.00 35.78 111 LEU D O 1
ATOM 6289 N N . PRO D 1 112 ? 8.561 60.653 -10.353 1.00 39.48 112 PRO D N 1
ATOM 6290 C CA . PRO D 1 112 ? 7.822 61.073 -11.552 1.00 40.78 112 PRO D CA 1
ATOM 6291 C C . PRO D 1 112 ? 8.530 60.771 -12.877 1.00 41.28 112 PRO D C 1
ATOM 6292 O O . PRO D 1 112 ? 9.734 60.996 -13.019 1.00 42.30 112 PRO D O 1
ATOM 6296 N N . PRO D 1 124 ? -3.986 57.205 -11.894 1.00 27.92 124 PRO D N 1
ATOM 6297 C CA . PRO D 1 124 ? -3.774 57.633 -10.506 1.00 28.57 124 PRO D CA 1
ATOM 6298 C C . PRO D 1 124 ? -3.288 56.489 -9.606 1.00 29.23 124 PRO D C 1
ATOM 6299 O O . PRO D 1 124 ? -3.817 55.370 -9.641 1.00 27.17 124 PRO D O 1
ATOM 6303 N N . ILE D 1 125 ? -2.286 56.804 -8.790 1.00 30.24 125 ILE D N 1
ATOM 6304 C CA . ILE D 1 125 ? -1.643 55.855 -7.891 1.00 30.92 125 ILE D CA 1
ATOM 6305 C C . ILE D 1 125 ? -2.506 54.914 -7.062 1.00 31.34 125 ILE D C 1
ATOM 6306 O O . ILE D 1 125 ? -2.347 53.696 -7.169 1.00 29.59 125 ILE D O 1
ATOM 6311 N N . ASP D 1 126 ? -3.406 55.432 -6.229 1.00 32.11 126 ASP D N 1
ATOM 6312 C CA . ASP D 1 126 ? -4.188 54.497 -5.429 1.00 33.16 126 ASP D CA 1
ATOM 6313 C C . ASP D 1 126 ? -5.153 53.670 -6.265 1.00 30.95 126 ASP D C 1
ATOM 6314 O O . ASP D 1 126 ? -5.692 52.668 -5.794 1.00 29.80 126 ASP D O 1
ATOM 6319 N N . ALA D 1 127 ? -5.348 54.070 -7.518 1.00 28.99 127 ALA D N 1
ATOM 6320 C CA . ALA D 1 127 ? -6.199 53.306 -8.421 1.00 26.66 127 ALA D CA 1
ATOM 6321 C C . ALA D 1 127 ? -5.309 52.166 -8.936 1.00 24.36 127 ALA D C 1
ATOM 6322 O O . ALA D 1 127 ? -5.786 51.078 -9.236 1.00 21.21 127 ALA D O 1
ATOM 6324 N N . GLN D 1 128 ? -4.005 52.427 -9.031 1.00 23.71 128 GLN D N 1
ATOM 6325 C CA . GLN D 1 128 ? -3.055 51.409 -9.485 1.00 22.70 128 GLN D CA 1
ATOM 6326 C C . GLN D 1 128 ? -2.866 50.417 -8.332 1.00 20.41 128 GLN D C 1
ATOM 6327 O O . GLN D 1 128 ? -2.792 49.204 -8.534 1.00 18.27 128 GLN D O 1
ATOM 6333 N N . VAL D 1 129 ? -2.826 50.950 -7.116 1.00 20.16 129 VAL D N 1
ATOM 6334 C CA . VAL D 1 129 ? -2.660 50.126 -5.932 1.00 19.54 129 VAL D CA 1
ATOM 6335 C C . VAL D 1 129 ? -3.847 49.178 -5.826 1.00 20.53 129 VAL D C 1
ATOM 6336 O O . VAL D 1 129 ? -3.677 47.981 -5.583 1.00 18.88 129 VAL D O 1
ATOM 6340 N N . ALA D 1 130 ? -5.042 49.719 -6.047 1.00 19.27 130 ALA D N 1
ATOM 6341 C CA . ALA D 1 130 ? -6.269 48.950 -5.957 1.00 19.41 130 ALA D CA 1
ATOM 6342 C C . ALA D 1 130 ? -6.335 47.823 -6.981 1.00 18.14 130 ALA D C 1
ATOM 6343 O O . ALA D 1 130 ? -6.783 46.725 -6.676 1.00 17.82 130 ALA D O 1
ATOM 6345 N N . GLU D 1 131 ? -5.893 48.098 -8.199 1.00 18.62 131 GLU D N 1
ATOM 6346 C CA . GLU D 1 131 ? -5.923 47.085 -9.237 1.00 19.24 131 GLU D CA 1
ATOM 6347 C C . GLU D 1 131 ? -4.784 46.068 -9.132 1.00 18.33 131 GLU D C 1
ATOM 6348 O O . GLU D 1 131 ? -5.000 44.870 -9.327 1.00 17.24 131 GLU D O 1
ATOM 6354 N N . LEU D 1 132 ? -3.578 46.540 -8.831 1.00 17.68 132 LEU D N 1
ATOM 6355 C CA . LEU D 1 132 ? -2.425 45.650 -8.730 1.00 18.26 132 LEU D CA 1
ATOM 6356 C C . LEU D 1 132 ? -2.514 44.740 -7.512 1.00 17.55 132 LEU D C 1
ATOM 6357 O O . LEU D 1 132 ? -2.377 43.521 -7.624 1.00 18.69 132 LEU D O 1
ATOM 6362 N N . PHE D 1 133 ? -2.755 45.335 -6.350 1.00 19.37 133 PHE D N 1
ATOM 6363 C CA . PHE D 1 133 ? -2.878 44.566 -5.127 1.00 19.33 133 PHE D CA 1
ATOM 6364 C C . PHE D 1 133 ? -4.137 43.704 -5.092 1.00 18.62 133 PHE D C 1
ATOM 6365 O O . PHE D 1 133 ? -4.131 42.607 -4.515 1.00 18.50 133 PHE D O 1
ATOM 6373 N N . GLY D 1 134 ? -5.209 44.186 -5.716 1.00 16.07 134 GLY D N 1
ATOM 6374 C CA . GLY D 1 134 ? -6.445 43.427 -5.742 1.00 15.10 134 GLY D CA 1
ATOM 6375 C C . GLY D 1 134 ? -6.365 42.143 -6.562 1.00 14.23 134 GLY D C 1
ATOM 6376 O O . GLY D 1 134 ? -6.641 41.060 -6.061 1.00 15.82 134 GLY D O 1
ATOM 6377 N N . SER D 1 135 ? -5.970 42.256 -7.824 1.00 14.53 135 SER D N 1
ATOM 6378 C CA . SER D 1 135 ? -5.880 41.093 -8.701 1.00 15.68 135 SER D CA 1
ATOM 6379 C C . SER D 1 135 ? -4.786 40.092 -8.322 1.00 16.40 135 SER D C 1
ATOM 6380 O O . SER D 1 135 ? -4.991 38.881 -8.405 1.00 16.40 135 SER D O 1
ATOM 6383 N N . ASN D 1 136 ? -3.635 40.597 -7.891 1.00 15.51 136 ASN D N 1
ATOM 6384 C CA . ASN D 1 136 ? -2.502 39.740 -7.544 1.00 16.91 136 ASN D CA 1
ATOM 6385 C C . ASN D 1 136 ? -2.461 39.161 -6.134 1.00 16.47 136 ASN D C 1
ATOM 6386 O O . ASN D 1 136 ? -1.831 38.121 -5.912 1.00 20.71 136 ASN D O 1
ATOM 6391 N N . ALA D 1 137 ? -3.128 39.808 -5.188 1.00 14.84 137 ALA D N 1
ATOM 6392 C CA . ALA D 1 137 ? -3.060 39.344 -3.815 1.00 15.90 137 ALA D CA 1
ATOM 6393 C C . ALA D 1 137 ? -4.357 39.274 -3.003 1.00 14.70 137 ALA D C 1
ATOM 6394 O O . ALA D 1 137 ? -4.689 38.224 -2.455 1.00 15.66 137 ALA D O 1
ATOM 6396 N N . VAL D 1 138 ? -5.075 40.388 -2.909 1.00 14.41 138 VAL D N 1
ATOM 6397 C CA . VAL D 1 138 ? -6.295 40.413 -2.118 1.00 14.82 138 VAL D CA 1
ATOM 6398 C C . VAL D 1 138 ? -7.444 39.570 -2.678 1.00 15.11 138 VAL D C 1
ATOM 6399 O O . VAL D 1 138 ? -8.150 38.925 -1.909 1.00 18.37 138 VAL D O 1
ATOM 6403 N N . ALA D 1 139 ? -7.638 39.546 -3.995 1.00 14.71 139 ALA D N 1
ATOM 6404 C CA . ALA D 1 139 ? -8.723 38.723 -4.536 1.00 16.76 139 ALA D CA 1
ATOM 6405 C C . ALA D 1 139 ? -8.389 37.238 -4.288 1.00 16.34 139 ALA D C 1
ATOM 6406 O O . ALA D 1 139 ? -9.231 36.487 -3.785 1.00 17.53 139 ALA D O 1
ATOM 6408 N N . PRO D 1 140 ? -7.169 36.794 -4.652 1.00 15.69 140 PRO D N 1
ATOM 6409 C CA . PRO D 1 140 ? -6.796 35.395 -4.417 1.00 16.09 140 PRO D CA 1
ATOM 6410 C C . PRO D 1 140 ? -7.076 35.014 -2.967 1.00 15.33 140 PRO D C 1
ATOM 6411 O O . PRO D 1 140 ? -7.566 33.919 -2.697 1.00 13.80 140 PRO D O 1
ATOM 6415 N N . LEU D 1 141 ? -6.778 35.936 -2.045 1.00 15.02 141 LEU D N 1
ATOM 6416 C CA . LEU D 1 141 ? -7.017 35.703 -0.620 1.00 16.61 141 LEU D CA 1
ATOM 6417 C C . LEU D 1 141 ? -8.508 35.425 -0.369 1.00 17.70 141 LEU D C 1
ATOM 6418 O O . LEU D 1 141 ? -8.867 34.383 0.174 1.00 15.81 141 LEU D O 1
ATOM 6423 N N . PHE D 1 142 ? -9.361 36.373 -0.768 1.00 18.18 142 PHE D N 1
ATOM 6424 C CA . PHE D 1 142 ? -10.811 36.246 -0.598 1.00 17.37 142 PHE D CA 1
ATOM 6425 C C . PHE D 1 142 ? -11.344 35.022 -1.339 1.00 17.48 142 PHE D C 1
ATOM 6426 O O . PHE D 1 142 ? -12.253 34.347 -0.864 1.00 15.14 142 PHE D O 1
ATOM 6434 N N . LEU D 1 143 ? -10.779 34.752 -2.515 1.00 19.03 143 LEU D N 1
ATOM 6435 C CA . LEU D 1 143 ? -11.206 33.595 -3.292 1.00 20.16 143 LEU D CA 1
ATOM 6436 C C . LEU D 1 143 ? -10.802 32.309 -2.574 1.00 21.00 143 LEU D C 1
ATOM 6437 O O . LEU D 1 143 ? -11.601 31.386 -2.459 1.00 19.60 143 LEU D O 1
ATOM 6442 N N . ILE D 1 144 ? -9.564 32.247 -2.086 1.00 21.76 144 ILE D N 1
ATOM 6443 C CA . ILE D 1 144 ? -9.109 31.050 -1.387 1.00 20.63 144 ILE D CA 1
ATOM 6444 C C . ILE D 1 144 ? -9.982 30.847 -0.151 1.00 21.07 144 ILE D C 1
ATOM 6445 O O . ILE D 1 144 ? -10.463 29.751 0.112 1.00 21.05 144 ILE D O 1
ATOM 6450 N N . ARG D 1 145 ? -10.199 31.927 0.584 1.00 21.29 145 ARG D N 1
ATOM 6451 C CA . ARG D 1 145 ? -11.012 31.899 1.788 1.00 23.27 145 ARG D CA 1
ATOM 6452 C C . ARG D 1 145 ? -12.396 31.312 1.477 1.00 24.99 145 ARG D C 1
ATOM 6453 O O . ARG D 1 145 ? -12.811 30.334 2.100 1.00 23.30 145 ARG D O 1
ATOM 6461 N N . ALA D 1 146 ? -13.090 31.907 0.502 1.00 24.41 146 ALA D N 1
ATOM 6462 C CA . ALA D 1 146 ? -14.416 31.435 0.097 1.00 24.74 146 ALA D CA 1
ATOM 6463 C C . ALA D 1 146 ? -14.358 29.994 -0.410 1.00 23.80 146 ALA D C 1
ATOM 6464 O O . ALA D 1 146 ? -15.204 29.174 -0.075 1.00 22.27 146 ALA D O 1
ATOM 6466 N N . PHE D 1 147 ? -13.356 29.690 -1.227 1.00 23.80 147 PHE D N 1
ATOM 6467 C CA . PHE D 1 147 ? -13.217 28.345 -1.756 1.00 23.69 147 PHE D CA 1
ATOM 6468 C C . PHE D 1 147 ? -13.122 27.327 -0.621 1.00 25.46 147 PHE D C 1
ATOM 6469 O O . PHE D 1 147 ? -13.697 26.239 -0.707 1.00 24.17 147 PHE D O 1
ATOM 6477 N N . ALA D 1 148 ? -12.415 27.692 0.447 1.00 26.05 148 ALA D N 1
ATOM 6478 C CA . ALA D 1 148 ? -12.241 26.798 1.585 1.00 28.00 148 ALA D CA 1
ATOM 6479 C C . ALA D 1 148 ? -13.501 26.594 2.426 1.00 28.88 148 ALA D C 1
ATOM 6480 O O . ALA D 1 148 ? -13.854 25.460 2.758 1.00 27.24 148 ALA D O 1
ATOM 6482 N N . ARG D 1 149 ? -14.176 27.685 2.763 1.00 30.56 149 ARG D N 1
ATOM 6483 C CA . ARG D 1 149 ? -15.378 27.614 3.593 1.00 33.48 149 ARG D CA 1
ATOM 6484 C C . ARG D 1 149 ? -16.566 26.903 2.959 1.00 35.22 149 ARG D C 1
ATOM 6485 O O . ARG D 1 149 ? -17.484 26.480 3.661 1.00 35.77 149 ARG D O 1
ATOM 6493 N N . ARG D 1 150 ? -16.553 26.766 1.639 1.00 37.81 150 ARG D N 1
ATOM 6494 C CA . ARG D 1 150 ? -17.649 26.106 0.943 1.00 40.02 150 ARG D CA 1
ATOM 6495 C C . ARG D 1 150 ? -17.407 24.618 0.716 1.00 41.14 150 ARG D C 1
ATOM 6496 O O . ARG D 1 150 ? -18.227 23.936 0.099 1.00 42.88 150 ARG D O 1
ATOM 6504 N N . GLN D 1 151 ? -16.282 24.117 1.216 1.00 40.89 151 GLN D N 1
ATOM 6505 C CA . GLN D 1 151 ? -15.940 22.709 1.065 1.00 40.79 151 GLN D CA 1
ATOM 6506 C C . GLN D 1 151 ? -16.508 21.901 2.226 1.00 41.00 151 GLN D C 1
ATOM 6507 O O . GLN D 1 151 ? -17.212 22.439 3.078 1.00 40.41 151 GLN D O 1
ATOM 6513 N N . SER D 1 159 ? -12.170 10.562 -0.253 1.00 54.82 159 SER D N 1
ATOM 6514 C CA . SER D 1 159 ? -12.325 11.982 -0.526 1.00 54.69 159 SER D CA 1
ATOM 6515 C C . SER D 1 159 ? -11.974 12.303 -1.977 1.00 53.83 159 SER D C 1
ATOM 6516 O O . SER D 1 159 ? -11.944 11.413 -2.832 1.00 54.87 159 SER D O 1
ATOM 6519 N N . ARG D 1 160 ? -11.718 13.582 -2.242 1.00 51.53 160 ARG D N 1
ATOM 6520 C CA . ARG D 1 160 ? -11.361 14.055 -3.574 1.00 47.50 160 ARG D CA 1
ATOM 6521 C C . ARG D 1 160 ? -9.961 14.670 -3.562 1.00 43.26 160 ARG D C 1
ATOM 6522 O O . ARG D 1 160 ? -9.149 14.344 -2.699 1.00 41.88 160 ARG D O 1
ATOM 6530 N N . ASN D 1 161 ? -9.686 15.560 -4.512 1.00 38.73 161 ASN D N 1
ATOM 6531 C CA . ASN D 1 161 ? -8.372 16.192 -4.615 1.00 35.11 161 ASN D CA 1
ATOM 6532 C C . ASN D 1 161 ? -8.476 17.709 -4.760 1.00 31.36 161 ASN D C 1
ATOM 6533 O O . ASN D 1 161 ? -8.322 18.258 -5.845 1.00 31.44 161 ASN D O 1
ATOM 6538 N N . LEU D 1 162 ? -8.724 18.380 -3.646 1.00 28.66 162 LEU D N 1
ATOM 6539 C CA . LEU D 1 162 ? -8.877 19.827 -3.632 1.00 24.63 162 LEU D CA 1
ATOM 6540 C C . LEU D 1 162 ? -7.537 20.552 -3.603 1.00 23.48 162 LEU D C 1
ATOM 6541 O O . LEU D 1 162 ? -6.654 20.191 -2.822 1.00 20.94 162 LEU D O 1
ATOM 6546 N N . SER D 1 163 ? -7.378 21.565 -4.456 1.00 22.61 163 SER D N 1
ATOM 6547 C CA . SER D 1 163 ? -6.137 22.334 -4.466 1.00 19.68 163 SER D CA 1
ATOM 6548 C C . SER D 1 163 ? -6.244 23.696 -5.140 1.00 20.26 163 SER D C 1
ATOM 6549 O O . SER D 1 163 ? -7.153 23.962 -5.928 1.00 20.20 163 SER D O 1
ATOM 6552 N N . VAL D 1 164 ? -5.295 24.560 -4.810 1.00 17.94 164 VAL D N 1
ATOM 6553 C CA . VAL D 1 164 ? -5.246 25.901 -5.349 1.00 16.92 164 VAL D CA 1
ATOM 6554 C C . VAL D 1 164 ? -3.864 26.109 -5.950 1.00 17.08 164 VAL D C 1
ATOM 6555 O O . VAL D 1 164 ? -2.865 25.641 -5.405 1.00 17.03 164 VAL D O 1
ATOM 6559 N N . VAL D 1 165 ? -3.801 26.785 -7.087 1.00 17.32 165 VAL D N 1
ATOM 6560 C CA . VAL D 1 165 ? -2.509 27.068 -7.696 1.00 17.22 165 VAL D CA 1
ATOM 6561 C C . VAL D 1 165 ? -2.465 28.555 -7.986 1.00 17.94 165 VAL D C 1
ATOM 6562 O O . VAL D 1 165 ? -3.319 29.096 -8.693 1.00 18.18 165 VAL D O 1
ATOM 6566 N N . ASN D 1 166 ? -1.471 29.221 -7.417 1.00 17.16 166 ASN D N 1
ATOM 6567 C CA . ASN D 1 166 ? -1.319 30.642 -7.623 1.00 16.66 166 ASN D CA 1
ATOM 6568 C C . ASN D 1 166 ? -0.277 30.909 -8.680 1.00 15.98 166 ASN D C 1
ATOM 6569 O O . ASN D 1 166 ? 0.752 30.247 -8.723 1.00 17.05 166 ASN D O 1
ATOM 6574 N N . LEU D 1 167 ? -0.561 31.860 -9.557 1.00 16.87 167 LEU D N 1
ATOM 6575 C CA . LEU D 1 167 ? 0.387 32.218 -10.593 1.00 16.12 167 LEU D CA 1
ATOM 6576 C C . LEU D 1 167 ? 1.280 33.321 -10.051 1.00 17.91 167 LEU D C 1
ATOM 6577 O O . LEU D 1 167 ? 0.828 34.444 -9.812 1.00 20.18 167 LEU D O 1
ATOM 6582 N N . CYS D 1 168 ? 2.547 32.980 -9.839 1.00 17.58 168 CYS D N 1
ATOM 6583 C CA . CYS D 1 168 ? 3.545 33.910 -9.335 1.00 16.87 168 CYS D CA 1
ATOM 6584 C C . CYS D 1 168 ? 4.425 34.404 -10.470 1.00 17.79 168 CYS D C 1
ATOM 6585 O O . CYS D 1 168 ? 4.064 34.276 -11.646 1.00 15.42 168 CYS D O 1
ATOM 6588 N N . ASP D 1 169 ? 5.584 34.949 -10.095 1.00 17.32 169 ASP D N 1
ATOM 6589 C CA . ASP D 1 169 ? 6.556 35.516 -11.025 1.00 17.56 169 ASP D CA 1
ATOM 6590 C C . ASP D 1 169 ? 7.964 35.234 -10.491 1.00 20.39 169 ASP D C 1
ATOM 6591 O O . ASP D 1 169 ? 8.420 35.881 -9.543 1.00 19.54 169 ASP D O 1
ATOM 6596 N N . ALA D 1 170 ? 8.647 34.273 -11.104 1.00 21.93 170 ALA D N 1
ATOM 6597 C CA . ALA D 1 170 ? 9.989 33.887 -10.685 1.00 21.31 170 ALA D CA 1
ATOM 6598 C C . ALA D 1 170 ? 10.993 35.046 -10.645 1.00 21.92 170 ALA D C 1
ATOM 6599 O O . ALA D 1 170 ? 11.962 34.996 -9.896 1.00 23.09 170 ALA D O 1
ATOM 6601 N N . MET D 1 171 ? 10.761 36.089 -11.435 1.00 20.45 171 MET D N 1
ATOM 6602 C CA . MET D 1 171 ? 11.680 37.224 -11.486 1.00 21.04 171 MET D CA 1
ATOM 6603 C C . MET D 1 171 ? 11.488 38.326 -10.437 1.00 20.90 171 MET D C 1
ATOM 6604 O O . MET D 1 171 ? 12.219 39.317 -10.438 1.00 20.60 171 MET D O 1
ATOM 6609 N N . THR D 1 172 ? 10.530 38.160 -9.535 1.00 21.15 172 THR D N 1
ATOM 6610 C CA . THR D 1 172 ? 10.293 39.190 -8.537 1.00 21.84 172 THR D CA 1
ATOM 6611 C C . THR D 1 172 ? 11.375 39.317 -7.465 1.00 22.52 172 THR D C 1
ATOM 6612 O O . THR D 1 172 ? 11.378 40.267 -6.689 1.00 22.98 172 THR D O 1
ATOM 6616 N N . ASP D 1 173 ? 12.308 38.375 -7.436 1.00 25.03 173 ASP D N 1
ATOM 6617 C CA . ASP D 1 173 ? 13.422 38.468 -6.495 1.00 28.14 173 ASP D CA 1
ATOM 6618 C C . ASP D 1 173 ? 14.446 39.445 -7.084 1.00 26.41 173 ASP D C 1
ATOM 6619 O O . ASP D 1 173 ? 15.352 39.901 -6.396 1.00 28.46 173 ASP D O 1
ATOM 6624 N N . LEU D 1 174 ? 14.291 39.746 -8.369 1.00 23.11 174 LEU D N 1
ATOM 6625 C CA . LEU D 1 174 ? 15.072 40.678 -9.098 1.00 22.26 174 LEU D CA 1
ATOM 6626 C C . LEU D 1 174 ? 14.105 41.707 -9.565 1.00 22.76 174 LEU D C 1
ATOM 6627 O O . LEU D 1 174 ? 13.701 41.739 -10.720 1.00 20.33 174 LEU D O 1
ATOM 6632 N N . PRO D 1 175 ? 13.638 42.585 -8.669 1.00 22.98 175 PRO D N 1
ATOM 6633 C CA . PRO D 1 175 ? 12.625 43.603 -8.971 1.00 23.57 175 PRO D CA 1
ATOM 6634 C C . PRO D 1 175 ? 12.885 44.464 -10.193 1.00 23.21 175 PRO D C 1
ATOM 6635 O O . PRO D 1 175 ? 13.852 45.221 -10.233 1.00 22.70 175 PRO D O 1
ATOM 6639 N N . LEU D 1 176 ? 12.009 44.341 -11.186 1.00 22.56 176 LEU D N 1
ATOM 6640 C CA . LEU D 1 176 ? 12.115 45.142 -12.399 1.00 24.25 176 LEU D CA 1
ATOM 6641 C C . LEU D 1 176 ? 11.870 46.592 -11.977 1.00 24.45 176 LEU D C 1
ATOM 6642 O O . LEU D 1 176 ? 10.808 46.913 -11.435 1.00 25.04 176 LEU D O 1
ATOM 6647 N N . PRO D 1 177 ? 12.849 47.482 -12.210 1.00 24.40 177 PRO D N 1
ATOM 6648 C CA . PRO D 1 177 ? 12.725 48.897 -11.846 1.00 24.04 177 PRO D CA 1
ATOM 6649 C C . PRO D 1 177 ? 11.419 49.510 -12.341 1.00 23.62 177 PRO D C 1
ATOM 6650 O O . PRO D 1 177 ? 10.991 49.262 -13.466 1.00 22.70 177 PRO D O 1
ATOM 6654 N N . GLY D 1 178 ? 10.781 50.296 -11.484 1.00 24.22 178 GLY D N 1
ATOM 6655 C CA . GLY D 1 178 ? 9.523 50.921 -11.850 1.00 24.11 178 GLY D CA 1
ATOM 6656 C C . GLY D 1 178 ? 8.271 50.073 -11.643 1.00 22.63 178 GLY D C 1
ATOM 6657 O O . GLY D 1 178 ? 7.170 50.556 -11.896 1.00 23.07 178 GLY D O 1
ATOM 6658 N N . PHE D 1 179 ? 8.416 48.832 -11.181 1.00 21.59 179 PHE D N 1
ATOM 6659 C CA . PHE D 1 179 ? 7.249 47.961 -10.971 1.00 20.66 179 PHE D CA 1
ATOM 6660 C C . PHE D 1 179 ? 7.025 47.592 -9.508 1.00 21.12 179 PHE D C 1
ATOM 6661 O O . PHE D 1 179 ? 6.484 46.527 -9.191 1.00 18.36 179 PHE D O 1
ATOM 6669 N N . CYS D 1 180 ? 7.418 48.500 -8.623 1.00 21.40 180 CYS D N 1
ATOM 6670 C CA . CYS D 1 180 ? 7.309 48.305 -7.187 1.00 21.96 180 CYS D CA 1
ATOM 6671 C C . CYS D 1 180 ? 5.988 47.752 -6.636 1.00 18.55 180 CYS D C 1
ATOM 6672 O O . CYS D 1 180 ? 5.983 46.782 -5.879 1.00 17.79 180 CYS D O 1
ATOM 6675 N N . VAL D 1 181 ? 4.872 48.368 -6.994 1.00 16.41 181 VAL D N 1
ATOM 6676 C CA . VAL D 1 181 ? 3.588 47.911 -6.492 1.00 16.47 181 VAL D CA 1
ATOM 6677 C C . VAL D 1 181 ? 3.247 46.493 -6.950 1.00 15.43 181 VAL D C 1
ATOM 6678 O O . VAL D 1 181 ? 2.738 45.706 -6.164 1.00 16.42 181 VAL D O 1
ATOM 6682 N N . TYR D 1 182 ? 3.535 46.179 -8.211 1.00 15.68 182 TYR D N 1
ATOM 6683 C CA . TYR D 1 182 ? 3.276 44.841 -8.764 1.00 16.24 182 TYR D CA 1
ATOM 6684 C C . TYR D 1 182 ? 4.151 43.832 -8.018 1.00 14.98 182 TYR D C 1
ATOM 6685 O O . TYR D 1 182 ? 3.704 42.747 -7.653 1.00 15.35 182 TYR D O 1
ATOM 6694 N N . THR D 1 183 ? 5.409 44.202 -7.817 1.00 13.88 183 THR D N 1
ATOM 6695 C CA . THR D 1 183 ? 6.370 43.355 -7.132 1.00 13.62 183 THR D CA 1
ATOM 6696 C C . THR D 1 183 ? 5.908 43.058 -5.712 1.00 14.01 183 THR D C 1
ATOM 6697 O O . THR D 1 183 ? 5.974 41.913 -5.257 1.00 14.01 183 THR D O 1
ATOM 6701 N N . MET D 1 184 ? 5.417 44.083 -5.023 1.00 13.55 184 MET D N 1
ATOM 6702 C CA . MET D 1 184 ? 4.913 43.923 -3.667 1.00 13.39 184 MET D CA 1
ATOM 6703 C C . MET D 1 184 ? 3.765 42.937 -3.655 1.00 13.92 184 MET D C 1
ATOM 6704 O O . MET D 1 184 ? 3.716 42.033 -2.814 1.00 10.27 184 MET D O 1
ATOM 6709 N N . ALA D 1 185 ? 2.842 43.119 -4.595 1.00 11.51 185 ALA D N 1
ATOM 6710 C CA . ALA D 1 185 ? 1.673 42.260 -4.679 1.00 12.94 185 ALA D CA 1
ATOM 6711 C C . ALA D 1 185 ? 2.048 40.797 -4.894 1.00 13.07 185 ALA D C 1
ATOM 6712 O O . ALA D 1 185 ? 1.523 39.912 -4.222 1.00 16.18 185 ALA D O 1
ATOM 6714 N N . LYS D 1 186 ? 2.946 40.538 -5.836 1.00 12.12 186 LYS D N 1
ATOM 6715 C CA . LYS D 1 186 ? 3.362 39.170 -6.077 1.00 12.30 186 LYS D CA 1
ATOM 6716 C C . LYS D 1 186 ? 4.036 38.591 -4.816 1.00 11.33 186 LYS D C 1
ATOM 6717 O O . LYS D 1 186 ? 3.858 37.417 -4.500 1.00 8.35 186 LYS D O 1
ATOM 6723 N N . HIS D 1 187 ? 4.779 39.410 -4.073 1.00 8.70 187 HIS D N 1
ATOM 6724 C CA . HIS D 1 187 ? 5.392 38.901 -2.850 1.00 11.60 187 HIS D CA 1
ATOM 6725 C C . HIS D 1 187 ? 4.295 38.541 -1.850 1.00 11.35 187 HIS D C 1
ATOM 6726 O O . HIS D 1 187 ? 4.390 37.521 -1.147 1.00 10.64 187 HIS D O 1
ATOM 6733 N N . ALA D 1 188 ? 3.253 39.369 -1.795 1.00 8.37 188 ALA D N 1
ATOM 6734 C CA . ALA D 1 188 ? 2.133 39.117 -0.897 1.00 8.70 188 ALA D CA 1
ATOM 6735 C C . ALA D 1 188 ? 1.464 37.799 -1.337 1.00 9.16 188 ALA D C 1
ATOM 6736 O O . ALA D 1 188 ? 1.056 37.001 -0.492 1.00 8.78 188 ALA D O 1
ATOM 6738 N N . LEU D 1 189 ? 1.363 37.572 -2.650 1.00 9.16 189 LEU D N 1
ATOM 6739 C CA . LEU D 1 189 ? 0.765 36.324 -3.162 1.00 9.79 189 LEU D CA 1
ATOM 6740 C C . LEU D 1 189 ? 1.615 35.124 -2.724 1.00 12.23 189 LEU D C 1
ATOM 6741 O O . LEU D 1 189 ? 1.084 34.064 -2.375 1.00 12.94 189 LEU D O 1
ATOM 6746 N N . GLY D 1 190 ? 2.934 35.304 -2.752 1.00 11.18 190 GLY D N 1
ATOM 6747 C CA . GLY D 1 190 ? 3.830 34.248 -2.318 1.00 10.63 190 GLY D CA 1
ATOM 6748 C C . GLY D 1 190 ? 3.535 33.912 -0.869 1.00 10.03 190 GLY D C 1
ATOM 6749 O O . GLY D 1 190 ? 3.368 32.746 -0.512 1.00 12.83 190 GLY D O 1
ATOM 6750 N N . GLY D 1 191 ? 3.475 34.941 -0.028 1.00 11.50 191 GLY D N 1
ATOM 6751 C CA . GLY D 1 191 ? 3.170 34.744 1.375 1.00 10.42 191 GLY D CA 1
ATOM 6752 C C . GLY D 1 191 ? 1.822 34.054 1.569 1.00 13.67 191 GLY D C 1
ATOM 6753 O O . GLY D 1 191 ? 1.657 33.226 2.470 1.00 11.34 191 GLY D O 1
ATOM 6754 N N . LEU D 1 192 ? 0.848 34.390 0.734 1.00 13.86 192 LEU D N 1
ATOM 6755 C CA . LEU D 1 192 ? -0.472 33.764 0.847 1.00 16.06 192 LEU D CA 1
ATOM 6756 C C . LEU D 1 192 ? -0.393 32.270 0.483 1.00 15.67 192 LEU D C 1
ATOM 6757 O O . LEU D 1 192 ? -1.085 31.443 1.073 1.00 18.13 192 LEU D O 1
ATOM 6762 N N . THR D 1 193 ? 0.468 31.927 -0.471 1.00 14.29 193 THR D N 1
ATOM 6763 C CA . THR D 1 193 ? 0.602 30.535 -0.895 1.00 16.13 193 THR D CA 1
ATOM 6764 C C . THR D 1 193 ? 1.055 29.642 0.261 1.00 16.50 193 THR D C 1
ATOM 6765 O O . THR D 1 193 ? 0.549 28.535 0.449 1.00 14.77 193 THR D O 1
ATOM 6769 N N . ARG D 1 194 ? 1.997 30.144 1.047 1.00 16.21 194 ARG D N 1
ATOM 6770 C CA . ARG D 1 194 ? 2.514 29.392 2.170 1.00 17.68 194 ARG D CA 1
ATOM 6771 C C . ARG D 1 194 ? 1.606 29.441 3.396 1.00 17.41 194 ARG D C 1
ATOM 6772 O O . ARG D 1 194 ? 1.361 28.405 4.022 1.00 15.59 194 ARG D O 1
ATOM 6780 N N . ALA D 1 195 ? 1.085 30.621 3.725 1.00 15.25 195 ALA D N 1
ATOM 6781 C CA . ALA D 1 195 ? 0.188 30.742 4.879 1.00 16.61 195 ALA D CA 1
ATOM 6782 C C . ALA D 1 195 ? -1.047 29.867 4.701 1.00 18.10 195 ALA D C 1
ATOM 6783 O O . ALA D 1 195 ? -1.446 29.148 5.616 1.00 18.98 195 ALA D O 1
ATOM 6785 N N . ALA D 1 196 ? -1.653 29.931 3.521 1.00 17.74 196 ALA D N 1
ATOM 6786 C CA . ALA D 1 196 ? -2.852 29.148 3.275 1.00 17.82 196 ALA D CA 1
ATOM 6787 C C . ALA D 1 196 ? -2.525 27.661 3.198 1.00 16.82 196 ALA D C 1
ATOM 6788 O O . ALA D 1 196 ? -3.292 26.846 3.680 1.00 16.96 196 ALA D O 1
ATOM 6790 N N . ALA D 1 197 ? -1.388 27.310 2.601 1.00 16.46 197 ALA D N 1
ATOM 6791 C CA . ALA D 1 197 ? -0.989 25.903 2.504 1.00 19.59 197 ALA D CA 1
ATOM 6792 C C . ALA D 1 197 ? -0.929 25.279 3.899 1.00 21.39 197 ALA D C 1
ATOM 6793 O O . ALA D 1 197 ? -1.466 24.186 4.125 1.00 21.89 197 ALA D O 1
ATOM 6795 N N . LEU D 1 198 ? -0.294 25.972 4.839 1.00 20.84 198 LEU D N 1
ATOM 6796 C CA . LEU D 1 198 ? -0.214 25.456 6.202 1.00 22.07 198 LEU D CA 1
ATOM 6797 C C . LEU D 1 198 ? -1.581 25.439 6.896 1.00 21.66 198 LEU D C 1
ATOM 6798 O O . LEU D 1 198 ? -2.002 24.421 7.438 1.00 21.67 198 LEU D O 1
ATOM 6803 N N . GLU D 1 199 ? -2.287 26.560 6.871 1.00 22.30 199 GLU D N 1
ATOM 6804 C CA . GLU D 1 199 ? -3.574 26.630 7.552 1.00 23.62 199 GLU D CA 1
ATOM 6805 C C . GLU D 1 199 ? -4.665 25.699 7.018 1.00 23.45 199 GLU D C 1
ATOM 6806 O O . GLU D 1 199 ? -5.549 25.286 7.769 1.00 24.29 199 GLU D O 1
ATOM 6812 N N . LEU D 1 200 ? -4.599 25.369 5.731 1.00 22.15 200 LEU D N 1
ATOM 6813 C CA . LEU D 1 200 ? -5.588 24.504 5.091 1.00 23.05 200 LEU D CA 1
ATOM 6814 C C . LEU D 1 200 ? -5.180 23.026 4.984 1.00 22.06 200 LEU D C 1
ATOM 6815 O O . LEU D 1 200 ? -5.979 22.194 4.541 1.00 21.37 200 LEU D O 1
ATOM 6820 N N . ALA D 1 201 ? -3.950 22.701 5.375 1.00 18.67 201 ALA D N 1
ATOM 6821 C CA . ALA D 1 201 ? -3.493 21.315 5.312 1.00 21.16 201 ALA D CA 1
ATOM 6822 C C . ALA D 1 201 ? -4.491 20.398 6.031 1.00 21.62 201 ALA D C 1
ATOM 6823 O O . ALA D 1 201 ? -4.837 19.347 5.514 1.00 21.27 201 ALA D O 1
ATOM 6825 N N . PRO D 1 202 ? -4.966 20.798 7.228 1.00 23.91 202 PRO D N 1
ATOM 6826 C CA . PRO D 1 202 ? -5.928 20.015 8.012 1.00 28.18 202 PRO D CA 1
ATOM 6827 C C . PRO D 1 202 ? -7.242 19.779 7.265 1.00 30.68 202 PRO D C 1
ATOM 6828 O O . PRO D 1 202 ? -7.982 18.850 7.580 1.00 31.44 202 PRO D O 1
ATOM 6832 N N . ARG D 1 203 ? -7.532 20.635 6.289 1.00 31.77 203 ARG D N 1
ATOM 6833 C CA . ARG D 1 203 ? -8.765 20.530 5.509 1.00 33.79 203 ARG D CA 1
ATOM 6834 C C . ARG D 1 203 ? -8.541 19.807 4.191 1.00 33.28 203 ARG D C 1
ATOM 6835 O O . ARG D 1 203 ? -9.414 19.792 3.332 1.00 34.37 203 ARG D O 1
ATOM 6843 N N . HIS D 1 204 ? -7.361 19.216 4.038 1.00 33.12 204 HIS D N 1
ATOM 6844 C CA . HIS D 1 204 ? -7.000 18.477 2.831 1.00 32.46 204 HIS D CA 1
ATOM 6845 C C . HIS D 1 204 ? -6.952 19.306 1.556 1.00 29.92 204 HIS D C 1
ATOM 6846 O O . HIS D 1 204 ? -7.087 18.766 0.455 1.00 30.43 204 HIS D O 1
ATOM 6853 N N . ILE D 1 205 ? -6.765 20.612 1.696 1.00 27.54 205 ILE D N 1
ATOM 6854 C CA . ILE D 1 205 ? -6.678 21.485 0.526 1.00 25.04 205 ILE D CA 1
ATOM 6855 C C . ILE D 1 205 ? -5.226 21.880 0.329 1.00 23.42 205 ILE D C 1
ATOM 6856 O O . ILE D 1 205 ? -4.637 22.531 1.186 1.00 24.52 205 ILE D O 1
ATOM 6861 N N . ARG D 1 206 ? -4.640 21.467 -0.785 1.00 21.37 206 ARG D N 1
ATOM 6862 C CA . ARG D 1 206 ? -3.257 21.828 -1.061 1.00 21.24 206 ARG D CA 1
ATOM 6863 C C . ARG D 1 206 ? -3.271 23.214 -1.700 1.00 21.16 206 ARG D C 1
ATOM 6864 O O . ARG D 1 206 ? -4.237 23.580 -2.379 1.00 18.94 206 ARG D O 1
ATOM 6872 N N . VAL D 1 207 ? -2.206 23.978 -1.465 1.00 19.40 207 VAL D N 1
ATOM 6873 C CA . VAL D 1 207 ? -2.071 25.327 -1.986 1.00 18.19 207 VAL D CA 1
ATOM 6874 C C . VAL D 1 207 ? -0.649 25.508 -2.526 1.00 19.95 207 VAL D C 1
ATOM 6875 O O . VAL D 1 207 ? 0.306 25.579 -1.753 1.00 20.05 207 VAL D O 1
ATOM 6879 N N . ASN D 1 208 ? -0.516 25.594 -3.851 1.00 18.91 208 ASN D N 1
ATOM 6880 C CA . ASN D 1 208 ? 0.788 25.737 -4.479 1.00 17.22 208 ASN D CA 1
ATOM 6881 C C . ASN D 1 208 ? 0.831 26.895 -5.469 1.00 17.96 208 ASN D C 1
ATOM 6882 O O . ASN D 1 208 ? -0.165 27.577 -5.677 1.00 18.04 208 ASN D O 1
ATOM 6887 N N . ALA D 1 209 ? 1.988 27.107 -6.085 1.00 16.77 209 ALA D N 1
ATOM 6888 C CA . ALA D 1 209 ? 2.156 28.202 -7.029 1.00 17.97 209 ALA D CA 1
ATOM 6889 C C . ALA D 1 209 ? 3.053 27.803 -8.181 1.00 15.71 209 ALA D C 1
ATOM 6890 O O . ALA D 1 209 ? 3.914 26.950 -8.032 1.00 17.52 209 ALA D O 1
ATOM 6892 N N . VAL D 1 210 ? 2.832 28.427 -9.329 1.00 15.00 210 VAL D N 1
ATOM 6893 C CA . VAL D 1 210 ? 3.658 28.193 -10.500 1.00 17.62 210 VAL D CA 1
ATOM 6894 C C . VAL D 1 210 ? 4.236 29.573 -10.781 1.00 20.15 210 VAL D C 1
ATOM 6895 O O . VAL D 1 210 ? 3.496 30.566 -10.844 1.00 20.08 210 VAL D O 1
ATOM 6899 N N . ALA D 1 211 ? 5.555 29.656 -10.898 1.00 19.74 211 ALA D N 1
ATOM 6900 C CA . ALA D 1 211 ? 6.179 30.945 -11.136 1.00 20.45 211 ALA D CA 1
ATOM 6901 C C . ALA D 1 211 ? 6.916 30.976 -12.449 1.00 20.82 211 ALA D C 1
ATOM 6902 O O . ALA D 1 211 ? 8.037 30.494 -12.554 1.00 23.29 211 ALA D O 1
ATOM 6904 N N . PRO D 1 212 ? 6.281 31.536 -13.485 1.00 21.06 212 PRO D N 1
ATOM 6905 C CA . PRO D 1 212 ? 6.948 31.600 -14.779 1.00 17.77 212 PRO D CA 1
ATOM 6906 C C . PRO D 1 212 ? 8.019 32.676 -14.726 1.00 17.99 212 PRO D C 1
ATOM 6907 O O . PRO D 1 212 ? 7.981 33.571 -13.879 1.00 16.00 212 PRO D O 1
ATOM 6911 N N . GLY D 1 213 ? 8.984 32.565 -15.626 1.00 17.99 213 GLY D N 1
ATOM 6912 C CA . GLY D 1 213 ? 9.994 33.546 -15.761 1.00 18.42 213 GLY D CA 1
ATOM 6913 C C . GLY D 1 213 ? 9.536 34.401 -16.887 1.00 19.54 213 GLY D C 1
ATOM 6914 O O . GLY D 1 213 ? 8.672 35.256 -16.741 1.00 19.94 213 GLY D O 1
ATOM 6915 N N . LEU D 1 214 ? 10.089 34.157 -18.068 1.00 22.46 214 LEU D N 1
ATOM 6916 C CA . LEU D 1 214 ? 9.679 34.878 -19.265 1.00 22.43 214 LEU D CA 1
ATOM 6917 C C . LEU D 1 214 ? 8.722 33.993 -20.042 1.00 23.30 214 LEU D C 1
ATOM 6918 O O . LEU D 1 214 ? 9.099 32.917 -20.509 1.00 24.61 214 LEU D O 1
ATOM 6923 N N . SER D 1 215 ? 7.478 34.437 -20.158 1.00 22.60 215 SER D N 1
ATOM 6924 C CA . SER D 1 215 ? 6.492 33.684 -20.913 1.00 21.99 215 SER D CA 1
ATOM 6925 C C . SER D 1 215 ? 5.854 34.628 -21.945 1.00 22.14 215 SER D C 1
ATOM 6926 O O . SER D 1 215 ? 6.517 35.548 -22.418 1.00 22.34 215 SER D O 1
ATOM 6929 N N . LEU D 1 216 ? 4.585 34.426 -22.288 1.00 22.44 216 LEU D N 1
ATOM 6930 C CA . LEU D 1 216 ? 3.945 35.266 -23.309 1.00 21.19 216 LEU D CA 1
ATOM 6931 C C . LEU D 1 216 ? 4.245 36.771 -23.211 1.00 21.11 216 LEU D C 1
ATOM 6932 O O . LEU D 1 216 ? 3.905 37.438 -22.232 1.00 16.95 216 LEU D O 1
ATOM 6937 N N . LEU D 1 217 ? 4.893 37.296 -24.247 1.00 20.34 217 LEU D N 1
ATOM 6938 C CA . LEU D 1 217 ? 5.249 38.707 -24.301 1.00 22.67 217 LEU D CA 1
ATOM 6939 C C . LEU D 1 217 ? 4.037 39.566 -24.660 1.00 23.18 217 LEU D C 1
ATOM 6940 O O . LEU D 1 217 ? 3.007 39.051 -25.093 1.00 21.69 217 LEU D O 1
ATOM 6945 N N . PRO D 1 218 ? 4.135 40.887 -24.442 1.00 23.22 218 PRO D N 1
ATOM 6946 C CA . PRO D 1 218 ? 3.023 41.780 -24.767 1.00 24.51 218 PRO D CA 1
ATOM 6947 C C . PRO D 1 218 ? 2.856 41.753 -26.283 1.00 24.45 218 PRO D C 1
ATOM 6948 O O . PRO D 1 218 ? 3.826 41.945 -27.023 1.00 23.12 218 PRO D O 1
ATOM 6952 N N . PRO D 1 219 ? 1.631 41.504 -26.765 1.00 25.99 219 PRO D N 1
ATOM 6953 C CA . PRO D 1 219 ? 1.367 41.453 -28.205 1.00 27.30 219 PRO D CA 1
ATOM 6954 C C . PRO D 1 219 ? 1.780 42.717 -28.975 1.00 28.52 219 PRO D C 1
ATOM 6955 O O . PRO D 1 219 ? 2.185 42.629 -30.128 1.00 28.70 219 PRO D O 1
ATOM 6959 N N . ALA D 1 220 ? 1.707 43.881 -28.335 1.00 29.89 220 ALA D N 1
ATOM 6960 C CA . ALA D 1 220 ? 2.083 45.133 -29.001 1.00 31.48 220 ALA D CA 1
ATOM 6961 C C . ALA D 1 220 ? 3.595 45.383 -29.062 1.00 32.38 220 ALA D C 1
ATOM 6962 O O . ALA D 1 220 ? 4.049 46.259 -29.800 1.00 32.62 220 ALA D O 1
ATOM 6964 N N . MET D 1 221 ? 4.368 44.618 -28.292 1.00 32.20 221 MET D N 1
ATOM 6965 C CA . MET D 1 221 ? 5.826 44.778 -28.266 1.00 31.50 221 MET D CA 1
ATOM 6966 C C . MET D 1 221 ? 6.500 44.455 -29.599 1.00 31.69 221 MET D C 1
ATOM 6967 O O . MET D 1 221 ? 6.279 43.388 -30.180 1.00 31.61 221 MET D O 1
ATOM 6972 N N . PRO D 1 222 ? 7.337 45.378 -30.099 1.00 32.33 222 PRO D N 1
ATOM 6973 C CA . PRO D 1 222 ? 8.051 45.192 -31.366 1.00 33.88 222 PRO D CA 1
ATOM 6974 C C . PRO D 1 222 ? 8.870 43.905 -31.356 1.00 35.53 222 PRO D C 1
ATOM 6975 O O . PRO D 1 222 ? 9.465 43.542 -30.337 1.00 36.13 222 PRO D O 1
ATOM 6979 N N . GLN D 1 223 ? 8.900 43.218 -32.491 1.00 37.29 223 GLN D N 1
ATOM 6980 C CA . GLN D 1 223 ? 9.628 41.964 -32.600 1.00 40.44 223 GLN D CA 1
ATOM 6981 C C . GLN D 1 223 ? 11.088 42.050 -32.191 1.00 40.59 223 GLN D C 1
ATOM 6982 O O . GLN D 1 223 ? 11.620 41.119 -31.590 1.00 40.10 223 GLN D O 1
ATOM 6988 N N . GLU D 1 224 ? 11.741 43.152 -32.537 1.00 42.18 224 GLU D N 1
ATOM 6989 C CA . GLU D 1 224 ? 13.139 43.342 -32.180 1.00 42.73 224 GLU D CA 1
ATOM 6990 C C . GLU D 1 224 ? 13.253 43.208 -30.671 1.00 40.91 224 GLU D C 1
ATOM 6991 O O . GLU D 1 224 ? 14.109 42.484 -30.161 1.00 40.20 224 GLU D O 1
ATOM 6997 N N . THR D 1 225 ? 12.370 43.908 -29.965 1.00 39.13 225 THR D N 1
ATOM 6998 C CA . THR D 1 225 ? 12.354 43.884 -28.509 1.00 37.14 225 THR D CA 1
ATOM 6999 C C . THR D 1 225 ? 12.046 42.492 -27.966 1.00 36.31 225 THR D C 1
ATOM 7000 O O . THR D 1 225 ? 12.721 42.012 -27.049 1.00 35.95 225 THR D O 1
ATOM 7004 N N . GLN D 1 226 ? 11.025 41.846 -28.526 1.00 34.17 226 GLN D N 1
ATOM 7005 C CA . GLN D 1 226 ? 10.651 40.513 -28.070 1.00 33.02 226 GLN D CA 1
ATOM 7006 C C . GLN D 1 226 ? 11.863 39.588 -28.171 1.00 31.59 226 GLN D C 1
ATOM 7007 O O . GLN D 1 226 ? 12.143 38.807 -27.262 1.00 30.05 226 GLN D O 1
ATOM 7013 N N . GLU D 1 227 ? 12.584 39.702 -29.281 1.00 31.28 227 GLU D N 1
ATOM 7014 C CA . GLU D 1 227 ? 13.761 38.884 -29.531 1.00 31.11 227 GLU D CA 1
ATOM 7015 C C . GLU D 1 227 ? 14.867 39.143 -28.501 1.00 31.64 227 GLU D C 1
ATOM 7016 O O . GLU D 1 227 ? 15.527 38.208 -28.047 1.00 31.83 227 GLU D O 1
ATOM 7022 N N . GLU D 1 228 ? 15.067 40.410 -28.141 1.00 30.93 228 GLU D N 1
ATOM 7023 C CA . GLU D 1 228 ? 16.074 40.777 -27.156 1.00 31.45 228 GLU D CA 1
ATOM 7024 C C . GLU D 1 228 ? 15.780 40.068 -25.834 1.00 30.04 228 GLU D C 1
ATOM 7025 O O . GLU D 1 228 ? 16.699 39.644 -25.135 1.00 28.36 228 GLU D O 1
ATOM 7031 N N . TYR D 1 229 ? 14.493 39.941 -25.503 1.00 28.73 229 TYR D N 1
ATOM 7032 C CA . TYR D 1 229 ? 14.060 39.265 -24.278 1.00 27.24 229 TYR D CA 1
ATOM 7033 C C . TYR D 1 229 ? 14.221 37.746 -24.370 1.00 26.98 229 TYR D C 1
ATOM 7034 O O . TYR D 1 229 ? 14.650 37.102 -23.409 1.00 24.97 229 TYR D O 1
ATOM 7043 N N . ARG D 1 230 ? 13.855 37.173 -25.517 1.00 25.47 230 ARG D N 1
ATOM 7044 C CA . ARG D 1 230 ? 13.967 35.734 -25.725 1.00 25.94 230 ARG D CA 1
ATOM 7045 C C . ARG D 1 230 ? 15.412 35.229 -25.608 1.00 26.12 230 ARG D C 1
ATOM 7046 O O . ARG D 1 230 ? 15.661 34.156 -25.052 1.00 23.14 230 ARG D O 1
ATOM 7054 N N . ARG D 1 231 ? 16.352 36.000 -26.146 1.00 24.96 231 ARG D N 1
ATOM 7055 C CA . ARG D 1 231 ? 17.758 35.612 -26.118 1.00 29.82 231 ARG D CA 1
ATOM 7056 C C . ARG D 1 231 ? 18.334 35.508 -24.708 1.00 29.11 231 ARG D C 1
ATOM 7057 O O . ARG D 1 231 ? 19.310 34.795 -24.480 1.00 28.16 231 ARG D O 1
ATOM 7065 N N . LYS D 1 232 ? 17.713 36.202 -23.761 1.00 30.02 232 LYS D N 1
ATOM 7066 C CA . LYS D 1 232 ? 18.177 36.184 -22.379 1.00 29.69 232 LYS D CA 1
ATOM 7067 C C . LYS D 1 232 ? 17.931 34.857 -21.680 1.00 29.30 232 LYS D C 1
ATOM 7068 O O . LYS D 1 232 ? 18.567 34.558 -20.667 1.00 30.14 232 LYS D O 1
ATOM 7074 N N . VAL D 1 233 ? 17.018 34.052 -22.212 1.00 28.75 233 VAL D N 1
ATOM 7075 C CA . VAL D 1 233 ? 16.727 32.771 -21.583 1.00 27.32 233 VAL D CA 1
ATOM 7076 C C . VAL D 1 233 ? 17.817 31.731 -21.851 1.00 27.00 233 VAL D C 1
ATOM 7077 O O . VAL D 1 233 ? 18.077 31.353 -23.002 1.00 24.94 233 VAL D O 1
ATOM 7081 N N . PRO D 1 234 ? 18.481 31.264 -20.777 1.00 26.12 234 PRO D N 1
ATOM 7082 C CA . PRO D 1 234 ? 19.556 30.270 -20.868 1.00 25.96 234 PRO D CA 1
ATOM 7083 C C . PRO D 1 234 ? 19.151 28.986 -21.575 1.00 25.07 234 PRO D C 1
ATOM 7084 O O . PRO D 1 234 ? 19.937 28.414 -22.325 1.00 25.33 234 PRO D O 1
ATOM 7088 N N . LEU D 1 235 ? 17.925 28.535 -21.333 1.00 24.52 235 LEU D N 1
ATOM 7089 C CA . LEU D 1 235 ? 17.460 27.292 -21.938 1.00 25.46 235 LEU D CA 1
ATOM 7090 C C . LEU D 1 235 ? 16.616 27.497 -23.193 1.00 25.72 235 LEU D C 1
ATOM 7091 O O . LEU D 1 235 ? 15.406 27.695 -23.106 1.00 26.13 235 LEU D O 1
ATOM 7096 N N . GLY D 1 236 ? 17.265 27.460 -24.355 1.00 27.10 236 GLY D N 1
ATOM 7097 C CA . GLY D 1 236 ? 16.557 27.604 -25.619 1.00 26.51 236 GLY D CA 1
ATOM 7098 C C . GLY D 1 236 ? 16.324 28.999 -26.186 1.00 28.21 236 GLY D C 1
ATOM 7099 O O . GLY D 1 236 ? 15.752 29.120 -27.268 1.00 29.01 236 GLY D O 1
ATOM 7100 N N . GLN D 1 237 ? 16.762 30.044 -25.487 1.00 28.51 237 GLN D N 1
ATOM 7101 C CA . GLN D 1 237 ? 16.569 31.419 -25.957 1.00 29.40 237 GLN D CA 1
ATOM 7102 C C . GLN D 1 237 ? 15.136 31.616 -26.445 1.00 29.68 237 GLN D C 1
ATOM 7103 O O . GLN D 1 237 ? 14.885 32.076 -27.561 1.00 29.18 237 GLN D O 1
ATOM 7109 N N . SER D 1 238 ? 14.192 31.262 -25.589 1.00 28.96 238 SER D N 1
ATOM 7110 C CA . SER D 1 238 ? 12.796 31.385 -25.926 1.00 28.10 238 SER D CA 1
ATOM 7111 C C . SER D 1 238 ? 11.991 31.539 -24.654 1.00 27.99 238 SER D C 1
ATOM 7112 O O . SER D 1 238 ? 12.424 31.112 -23.582 1.00 28.01 238 SER D O 1
ATOM 7115 N N . GLU D 1 239 ? 10.818 32.147 -24.774 1.00 25.67 239 GLU D N 1
ATOM 7116 C CA . GLU D 1 239 ? 9.951 32.328 -23.617 1.00 24.64 239 GLU D CA 1
ATOM 7117 C C . GLU D 1 239 ? 9.180 31.034 -23.453 1.00 23.48 239 GLU D C 1
ATOM 7118 O O . GLU D 1 239 ? 9.102 30.238 -24.384 1.00 22.55 239 GLU D O 1
ATOM 7124 N N . ALA D 1 240 ? 8.616 30.826 -22.269 1.00 23.30 240 ALA D N 1
ATOM 7125 C CA . ALA D 1 240 ? 7.823 29.633 -22.023 1.00 24.01 240 ALA D CA 1
ATOM 7126 C C . ALA D 1 240 ? 6.499 29.824 -22.747 1.00 23.71 240 ALA D C 1
ATOM 7127 O O . ALA D 1 240 ? 5.922 30.908 -22.719 1.00 23.28 240 ALA D O 1
ATOM 7129 N N . SER D 1 241 ? 6.018 28.778 -23.399 1.00 24.09 241 SER D N 1
ATOM 7130 C CA . SER D 1 241 ? 4.747 28.879 -24.094 1.00 24.62 241 SER D CA 1
ATOM 7131 C C . SER D 1 241 ? 3.662 28.738 -23.036 1.00 22.42 241 SER D C 1
ATOM 7132 O O . SER D 1 241 ? 3.918 28.274 -21.920 1.00 21.54 241 SER D O 1
ATOM 7135 N N . ALA D 1 242 ? 2.447 29.129 -23.384 1.00 22.04 242 ALA D N 1
ATOM 7136 C CA . ALA D 1 242 ? 1.347 29.026 -22.444 1.00 21.77 242 ALA D CA 1
ATOM 7137 C C . ALA D 1 242 ? 1.150 27.561 -22.055 1.00 21.73 242 ALA D C 1
ATOM 7138 O O . ALA D 1 242 ? 0.819 27.251 -20.910 1.00 20.46 242 ALA D O 1
ATOM 7140 N N . ALA D 1 243 ? 1.372 26.667 -23.014 1.00 21.54 243 ALA D N 1
ATOM 7141 C CA . ALA D 1 243 ? 1.203 25.236 -22.789 1.00 21.25 243 ALA D CA 1
ATOM 7142 C C . ALA D 1 243 ? 2.199 24.663 -21.775 1.00 20.51 243 ALA D C 1
ATOM 7143 O O . ALA D 1 243 ? 1.856 23.768 -21.002 1.00 20.24 243 ALA D O 1
ATOM 7145 N N . GLN D 1 244 ? 3.429 25.170 -21.786 1.00 20.42 244 GLN D N 1
ATOM 7146 C CA . GLN D 1 244 ? 4.451 24.713 -20.849 1.00 20.03 244 GLN D CA 1
ATOM 7147 C C . GLN D 1 244 ? 4.085 25.189 -19.441 1.00 21.24 244 GLN D C 1
ATOM 7148 O O . GLN D 1 244 ? 4.355 24.499 -18.453 1.00 21.13 244 GLN D O 1
ATOM 7154 N N . ILE D 1 245 ? 3.459 26.362 -19.344 1.00 19.93 245 ILE D N 1
ATOM 7155 C CA . ILE D 1 245 ? 3.053 26.878 -18.044 1.00 19.59 245 ILE D CA 1
ATOM 7156 C C . ILE D 1 245 ? 1.901 25.996 -17.558 1.00 20.07 245 ILE D C 1
ATOM 7157 O O . ILE D 1 245 ? 1.864 25.591 -16.399 1.00 19.57 245 ILE D O 1
ATOM 7162 N N . ALA D 1 246 ? 0.979 25.676 -18.466 1.00 21.33 246 ALA D N 1
ATOM 7163 C CA . ALA D 1 246 ? -0.169 24.832 -18.137 1.00 21.73 246 ALA D CA 1
ATOM 7164 C C . ALA D 1 246 ? 0.279 23.409 -17.786 1.00 21.85 246 ALA D C 1
ATOM 7165 O O . ALA D 1 246 ? -0.404 22.711 -17.039 1.00 23.84 246 ALA D O 1
ATOM 7167 N N . ASP D 1 247 ? 1.412 22.972 -18.329 1.00 21.61 247 ASP D N 1
ATOM 7168 C CA . ASP D 1 247 ? 1.929 21.642 -17.992 1.00 23.63 247 ASP D CA 1
ATOM 7169 C C . ASP D 1 247 ? 2.177 21.583 -16.480 1.00 22.86 247 ASP D C 1
ATOM 7170 O O . ASP D 1 247 ? 1.729 20.654 -15.808 1.00 23.71 247 ASP D O 1
ATOM 7175 N N . ALA D 1 248 ? 2.880 22.594 -15.957 1.00 21.76 248 ALA D N 1
ATOM 7176 C CA . ALA D 1 248 ? 3.210 22.691 -14.529 1.00 19.62 248 ALA D CA 1
ATOM 7177 C C . ALA D 1 248 ? 1.967 22.754 -13.645 1.00 19.40 248 ALA D C 1
ATOM 7178 O O . ALA D 1 248 ? 1.919 22.153 -12.574 1.00 17.75 248 ALA D O 1
ATOM 7180 N N . ILE D 1 249 ? 0.970 23.510 -14.094 1.00 19.95 249 ILE D N 1
ATOM 7181 C CA . ILE D 1 249 ? -0.275 23.656 -13.358 1.00 19.24 249 ILE D CA 1
ATOM 7182 C C . ILE D 1 249 ? -1.060 22.345 -13.309 1.00 19.56 249 ILE D C 1
ATOM 7183 O O . ILE D 1 249 ? -1.617 21.970 -12.272 1.00 18.38 249 ILE D O 1
ATOM 7188 N N . ALA D 1 250 ? -1.099 21.648 -14.434 1.00 20.76 250 ALA D N 1
ATOM 7189 C CA . ALA D 1 250 ? -1.813 20.380 -14.497 1.00 22.03 250 ALA D CA 1
ATOM 7190 C C . ALA D 1 250 ? -1.193 19.420 -13.479 1.00 21.78 250 ALA D C 1
ATOM 7191 O O . ALA D 1 250 ? -1.902 18.742 -12.734 1.00 21.78 250 ALA D O 1
ATOM 7193 N N . PHE D 1 251 ? 0.135 19.387 -13.432 1.00 22.14 251 PHE D N 1
ATOM 7194 C CA . PHE D 1 251 ? 0.833 18.512 -12.493 1.00 22.24 251 PHE D CA 1
ATOM 7195 C C . PHE D 1 251 ? 0.528 18.799 -11.028 1.00 21.16 251 PHE D C 1
ATOM 7196 O O . PHE D 1 251 ? 0.324 17.874 -10.248 1.00 21.35 251 PHE D O 1
ATOM 7204 N N . LEU D 1 252 ? 0.513 20.072 -10.639 1.00 21.18 252 LEU D N 1
ATOM 7205 C CA . LEU D 1 252 ? 0.244 20.404 -9.238 1.00 19.61 252 LEU D CA 1
ATOM 7206 C C . LEU D 1 252 ? -1.177 20.070 -8.806 1.00 19.65 252 LEU D C 1
ATOM 7207 O O . LEU D 1 252 ? -1.408 19.769 -7.645 1.00 19.50 252 LEU D O 1
ATOM 7212 N N . VAL D 1 253 ? -2.134 20.101 -9.728 1.00 23.26 253 VAL D N 1
ATOM 7213 C CA . VAL D 1 253 ? -3.506 19.757 -9.348 1.00 24.97 253 VAL D CA 1
ATOM 7214 C C . VAL D 1 253 ? -3.741 18.253 -9.469 1.00 25.85 253 VAL D C 1
ATOM 7215 O O . VAL D 1 253 ? -4.699 17.726 -8.905 1.00 25.20 253 VAL D O 1
ATOM 7219 N N . SER D 1 254 ? -2.857 17.561 -10.183 1.00 25.64 254 SER D N 1
ATOM 7220 C CA . SER D 1 254 ? -3.000 16.119 -10.370 1.00 27.83 254 SER D CA 1
ATOM 7221 C C . SER D 1 254 ? -2.703 15.318 -9.109 1.00 28.46 254 SER D C 1
ATOM 7222 O O . SER D 1 254 ? -2.206 15.849 -8.116 1.00 29.42 254 SER D O 1
ATOM 7225 N N . LYS D 1 255 ? -3.003 14.025 -9.180 1.00 30.47 255 LYS D N 1
ATOM 7226 C CA . LYS D 1 255 ? -2.790 13.077 -8.089 1.00 29.95 255 LYS D CA 1
ATOM 7227 C C . LYS D 1 255 ? -1.299 12.897 -7.836 1.00 28.76 255 LYS D C 1
ATOM 7228 O O . LYS D 1 255 ? -0.882 12.533 -6.733 1.00 29.24 255 LYS D O 1
ATOM 7234 N N . ASP D 1 256 ? -0.506 13.138 -8.874 1.00 27.43 256 ASP D N 1
ATOM 7235 C C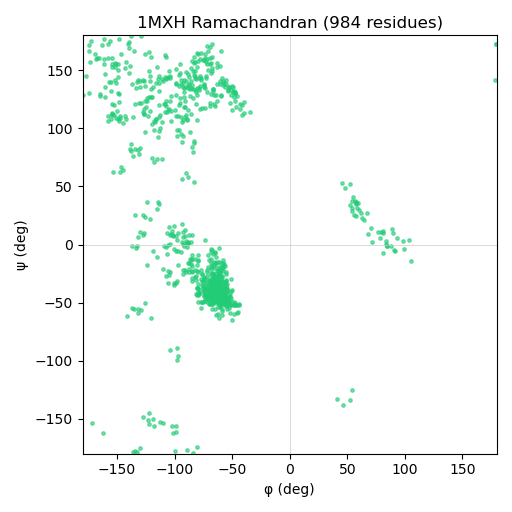A . ASP D 1 256 ? 0.943 13.004 -8.794 1.00 28.13 256 ASP D CA 1
ATOM 7236 C C . ASP D 1 256 ? 1.612 14.057 -7.898 1.00 27.86 256 ASP D C 1
ATOM 7237 O O . ASP D 1 256 ? 2.811 13.987 -7.645 1.00 28.94 256 ASP D O 1
ATOM 7242 N N . ALA D 1 257 ? 0.828 15.023 -7.428 1.00 26.43 257 ALA D N 1
ATOM 7243 C CA . ALA D 1 257 ? 1.326 16.085 -6.554 1.00 25.80 257 ALA D CA 1
ATOM 7244 C C . ALA D 1 257 ? 0.552 16.069 -5.245 1.00 23.91 257 ALA D C 1
ATOM 7245 O O . ALA D 1 257 ? 0.515 17.074 -4.531 1.00 24.22 257 ALA D O 1
ATOM 7247 N N . GLY D 1 258 ? -0.051 14.921 -4.938 1.00 22.84 258 GLY D N 1
ATOM 7248 C CA . GLY D 1 258 ? -0.853 14.774 -3.731 1.00 22.08 258 GLY D CA 1
ATOM 7249 C C . GLY D 1 258 ? -0.204 15.038 -2.381 1.00 22.26 258 GLY D C 1
ATOM 7250 O O . GLY D 1 258 ? -0.908 15.194 -1.379 1.00 22.01 258 GLY D O 1
ATOM 7251 N N . TYR D 1 259 ? 1.122 15.082 -2.332 1.00 21.09 259 TYR D N 1
ATOM 7252 C CA . TYR D 1 259 ? 1.816 15.336 -1.068 1.00 22.69 259 TYR D CA 1
ATOM 7253 C C . TYR D 1 259 ? 2.428 16.731 -1.134 1.00 23.87 259 TYR D C 1
ATOM 7254 O O . TYR D 1 259 ? 3.045 17.204 -0.170 1.00 24.90 259 TYR D O 1
ATOM 7263 N N . ILE D 1 260 ? 2.247 17.388 -2.275 1.00 20.61 260 ILE D N 1
ATOM 7264 C CA . ILE D 1 260 ? 2.804 18.716 -2.475 1.00 21.92 260 ILE D CA 1
ATOM 7265 C C . ILE D 1 260 ? 1.872 19.865 -2.097 1.00 22.83 260 ILE D C 1
ATOM 7266 O O . ILE D 1 260 ? 0.789 20.026 -2.674 1.00 20.46 260 ILE D O 1
ATOM 7271 N N . THR D 1 261 ? 2.310 20.659 -1.123 1.00 21.74 261 THR D N 1
ATOM 7272 C CA . THR D 1 261 ? 1.559 21.832 -0.699 1.00 19.14 261 THR D CA 1
ATOM 7273 C C . THR D 1 261 ? 2.538 22.868 -0.148 1.00 18.49 261 THR D C 1
ATOM 7274 O O . THR D 1 261 ? 3.516 22.525 0.515 1.00 17.25 261 THR D O 1
ATOM 7278 N N . GLY D 1 262 ? 2.282 24.138 -0.436 1.00 15.99 262 GLY D N 1
ATOM 7279 C CA . GLY D 1 262 ? 3.171 25.173 0.040 1.00 14.01 262 GLY D CA 1
ATOM 7280 C C . GLY D 1 262 ? 4.378 25.377 -0.862 1.0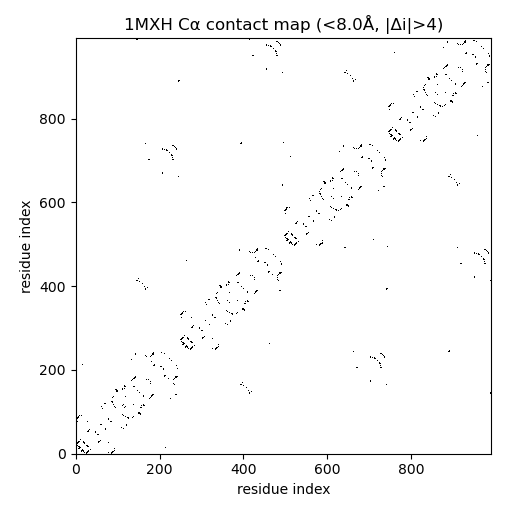0 14.99 262 GLY D C 1
ATOM 7281 O O . GLY D 1 262 ? 5.241 26.187 -0.547 1.00 13.26 262 GLY D O 1
ATOM 7282 N N . THR D 1 263 ? 4.454 24.664 -1.985 1.00 15.87 263 THR D N 1
ATOM 7283 C CA . THR D 1 263 ? 5.604 24.838 -2.859 1.00 19.26 263 THR D CA 1
ATOM 7284 C C . THR D 1 263 ? 5.323 25.655 -4.109 1.00 20.96 263 THR D C 1
ATOM 7285 O O . THR D 1 263 ? 4.232 25.600 -4.689 1.00 20.54 263 THR D O 1
ATOM 7289 N N . THR D 1 264 ? 6.321 26.453 -4.482 1.00 20.95 264 THR D N 1
ATOM 7290 C CA . THR D 1 264 ? 6.251 27.317 -5.652 1.00 21.10 264 THR D CA 1
ATOM 7291 C C . THR D 1 264 ? 7.151 26.680 -6.696 1.00 23.84 264 THR D C 1
ATOM 7292 O O . THR D 1 264 ? 8.369 26.594 -6.502 1.00 26.10 264 THR D O 1
ATOM 7296 N N . LEU D 1 265 ? 6.539 26.220 -7.784 1.00 23.18 265 LEU D N 1
ATOM 7297 C CA . LEU D 1 265 ? 7.233 25.567 -8.887 1.00 21.11 265 LEU D CA 1
ATOM 7298 C C . LEU D 1 265 ? 7.709 26.562 -9.949 1.00 20.24 265 LEU D C 1
ATOM 7299 O O . LEU D 1 265 ? 6.912 27.114 -10.705 1.00 18.45 265 LEU D O 1
ATOM 7304 N N . LYS D 1 266 ? 9.020 26.776 -10.000 1.00 20.75 266 LYS D N 1
ATOM 7305 C CA . LYS D 1 266 ? 9.616 27.700 -10.960 1.00 19.81 266 LYS D CA 1
ATOM 7306 C C . LYS D 1 266 ? 9.743 27.073 -12.357 1.00 21.52 266 LYS D C 1
ATOM 7307 O O . LYS D 1 266 ? 10.175 25.926 -12.509 1.00 21.20 266 LYS D O 1
ATOM 7313 N N . VAL D 1 267 ? 9.327 27.833 -13.367 1.00 19.66 267 VAL D N 1
ATOM 7314 C CA . VAL D 1 267 ? 9.390 27.412 -14.764 1.00 19.33 267 VAL D CA 1
ATOM 7315 C C . VAL D 1 267 ? 9.961 28.625 -15.486 1.00 19.56 267 VAL D C 1
ATOM 7316 O O . VAL D 1 267 ? 9.218 29.427 -16.070 1.00 20.12 267 VAL D O 1
ATOM 7320 N N . ASP D 1 268 ? 11.284 28.758 -15.440 1.00 17.99 268 ASP D N 1
ATOM 7321 C CA . ASP D 1 268 ? 11.953 29.911 -16.024 1.00 18.76 268 ASP D CA 1
ATOM 7322 C C . ASP D 1 268 ? 13.082 29.626 -17.011 1.00 18.13 268 ASP D C 1
ATOM 7323 O O . ASP D 1 268 ? 13.782 30.549 -17.430 1.00 19.33 268 ASP D O 1
ATOM 7328 N N . GLY D 1 269 ? 13.269 28.369 -17.391 1.00 18.56 269 GLY D N 1
ATOM 7329 C CA . GLY D 1 269 ? 14.336 28.071 -18.331 1.00 19.50 269 GLY D CA 1
ATOM 7330 C C . GLY D 1 269 ? 15.683 28.596 -17.858 1.00 19.97 269 GLY D C 1
ATOM 7331 O O . GLY D 1 269 ? 16.549 28.933 -18.667 1.00 20.29 269 GLY D O 1
ATOM 7332 N N . GLY D 1 270 ? 15.842 28.675 -16.538 1.00 19.30 270 GLY D N 1
ATOM 7333 C CA . GLY D 1 270 ? 17.085 29.136 -15.942 1.00 20.56 270 GLY D CA 1
ATOM 7334 C C . GLY D 1 270 ? 17.339 30.629 -15.969 1.00 20.70 270 GLY D C 1
ATOM 7335 O O . GLY D 1 270 ? 18.446 31.073 -15.655 1.00 22.38 270 GLY D O 1
ATOM 7336 N N . LEU D 1 271 ? 16.316 31.400 -16.324 1.00 20.23 271 LEU D N 1
ATOM 7337 C CA . LEU D 1 271 ? 16.422 32.857 -16.427 1.00 21.15 271 LEU D CA 1
ATOM 7338 C C . LEU D 1 271 ? 16.851 33.553 -15.129 1.00 21.54 271 LEU D C 1
ATOM 7339 O O . LEU D 1 271 ? 17.692 34.448 -15.148 1.00 19.73 271 LEU D O 1
ATOM 7344 N N . ILE D 1 272 ? 16.265 33.147 -14.008 1.00 21.90 272 ILE D N 1
ATOM 7345 C CA . ILE D 1 272 ? 16.581 33.762 -12.724 1.00 24.01 272 ILE D CA 1
ATOM 7346 C C . ILE D 1 272 ? 18.023 33.518 -12.257 1.00 25.22 272 ILE D C 1
ATOM 7347 O O . ILE D 1 272 ? 18.496 34.194 -11.350 1.00 27.21 272 ILE D O 1
ATOM 7352 N N . LEU D 1 273 ? 18.712 32.562 -12.876 1.00 25.24 273 LEU D N 1
ATOM 7353 C CA . LEU D 1 273 ? 20.096 32.237 -12.517 1.00 26.00 273 LEU D CA 1
ATOM 7354 C C . LEU D 1 273 ? 21.158 33.109 -13.198 1.00 27.61 273 LEU D C 1
ATOM 7355 O O . LEU D 1 273 ? 22.323 33.086 -12.803 1.00 28.73 273 LEU D O 1
ATOM 7360 N N . ALA D 1 274 ? 20.764 33.875 -14.210 1.00 28.76 274 ALA D N 1
ATOM 7361 C CA . ALA D 1 274 ? 21.717 34.705 -14.955 1.00 31.46 274 ALA D CA 1
ATOM 7362 C C . ALA D 1 274 ? 22.068 36.036 -14.295 1.00 31.48 274 ALA D C 1
ATOM 7363 O O . ALA D 1 274 ? 21.209 36.687 -13.701 1.00 32.50 274 ALA D O 1
ATOM 7365 N N . ARG D 1 275 ? 23.333 36.441 -14.413 1.00 33.05 275 ARG D N 1
ATOM 7366 C CA . ARG D 1 275 ? 23.803 37.696 -13.817 1.00 35.08 275 ARG D CA 1
ATOM 7367 C C . ARG D 1 275 ? 23.762 38.821 -14.839 1.00 36.35 275 ARG D C 1
ATOM 7368 O O . ARG D 1 275 ? 23.835 38.584 -16.043 1.00 38.02 275 ARG D O 1
ATOM 7376 N N . ALA D 1 276 ? 23.657 40.051 -14.350 1.00 37.44 276 ALA D N 1
ATOM 7377 C CA . ALA D 1 276 ? 23.626 41.218 -15.223 1.00 37.34 276 ALA D CA 1
ATOM 7378 C C . ALA D 1 276 ? 25.031 41.488 -15.753 1.00 37.95 276 ALA D C 1
ATOM 7379 O O . ALA D 1 276 ? 26.021 41.140 -15.109 1.00 37.10 276 ALA D O 1
#

InterPro domains:
  IPR002347 Short-chain dehydrogenase/reductase SDR [PF13561] (20-271)
  IPR002347 Short-chain dehydrogenase/reductase SDR [PR00080] (93-104)
  IPR002347 Short-chain dehydrogenase/reductase SDR [PR00080] (182-201)
  IPR002347 Short-chain dehydrogenase/reductase SDR [PR00081] (13-30)
  IPR002347 Short-chain dehydrogenase/reductase SDR [PR00081] (93-104)
  IPR002347 Short-chain dehydrogenase/reductase SDR [PR00081] (182-201)
  IPR002347 Short-chain dehydrogenase/reductase SDR [PR00081] (203-220)
  IPR002347 Short-chain dehydrogenase/reductase SDR [PR00081] (235-255)
  IPR014058 Pteridine reductase [TIGR02685] (11-276)
  IPR020904 Short-chain dehydrogenase/reductase, conserved site [PS00061] (169-197)
  IPR036291 NAD(P)-binding domain superfamily [SSF51735] (12-273)

CATH classification: 3.40.50.720

Radius of gyration: 28.23 Å; Cα contacts (8 Å, |Δi|>4): 2411; chains: 4; bounding box: 80×82×65 Å

Organism: Trypanosoma cruzi (NCBI:txid5693)

Nearest PDB structures (foldseek):
  1mxh-assembly1_D  TM=1.003E+00  e=5.850E-51  Trypanosoma cruzi
  6gd0-assembly1_D  TM=9.931E-01  e=3.295E-40  Trypanosoma brucei brucei
  8rhv-assembly1_D  TM=9.891E-01  e=3.824E-39  Trypanosoma brucei brucei
  6gdo-assembly1_B  TM=9.921E-01  e=9.376E-39  Trypanosoma brucei brucei
  6hnr-assembly1_C  TM=9.876E-01  e=1.155E-37  Trypanosoma brucei brucei

Foldseek 3Di:
DAEEEQAQCLDFLSVLLQVLVLVVPYQYEAEHEPPPVSSCVSQVVSCVVPNLSYHYYYDAQFADPCNLVSLLVSLVVRCVSPVAHQEYELDFADFDFDAPPDVPVSVLRRHLRSLAVSLLSNVVSNLVPDVPQHEYEYEAAPCLVVPDHRRVSNSVNRVNNLVVQQVCQVVCVVVLYAGEYEHFYFADDDPPDDPVVQQVCQCLQPQNSHGHGSNNSSVVVVCCSDPVCSVPHSYYHYHYNCNNVDDD/DAEEEQAQLLDFLSVLQQVVVLVVVYQYEAEHAPSVPSQVVSQVVSCVVPPLRYHYYYDAQFADPCNLVSLLVSLVVRCVSPVHYAEYELPFADFDFDAPPDVPVRCLRRHQRSQAVSVLSNVVSNLVPDVPQHEYEYEAAPCLVVPDHGGVSNSVNSVNNLVVQQVCQVVCVVVLYAGEYEHEYFADDDPPDDPVRQQVCQCLQQQPSHGHGSNNSSVVVCCCRDPVNSVDHSYYHYDYNCNNVDDD/DAEEEFAQLLDFLNVLLQVLCLVVVYQYEAEDAPPPVSQVVSQCVSCVVPPLSYDYAYDQQFDDPCNLVSLLVSLVVRCVSPVAHAEYELEFADFDFDAPPDVVVSVLRRHQRSLAVSLVSNLVSNLVPDVPFHEYEYEAAPCLVVPDHRGVSNSVNSVNNLVVQQVCQVVCVVVQYAGEYEHFYFADDDPPDDVVVVQVCLCLQQQNSHGHGSNNSSVVVVCCRDPVCSVDHSYYHYDYNCNNVDDD/DAEEEQAQLLDFLNVLLQVLVLVVVYLYEAEDAPPPVSQVVSQCVSCVVPNLSYYYHYDQQFDDPCNLVSLLVSLVVRCVSPVAYAEYELPFADFDFDAPPDVPVSCLRRHLRSLAVSVLSNLVSNLVVDVPQHEYEYEAAPCLVVPDHRGVSNSVNSVNNLVCQQVCQVVCVVVQYAGEYEHFYFEDDDPVDDPVVQQVCLCLQPAPSHGHGSNNSSVVVVCCRDPVVSVPHSYYHYDYSCNNVDDD

Solvent-accessible surface area: 34383 Å² total; per-residue (Å²): 96,44,0,0,0,0,2,24,0,5,123,89,28,1,58,23,1,0,31,49,0,8,130,89,22,23,50,0,0,0,3,17,89,136,34,76,28,14,0,99,171,2,12,58,100,5,45,91,77,81,103,57,4,8,42,58,18,132,10,65,8,17,38,67,114,71,3,38,89,28,0,58,77,1,0,40,18,0,36,184,50,25,56,51,1,3,0,0,0,5,22,19,50,14,112,62,70,5,66,1,36,140,131,20,65,47,47,5,21,37,0,2,0,11,1,0,2,0,4,1,6,0,0,30,0,0,0,86,85,79,163,134,32,18,0,0,0,0,9,17,31,8,12,18,58,9,2,50,78,9,29,1,0,19,3,0,0,14,27,0,2,21,0,0,0,53,4,0,0,17,30,0,1,94,114,121,0,7,0,0,0,0,5,13,17,22,13,52,20,63,121,94,37,85,146,145,40,26,78,99,93,50,147,106,1,19,18,41,88,45,29,0,50,18,56,55,0,2,23,0,0,2,15,0,4,34,152,53,1,33,10,2,0,2,2,64,1,35,1,0,0,0,19,26,1,16,73,49,93,40,0,0,0,0,1,26,0,3,124,91,28,1,55,24,1,0,31,51,0,7,131,84,22,24,46,0,0,0,3,16,96,138,29,84,27,18,0,99,161,3,10,56,101,6,45,92,76,75,101,60,2,7,42,59,23,125,8,67,9,19,38,72,111,72,3,38,89,28,0,58,74,1,0,37,21,0,34,179,44,26,56,53,1,4,0,0,0,5,22,16,54,14,109,61,65,5,69,1,39,142,130,17,68,48,46,6,23,37,0,2,0,10,1,0,2,0,3,1,5,0,0,32,1,0,0,87,90,79,166,137,35,19,0,0,0,0,8,19,28,8,10,16,62,5,2,57,81,10,27,1,1,20,3,0,0,14,32,0,2,22,0,0,0,59,5,0,0,18,33,0,2,93,126,125,1,7,0,0,0,0,5,13,18,24,13,60,18,60,117,95,36,84,148,145,40,26,77,97,98,44,149,106,0,18,17,41,88,47,30,0,47,17,58,56,0,2,24,0,0,4,14,0,2,37,149,53,2,31,9,2,0,2,3,63,1,33,1,0,0,0,20,30,0,20,68,45,98,43,0,0,0,0,1,26,0,4,126,101,27,1,56,22,1,0,32,49,0,8,127,86,22,22,41,0,0,0,4,18,84,144,28,78,28,16,0,97,160,2,13,57,96,6,42,92,75,79,104,58,4,10,38,60,18,129,8,70,10,20,37,66,107,69,3,38,92,25,0,61,73,1,0,39,16,0,34,176,49,24,58,52,1,3,0,0,0,5,21,18,54,16,112,58,71,5,64,1,32,135,130,19,55,47,48,5,21,44,0,2,0,12,1,0,3,0,4,2,6,0,0,30,0,0,0,82,92,76,166,128,30,17,0,0,0,0,9,18,28,8,10,17,63,6,1,55,75,10,29,0,1,17,2,0,0,14,29,0,2,20,0,0,0,58,5,0,0,18,30,0,1,94,118,124,0,8,0,0,0,0,3,14,17,24,14,56,18,62,119,97,37,84,143,144,40,24,74,98,90,53,149,97,0,20,17,37,96,47,28,0,48,15,57,57,0,2,22,0,0,4,13,0,3,37,145,55,1,32,10,2,0,2,2,66,1,33,1,0,0,0,19,27,1,18,68,46,98,42,0,0,0,0,1,26,0,4,128,100,28,1,57,21,0,0,29,48,1,8,131,81,26,24,47,0,0,0,4,20,81,140,28,81,28,15,0,96,159,2,15,59,103,6,43,88,79,76,100,55,4,9,40,57,20,127,8,67,10,19,38,67,106,71,3,38,92,26,0,63,75,1,0,45,16,0,32,187,45,18,58,56,1,4,0,0,0,5,21,16,50,16,111,60,65,7,66,1,36,143,133,23,66,49,48,7,21,41,0,3,0,11,1,0,2,0,3,1,5,0,0,37,0,0,1,86,93,78,161,134,32,18,0,0,0,0,9,18,28,9,14,18,62,7,2,56,75,10,30,0,1,16,2,0,0,12,28,0,2,20,0,0,0,61,4,0,0,15,28,0,1,88,117,121,0,6,0,0,0,0,4,13,18,25,11,55,18,65,118,96,37,85,148,140,38,27,77,98,88,50,143,95,0,19,18,42,97,45,29,0,48,16,59,57,0,2,24,0,0,5,13,0,3,37,152,55,0,34,11,1,0,1,3,61,1,33,1,0,0,0,20,26,0,18,74,43

Secondary structure (DSSP, 8-state):
--EEEETT-SSHHHHHHHHHHHHTT-EEEEEESS-HHHHHHHHHHHHHHSTT-EEEEE---SSSTTHHHHHHHHHHHHHHHHS---EEEE---------S---HHHHHHHHHIIIIIHHHHHHHHHHHT----EEEEEE--GGGGS--TT-HHHHHHHHHHHHHHHHHHHHHGGGTEEEEEEEESSBS--SSS-HHHHHHHHTT-TTTS-PBPHHHHHHHHHHHHSGGGTT--S-EEEESTTGGG---/--EEEETT-SSHHHHHHHHHHHHTT-EEEEEESS-HHHHHHHHHHHHHHSTT-EEEEE---SSSTTHHHHHHHHHHHHHHHHS---EEEE---------S---HHHHHHHHHIIIIIHHHHHHHHHHHT----EEEEEE--TTTTS--TT-HHHHHHHHHHHHHHHHHHHHTGGGTEEEEEEEESS-S--TTS-HHHHHHHHTT-TTTTSPPPHHHHHHHHHHHHSGGGTT--S-EEEESTTGGG---/--EEEETTTTSHHHHHHHHHHHHTT-EEEEEESS-HHHHHHHHHHHHHHSTT-EEEEE---SSSSSHHHHHHHHHHHHHHHHS---EEEE---------S---HHHHHHHHHIIIIIHHHHHHHHHHHT----EEEEEE--GGGGS--TT-HHHHHHHHHHHHHHHHHHHHHGGGTEEEEEEEESS-SPPTTS-HHHHHHHHTT-TTTS-PPPHHHHHHHHHHHHSGGGTT--S-EEEESTTGGG---/--EEEETT-SSHHHHHHHHHHHHTT-EEEEEESS-HHHHHHHHHHHHHHSTTSEEEEE---SSSTTHHHHHHHHHHHHHHHHS---EEEE---------S---HHHHHHHHHIIIIIHHHHHHHHHHHT-----EEEEE--GGGGS--TT-HHHHHHHHHHHHHHHHHHHHHGGGT-EEEEEEESS-S--TTS-HHHHHHHHTT-TTTSSPPPHHHHHHHHHHHHSGGGTT--S-EEEESTTGGG---